Protein AF-0000000070513482 (afdb_homodimer)

pLDDT: mean 80.7, std 20.17, range [17.78, 98.25]

Solvent-accessible surface area (backbone atoms only — not comparable to full-atom values): 74293 Å² total; per-residue (Å²): 118,61,48,62,61,60,54,49,50,51,50,49,53,47,50,51,52,32,54,76,33,70,71,36,66,71,54,28,50,68,74,35,38,66,67,73,66,47,82,76,79,68,63,58,56,66,65,58,54,54,58,54,56,60,52,61,71,66,53,73,73,72,77,71,61,75,75,79,62,53,78,86,70,44,52,71,68,58,44,50,53,53,17,45,52,55,15,56,77,53,73,29,38,29,68,61,34,40,48,11,17,27,46,6,16,55,73,63,64,38,56,39,49,23,51,50,46,50,54,48,67,72,42,89,62,39,22,48,56,48,45,48,54,61,66,43,46,80,78,60,54,62,46,62,47,50,41,64,56,51,45,41,51,31,60,74,63,67,52,47,72,66,57,48,52,50,51,36,50,52,27,42,74,23,59,37,66,34,61,60,59,66,69,55,36,52,53,50,48,55,69,44,42,58,62,72,86,59,48,45,72,46,79,49,38,37,35,39,54,66,64,53,52,50,49,44,53,50,52,42,50,45,63,69,40,39,68,60,52,52,49,56,27,60,75,66,72,44,63,63,49,59,34,36,41,34,29,37,28,37,53,52,64,48,72,79,42,77,78,69,99,48,84,78,71,72,78,76,76,52,90,56,60,36,68,35,19,39,28,37,30,37,37,28,63,42,36,34,25,33,84,88,63,50,73,77,42,73,46,88,56,37,51,32,48,36,34,38,26,69,39,32,41,30,38,28,62,79,41,74,63,56,51,54,50,52,50,52,54,50,51,56,51,60,76,63,59,71,75,43,78,44,78,53,96,91,25,43,37,38,39,39,81,44,79,38,63,24,27,43,51,72,67,55,47,15,58,75,60,72,37,55,82,62,25,27,61,47,38,62,36,46,46,88,48,57,60,46,64,61,32,60,76,66,61,58,55,59,44,65,44,77,82,48,42,67,41,67,60,35,43,56,58,49,42,31,51,51,44,48,50,54,50,56,49,39,32,25,63,90,73,59,49,68,75,74,80,50,68,72,48,44,52,52,32,53,51,41,40,53,49,40,40,49,46,35,33,73,75,68,68,40,70,59,82,37,76,39,87,87,72,79,47,56,42,64,33,54,66,52,26,53,58,50,49,68,43,28,63,62,43,18,62,61,49,71,49,64,42,67,58,45,42,48,50,41,44,51,52,51,48,45,46,28,74,54,53,62,28,40,67,60,43,37,53,53,27,45,55,48,49,49,51,46,35,72,74,42,61,53,48,52,49,52,34,67,55,46,44,52,41,73,40,40,34,60,24,51,70,67,41,96,58,29,47,25,56,41,34,37,54,10,60,57,51,39,54,55,44,49,52,48,28,52,72,72,57,32,52,76,72,40,53,44,53,20,49,48,35,32,52,47,50,42,32,46,50,17,21,65,53,58,32,51,57,49,46,56,63,47,56,75,70,54,85,62,51,75,66,56,68,75,40,60,70,31,39,54,74,78,78,70,78,72,73,81,77,78,73,78,80,65,73,70,67,73,69,71,64,46,44,66,64,81,48,57,76,56,33,66,61,37,58,50,58,73,72,78,77,78,80,76,82,121,118,61,49,61,63,59,53,49,51,50,49,50,52,48,50,52,51,33,54,75,32,71,71,36,66,70,53,29,50,68,76,35,39,66,66,71,68,48,84,76,80,67,64,55,53,66,64,56,52,53,57,51,58,58,51,60,68,65,54,70,73,70,78,70,61,74,76,81,64,53,78,88,71,46,54,72,69,58,46,50,54,52,18,46,50,54,15,56,77,54,72,31,41,29,68,61,34,40,48,11,17,28,48,5,15,54,73,64,66,39,57,41,49,22,50,49,46,50,53,48,69,72,42,88,62,39,24,48,56,48,45,49,53,59,64,41,46,79,74,59,51,62,45,60,48,50,40,64,56,50,45,42,52,32,62,74,64,66,51,48,72,66,57,48,52,51,52,36,50,52,28,41,74,23,58,35,66,34,60,61,58,65,69,54,34,51,53,49,48,54,68,43,41,56,62,72,87,59,50,46,73,45,77,50,37,38,37,40,52,66,64,51,51,50,50,44,51,49,51,43,50,46,62,69,41,39,68,60,52,50,48,56,28,58,73,68,73,45,62,64,49,59,33,35,39,34,29,37,26,38,51,52,62,47,74,80,42,78,76,68,100,49,81,79,73,72,80,75,75,52,90,58,59,36,68,36,19,38,30,37,30,36,36,28,64,42,35,34,24,33,83,89,64,50,75,77,42,73,47,87,56,38,52,32,47,37,33,38,27,71,38,31,42,30,38,27,62,80,41,74,64,55,52,55,51,52,50,50,54,50,52,56,52,60,75,63,59,72,76,42,78,45,77,54,97,90,25,43,36,37,37,38,80,44,79,40,63,23,27,44,50,72,68,55,47,14,58,77,60,72,35,54,84,64,25,26,61,46,38,62,38,47,45,88,49,57,60,47,64,61,31,59,76,66,59,58,54,57,43,62,43,77,83,48,40,68,41,68,58,37,43,54,58,49,42,31,50,52,45,47,50,53,50,55,49,41,31,26,63,90,74,59,50,68,75,73,79,50,69,71,50,43,52,52,32,53,53,41,40,53,48,41,42,50,47,35,32,74,74,68,69,40,69,60,83,36,75,38,87,88,74,78,44,54,42,66,34,55,66,54,26,54,58,49,50,68,43,30,64,61,43,17,63,61,50,70,50,63,42,67,57,46,42,48,50,40,43,51,52,52,48,45,46,28,75,52,53,65,28,39,66,60,43,37,52,53,26,46,54,49,49,50,52,47,37,72,75,40,59,55,48,53,49,52,34,68,54,45,43,53,41,71,42,40,34,60,24,50,69,65,40,96,56,30,49,25,57,42,34,38,53,10,59,58,50,37,52,55,44,50,51,48,28,50,71,72,57,31,52,75,67,40,56,45,52,19,50,47,35,32,53,49,49,43,31,46,50,16,21,65,54,55,31,52,57,49,47,53,61,48,55,74,70,56,85,65,51,74,67,55,67,76,43,60,70,31,40,54,74,79,79,72,80,74,74,82,77,78,72,78,81,65,74,70,69,73,68,70,62,48,42,68,65,81,50,57,77,54,34,65,60,39,57,53,60,69,56,70,75,78,80,78,81,124

Sequence (1368 aa):
MYSKNAITSLKAKGSAKFQAAKRMKVRFELKNSEWLDSNFNVPTLQFINDRYNEKAVSNATIGFGRPVKKFEDKSDRSKRREAATISSQHNHDPCRILTACRYAARRSGEKDLSFILNELSKSQERPGKIRKLLNDDSITEIRKKTSLEALGFILDHSVSRNLYTDMRLESKASRADIWPPYNEVREAKAQLRPPKETIFIDDCVAKVPLQALLNHTAERLVLLQKEVILHALNISNLTEIEIVLSCSWGFDGSSGFSSYKQQYKGEQKNENVSDENLFATTLIPLRLSTENGLIIWNNNNSQSERFCRPIELRYIKETKDVILQQKEALENEIEQLQTLKIVVDNRSIFVHFALHLTLIDGKVLAIITNTSMQNCPICHATPKNFNDLSHATAKTSFFPDPKTLQYGISPLHAWIRLLECCLHIAYRLDIQKWQVRFHDDKIKFAERKAYIQKVLWKKLSLKVDMPKQGGSGTSNDGNTARRAFQDPALFATCLGLKQTLIENFRIILIALSCKFPLNANLFEEYCRSTAEIYVSEYKWYPMPPTVHKILMHSSQIIRNSAFPLGMLGEEASEARNKNYKNFREFHSRKHNRIANLTDVFNRALDSSDPILSTMCLNSRSRKRKRLSLPEAVRNLLLIPTVHSPTSEAHTVEAEAAELDWIGLSETDEQQLDKLELLDEESECMYSKNAITSLKAKGSAKFQAAKRMKVRFELKNSEWLDSNFNVPTLQFINDRYNEKAVSNATIGFGRPVKKFEDKSDRSKRREAATISSQHNHDPCRILTACRYAARRSGEKDLSFILNELSKSQERPGKIRKLLNDDSITEIRKKTSLEALGFILDHSVSRNLYTDMRLESKASRADIWPPYNEVREAKAQLRPPKETIFIDDCVAKVPLQALLNHTAERLVLLQKEVILHALNISNLTEIEIVLSCSWGFDGSSGFSSYKQQYKGEQKNENVSDENLFATTLIPLRLSTENGLIIWNNNNSQSERFCRPIELRYIKETKDVILQQKEALENEIEQLQTLKIVVDNRSIFVHFALHLTLIDGKVLAIITNTSMQNCPICHATPKNFNDLSHATAKTSFFPDPKTLQYGISPLHAWIRLLECCLHIAYRLDIQKWQVRFHDDKIKFAERKAYIQKVLWKKLSLKVDMPKQGGSGTSNDGNTARRAFQDPALFATCLGLKQTLIENFRIILIALSCKFPLNANLFEEYCRSTAEIYVSEYKWYPMPPTVHKILMHSSQIIRNSAFPLGMLGEEASEARNKNYKNFREFHSRKHNRIANLTDVFNRALDSSDPILSTMCLNSRSRKRKRLSLPEAVRNLLLIPTVHSPTSEAHTVEAEAAELDWIGLSETDEQQLDKLELLDEESEC

Nearest PDB structures (foldseek):
  6pr5-assembly1_A  TM=9.183E-01  e=6.004E-41  Helicoverpa zea
  6pqn-assembly1_A  TM=6.493E-01  e=7.730E-34  Helicoverpa zea
  6pqn-assembly1_B  TM=6.418E-01  e=1.456E-32  Helicoverpa zea
  6pqy-assembly1_D  TM=7.257E-01  e=1.220E-30  Helicoverpa zea
  6pqr-assembly1_A  TM=5.695E-01  e=4.806E-32  Helicoverpa zea

Radius of gyration: 45.4 Å; Cα contacts (8 Å, |Δi|>4): 1883; chains: 2; bounding box: 139×104×92 Å

Foldseek 3Di:
DQPPVLVVVVVVVLVVLCVVLVVDPVSSCVVCVVVVVDDDPRPDPVVVVVVVVVCVPPVPPDPPPPPPDDLVPDDPVVVVVVVVVVCVVVVVDCLVVLVVVLVVCVVVPVVVSNVVSVQCNPDVCRVVVVVCCVVCVVVPDQAADALLVLLLVCLVVVPAPVNSVVVQVVCVVVVRRRYDDVVRNVVVLCLLDFHPVQWDFDLFKTAGQPQRRVLSLVVLVCVLLVVVVVVVCVVVVHQEFEKEWEKEKEKDKAFAFDDFPEDPPDPPPPVFQDNGMKMWIWMATAFIAGPVGHTRDGDPPRLALLAIATRMIGRGGDDLVVLVVVVVVVVVSLVVHDWDWDADPSGIYTYHYHYAHALDDLVSLCSVLVADSQAASFQNDHLVCLLPCVCLVVVHRLPGDPVSLRRFAALFVLLLQVVVVLLQCLLCVVPLAADQDDPVSVVSSVVSSVQLQVLCCVPQVAHFQDQDPPRRDTSRGSVSSLSLLVDLVSNCVSSVHDSVLSVLSSLLSLLLLAQFQFDLVVLLVSLQVSSVVCCVRRVNHGDGNSSSCSSRPNSVSSVVDPGRNSSSHNNSVVVLVVQLSVCLVPPFDRHHSSRSVVRSNSSSSSSNRPSSSVVSVVVVVVPDDFDARDPVSVVRGDDPPPPDDPDPPDCPVPPPPRSRSPPDPCVVVVVVVVPPDDDDDPPD/DQPPVLVVVVVVVLVVLCVVLVVDPVSSCVVCVVVVPDDDPRPDPVVVVVVVVVCVPPVPPDPPPPPPDDLVPDDPVVNVVVVVVVCVVVVVDCLVVLVVVLVVCVVVVVVVSNVVSVQCNPDVCRVVVVVCCVVCVVVVDQAADALLVLLLVCLVVVPAPVNSVVVQVVCVVVVRRRYDDVVRNVVVLCLLDFHPVQWDFDLFKTAGQPQRRVLSQVVLVCVLLVVVVVVVCVVVVHQEFEKEWEKEKEKDKAFAFDDFPADPPDPPPPVFQDNGMKMWIWMATAFIGGPVGHTRDGDPPRLALLAIATRMIGRGDDDLVVLVVVVVVVVVSLVVHDWDWDADPSGIYTYHYHYAHALDALVSLCSVLVADSQAASFQNDHLVCLLPCVCLVVVHRLPGDPVSLRRFAALFVLLLQVVVVLLQCLLCVVPLAADQDDPVSVVSSVVSSVQLQVLCCVPQVAHFQDQDPPRRDGSRGSLSSLSLLVDLVSNCVSSVHDSVLSVLSSLLSLLLLAQFQFDLVVLLVSLQVSSVVCCVRRVNHGDGNSSSCSSRPNSVSSVPDPGRNSSSHNNSVVVLVVVLSVCLVPPFDRHHSSRSVVRSNSSSSSSNRPNSSVVSVVVVVVVDDFDARDPVSVVRGDDPPPPDDPDPPDCPVPPPPRSRSPPDPCVVCVVVVVPVPPDDDPPD

Organism: Lasius niger (NCBI:txid67767)

Structure (mmCIF, N/CA/C/O backbone):
data_AF-0000000070513482-model_v1
#
loop_
_entity.id
_entity.type
_entity.pdbx_description
1 polymer 'Dna-mediated transposase'
#
loop_
_atom_site.group_PDB
_atom_site.id
_atom_site.type_symbol
_atom_site.label_atom_id
_atom_site.label_alt_id
_atom_site.label_comp_id
_atom_site.label_asym_id
_atom_site.label_entity_id
_atom_site.label_seq_id
_atom_site.pdbx_PDB_ins_code
_atom_site.Cartn_x
_atom_site.Cartn_y
_atom_site.Cartn_z
_atom_site.occupancy
_atom_site.B_iso_or_equiv
_atom_site.auth_seq_id
_atom_site.auth_comp_id
_atom_site.auth_asym_id
_atom_site.auth_atom_id
_atom_site.pdbx_PDB_model_num
ATOM 1 N N . MET A 1 1 ? -90.438 -30.062 -4.023 1 28.42 1 MET A N 1
ATOM 2 C CA . MET A 1 1 ? -89 -29.875 -4.141 1 28.42 1 MET A CA 1
ATOM 3 C C . MET A 1 1 ? -88.25 -30.953 -3.35 1 28.42 1 MET A C 1
ATOM 5 O O . MET A 1 1 ? -88.438 -31.094 -2.143 1 28.42 1 MET A O 1
ATOM 9 N N . TYR A 1 2 ? -88 -32.125 -3.91 1 42.22 2 TYR A N 1
ATOM 10 C CA . TYR A 1 2 ? -87.375 -33.344 -3.422 1 42.22 2 TYR A CA 1
ATOM 11 C C . TYR A 1 2 ? -86.062 -33 -2.713 1 42.22 2 TYR A C 1
ATOM 13 O O . TYR A 1 2 ? -85.438 -31.969 -3.002 1 42.22 2 TYR A O 1
ATOM 21 N N . SER A 1 3 ? -86 -33.469 -1.442 1 48.28 3 SER A N 1
ATOM 22 C CA . SER A 1 3 ? -84.812 -33.125 -0.718 1 48.28 3 SER A CA 1
ATOM 23 C C . SER A 1 3 ? -83.562 -33.375 -1.578 1 48.28 3 SER A C 1
ATOM 25 O O . SER A 1 3 ? -83.375 -34.438 -2.119 1 48.28 3 SER A O 1
ATOM 27 N N . LYS A 1 4 ? -83.188 -32.25 -2.229 1 54.66 4 LYS A N 1
ATOM 28 C CA . LYS A 1 4 ? -81.938 -32.219 -3.033 1 54.66 4 LYS A CA 1
ATOM 29 C C . LYS A 1 4 ? -80.938 -33.188 -2.477 1 54.66 4 LYS A C 1
ATOM 31 O O . LYS A 1 4 ? -80.188 -33.844 -3.238 1 54.66 4 LYS A O 1
ATOM 36 N N . ASN A 1 5 ? -80.938 -33.344 -1.129 1 56.09 5 ASN A N 1
ATOM 37 C CA . ASN A 1 5 ? -79.938 -34.219 -0.521 1 56.09 5 ASN A CA 1
ATOM 38 C C . ASN A 1 5 ? -80.25 -35.688 -0.767 1 56.09 5 ASN A C 1
ATOM 40 O O . ASN A 1 5 ? -79.312 -36.469 -0.964 1 56.09 5 ASN A O 1
ATOM 44 N N . ALA A 1 6 ? -81.562 -35.969 -0.702 1 60.62 6 ALA A N 1
ATOM 45 C CA . ALA A 1 6 ? -81.938 -37.375 -0.964 1 60.62 6 ALA A CA 1
ATOM 46 C C . ALA A 1 6 ? -81.625 -37.75 -2.402 1 60.62 6 ALA A C 1
ATOM 48 O O . ALA A 1 6 ? -81.125 -38.875 -2.656 1 60.62 6 ALA A O 1
ATOM 49 N N . ILE A 1 7 ? -81.812 -36.781 -3.328 1 62.31 7 ILE A N 1
ATOM 50 C CA . ILE A 1 7 ? -81.5 -37 -4.734 1 62.31 7 ILE A CA 1
ATOM 51 C C . ILE A 1 7 ? -80 -37.062 -4.926 1 62.31 7 ILE A C 1
ATOM 53 O O . ILE A 1 7 ? -79.5 -37.906 -5.652 1 62.31 7 ILE A O 1
ATOM 57 N N . THR A 1 8 ? -79.25 -36.25 -4.215 1 63.34 8 THR A N 1
ATOM 58 C CA . THR A 1 8 ? -77.812 -36.25 -4.328 1 63.34 8 THR A CA 1
ATOM 59 C C . THR A 1 8 ? -77.25 -37.531 -3.73 1 63.34 8 THR A C 1
ATOM 61 O O . THR A 1 8 ? -76.312 -38.094 -4.277 1 63.34 8 THR A O 1
ATOM 64 N N . SER A 1 9 ? -77.812 -38 -2.598 1 67.19 9 SER A N 1
ATOM 65 C CA . SER A 1 9 ? -77.375 -39.25 -2.02 1 67.19 9 SER A CA 1
ATOM 66 C C . SER A 1 9 ? -77.688 -40.438 -2.953 1 67.19 9 SER A C 1
ATOM 68 O O . SER A 1 9 ? -76.875 -41.344 -3.105 1 67.19 9 SER A O 1
ATOM 70 N N . LEU A 1 10 ? -78.875 -40.438 -3.604 1 69.56 10 LEU A N 1
ATOM 71 C CA . LEU A 1 10 ? -79.25 -41.469 -4.578 1 69.56 10 LEU A CA 1
ATOM 72 C C . LEU A 1 10 ? -78.312 -41.406 -5.785 1 69.56 10 LEU A C 1
ATOM 74 O O . LEU A 1 10 ? -77.875 -42.438 -6.297 1 69.56 10 LEU A O 1
ATOM 78 N N . LYS A 1 11 ? -78 -40.125 -6.238 1 70 11 LYS A N 1
ATOM 79 C CA . LYS A 1 11 ? -77 -39.969 -7.328 1 70 11 LYS A CA 1
ATOM 80 C C . LYS A 1 11 ? -75.625 -40.5 -6.941 1 70 11 LYS A C 1
ATOM 82 O O . LYS A 1 11 ? -75 -41.188 -7.746 1 70 11 LYS A O 1
ATOM 87 N N . ALA A 1 12 ? -75.25 -40.312 -5.668 1 71.62 12 ALA A N 1
ATOM 88 C CA . ALA A 1 12 ? -73.938 -40.812 -5.219 1 71.62 12 ALA A CA 1
ATOM 89 C C . ALA A 1 12 ? -73.938 -42.312 -5.102 1 71.62 12 ALA A C 1
ATOM 91 O O . ALA A 1 12 ? -72.938 -42.969 -5.504 1 71.62 12 ALA A O 1
ATOM 92 N N . LYS A 1 13 ? -75 -42.875 -4.566 1 74.12 13 LYS A N 1
ATOM 93 C CA . LYS A 1 13 ? -75.125 -44.344 -4.5 1 74.12 13 LYS A CA 1
ATOM 94 C C . LYS A 1 13 ? -75.188 -44.938 -5.895 1 74.12 13 LYS A C 1
ATOM 96 O O . LYS A 1 13 ? -74.562 -45.969 -6.16 1 74.12 13 LYS A O 1
ATOM 101 N N . GLY A 1 14 ? -75.875 -44.219 -6.84 1 75.31 14 GLY A N 1
ATOM 102 C CA . GLY A 1 14 ? -75.938 -44.656 -8.219 1 75.31 14 GLY A CA 1
ATOM 103 C C . GLY A 1 14 ? -74.625 -44.625 -8.914 1 75.31 14 GLY A C 1
ATOM 104 O O . GLY A 1 14 ? -74.188 -45.562 -9.609 1 75.31 14 GLY A O 1
ATOM 105 N N . SER A 1 15 ? -73.875 -43.5 -8.656 1 76.38 15 SER A N 1
ATOM 106 C CA . SER A 1 15 ? -72.562 -43.375 -9.242 1 76.38 15 SER A CA 1
ATOM 107 C C . SER A 1 15 ? -71.562 -44.438 -8.688 1 76.38 15 SER A C 1
ATOM 109 O O . SER A 1 15 ? -70.75 -45 -9.43 1 76.38 15 SER A O 1
ATOM 111 N N . ALA A 1 16 ? -71.625 -44.75 -7.395 1 76.75 16 ALA A N 1
ATOM 112 C CA . ALA A 1 16 ? -70.812 -45.781 -6.789 1 76.75 16 ALA A CA 1
ATOM 113 C C . ALA A 1 16 ? -71.125 -47.156 -7.344 1 76.75 16 ALA A C 1
ATOM 115 O O . ALA A 1 16 ? -70.25 -47.969 -7.648 1 76.75 16 ALA A O 1
ATOM 116 N N . LYS A 1 17 ? -72.438 -47.469 -7.461 1 78.44 17 LYS A N 1
ATOM 117 C CA . LYS A 1 17 ? -72.875 -48.75 -8.016 1 78.44 17 LYS A CA 1
ATOM 118 C C . LYS A 1 17 ? -72.5 -48.844 -9.492 1 78.44 17 LYS A C 1
ATOM 120 O O . LYS A 1 17 ? -72.125 -49.906 -9.969 1 78.44 17 LYS A O 1
ATOM 125 N N . PHE A 1 18 ? -72.5 -47.656 -10.242 1 79.81 18 PHE A N 1
ATOM 126 C CA . PHE A 1 18 ? -72.062 -47.625 -11.641 1 79.81 18 PHE A CA 1
ATOM 127 C C . PHE A 1 18 ? -70.562 -47.812 -11.781 1 79.81 18 PHE A C 1
ATOM 129 O O . PHE A 1 18 ? -70.125 -48.531 -12.68 1 79.81 18 PHE A O 1
ATOM 136 N N . GLN A 1 19 ? -69.75 -47.312 -10.797 1 77.38 19 GLN A N 1
ATOM 137 C CA . GLN A 1 19 ? -68.25 -47.531 -10.789 1 77.38 19 GLN A CA 1
ATOM 138 C C . GLN A 1 19 ? -67.938 -48.969 -10.422 1 77.38 19 GLN A C 1
ATOM 140 O O . GLN A 1 19 ? -67 -49.562 -11.008 1 77.38 19 GLN A O 1
ATOM 145 N N . ALA A 1 20 ? -68.625 -49.531 -9.531 1 79.19 20 ALA A N 1
ATOM 146 C CA . ALA A 1 20 ? -68.375 -50.938 -9.148 1 79.19 20 ALA A CA 1
ATOM 147 C C . ALA A 1 20 ? -68.75 -51.875 -10.297 1 79.19 20 ALA A C 1
ATOM 149 O O . ALA A 1 20 ? -68.188 -52.969 -10.406 1 79.19 20 ALA A O 1
ATOM 150 N N . ALA A 1 21 ? -69.625 -51.375 -11.273 1 77.88 21 ALA A N 1
ATOM 151 C CA . ALA A 1 21 ? -70 -52.156 -12.453 1 77.88 21 ALA A CA 1
ATOM 152 C C . ALA A 1 21 ? -69.062 -51.781 -13.633 1 77.88 21 ALA A C 1
ATOM 154 O O . ALA A 1 21 ? -69.375 -52.094 -14.789 1 77.88 21 ALA A O 1
ATOM 155 N N . LYS A 1 22 ? -67.875 -51.188 -13.312 1 75.25 22 LYS A N 1
ATOM 156 C CA . LYS A 1 22 ? -66.812 -50.812 -14.25 1 75.25 22 LYS A CA 1
ATOM 157 C C . LYS A 1 22 ? -67.375 -49.969 -15.383 1 75.25 22 LYS A C 1
ATOM 159 O O . LYS A 1 22 ? -66.875 -50.062 -16.531 1 75.25 22 LYS A O 1
ATOM 164 N N . ARG A 1 23 ? -68.438 -49.156 -15.086 1 74.31 23 ARG A N 1
ATOM 165 C CA . ARG A 1 23 ? -69 -48.125 -15.938 1 74.31 23 ARG A CA 1
ATOM 166 C C . ARG A 1 23 ? -69.625 -48.719 -17.203 1 74.31 23 ARG A C 1
ATOM 168 O O . ARG A 1 23 ? -69.688 -48.094 -18.25 1 74.31 23 ARG A O 1
ATOM 175 N N . MET A 1 24 ? -69.812 -50.031 -17.141 1 76.44 24 MET A N 1
ATOM 176 C CA . MET A 1 24 ? -70.5 -50.719 -18.234 1 76.44 24 MET A CA 1
ATOM 177 C C . MET A 1 24 ? -72 -50.812 -17.953 1 76.44 24 MET A C 1
ATOM 179 O O . MET A 1 24 ? -72.438 -51.312 -16.906 1 76.44 24 MET A O 1
ATOM 183 N N . LYS A 1 25 ? -72.875 -50.188 -18.703 1 76.12 25 LYS A N 1
ATOM 184 C CA . LYS A 1 25 ? -74.312 -50 -18.547 1 76.12 25 LYS A CA 1
ATOM 185 C C . LYS A 1 25 ? -75 -51.344 -18.375 1 76.12 25 LYS A C 1
ATOM 187 O O . LYS A 1 25 ? -75.875 -51.469 -17.5 1 76.12 25 LYS A O 1
ATOM 192 N N . VAL A 1 26 ? -74.688 -52.312 -19.266 1 77.62 26 VAL A N 1
ATOM 193 C CA . VAL A 1 26 ? -75.375 -53.594 -19.266 1 77.62 26 VAL A CA 1
ATOM 194 C C . VAL A 1 26 ? -75.125 -54.312 -17.938 1 77.62 26 VAL A C 1
ATOM 196 O O . VAL A 1 26 ? -76.062 -54.875 -17.359 1 77.62 26 VAL A O 1
ATOM 199 N N . ARG A 1 27 ? -73.875 -54.312 -17.453 1 76.62 27 ARG A N 1
ATOM 200 C CA . ARG A 1 27 ? -73.5 -54.969 -16.203 1 76.62 27 ARG A CA 1
ATOM 201 C C . ARG A 1 27 ? -74.125 -54.25 -15.016 1 76.62 27 ARG A C 1
ATOM 203 O O . ARG A 1 27 ? -74.562 -54.906 -14.055 1 76.62 27 ARG A O 1
ATOM 210 N N . PHE A 1 28 ? -74.25 -52.906 -15.094 1 77.44 28 PHE A N 1
ATOM 211 C CA . PHE A 1 28 ? -74.875 -52.094 -14.062 1 77.44 28 PHE A CA 1
ATOM 212 C C . PHE A 1 28 ? -76.375 -52.406 -13.93 1 77.44 28 PHE A C 1
ATOM 214 O O . PHE A 1 28 ? -76.875 -52.625 -12.82 1 77.44 28 PHE A O 1
ATOM 221 N N . GLU A 1 29 ? -77.062 -52.562 -14.992 1 78.81 29 GLU A N 1
ATOM 222 C CA . GLU A 1 29 ? -78.5 -52.844 -15.023 1 78.81 29 GLU A CA 1
ATOM 223 C C . GLU A 1 29 ? -78.75 -54.25 -14.539 1 78.81 29 GLU A C 1
ATOM 225 O O . GLU A 1 29 ? -79.75 -54.5 -13.828 1 78.81 29 GLU A O 1
ATOM 230 N N . LEU A 1 30 ? -77.812 -55.188 -14.906 1 77.94 30 LEU A N 1
ATOM 231 C CA . LEU A 1 30 ? -78 -56.594 -14.547 1 77.94 30 LEU A CA 1
ATOM 232 C C . LEU A 1 30 ? -77.75 -56.812 -13.062 1 77.94 30 LEU A C 1
ATOM 234 O O . LEU A 1 30 ? -78.5 -57.562 -12.398 1 77.94 30 LEU A O 1
ATOM 238 N N . LYS A 1 31 ? -76.625 -56.125 -12.539 1 76.19 31 LYS A N 1
ATOM 239 C CA . LYS A 1 31 ? -76.25 -56.406 -11.172 1 76.19 31 LYS A CA 1
ATOM 240 C C . LYS A 1 31 ? -77.062 -55.625 -10.164 1 76.19 31 LYS A C 1
ATOM 242 O O . LYS A 1 31 ? -77.25 -56.031 -9.023 1 76.19 31 LYS A O 1
ATOM 247 N N . ASN A 1 32 ? -77.562 -54.5 -10.648 1 72.5 32 ASN A N 1
ATOM 248 C CA . ASN A 1 32 ? -78.312 -53.625 -9.703 1 72.5 32 ASN A CA 1
ATOM 249 C C . ASN A 1 32 ? -79.75 -53.469 -10.078 1 72.5 32 ASN A C 1
ATOM 251 O O . ASN A 1 32 ? -80.375 -52.469 -9.75 1 72.5 32 ASN A O 1
ATOM 255 N N . SER A 1 33 ? -80.25 -54.438 -10.828 1 75.69 33 SER A N 1
ATOM 256 C CA . SER A 1 33 ? -81.625 -54.406 -11.305 1 75.69 33 SER A CA 1
ATOM 257 C C . SER A 1 33 ? -82.625 -54.219 -10.156 1 75.69 33 SER A C 1
ATOM 259 O O . SER A 1 33 ? -83.625 -53.469 -10.273 1 75.69 33 SER A O 1
ATOM 261 N N . GLU A 1 34 ? -82.375 -54.906 -9.039 1 74.12 34 GLU A N 1
ATOM 262 C CA . GLU A 1 34 ? -83.25 -54.812 -7.883 1 74.12 34 GLU A CA 1
ATOM 263 C C . GLU A 1 34 ? -83.25 -53.438 -7.273 1 74.12 34 GLU A C 1
ATOM 265 O O . GLU A 1 34 ? -84.25 -52.906 -6.871 1 74.12 34 GLU A O 1
ATOM 270 N N . TRP A 1 35 ? -82 -52.875 -7.23 1 74.38 35 TRP A N 1
ATOM 271 C CA . TRP A 1 35 ? -81.812 -51.531 -6.676 1 74.38 35 TRP A CA 1
ATOM 272 C C . TRP A 1 35 ? -82.438 -50.469 -7.594 1 74.38 35 TRP A C 1
ATOM 274 O O . TRP A 1 35 ? -83.062 -49.5 -7.125 1 74.38 35 TRP A O 1
ATOM 284 N N . LEU A 1 36 ? -82.25 -50.75 -8.922 1 72.56 36 LEU A N 1
ATOM 285 C CA . LEU A 1 36 ? -82.75 -49.844 -9.922 1 72.56 36 LEU A CA 1
ATOM 286 C C . LEU A 1 36 ? -84.312 -49.875 -9.93 1 72.56 36 LEU A C 1
ATOM 288 O O . LEU A 1 36 ? -84.938 -48.875 -10.242 1 72.56 36 LEU A O 1
ATOM 292 N N . ASP A 1 37 ? -84.812 -51.094 -9.562 1 67.12 37 ASP A N 1
ATOM 293 C CA . ASP A 1 37 ? -86.25 -51.281 -9.539 1 67.12 37 ASP A CA 1
ATOM 294 C C . ASP A 1 37 ? -86.875 -50.875 -8.188 1 67.12 37 ASP A C 1
ATOM 296 O O . ASP A 1 37 ? -88.062 -50.938 -7.988 1 67.12 37 ASP A O 1
ATOM 300 N N . SER A 1 38 ? -85.938 -50.656 -7.172 1 60.97 38 SER A N 1
ATOM 301 C CA . SER A 1 38 ? -86.438 -50.375 -5.836 1 60.97 38 SER A CA 1
ATOM 302 C C . SER A 1 38 ? -87 -48.938 -5.75 1 60.97 38 SER A C 1
ATOM 304 O O . SER A 1 38 ? -86.562 -48.062 -6.492 1 60.97 38 SER A O 1
ATOM 306 N N . ASN A 1 39 ? -88.188 -48.719 -5.258 1 55.69 39 ASN A N 1
ATOM 307 C CA . ASN A 1 39 ? -88.875 -47.438 -5.07 1 55.69 39 ASN A CA 1
ATOM 308 C C . ASN A 1 39 ? -88.188 -46.562 -4.031 1 55.69 39 ASN A C 1
ATOM 310 O O . ASN A 1 39 ? -87.812 -47.062 -2.957 1 55.69 39 ASN A O 1
ATOM 314 N N . PHE A 1 40 ? -87.375 -45.688 -4.477 1 52.34 40 PHE A N 1
ATOM 315 C CA . PHE A 1 40 ? -86.75 -44.75 -3.584 1 52.34 40 PHE A CA 1
ATOM 316 C C . PHE A 1 40 ? -87.75 -43.688 -3.131 1 52.34 40 PHE A C 1
ATOM 318 O O . PHE A 1 40 ? -88.375 -43.031 -3.957 1 52.34 40 PHE A O 1
ATOM 325 N N . ASN A 1 41 ? -88.312 -43.938 -1.973 1 49.47 41 ASN A N 1
ATOM 326 C CA . ASN A 1 41 ? -89.25 -43 -1.392 1 49.47 41 ASN A CA 1
ATOM 327 C C . ASN A 1 41 ? -88.625 -41.656 -1.046 1 49.47 41 ASN A C 1
ATOM 329 O O . ASN A 1 41 ? -87.688 -41.625 -0.261 1 49.47 41 ASN A O 1
ATOM 333 N N . VAL A 1 42 ? -88.562 -40.719 -1.98 1 48.41 42 VAL A N 1
ATOM 334 C CA . VAL A 1 42 ? -88.125 -39.344 -1.764 1 48.41 42 VAL A CA 1
ATOM 335 C C . VAL A 1 42 ? -89 -38.656 -0.724 1 48.41 42 VAL A C 1
ATOM 337 O O . VAL A 1 42 ? -90.25 -38.594 -0.889 1 48.41 42 VAL A O 1
ATOM 340 N N . PRO A 1 43 ? -88.5 -38.688 0.609 1 44.38 43 PRO A N 1
ATOM 341 C CA . PRO A 1 43 ? -89.312 -38.094 1.635 1 44.38 43 PRO A CA 1
ATOM 342 C C . PRO A 1 43 ? -89.875 -36.719 1.228 1 44.38 43 PRO A C 1
ATOM 344 O O . PRO A 1 43 ? -89.25 -36 0.479 1 44.38 43 PRO A O 1
ATOM 347 N N . THR A 1 44 ? -91.125 -36.531 1.098 1 39.94 44 THR A N 1
ATOM 348 C CA . THR A 1 44 ? -91.875 -35.312 0.724 1 39.94 44 THR A CA 1
ATOM 349 C C . THR A 1 44 ? -91.5 -34.156 1.643 1 39.94 44 THR A C 1
ATOM 351 O O . THR A 1 44 ? -91.062 -34.375 2.781 1 39.94 44 THR A O 1
ATOM 354 N N . LEU A 1 45 ? -91.312 -32.969 1.124 1 39.72 45 LEU A N 1
ATOM 355 C CA . LEU A 1 45 ? -91 -31.688 1.746 1 39.72 45 LEU A CA 1
ATOM 356 C C . LEU A 1 45 ? -91.812 -31.469 3.008 1 39.72 45 LEU A C 1
ATOM 358 O O . LEU A 1 45 ? -91.312 -30.891 3.984 1 39.72 45 LEU A O 1
ATOM 362 N N . GLN A 1 46 ? -93.125 -31.797 3.107 1 43.16 46 GLN A N 1
ATOM 363 C CA . GLN A 1 46 ? -94.062 -31.516 4.227 1 43.16 46 GLN A CA 1
ATOM 364 C C . GLN A 1 46 ? -93.625 -32.281 5.484 1 43.16 46 GLN A C 1
ATOM 366 O O . GLN A 1 46 ? -93.688 -31.734 6.59 1 43.16 46 GLN A O 1
ATOM 371 N N . PHE A 1 47 ? -93.188 -33.562 5.414 1 40.88 47 PHE A N 1
ATOM 372 C CA . PHE A 1 47 ? -92.75 -34.344 6.578 1 40.88 47 PHE A CA 1
ATOM 373 C C . PHE A 1 47 ? -91.5 -33.781 7.195 1 40.88 47 PHE A C 1
ATOM 375 O O . PHE A 1 47 ? -91.312 -33.812 8.414 1 40.88 47 PHE A O 1
ATOM 382 N N . ILE A 1 48 ? -90.625 -33.188 6.344 1 39.44 48 ILE A N 1
ATOM 383 C CA . ILE A 1 48 ? -89.438 -32.594 6.863 1 39.44 48 ILE A CA 1
ATOM 384 C C . ILE A 1 48 ? -89.75 -31.328 7.66 1 39.44 48 ILE A C 1
ATOM 386 O O . ILE A 1 48 ? -89.188 -31.109 8.742 1 39.44 48 ILE A O 1
ATOM 390 N N . ASN A 1 49 ? -90.688 -30.469 7.219 1 40.69 49 ASN A N 1
ATOM 391 C CA . ASN A 1 49 ? -91.062 -29.25 7.918 1 40.69 49 ASN A CA 1
ATOM 392 C C . ASN A 1 49 ? -91.812 -29.562 9.219 1 40.69 49 ASN A C 1
ATOM 394 O O . ASN A 1 49 ? -91.625 -28.875 10.227 1 40.69 49 ASN A O 1
ATOM 398 N N . ASP A 1 50 ? -92.75 -30.5 9.375 1 41.25 50 ASP A N 1
ATOM 399 C CA . ASP A 1 50 ? -93.5 -30.797 10.594 1 41.25 50 ASP A CA 1
ATOM 400 C C . ASP A 1 50 ? -92.562 -31.344 11.68 1 41.25 50 ASP A C 1
ATOM 402 O O . ASP A 1 50 ? -92.75 -31.062 12.867 1 41.25 50 ASP A O 1
ATOM 406 N N . ARG A 1 51 ? -91.562 -32.219 11.305 1 37.53 51 ARG A N 1
ATOM 407 C CA . ARG A 1 51 ? -90.625 -32.688 12.344 1 37.53 51 ARG A CA 1
ATOM 408 C C . ARG A 1 51 ? -89.812 -31.547 12.883 1 37.53 51 ARG A C 1
ATOM 410 O O . ARG A 1 51 ? -89.25 -31.641 13.984 1 37.53 51 ARG A O 1
ATOM 417 N N . TYR A 1 52 ? -89.562 -30.5 12.023 1 34.69 52 TYR A N 1
ATOM 418 C CA . TYR A 1 52 ? -88.75 -29.359 12.523 1 34.69 52 TYR A CA 1
ATOM 419 C C . TYR A 1 52 ? -89.562 -28.562 13.547 1 34.69 52 TYR A C 1
ATOM 421 O O . TYR A 1 52 ? -89.062 -28.109 14.555 1 34.69 52 TYR A O 1
ATOM 429 N N . ASN A 1 53 ? -90.875 -28.297 13.414 1 36.72 53 ASN A N 1
ATOM 430 C CA . ASN A 1 53 ? -91.688 -27.516 14.359 1 36.72 53 ASN A CA 1
ATOM 431 C C . ASN A 1 53 ? -91.938 -28.281 15.648 1 36.72 53 ASN A C 1
ATOM 433 O O . ASN A 1 53 ? -92.062 -27.688 16.719 1 36.72 53 ASN A O 1
ATOM 437 N N . GLU A 1 54 ? -92.312 -29.609 15.719 1 36.38 54 GLU A N 1
ATOM 438 C CA . GLU A 1 54 ? -92.562 -30.312 16.969 1 36.38 54 GLU A CA 1
ATOM 439 C C . GLU A 1 54 ? -91.25 -30.406 17.828 1 36.38 54 GLU A C 1
ATOM 441 O O . GLU A 1 54 ? -91.375 -30.375 19.047 1 36.38 54 GLU A O 1
ATOM 446 N N . LYS A 1 55 ? -90.125 -30.688 17.219 1 34.78 55 LYS A N 1
ATOM 447 C CA . LYS A 1 55 ? -88.938 -30.734 18.109 1 34.78 55 LYS A CA 1
ATOM 448 C C . LYS A 1 55 ? -88.625 -29.359 18.688 1 34.78 55 LYS A C 1
ATOM 450 O O . LYS A 1 55 ? -87.75 -29.25 19.578 1 34.78 55 LYS A O 1
ATOM 455 N N . ALA A 1 56 ? -89.062 -28.219 18.156 1 33.47 56 ALA A N 1
ATOM 456 C CA . ALA A 1 56 ? -88.812 -26.906 18.734 1 33.47 56 ALA A CA 1
ATOM 457 C C . ALA A 1 56 ? -89.438 -26.75 20.094 1 33.47 56 ALA A C 1
ATOM 459 O O . ALA A 1 56 ? -88.875 -26.125 21 1 33.47 56 ALA A O 1
ATOM 460 N N . VAL A 1 57 ? -90.75 -27.156 20.359 1 34.06 57 VAL A N 1
ATOM 461 C CA . VAL A 1 57 ? -91.375 -26.922 21.656 1 34.06 57 VAL A CA 1
ATOM 462 C C . VAL A 1 57 ? -90.688 -27.812 22.719 1 34.06 57 VAL A C 1
ATOM 464 O O . VAL A 1 57 ? -90.5 -27.375 23.844 1 34.06 57 VAL A O 1
ATOM 467 N N . SER A 1 58 ? -90.688 -29.203 22.641 1 32.03 58 SER A N 1
ATOM 468 C CA . SER A 1 58 ? -90.125 -30 23.734 1 32.03 58 SER A CA 1
ATOM 469 C C . SER A 1 58 ? -88.625 -29.875 23.859 1 32.03 58 SER A C 1
ATOM 471 O O . SER A 1 58 ? -88 -30.453 24.75 1 32.03 58 SER A O 1
ATOM 473 N N . ASN A 1 59 ? -87.938 -29.625 22.828 1 29.27 59 ASN A N 1
ATOM 474 C CA . ASN A 1 59 ? -86.438 -29.719 22.953 1 29.27 59 ASN A CA 1
ATOM 475 C C . ASN A 1 59 ? -85.938 -28.688 23.922 1 29.27 59 ASN A C 1
ATOM 477 O O . ASN A 1 59 ? -84.75 -28.312 23.844 1 29.27 59 ASN A O 1
ATOM 481 N N . ALA A 1 60 ? -86.75 -28.016 24.719 1 32.41 60 ALA A N 1
ATOM 482 C CA . ALA A 1 60 ? -86.125 -27.203 25.75 1 32.41 60 ALA A CA 1
ATOM 483 C C . ALA A 1 60 ? -85.188 -28.047 26.625 1 32.41 60 ALA A C 1
ATOM 485 O O . ALA A 1 60 ? -84.125 -27.578 27.031 1 32.41 60 ALA A O 1
ATOM 486 N N . THR A 1 61 ? -85.625 -29.109 27.344 1 31.62 61 THR A N 1
ATOM 487 C CA . THR A 1 61 ? -84.875 -29.75 28.422 1 31.62 61 THR A CA 1
ATOM 488 C C . THR A 1 61 ? -83.75 -30.641 27.844 1 31.62 61 THR A C 1
ATOM 490 O O . THR A 1 61 ? -82.688 -30.797 28.453 1 31.62 61 THR A O 1
ATOM 493 N N . ILE A 1 62 ? -84.062 -31.828 27.094 1 32.84 62 ILE A N 1
ATOM 494 C CA . ILE A 1 62 ? -83.062 -32.906 26.922 1 32.84 62 ILE A CA 1
ATOM 495 C C . ILE A 1 62 ? -82 -32.469 25.922 1 32.84 62 ILE A C 1
ATOM 497 O O . ILE A 1 62 ? -82.312 -32.188 24.766 1 32.84 62 ILE A O 1
ATOM 501 N N . GLY A 1 63 ? -80.875 -31.844 26.281 1 35.03 63 GLY A N 1
ATOM 502 C CA . GLY A 1 63 ? -79.562 -31.406 25.75 1 35.03 63 GLY A CA 1
ATOM 503 C C . GLY A 1 63 ? -79 -32.406 24.766 1 35.03 63 GLY A C 1
ATOM 504 O O . GLY A 1 63 ? -77.938 -32.969 25.031 1 35.03 63 GLY A O 1
ATOM 505 N N . PHE A 1 64 ? -79.688 -33.344 24.141 1 37.25 64 PHE A N 1
ATOM 506 C CA . PHE A 1 64 ? -79 -34.438 23.453 1 37.25 64 PHE A CA 1
ATOM 507 C C . PHE A 1 64 ? -78.125 -33.875 22.344 1 37.25 64 PHE A C 1
ATOM 509 O O . PHE A 1 64 ? -77.625 -34.625 21.484 1 37.25 64 PHE A O 1
ATOM 516 N N . GLY A 1 65 ? -78.25 -32.688 21.875 1 38.94 65 GLY A N 1
ATOM 517 C CA . GLY A 1 65 ? -77.5 -32.344 20.703 1 38.94 65 GLY A CA 1
ATOM 518 C C . GLY A 1 65 ? -76 -32.625 20.859 1 38.94 65 GLY A C 1
ATOM 519 O O . GLY A 1 65 ? -75.5 -32.844 21.984 1 38.94 65 GLY A O 1
ATOM 520 N N . ARG A 1 66 ? -75.375 -33.281 19.781 1 47.69 66 ARG A N 1
ATOM 521 C CA . ARG A 1 66 ? -73.938 -33.406 19.859 1 47.69 66 ARG A CA 1
ATOM 522 C C . ARG A 1 66 ? -73.312 -32.25 20.594 1 47.69 66 ARG A C 1
ATOM 524 O O . ARG A 1 66 ? -73.75 -31.094 20.422 1 47.69 66 ARG A O 1
ATOM 531 N N . PRO A 1 67 ? -72.75 -32.5 21.766 1 54.06 67 PRO A N 1
ATOM 532 C CA . PRO A 1 67 ? -72.188 -31.391 22.5 1 54.06 67 PRO A CA 1
ATOM 533 C C . PRO A 1 67 ? -71.438 -30.406 21.578 1 54.06 67 PRO A C 1
ATOM 535 O O . PRO A 1 67 ? -70.812 -30.797 20.578 1 54.06 67 PRO A O 1
ATOM 538 N N . VAL A 1 68 ? -72.062 -29.203 21.469 1 57.25 68 VAL A N 1
ATOM 539 C CA . VAL A 1 68 ? -71.438 -28.141 20.672 1 57.25 68 VAL A CA 1
ATOM 540 C C . VAL A 1 68 ? -70 -27.984 21.031 1 57.25 68 VAL A C 1
ATOM 542 O O . VAL A 1 68 ? -69.625 -27.766 22.203 1 57.25 68 VAL A O 1
ATOM 545 N N . LYS A 1 69 ? -69.188 -28.641 20.203 1 71.25 69 LYS A N 1
ATOM 546 C CA . LYS A 1 69 ? -67.75 -28.5 20.422 1 71.25 69 LYS A CA 1
ATOM 547 C C . LYS A 1 69 ? -67.375 -27.016 20.391 1 71.25 69 LYS A C 1
ATOM 549 O O . LYS A 1 69 ? -68 -26.203 19.766 1 71.25 69 LYS A O 1
ATOM 554 N N . LYS A 1 70 ? -66.375 -26.672 21.188 1 75.94 70 LYS A N 1
ATOM 555 C CA . LYS A 1 70 ? -65.75 -25.344 21.141 1 75.94 70 LYS A CA 1
ATOM 556 C C . LYS A 1 70 ? -65.188 -25.031 19.766 1 75.94 70 LYS A C 1
ATOM 558 O O . LYS A 1 70 ? -64.875 -25.938 19 1 75.94 70 LYS A O 1
ATOM 563 N N . PHE A 1 71 ? -65.375 -23.734 19.406 1 81.38 71 PHE A N 1
ATOM 564 C CA . PHE A 1 71 ? -64.938 -23.312 18.062 1 81.38 71 PHE A CA 1
ATOM 565 C C . PHE A 1 71 ? -63.562 -23.875 17.734 1 81.38 71 PHE A C 1
ATOM 567 O O . PHE A 1 71 ? -63.312 -24.328 16.609 1 81.38 71 PHE A O 1
ATOM 574 N N . GLU A 1 72 ? -62.719 -24 18.75 1 76.62 72 GLU A N 1
ATOM 575 C CA . GLU A 1 72 ? -61.344 -24.438 18.531 1 76.62 72 GLU A CA 1
ATOM 576 C C . GLU A 1 72 ? -61.281 -25.922 18.203 1 76.62 72 GLU A C 1
ATOM 578 O O . GLU A 1 72 ? -60.375 -26.375 17.5 1 76.62 72 GLU A O 1
ATOM 583 N N . ASP A 1 73 ? -62.281 -26.641 18.594 1 75.38 73 ASP A N 1
ATOM 584 C CA . ASP A 1 73 ? -62.281 -28.094 18.484 1 75.38 73 ASP A CA 1
ATOM 585 C C . ASP A 1 73 ? -63.094 -28.562 17.281 1 75.38 73 ASP A C 1
ATOM 587 O O . ASP A 1 73 ? -63.156 -29.75 16.969 1 75.38 73 ASP A O 1
ATOM 591 N N . LYS A 1 74 ? -63.75 -27.766 16.594 1 78.19 74 LYS A N 1
ATOM 592 C CA . LYS A 1 74 ? -64.562 -28.109 15.438 1 78.19 74 LYS A CA 1
ATOM 593 C C . LYS A 1 74 ? -63.719 -28.344 14.195 1 78.19 74 LYS A C 1
ATOM 595 O O . LYS A 1 74 ? -62.562 -27.906 14.133 1 78.19 74 LYS A O 1
ATOM 600 N N . SER A 1 75 ? -64.188 -29.141 13.281 1 74.88 75 SER A N 1
ATOM 601 C CA . SER A 1 75 ? -63.469 -29.359 12.023 1 74.88 75 SER A CA 1
ATOM 602 C C . SER A 1 75 ? -63.406 -28.078 11.195 1 74.88 75 SER A C 1
ATOM 604 O O . SER A 1 75 ? -64.188 -27.156 11.406 1 74.88 75 SER A O 1
ATOM 606 N N . ASP A 1 76 ? -62.5 -27.922 10.273 1 76.38 76 ASP A N 1
ATOM 607 C CA . ASP A 1 76 ? -62.312 -26.734 9.445 1 76.38 76 ASP A CA 1
ATOM 608 C C . ASP A 1 76 ? -63.594 -26.406 8.672 1 76.38 76 ASP A C 1
ATOM 610 O O . ASP A 1 76 ? -63.938 -25.234 8.516 1 76.38 76 ASP A O 1
ATOM 614 N N . ARG A 1 77 ? -64.188 -27.438 8.227 1 77.44 77 ARG A N 1
ATOM 615 C CA . ARG A 1 77 ? -65.438 -27.234 7.465 1 77.44 77 ARG A CA 1
ATOM 616 C C . ARG A 1 77 ? -66.5 -26.641 8.344 1 77.44 77 ARG A C 1
ATOM 618 O O . ARG A 1 77 ? -67.25 -25.719 7.93 1 77.44 77 ARG A O 1
ATOM 625 N N . SER A 1 78 ? -66.75 -27.156 9.531 1 78.5 78 SER A N 1
ATOM 626 C CA . SER A 1 78 ? -67.75 -26.672 10.477 1 78.5 78 SER A CA 1
ATOM 627 C C . SER A 1 78 ? -67.438 -25.25 10.93 1 78.5 78 SER A C 1
ATOM 629 O O . SER A 1 78 ? -68.312 -24.422 11.086 1 78.5 78 SER A O 1
ATOM 631 N N . LYS A 1 79 ? -66.125 -24.922 11.109 1 82.12 79 LYS A N 1
ATOM 632 C CA . LYS A 1 79 ? -65.688 -23.578 11.477 1 82.12 79 LYS A CA 1
ATOM 633 C C . LYS A 1 79 ? -66 -22.578 10.383 1 82.12 79 LYS A C 1
ATOM 635 O O . LYS A 1 79 ? -66.5 -21.469 10.672 1 82.12 79 LYS A O 1
ATOM 640 N N . ARG A 1 80 ? -65.812 -23.047 9.18 1 81.19 80 ARG A N 1
ATOM 641 C CA . ARG A 1 80 ? -66.062 -22.172 8.039 1 81.19 80 ARG A CA 1
ATOM 642 C C . ARG A 1 80 ? -67.562 -21.875 7.922 1 81.19 80 ARG A C 1
ATOM 644 O O . ARG A 1 80 ? -67.938 -20.75 7.625 1 81.19 80 ARG A O 1
ATOM 651 N N . ARG A 1 81 ? -68.375 -22.922 8.188 1 81 81 ARG A N 1
ATOM 652 C CA . ARG A 1 81 ? -69.812 -22.75 8.117 1 81 81 ARG A CA 1
ATOM 653 C C . ARG A 1 81 ? -70.312 -21.781 9.188 1 81 81 ARG A C 1
ATOM 655 O O . ARG A 1 81 ? -71.188 -20.938 8.914 1 81 81 ARG A O 1
ATOM 662 N N . GLU A 1 82 ? -69.812 -21.938 10.328 1 84.5 82 GLU A N 1
ATOM 663 C CA . GLU A 1 82 ? -70.188 -21.031 11.422 1 84.5 82 GLU A CA 1
ATOM 664 C C . GLU A 1 82 ? -69.688 -19.609 11.164 1 84.5 82 GLU A C 1
ATOM 666 O O . GLU A 1 82 ? -70.375 -18.656 11.422 1 84.5 82 GLU A O 1
ATOM 671 N N . ALA A 1 83 ? -68.438 -19.484 10.695 1 86.75 83 ALA A N 1
ATOM 672 C CA . ALA A 1 83 ? -67.875 -18.172 10.352 1 86.75 83 ALA A CA 1
ATOM 673 C C . ALA A 1 83 ? -68.688 -17.5 9.25 1 86.75 83 ALA A C 1
ATOM 675 O O . ALA A 1 83 ? -68.938 -16.297 9.281 1 86.75 83 ALA A O 1
ATOM 676 N N . ALA A 1 84 ? -69.125 -18.25 8.305 1 85.62 84 ALA A N 1
ATOM 677 C CA . ALA A 1 84 ? -70 -17.734 7.219 1 85.62 84 ALA A CA 1
ATOM 678 C C . ALA A 1 84 ? -71.312 -17.203 7.75 1 85.62 84 ALA A C 1
ATOM 680 O O . ALA A 1 84 ? -71.812 -16.172 7.285 1 85.62 84 ALA A O 1
ATOM 681 N N . THR A 1 85 ? -71.875 -17.891 8.734 1 84.69 85 THR A N 1
ATOM 682 C CA . THR A 1 85 ? -73.125 -17.453 9.344 1 84.69 85 THR A CA 1
ATOM 683 C C . THR A 1 85 ? -72.938 -16.125 10.062 1 84.69 85 THR A C 1
ATOM 685 O O . THR A 1 85 ? -73.812 -15.227 9.922 1 84.69 85 THR A O 1
ATOM 688 N N . ILE A 1 86 ? -71.812 -15.977 10.781 1 86.5 86 ILE A N 1
ATOM 689 C CA . ILE A 1 86 ? -71.5 -14.734 11.484 1 86.5 86 ILE A CA 1
ATOM 690 C C . ILE A 1 86 ? -71.312 -13.602 10.477 1 86.5 86 ILE A C 1
ATOM 692 O O . ILE A 1 86 ? -71.812 -12.492 10.672 1 86.5 86 ILE A O 1
ATOM 696 N N . SER A 1 87 ? -70.625 -13.922 9.398 1 86.31 87 SER A N 1
ATOM 697 C CA . SER A 1 87 ? -70.375 -12.93 8.359 1 86.31 87 SER A CA 1
ATOM 698 C C . SER A 1 87 ? -71.625 -12.484 7.672 1 86.31 87 SER A C 1
ATOM 700 O O . SER A 1 87 ? -71.812 -11.289 7.426 1 86.31 87 SER A O 1
ATOM 702 N N . SER A 1 88 ? -72.5 -13.445 7.438 1 83.69 88 SER A N 1
ATOM 703 C CA . SER A 1 88 ? -73.75 -13.125 6.77 1 83.69 88 SER A CA 1
ATOM 704 C C . SER A 1 88 ? -74.688 -12.289 7.668 1 83.69 88 SER A C 1
ATOM 706 O O . SER A 1 88 ? -75.375 -11.398 7.195 1 83.69 88 SER A O 1
ATOM 708 N N . GLN A 1 89 ? -74.75 -12.516 8.977 1 83.19 89 GLN A N 1
ATOM 709 C CA . GLN A 1 89 ? -75.562 -11.781 9.938 1 83.19 89 GLN A CA 1
ATOM 710 C C . GLN A 1 89 ? -75.125 -10.305 9.977 1 83.19 89 GLN A C 1
ATOM 712 O O . GLN A 1 89 ? -75.938 -9.445 10.312 1 83.19 89 GLN A O 1
ATOM 717 N N . HIS A 1 90 ? -73.938 -10.094 9.523 1 83.75 90 HIS A N 1
ATOM 718 C CA . HIS A 1 90 ? -73.438 -8.719 9.562 1 83.75 90 HIS A CA 1
ATOM 719 C C . HIS A 1 90 ? -73.062 -8.211 8.156 1 83.75 90 HIS A C 1
ATOM 721 O O . HIS A 1 90 ? -72.125 -7.434 7.984 1 83.75 90 HIS A O 1
ATOM 727 N N . ASN A 1 91 ? -73.75 -8.641 7.145 1 79.69 91 ASN A N 1
ATOM 728 C CA . ASN A 1 91 ? -73.75 -8.164 5.766 1 79.69 91 ASN A CA 1
ATOM 729 C C . ASN A 1 91 ? -72.375 -8.273 5.109 1 79.69 91 ASN A C 1
ATOM 731 O O . ASN A 1 91 ? -72 -7.426 4.297 1 79.69 91 ASN A O 1
ATOM 735 N N . HIS A 1 92 ? -71.562 -9.219 5.539 1 84.38 92 HIS A N 1
ATOM 736 C CA . HIS A 1 92 ? -70.25 -9.461 4.98 1 84.38 92 HIS A CA 1
ATOM 737 C C . HIS A 1 92 ? -69.438 -8.188 4.984 1 84.38 92 HIS A C 1
ATOM 739 O O . HIS A 1 92 ? -68.625 -7.945 4.062 1 84.38 92 HIS A O 1
ATOM 745 N N . ASP A 1 93 ? -69.562 -7.312 5.961 1 81.5 93 ASP A N 1
ATOM 746 C CA . ASP A 1 93 ? -68.75 -6.105 6.121 1 81.5 93 ASP A CA 1
ATOM 747 C C . ASP A 1 93 ? -67.5 -6.391 6.93 1 81.5 93 ASP A C 1
ATOM 749 O O . ASP A 1 93 ? -67.562 -6.555 8.148 1 81.5 93 ASP A O 1
ATOM 753 N N . PRO A 1 94 ? -66.312 -6.398 6.297 1 86.94 94 PRO A N 1
ATOM 754 C CA . PRO A 1 94 ? -65.125 -6.754 7.012 1 86.94 94 PRO A CA 1
ATOM 755 C C . PRO A 1 94 ? -64.75 -5.719 8.062 1 86.94 94 PRO A C 1
ATOM 757 O O . PRO A 1 94 ? -64.188 -6.074 9.109 1 86.94 94 PRO A O 1
ATOM 760 N N . CYS A 1 95 ? -65.062 -4.5 7.844 1 83.19 95 CYS A N 1
ATOM 761 C CA . CYS A 1 95 ? -64.625 -3.463 8.789 1 83.19 95 CYS A CA 1
ATOM 762 C C . CYS A 1 95 ? -65.375 -3.619 10.117 1 83.19 95 CYS A C 1
ATOM 764 O O . CYS A 1 95 ? -64.75 -3.518 11.18 1 83.19 95 CYS A O 1
ATOM 766 N N . ARG A 1 96 ? -66.688 -3.877 10.031 1 84.94 96 ARG A N 1
ATOM 767 C CA . ARG A 1 96 ? -67.5 -4.07 11.211 1 84.94 96 ARG A CA 1
ATOM 768 C C . ARG A 1 96 ? -67.125 -5.309 11.992 1 84.94 96 ARG A C 1
ATOM 770 O O . ARG A 1 96 ? -66.938 -5.258 13.211 1 84.94 96 ARG A O 1
ATOM 777 N N . ILE A 1 97 ? -66.875 -6.383 11.328 1 88.19 97 ILE A N 1
ATOM 778 C CA . ILE A 1 97 ? -66.5 -7.637 11.977 1 88.19 97 ILE A CA 1
ATOM 779 C C . ILE A 1 97 ? -65.062 -7.531 12.523 1 88.19 97 ILE A C 1
ATOM 781 O O . ILE A 1 97 ? -64.75 -8.039 13.617 1 88.19 97 ILE A O 1
ATOM 785 N N . LEU A 1 98 ? -64.188 -6.809 11.766 1 89 98 LEU A N 1
ATOM 786 C CA . LEU A 1 98 ? -62.781 -6.613 12.203 1 89 98 LEU A CA 1
ATOM 787 C C . LEU A 1 98 ? -62.75 -5.832 13.516 1 89 98 LEU A C 1
ATOM 789 O O . LEU A 1 98 ? -61.969 -6.176 14.414 1 89 98 LEU A O 1
ATOM 793 N N . THR A 1 99 ? -63.531 -4.84 13.641 1 86.62 99 THR A N 1
ATOM 794 C CA . THR A 1 99 ? -63.562 -4.059 14.867 1 86.62 99 THR A CA 1
ATOM 795 C C . THR A 1 99 ? -64.125 -4.895 16.016 1 86.62 99 THR A C 1
ATOM 797 O O . THR A 1 99 ? -63.656 -4.789 17.156 1 86.62 99 THR A O 1
ATOM 800 N N . ALA A 1 100 ? -65.125 -5.699 15.773 1 88 100 ALA A N 1
ATOM 801 C CA . ALA A 1 100 ? -65.688 -6.598 16.781 1 88 100 ALA A CA 1
ATOM 802 C C . ALA A 1 100 ? -64.625 -7.617 17.234 1 88 100 ALA A C 1
ATOM 804 O O . ALA A 1 100 ? -64.562 -7.957 18.422 1 88 100 ALA A O 1
ATOM 805 N N . CYS A 1 101 ? -63.844 -8.117 16.266 1 89.38 101 CYS A N 1
ATOM 806 C CA . CYS A 1 101 ? -62.75 -9.047 16.594 1 89.38 101 CYS A CA 1
ATOM 807 C C . CYS A 1 101 ? -61.719 -8.383 17.484 1 89.38 101 CYS A C 1
ATOM 809 O O . CYS A 1 101 ? -61.219 -8.992 18.422 1 89.38 101 CYS A O 1
ATOM 811 N N . ARG A 1 102 ? -61.375 -7.156 17.172 1 88.19 102 ARG A N 1
ATOM 812 C CA . ARG A 1 102 ? -60.438 -6.395 17.984 1 88.19 102 ARG A CA 1
ATOM 813 C C . ARG A 1 102 ? -60.938 -6.273 19.422 1 88.19 102 ARG A C 1
ATOM 815 O O . ARG A 1 102 ? -60.156 -6.469 20.375 1 88.19 102 ARG A O 1
ATOM 822 N N . TYR A 1 103 ? -62.188 -5.984 19.578 1 85.06 103 TYR A N 1
ATOM 823 C CA . TYR A 1 103 ? -62.812 -5.875 20.891 1 85.06 103 TYR A CA 1
ATOM 824 C C . TYR A 1 103 ? -62.781 -7.215 21.625 1 85.06 103 TYR A C 1
ATOM 826 O O . TYR A 1 103 ? -62.469 -7.273 22.812 1 85.06 103 TYR A O 1
ATOM 834 N N . ALA A 1 104 ? -63.094 -8.266 20.953 1 87.62 104 ALA A N 1
ATOM 835 C CA . ALA A 1 104 ? -63.062 -9.602 21.547 1 87.62 104 ALA A CA 1
ATOM 836 C C . ALA A 1 104 ? -61.656 -9.969 21.984 1 87.62 104 ALA A C 1
ATOM 838 O O . ALA A 1 104 ? -61.469 -10.555 23.062 1 87.62 104 ALA A O 1
ATOM 839 N N . ALA A 1 105 ? -60.656 -9.633 21.141 1 88.5 105 ALA A N 1
ATOM 840 C CA . ALA A 1 105 ? -59.281 -9.922 21.453 1 88.5 105 ALA A CA 1
ATOM 841 C C . ALA A 1 105 ? -58.812 -9.148 22.688 1 88.5 105 ALA A C 1
ATOM 843 O O . ALA A 1 105 ? -58.062 -9.688 23.516 1 88.5 105 ALA A O 1
ATOM 844 N N . ARG A 1 106 ? -59.219 -7.953 22.844 1 84.31 106 ARG A N 1
ATOM 845 C CA . ARG A 1 106 ? -58.906 -7.137 24.016 1 84.31 106 ARG A CA 1
ATOM 846 C C . ARG A 1 106 ? -59.5 -7.727 25.281 1 84.31 106 ARG A C 1
ATOM 848 O O . ARG A 1 106 ? -58.844 -7.785 26.312 1 84.31 106 ARG A O 1
ATOM 855 N N . ARG A 1 107 ? -60.688 -8.266 25.188 1 81.44 107 ARG A N 1
ATOM 856 C CA . ARG A 1 107 ? -61.406 -8.82 26.328 1 81.44 107 ARG A CA 1
ATOM 857 C C . ARG A 1 107 ? -60.844 -10.18 26.719 1 81.44 107 ARG A C 1
ATOM 859 O O . ARG A 1 107 ? -60.781 -10.523 27.906 1 81.44 107 ARG A O 1
ATOM 866 N N . SER A 1 108 ? -60.375 -10.859 25.703 1 83.38 108 SER A N 1
ATOM 867 C CA . SER A 1 108 ? -59.844 -12.188 25.969 1 83.38 108 SER A CA 1
ATOM 868 C C . SER A 1 108 ? -58.375 -12.109 26.406 1 83.38 108 SER A C 1
ATOM 870 O O . SER A 1 108 ? -57.781 -13.117 26.797 1 83.38 108 SER A O 1
ATOM 872 N N . GLY A 1 109 ? -57.688 -10.922 26.297 1 81.44 109 GLY A N 1
ATOM 873 C CA . GLY A 1 109 ? -56.344 -10.719 26.781 1 81.44 109 GLY A CA 1
ATOM 874 C C . GLY A 1 109 ? -55.281 -10.914 25.688 1 81.44 109 GLY A C 1
ATOM 875 O O . GLY A 1 109 ? -54.094 -10.984 25.984 1 81.44 109 GLY A O 1
ATOM 876 N N . GLU A 1 110 ? -55.688 -11.141 24.531 1 83.38 110 GLU A N 1
ATOM 877 C CA . GLU A 1 110 ? -54.719 -11.281 23.438 1 83.38 110 GLU A CA 1
ATOM 878 C C . GLU A 1 110 ? -54.281 -9.922 22.906 1 83.38 110 GLU A C 1
ATOM 880 O O . GLU A 1 110 ? -54.781 -9.438 21.891 1 83.38 110 GLU A O 1
ATOM 885 N N . LYS A 1 111 ? -53.344 -9.414 23.5 1 85.5 111 LYS A N 1
ATOM 886 C CA . LYS A 1 111 ? -52.906 -8.039 23.25 1 85.5 111 LYS A CA 1
ATOM 887 C C . LYS A 1 111 ? -52.25 -7.918 21.875 1 85.5 111 LYS A C 1
ATOM 889 O O . LYS A 1 111 ? -52.469 -6.941 21.156 1 85.5 111 LYS A O 1
ATOM 894 N N . ASP A 1 112 ? -51.438 -8.859 21.5 1 83.75 112 ASP A N 1
ATOM 895 C CA . ASP A 1 112 ? -50.75 -8.812 20.219 1 83.75 112 ASP A CA 1
ATOM 896 C C . ASP A 1 112 ? -51.719 -8.875 19.062 1 83.75 112 ASP A C 1
ATOM 898 O O . ASP A 1 112 ? -51.625 -8.125 18.094 1 83.75 112 ASP A O 1
ATOM 902 N N . LEU A 1 113 ? -52.625 -9.695 19.25 1 85.94 113 LEU A N 1
ATOM 903 C CA . LEU A 1 113 ? -53.656 -9.812 18.234 1 85.94 113 LEU A CA 1
ATOM 904 C C . LEU A 1 113 ? -54.5 -8.531 18.141 1 85.94 113 LEU A C 1
ATOM 906 O O . LEU A 1 113 ? -54.781 -8.047 17.047 1 85.94 113 LEU A O 1
ATOM 910 N N . SER A 1 114 ? -54.812 -8 19.25 1 87 114 SER A N 1
ATOM 911 C CA . SER A 1 114 ? -55.562 -6.766 19.281 1 87 114 SER A CA 1
ATOM 912 C C . SER A 1 114 ? -54.812 -5.621 18.625 1 87 114 SER A C 1
ATOM 914 O O . SER A 1 114 ? -55.375 -4.816 17.891 1 87 114 SER A O 1
ATOM 916 N N . PHE A 1 115 ? -53.562 -5.629 18.844 1 84.38 115 PHE A N 1
ATOM 917 C CA . PHE A 1 115 ? -52.719 -4.59 18.266 1 84.38 115 PHE A CA 1
ATOM 918 C C . PHE A 1 115 ? -52.688 -4.699 16.734 1 84.38 115 PHE A C 1
ATOM 920 O O . PHE A 1 115 ? -52.844 -3.701 16.031 1 84.38 115 PHE A O 1
ATOM 927 N N . ILE A 1 116 ? -52.469 -5.867 16.172 1 85.12 116 ILE A N 1
ATOM 928 C CA . ILE A 1 116 ? -52.375 -6.062 14.727 1 85.12 116 ILE A CA 1
ATOM 929 C C . ILE A 1 116 ? -53.719 -5.777 14.07 1 85.12 116 ILE A C 1
ATOM 931 O O . ILE A 1 116 ? -53.781 -5.168 13 1 85.12 116 ILE A O 1
ATOM 935 N N . LEU A 1 117 ? -54.75 -6.129 14.727 1 86.5 117 LEU A N 1
ATOM 936 C CA . LEU A 1 117 ? -56.094 -5.883 14.195 1 86.5 117 LEU A CA 1
ATOM 937 C C . LEU A 1 117 ? -56.375 -4.391 14.156 1 86.5 117 LEU A C 1
ATOM 939 O O . LEU A 1 117 ? -57.062 -3.908 13.234 1 86.5 117 LEU A O 1
ATOM 943 N N . ASN A 1 118 ? -55.844 -3.74 15.109 1 83.94 118 ASN A N 1
ATOM 944 C CA . ASN A 1 118 ? -55.969 -2.287 15.094 1 83.94 118 ASN A CA 1
ATOM 945 C C . ASN A 1 118 ? -55.188 -1.671 13.922 1 83.94 118 ASN A C 1
ATOM 947 O O . ASN A 1 118 ? -55.688 -0.746 13.273 1 83.94 118 ASN A O 1
ATOM 951 N N . GLU A 1 119 ? -54 -2.215 13.688 1 81.44 119 GLU A N 1
ATOM 952 C CA . GLU A 1 119 ? -53.156 -1.738 12.594 1 81.44 119 GLU A CA 1
ATOM 953 C C . GLU A 1 119 ? -53.812 -1.995 11.242 1 81.44 119 GLU A C 1
ATOM 955 O O . GLU A 1 119 ? -53.688 -1.179 10.328 1 81.44 119 GLU A O 1
ATOM 960 N N . LEU A 1 120 ? -54.438 -3.076 11.094 1 83.56 120 LEU A N 1
ATOM 961 C CA . LEU A 1 120 ? -55.094 -3.451 9.844 1 83.56 120 LEU A CA 1
ATOM 962 C C . LEU A 1 120 ? -56.25 -2.518 9.547 1 83.56 120 LEU A C 1
ATOM 964 O O . LEU A 1 120 ? -56.625 -2.34 8.383 1 83.56 120 LEU A O 1
ATOM 968 N N . SER A 1 121 ? -56.844 -1.835 10.562 1 76.75 121 SER A N 1
ATOM 969 C CA . SER A 1 121 ? -58.062 -1.026 10.422 1 76.75 121 SER A CA 1
ATOM 970 C C . SER A 1 121 ? -57.719 0.434 10.148 1 76.75 121 SER A C 1
ATOM 972 O O . SER A 1 121 ? -58.594 1.235 9.828 1 76.75 121 SER A O 1
ATOM 974 N N . LYS A 1 122 ? -56.438 0.833 10.211 1 77 122 LYS A N 1
ATOM 975 C CA . LYS A 1 122 ? -56.031 2.234 10.117 1 77 122 LYS A CA 1
ATOM 976 C C . LYS A 1 122 ? -56.188 2.754 8.688 1 77 122 LYS A C 1
ATOM 978 O O . LYS A 1 122 ? -56.625 3.881 8.477 1 77 122 LYS A O 1
ATOM 983 N N . SER A 1 123 ? -55.656 2.023 7.691 1 75.44 123 SER A N 1
ATOM 984 C CA . SER A 1 123 ? -55.781 2.412 6.293 1 75.44 123 SER A CA 1
ATOM 985 C C . SER A 1 123 ? -56.094 1.206 5.41 1 75.44 123 SER A C 1
ATOM 987 O O . SER A 1 123 ? -55.812 0.068 5.789 1 75.44 123 SER A O 1
ATOM 989 N N . GLN A 1 124 ? -56.656 1.495 4.27 1 75.25 124 GLN A N 1
ATOM 990 C CA . GLN A 1 124 ? -57.031 0.438 3.332 1 75.25 124 GLN A CA 1
ATOM 991 C C . GLN A 1 124 ? -55.781 -0.188 2.703 1 75.25 124 GLN A C 1
ATOM 993 O O . GLN A 1 124 ? -55.812 -1.351 2.295 1 75.25 124 GLN A O 1
ATOM 998 N N . GLU A 1 125 ? -54.75 0.546 2.699 1 77.12 125 GLU A N 1
ATOM 999 C CA . GLU A 1 125 ? -53.531 0.052 2.051 1 77.12 125 GLU A CA 1
ATOM 1000 C C . GLU A 1 125 ? -52.656 -0.708 3.035 1 77.12 125 GLU A C 1
ATOM 1002 O O . GLU A 1 125 ? -51.75 -1.435 2.629 1 77.12 125 GLU A O 1
ATOM 1007 N N . ARG A 1 126 ? -52.969 -0.678 4.227 1 80.06 126 ARG A N 1
ATOM 1008 C CA . ARG A 1 126 ? -52.125 -1.219 5.277 1 80.06 126 ARG A CA 1
ATOM 1009 C C . ARG A 1 126 ? -52.031 -2.74 5.195 1 80.06 126 ARG A C 1
ATOM 1011 O O . ARG A 1 126 ? -50.969 -3.326 5.344 1 80.06 126 ARG A O 1
ATOM 1018 N N . PRO A 1 127 ? -53.156 -3.414 4.926 1 80.88 127 PRO A N 1
ATOM 1019 C CA . PRO A 1 127 ? -53.062 -4.867 4.801 1 80.88 127 PRO A CA 1
ATOM 1020 C C . PRO A 1 127 ? -52.125 -5.289 3.656 1 80.88 127 PRO A C 1
ATOM 1022 O O . PRO A 1 127 ? -51.375 -6.254 3.793 1 80.88 127 PRO A O 1
ATOM 1025 N N . GLY A 1 128 ? -52.094 -4.652 2.619 1 78.88 128 GLY A N 1
ATOM 1026 C CA . GLY A 1 128 ? -51.156 -4.945 1.536 1 78.88 128 GLY A CA 1
ATOM 1027 C C . GLY A 1 128 ? -49.719 -4.777 1.932 1 78.88 128 GLY A C 1
ATOM 1028 O O . GLY A 1 128 ? -48.875 -5.613 1.602 1 78.88 128 GLY A O 1
ATOM 1029 N N . LYS A 1 129 ? -49.438 -3.711 2.605 1 73.25 129 LYS A N 1
ATOM 1030 C CA . LYS A 1 129 ? -48.062 -3.453 3.07 1 73.25 129 LYS A CA 1
ATOM 1031 C C . LYS A 1 129 ? -47.625 -4.516 4.07 1 73.25 129 LYS A C 1
ATOM 1033 O O . LYS A 1 129 ? -46.469 -4.977 4.023 1 73.25 129 LYS A O 1
ATOM 1038 N N . ILE A 1 130 ? -48.562 -4.965 4.895 1 74.38 130 ILE A N 1
ATOM 1039 C CA . ILE A 1 130 ? -48.219 -5.984 5.883 1 74.38 130 ILE A CA 1
ATOM 1040 C C . ILE A 1 130 ? -48.031 -7.336 5.191 1 74.38 130 ILE A C 1
ATOM 1042 O O . ILE A 1 130 ? -47.156 -8.109 5.547 1 74.38 130 ILE A O 1
ATOM 1046 N N . ARG A 1 131 ? -48.844 -7.605 4.258 1 73.44 131 ARG A N 1
ATOM 1047 C CA . ARG A 1 131 ? -48.688 -8.836 3.494 1 73.44 131 ARG A CA 1
ATOM 1048 C C . ARG A 1 131 ? -47.312 -8.891 2.838 1 73.44 131 ARG A C 1
ATOM 1050 O O . ARG A 1 131 ? -46.656 -9.93 2.854 1 73.44 131 ARG A O 1
ATOM 1057 N N . LYS A 1 132 ? -46.906 -7.816 2.277 1 67.94 132 LYS A N 1
ATOM 1058 C CA . LYS A 1 132 ? -45.594 -7.758 1.661 1 67.94 132 LYS A CA 1
ATOM 1059 C C . LYS A 1 132 ? -44.469 -7.961 2.699 1 67.94 132 LYS A C 1
ATOM 1061 O O . LYS A 1 132 ? -43.5 -8.648 2.436 1 67.94 132 LYS A O 1
ATOM 1066 N N . LEU A 1 133 ? -44.656 -7.359 3.797 1 64 133 LEU A N 1
ATOM 1067 C CA . LEU A 1 133 ? -43.688 -7.52 4.883 1 64 133 LEU A CA 1
ATOM 1068 C C . LEU A 1 133 ? -43.625 -8.969 5.336 1 64 133 LEU A C 1
ATOM 1070 O O . LEU A 1 133 ? -42.562 -9.461 5.699 1 64 133 LEU A O 1
ATOM 1074 N N . LEU A 1 134 ? -44.812 -9.633 5.332 1 62.34 134 LEU A N 1
ATOM 1075 C CA . LEU A 1 134 ? -44.875 -11.023 5.766 1 62.34 134 LEU A CA 1
ATOM 1076 C C . LEU A 1 134 ? -44.25 -11.945 4.715 1 62.34 134 LEU A C 1
ATOM 1078 O O . LEU A 1 134 ? -43.656 -12.969 5.051 1 62.34 134 LEU A O 1
ATOM 1082 N N . ASN A 1 135 ? -44.625 -11.766 3.582 1 56.78 135 ASN A N 1
ATOM 1083 C CA . ASN A 1 135 ? -44.031 -12.562 2.512 1 56.78 135 ASN A CA 1
ATOM 1084 C C . ASN A 1 135 ? -42.562 -12.234 2.314 1 56.78 135 ASN A C 1
ATOM 1086 O O . ASN A 1 135 ? -41.781 -13.086 1.887 1 56.78 135 ASN A O 1
ATOM 1090 N N . ASP A 1 136 ? -42.25 -11.062 2.352 1 50.22 136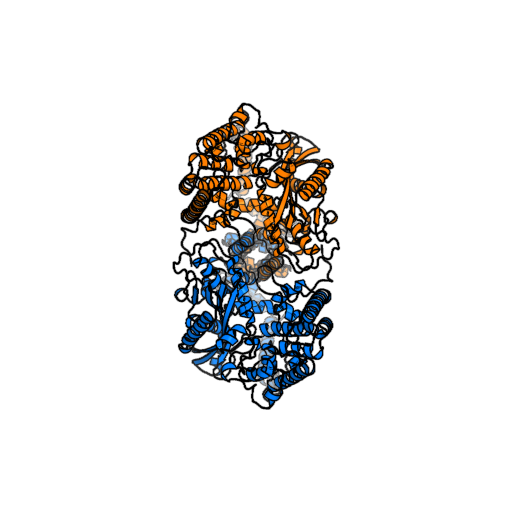 ASP A N 1
ATOM 1091 C CA . ASP A 1 136 ? -40.875 -10.602 2.193 1 50.22 136 ASP A CA 1
ATOM 1092 C C . ASP A 1 136 ? -40 -11.062 3.359 1 50.22 136 ASP A C 1
ATOM 1094 O O . ASP A 1 136 ? -38.812 -10.797 3.385 1 50.22 136 ASP A O 1
ATOM 1098 N N . ASP A 1 137 ? -40.594 -11.539 4.32 1 46.5 137 ASP A N 1
ATOM 1099 C CA . ASP A 1 137 ? -39.812 -11.875 5.508 1 46.5 137 ASP A CA 1
ATOM 1100 C C . ASP A 1 137 ? -38.594 -12.703 5.137 1 46.5 137 ASP A C 1
ATOM 1102 O O . ASP A 1 137 ? -37.531 -12.602 5.781 1 46.5 137 ASP A O 1
ATOM 1106 N N . SER A 1 138 ? -38.906 -13.914 4.5 1 46.06 138 SER A N 1
ATOM 1107 C CA . SER A 1 138 ? -37.812 -14.867 4.355 1 46.06 138 SER A CA 1
ATOM 1108 C C . SER A 1 138 ? -36.594 -14.219 3.672 1 46.06 138 SER A C 1
ATOM 1110 O O . SER A 1 138 ? -35.469 -14.539 3.99 1 46.06 138 SER A O 1
ATOM 1112 N N . ILE A 1 139 ? -36.781 -13.539 2.672 1 45.59 139 ILE A N 1
ATOM 1113 C CA . ILE A 1 139 ? -35.812 -13.102 1.688 1 45.59 139 ILE A CA 1
ATOM 1114 C C . ILE A 1 139 ? -35.094 -11.852 2.195 1 45.59 139 ILE A C 1
ATOM 1116 O O . ILE A 1 139 ? -34.062 -11.453 1.654 1 45.59 139 ILE A O 1
ATOM 1120 N N . THR A 1 140 ? -35.688 -11.086 3.086 1 52 140 THR A N 1
ATOM 1121 C CA . THR A 1 140 ? -35.25 -9.727 3.338 1 52 140 THR A CA 1
ATOM 1122 C C . THR A 1 140 ? -34.125 -9.711 4.398 1 52 140 THR A C 1
ATOM 1124 O O . THR A 1 140 ? -33.594 -8.656 4.703 1 52 140 THR A O 1
ATOM 1127 N N . GLU A 1 141 ? -33.969 -10.836 5.07 1 64.5 141 GLU A N 1
ATOM 1128 C CA . GLU A 1 141 ? -33 -10.742 6.152 1 64.5 141 GLU A CA 1
ATOM 1129 C C . GLU A 1 141 ? -31.562 -10.633 5.613 1 64.5 141 GLU A C 1
ATOM 1131 O O . GLU A 1 141 ? -31.25 -11.172 4.547 1 64.5 141 GLU A O 1
ATOM 1136 N N . ILE A 1 142 ? -30.875 -9.812 6.156 1 80.69 142 ILE A N 1
ATOM 1137 C CA . ILE A 1 142 ? -29.469 -9.633 5.848 1 80.69 142 ILE A CA 1
ATOM 1138 C C . ILE A 1 142 ? -28.719 -10.953 6.047 1 80.69 142 ILE A C 1
ATOM 1140 O O . ILE A 1 142 ? -28.984 -11.68 7.012 1 80.69 142 ILE A O 1
ATOM 1144 N N . ARG A 1 143 ? -28.219 -11.484 5 1 85.12 143 ARG A N 1
ATOM 1145 C CA . ARG A 1 143 ? -27.406 -12.688 5.078 1 85.12 143 ARG A CA 1
ATOM 1146 C C . ARG A 1 143 ? -26.031 -12.375 5.676 1 85.12 143 ARG A C 1
ATOM 1148 O O . ARG A 1 143 ? -25.234 -11.672 5.066 1 85.12 143 ARG A O 1
ATOM 1155 N N . LYS A 1 144 ? -25.828 -12.914 6.797 1 89.88 144 LYS A N 1
ATOM 1156 C CA . LYS A 1 144 ? -24.531 -12.711 7.43 1 89.88 144 LYS A CA 1
ATOM 1157 C C . LYS A 1 144 ? -23.453 -13.555 6.762 1 89.88 144 LYS A C 1
ATOM 1159 O O . LYS A 1 144 ? -23.688 -14.719 6.422 1 89.88 144 LYS A O 1
ATOM 1164 N N . LYS A 1 145 ? -22.328 -13.047 6.586 1 92.69 145 LYS A N 1
ATOM 1165 C CA . LYS A 1 145 ? -21.203 -13.758 5.984 1 92.69 145 LYS A CA 1
ATOM 1166 C C . LYS A 1 145 ? -20.531 -14.68 7 1 92.69 145 LYS A C 1
ATOM 1168 O O . LYS A 1 145 ? -20.516 -14.383 8.195 1 92.69 145 LYS A O 1
ATOM 1173 N N . THR A 1 146 ? -20.094 -15.789 6.488 1 92.69 146 THR A N 1
ATOM 1174 C CA . THR A 1 146 ? -19.312 -16.688 7.332 1 92.69 146 THR A CA 1
ATOM 1175 C C . THR A 1 146 ? -17.922 -16.141 7.57 1 92.69 146 THR A C 1
ATOM 1177 O O . THR A 1 146 ? -17.469 -15.242 6.848 1 92.69 146 THR A O 1
ATOM 1180 N N . SER A 1 147 ? -17.25 -16.625 8.562 1 94.19 147 SER A N 1
ATOM 1181 C CA . SER A 1 147 ? -15.891 -16.188 8.875 1 94.19 147 SER A CA 1
ATOM 1182 C C . SER A 1 147 ? -14.938 -16.5 7.723 1 94.19 147 SER A C 1
ATOM 1184 O O . SER A 1 147 ? -14.008 -15.727 7.461 1 94.19 147 SER A O 1
ATOM 1186 N N . LEU A 1 148 ? -15.211 -17.578 7.027 1 93 148 LEU A N 1
ATOM 1187 C CA . LEU A 1 148 ? -14.359 -17.953 5.906 1 93 148 LEU A CA 1
ATOM 1188 C C . LEU A 1 148 ? -14.555 -17 4.73 1 93 148 LEU A C 1
ATOM 1190 O O . LEU A 1 148 ? -13.594 -16.641 4.043 1 93 148 LEU A O 1
ATOM 1194 N N . GLU A 1 149 ? -15.797 -16.656 4.516 1 92.44 149 GLU A N 1
ATOM 1195 C CA . GLU A 1 149 ? -16.078 -15.703 3.451 1 92.44 149 GLU A CA 1
ATOM 1196 C C . GLU A 1 149 ? -15.453 -14.352 3.746 1 92.44 149 GLU A C 1
ATOM 1198 O O . GLU A 1 149 ? -14.906 -13.703 2.848 1 92.44 149 GLU A O 1
ATOM 1203 N N . ALA A 1 150 ? -15.57 -13.938 4.977 1 94.62 150 ALA A N 1
ATOM 1204 C CA . ALA A 1 150 ? -14.969 -12.672 5.391 1 94.62 150 ALA A CA 1
ATOM 1205 C C . ALA A 1 150 ? -13.453 -12.719 5.23 1 94.62 150 ALA A C 1
ATOM 1207 O O . ALA A 1 150 ? -12.844 -11.75 4.758 1 94.62 150 ALA A O 1
ATOM 1208 N N . LEU A 1 151 ? -12.906 -13.852 5.625 1 94.44 151 LEU A N 1
ATOM 1209 C CA . LEU A 1 151 ? -11.461 -14.016 5.504 1 94.44 151 LEU A CA 1
ATOM 1210 C C . LEU A 1 151 ? -11.039 -14.008 4.039 1 94.44 151 LEU A C 1
ATOM 1212 O O . LEU A 1 151 ? -9.992 -13.445 3.695 1 94.44 151 LEU A O 1
ATOM 1216 N N . GLY A 1 152 ? -11.828 -14.695 3.203 1 93.06 152 GLY A N 1
ATOM 1217 C CA . GLY A 1 152 ? -11.562 -14.641 1.774 1 93.06 152 GLY A CA 1
ATOM 1218 C C . GLY A 1 152 ? -11.562 -13.234 1.223 1 93.06 152 GLY A C 1
ATOM 1219 O O . GLY A 1 152 ? -10.688 -12.875 0.431 1 93.06 152 GLY A O 1
ATOM 1220 N N . PHE A 1 153 ? -12.484 -12.43 1.691 1 92.81 153 PHE A N 1
ATOM 1221 C CA . PHE A 1 153 ? -12.555 -11.039 1.263 1 92.81 153 PHE A CA 1
ATOM 1222 C C . PHE A 1 153 ? -11.336 -10.258 1.739 1 92.81 153 PHE A C 1
ATOM 1224 O O . PHE A 1 153 ? -10.766 -9.469 0.985 1 92.81 153 PHE A O 1
ATOM 1231 N N . ILE A 1 154 ? -10.898 -10.43 2.992 1 93.56 154 ILE A N 1
ATOM 1232 C CA . ILE A 1 154 ? -9.773 -9.742 3.607 1 93.56 154 ILE A CA 1
ATOM 1233 C C . ILE A 1 154 ? -8.492 -10.047 2.836 1 93.56 154 ILE A C 1
ATOM 1235 O O . ILE A 1 154 ? -7.719 -9.141 2.52 1 93.56 154 ILE A O 1
ATOM 1239 N N . LEU A 1 155 ? -8.289 -11.273 2.477 1 91.69 155 LEU A N 1
ATOM 1240 C CA . LEU A 1 155 ? -7.047 -11.695 1.84 1 91.69 155 LEU A CA 1
ATOM 1241 C C . LEU A 1 155 ? -7.043 -11.328 0.359 1 91.69 155 LEU A C 1
ATOM 1243 O O . LEU A 1 155 ? -6.004 -10.961 -0.191 1 91.69 155 LEU A O 1
ATOM 1247 N N . ASP A 1 156 ? -8.195 -11.391 -0.274 1 88.88 156 ASP A N 1
ATOM 1248 C CA . ASP A 1 156 ? -8.281 -11.07 -1.696 1 88.88 156 ASP A CA 1
ATOM 1249 C C . ASP A 1 156 ? -7.996 -9.594 -1.948 1 88.88 156 ASP A C 1
ATOM 1251 O O . ASP A 1 156 ? -7.449 -9.234 -2.992 1 88.88 156 ASP A O 1
ATOM 1255 N N . HIS A 1 157 ? -8.375 -8.805 -0.977 1 89.5 157 HIS A N 1
ATOM 1256 C CA . HIS A 1 157 ? -8.25 -7.371 -1.197 1 89.5 157 HIS A CA 1
ATOM 1257 C C . HIS A 1 157 ? -7.188 -6.762 -0.287 1 89.5 157 HIS A C 1
ATOM 1259 O O . HIS A 1 157 ? -7.055 -5.539 -0.21 1 89.5 157 HIS A O 1
ATOM 1265 N N . SER A 1 158 ? -6.473 -7.602 0.413 1 88.62 158 SER A N 1
ATOM 1266 C CA . SER A 1 158 ? -5.422 -7.145 1.317 1 88.62 158 SER A CA 1
ATOM 1267 C C . SER A 1 158 ? -5.949 -6.102 2.295 1 88.62 158 SER A C 1
ATOM 1269 O O . SER A 1 158 ? -5.344 -5.043 2.467 1 88.62 158 SER A O 1
ATOM 1271 N N . VAL A 1 159 ? -7.062 -6.363 2.82 1 91.62 159 VAL A N 1
ATOM 1272 C CA . VAL A 1 159 ? -7.699 -5.461 3.775 1 91.62 159 VAL A CA 1
ATOM 1273 C C . VAL A 1 159 ? -7 -5.566 5.129 1 91.62 159 VAL A C 1
ATOM 1275 O O . VAL A 1 159 ? -6.766 -6.668 5.633 1 91.62 159 VAL A O 1
ATOM 1278 N N . SER A 1 160 ? -6.637 -4.438 5.68 1 88.19 160 SER A N 1
ATOM 1279 C CA . SER A 1 160 ? -6.031 -4.422 7.004 1 88.19 160 SER A CA 1
ATOM 1280 C C . SER A 1 160 ? -7.066 -4.695 8.094 1 88.19 160 SER A C 1
ATOM 1282 O O . SER A 1 160 ? -8.273 -4.598 7.848 1 88.19 160 SER A O 1
ATOM 1284 N N . ARG A 1 161 ? -6.57 -5.121 9.266 1 88.12 161 ARG A N 1
ATOM 1285 C CA . ARG A 1 161 ? -7.457 -5.363 10.398 1 88.12 161 ARG A CA 1
ATOM 1286 C C . ARG A 1 161 ? -8.273 -4.121 10.734 1 88.12 161 ARG A C 1
ATOM 1288 O O . ARG A 1 161 ? -9.477 -4.211 10.992 1 88.12 161 ARG A O 1
ATOM 1295 N N . ASN A 1 162 ? -7.645 -2.98 10.711 1 87.19 162 ASN A N 1
ATOM 1296 C CA . ASN A 1 162 ? -8.32 -1.729 11.031 1 87.19 162 ASN A CA 1
ATOM 1297 C C . ASN A 1 162 ? -9.414 -1.403 10.016 1 87.19 162 ASN A C 1
ATOM 1299 O O . ASN A 1 162 ? -10.508 -0.987 10.391 1 87.19 162 ASN A O 1
ATOM 1303 N N . LEU A 1 163 ? -9.039 -1.522 8.773 1 91.19 163 LEU A N 1
ATOM 1304 C CA . LEU A 1 163 ? -10.031 -1.259 7.734 1 91.19 163 LEU A CA 1
ATOM 1305 C C . LEU A 1 163 ? -11.211 -2.225 7.848 1 91.19 163 LEU A C 1
ATOM 1307 O O . LEU A 1 163 ? -12.359 -1.829 7.668 1 91.19 163 LEU A O 1
ATOM 1311 N N . TYR A 1 164 ? -10.914 -3.475 8.117 1 94 164 TYR A N 1
ATOM 1312 C CA . TYR A 1 164 ? -11.984 -4.457 8.273 1 94 164 TYR A CA 1
ATOM 1313 C C . TYR A 1 164 ? -12.914 -4.074 9.422 1 94 164 TYR A C 1
ATOM 1315 O O . TYR A 1 164 ? -14.133 -4.133 9.281 1 94 164 TYR A O 1
ATOM 1323 N N . THR A 1 165 ? -12.305 -3.746 10.57 1 92.88 165 THR A N 1
ATOM 1324 C CA . THR A 1 165 ? -13.086 -3.375 11.742 1 92.88 165 THR A CA 1
ATOM 1325 C C . THR A 1 165 ? -13.938 -2.141 11.453 1 92.88 165 THR A C 1
ATOM 1327 O O . THR A 1 165 ? -15.102 -2.076 11.852 1 92.88 165 THR A O 1
ATOM 1330 N N . ASP A 1 166 ? -13.367 -1.165 10.766 1 90.81 166 ASP A N 1
ATOM 1331 C CA . ASP A 1 166 ? -14.109 0.046 10.438 1 90.81 166 ASP A CA 1
ATOM 1332 C C . ASP A 1 166 ? -15.242 -0.254 9.453 1 90.81 166 ASP A C 1
ATOM 1334 O O . ASP A 1 166 ? -16.312 0.334 9.539 1 90.81 166 ASP A O 1
ATOM 1338 N N . MET A 1 167 ? -14.938 -1.099 8.477 1 93 167 MET A N 1
ATOM 1339 C CA . MET A 1 167 ? -15.977 -1.529 7.543 1 93 167 MET A CA 1
ATOM 1340 C C . MET A 1 167 ? -17.125 -2.188 8.281 1 93 167 MET A C 1
ATOM 1342 O O . MET A 1 167 ? -18.297 -1.917 7.988 1 93 167 MET A O 1
ATOM 1346 N N . ARG A 1 168 ? -16.781 -3.064 9.227 1 93.12 168 ARG A N 1
ATOM 1347 C CA . ARG A 1 168 ? -17.797 -3.744 10.016 1 93.12 168 ARG A CA 1
ATOM 1348 C C . ARG A 1 168 ? -18.625 -2.748 10.836 1 93.12 168 ARG A C 1
ATOM 1350 O O . ARG A 1 168 ? -19.844 -2.828 10.875 1 93.12 168 ARG A O 1
ATOM 1357 N N . LEU A 1 169 ? -17.938 -1.813 11.477 1 90.5 169 LEU A N 1
ATOM 1358 C CA . LEU A 1 169 ? -18.625 -0.831 12.32 1 90.5 169 LEU A CA 1
ATOM 1359 C C . LEU A 1 169 ? -19.531 0.066 11.484 1 90.5 169 LEU A C 1
ATOM 1361 O O . LEU A 1 169 ? -20.609 0.44 11.93 1 90.5 169 LEU A O 1
ATOM 1365 N N . GLU A 1 170 ? -19.047 0.407 10.32 1 90 170 GLU A N 1
ATOM 1366 C CA . GLU A 1 170 ? -19.891 1.209 9.422 1 90 170 GLU A CA 1
ATOM 1367 C C . GLU A 1 170 ? -21.125 0.444 9 1 90 170 GLU A C 1
ATOM 1369 O O . GLU A 1 170 ? -22.219 1.024 8.883 1 90 170 GLU A O 1
ATOM 1374 N N . SER A 1 171 ? -20.969 -0.807 8.727 1 91.06 171 SER A N 1
ATOM 1375 C CA . SER A 1 171 ? -22.109 -1.647 8.375 1 91.06 171 SER A CA 1
ATOM 1376 C C . SER A 1 171 ? -23.062 -1.787 9.547 1 91.06 171 SER A C 1
ATOM 1378 O O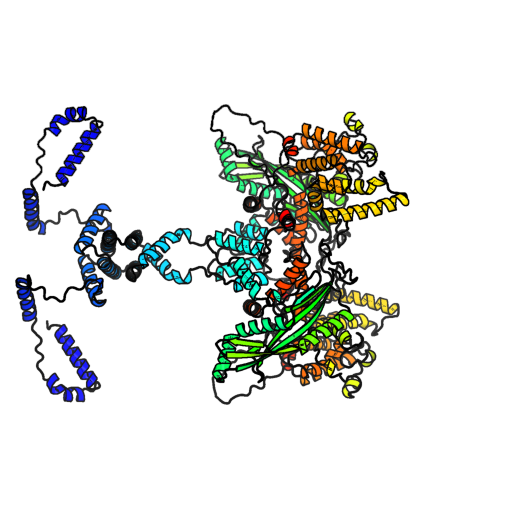 . SER A 1 171 ? -24.281 -1.753 9.367 1 91.06 171 SER A O 1
ATOM 1380 N N . LYS A 1 172 ? -22.531 -1.9 10.703 1 88.25 172 LYS A N 1
ATOM 1381 C CA . LYS A 1 172 ? -23.359 -2.016 11.898 1 88.25 172 LYS A CA 1
ATOM 1382 C C . LYS A 1 172 ? -24.125 -0.723 12.164 1 88.25 172 LYS A C 1
ATOM 1384 O O . LYS A 1 172 ? -25.297 -0.757 12.555 1 88.25 172 LYS A O 1
ATOM 1389 N N . ALA A 1 173 ? -23.438 0.396 11.977 1 86.75 173 ALA A N 1
ATOM 1390 C CA . ALA A 1 173 ? -24.062 1.699 12.18 1 86.75 173 ALA A CA 1
ATOM 1391 C C . ALA A 1 173 ? -25.234 1.899 11.211 1 86.75 173 ALA A C 1
ATOM 1393 O O . ALA A 1 173 ? -26.188 2.604 11.523 1 86.75 173 ALA A O 1
ATOM 1394 N N . SER A 1 174 ? -25.125 1.239 10.078 1 89.25 174 SER A N 1
ATOM 1395 C CA . SER A 1 174 ? -26.188 1.334 9.078 1 89.25 174 SER A CA 1
ATOM 1396 C C . SER A 1 174 ? -27.203 0.207 9.242 1 89.25 174 SER A C 1
ATOM 1398 O O . SER A 1 174 ? -27.969 -0.085 8.32 1 89.25 174 SER A O 1
ATOM 1400 N N . ARG A 1 175 ? -27.109 -0.539 10.32 1 84.12 175 ARG A N 1
ATOM 1401 C CA . ARG A 1 175 ? -28 -1.643 10.656 1 84.12 175 ARG A CA 1
ATOM 1402 C C . ARG A 1 175 ? -27.844 -2.787 9.656 1 84.12 175 ARG A C 1
ATOM 1404 O O . ARG A 1 175 ? -28.844 -3.412 9.273 1 84.12 175 ARG A O 1
ATOM 1411 N N . ALA A 1 176 ? -26.734 -2.916 9.062 1 88.88 176 ALA A N 1
ATOM 1412 C CA . ALA A 1 176 ? -26.375 -3.973 8.117 1 88.88 176 ALA A CA 1
ATOM 1413 C C . ALA A 1 176 ? -25.156 -4.754 8.602 1 88.88 176 ALA A C 1
ATOM 1415 O O . ALA A 1 176 ? -24.125 -4.785 7.93 1 88.88 176 ALA A O 1
ATOM 1416 N N . ASP A 1 177 ? -25.359 -5.449 9.609 1 88.25 177 ASP A N 1
ATOM 1417 C CA . ASP A 1 177 ? -24.25 -6.18 10.219 1 88.25 177 ASP A CA 1
ATOM 1418 C C . ASP A 1 177 ? -23.984 -7.492 9.484 1 88.25 177 ASP A C 1
ATOM 1420 O O . ASP A 1 177 ? -24.406 -8.562 9.938 1 88.25 177 ASP A O 1
ATOM 1424 N N . ILE A 1 178 ? -23.266 -7.426 8.461 1 92.12 178 ILE A N 1
ATOM 1425 C CA . ILE A 1 178 ? -23.047 -8.586 7.613 1 92.12 178 ILE A CA 1
ATOM 1426 C C . ILE A 1 178 ? -21.688 -9.211 7.934 1 92.12 178 ILE A C 1
ATOM 1428 O O . ILE A 1 178 ? -21.469 -10.398 7.664 1 92.12 178 ILE A O 1
ATOM 1432 N N . TRP A 1 179 ? -20.719 -8.477 8.508 1 94.88 179 TRP A N 1
ATOM 1433 C CA . TRP A 1 179 ? -19.344 -8.945 8.711 1 94.88 179 TRP A CA 1
ATOM 1434 C C . TRP A 1 179 ? -19.172 -9.539 10.109 1 94.88 179 TRP A C 1
ATOM 1436 O O . TRP A 1 179 ? -19.578 -8.922 11.102 1 94.88 179 TRP A O 1
ATOM 1446 N N . PRO A 1 180 ? -18.625 -10.695 10.203 1 94.88 180 PRO A N 1
ATOM 1447 C CA . PRO A 1 180 ? -18.359 -11.281 11.516 1 94.88 180 PRO A CA 1
ATOM 1448 C C . PRO A 1 180 ? -17.312 -10.5 12.305 1 94.88 180 PRO A C 1
ATOM 1450 O O . PRO A 1 180 ? -16.453 -9.828 11.711 1 94.88 180 PRO A O 1
ATOM 1453 N N . PRO A 1 181 ? -17.469 -10.539 13.633 1 93.56 181 PRO A N 1
ATOM 1454 C CA . PRO A 1 181 ? -16.438 -9.875 14.438 1 93.56 181 PRO A CA 1
ATOM 1455 C C . PRO A 1 181 ? -15.047 -10.453 14.195 1 93.56 181 PRO A C 1
ATOM 1457 O O . PRO A 1 181 ? -14.914 -11.617 13.805 1 93.56 181 PRO A O 1
ATOM 1460 N N . TYR A 1 182 ? -14.078 -9.641 14.391 1 93 182 TYR A N 1
ATOM 1461 C CA . TYR A 1 182 ? -12.711 -10.008 14.016 1 93 182 TYR A CA 1
ATOM 1462 C C . TYR A 1 182 ? -12.227 -11.203 14.82 1 93 182 TYR A C 1
ATOM 1464 O O . TYR A 1 182 ? -11.391 -11.977 14.352 1 93 182 TYR A O 1
ATOM 1472 N N . ASN A 1 183 ? -12.742 -11.398 16.016 1 91.94 183 ASN A N 1
ATOM 1473 C CA . ASN A 1 183 ? -12.328 -12.547 16.812 1 91.94 183 ASN A CA 1
ATOM 1474 C C . ASN A 1 183 ? -12.695 -13.867 16.141 1 91.94 183 ASN A C 1
ATOM 1476 O O . ASN A 1 183 ? -11.945 -14.836 16.203 1 91.94 183 ASN A O 1
ATOM 1480 N N . GLU A 1 184 ? -13.836 -13.875 15.555 1 93.69 184 GLU A N 1
ATOM 1481 C CA . GLU A 1 184 ? -14.25 -15.07 14.82 1 93.69 184 GLU A CA 1
ATOM 1482 C C . GLU A 1 184 ? -13.391 -15.281 13.578 1 93.69 184 GLU A C 1
ATOM 1484 O O . GLU A 1 184 ? -13.078 -16.422 13.219 1 93.69 184 GLU A O 1
ATOM 1489 N N . VAL A 1 185 ? -13.062 -14.18 12.945 1 94.19 185 VAL A N 1
ATOM 1490 C CA . VAL A 1 185 ? -12.203 -14.258 11.773 1 94.19 185 VAL A CA 1
ATOM 1491 C C . VAL A 1 185 ? -10.82 -14.766 12.18 1 94.19 185 VAL A C 1
ATOM 1493 O O . VAL A 1 185 ? -10.195 -15.539 11.445 1 94.19 185 VAL A O 1
ATOM 1496 N N . ARG A 1 186 ? -10.383 -14.359 13.312 1 92.69 186 ARG A N 1
ATOM 1497 C CA . ARG A 1 186 ? -9.094 -14.789 13.836 1 92.69 186 ARG A CA 1
ATOM 1498 C C . ARG A 1 186 ? -9.094 -16.297 14.109 1 92.69 186 ARG A C 1
ATOM 1500 O O . ARG A 1 186 ? -8.094 -16.969 13.867 1 92.69 186 ARG A O 1
ATOM 1507 N N . GLU A 1 187 ? -10.172 -16.719 14.602 1 92.81 187 GLU A N 1
ATOM 1508 C CA . GLU A 1 187 ? -10.297 -18.156 14.844 1 92.81 187 GLU A CA 1
ATOM 1509 C C . GLU A 1 187 ? -10.281 -18.938 13.531 1 92.81 187 GLU A C 1
ATOM 1511 O O . GLU A 1 187 ? -9.695 -20.016 13.461 1 92.81 187 GLU A O 1
ATOM 1516 N N . ALA A 1 188 ? -10.953 -18.453 12.594 1 94.19 188 ALA A N 1
ATOM 1517 C CA . ALA A 1 188 ? -10.938 -19.078 11.281 1 94.19 188 ALA A CA 1
ATOM 1518 C C . ALA A 1 188 ? -9.523 -19.109 10.703 1 94.19 188 ALA A C 1
ATOM 1520 O O . ALA A 1 188 ? -9.141 -20.078 10.031 1 94.19 188 ALA A O 1
ATOM 1521 N N . LYS A 1 189 ? -8.727 -18.078 10.922 1 93.75 189 LYS A N 1
ATOM 1522 C CA . LYS A 1 189 ? -7.34 -18 10.469 1 93.75 189 LYS A CA 1
ATOM 1523 C C . LYS A 1 189 ? -6.504 -19.125 11.078 1 93.75 189 LYS A C 1
ATOM 1525 O O . LYS A 1 189 ? -5.656 -19.719 10.406 1 93.75 189 LYS A O 1
ATOM 1530 N N . ALA A 1 190 ? -6.809 -19.344 12.289 1 92.94 190 ALA A N 1
ATOM 1531 C CA . ALA A 1 190 ? -6.035 -20.359 13 1 92.94 190 ALA A CA 1
ATOM 1532 C C . ALA A 1 190 ? -6.258 -21.75 12.398 1 92.94 190 ALA A C 1
ATOM 1534 O O . ALA A 1 190 ? -5.363 -22.594 12.438 1 92.94 190 ALA A O 1
ATOM 1535 N N . GLN A 1 191 ? -7.387 -21.922 11.812 1 93.12 191 GLN A N 1
ATOM 1536 C CA . GLN A 1 191 ? -7.707 -23.219 11.227 1 93.12 191 GLN A CA 1
ATOM 1537 C C . GLN A 1 191 ? -7.008 -23.391 9.875 1 93.12 191 GLN A C 1
ATOM 1539 O O . GLN A 1 191 ? -6.895 -24.516 9.375 1 93.12 191 GLN A O 1
ATOM 1544 N N . LEU A 1 192 ? -6.539 -22.344 9.305 1 95.56 192 LEU A N 1
ATOM 1545 C CA . LEU A 1 192 ? -5.93 -22.406 7.98 1 95.56 192 LEU A CA 1
ATOM 1546 C C . LEU A 1 192 ? -4.449 -22.75 8.078 1 95.56 192 LEU A C 1
ATOM 1548 O O . LEU A 1 192 ? -3.797 -23 7.059 1 95.56 192 LEU A O 1
ATOM 1552 N N . ARG A 1 193 ? -3.975 -22.906 9.305 1 95.12 193 ARG A N 1
ATOM 1553 C CA . ARG A 1 193 ? -2.561 -23.172 9.547 1 95.12 193 ARG A CA 1
ATOM 1554 C C . ARG A 1 193 ? -2.369 -24.484 10.297 1 95.12 193 ARG A C 1
ATOM 1556 O O . ARG A 1 193 ? -3.285 -24.969 10.977 1 95.12 193 ARG A O 1
ATOM 1563 N N . PRO A 1 194 ? -1.156 -25.016 10.055 1 95.69 194 PRO A N 1
ATOM 1564 C CA . PRO A 1 194 ? -0.836 -26.125 10.961 1 95.69 194 PRO A CA 1
ATOM 1565 C C . PRO A 1 194 ? -0.805 -25.688 12.422 1 95.69 194 PRO A C 1
ATOM 1567 O O . PRO A 1 194 ? -0.767 -24.5 12.719 1 95.69 194 PRO A O 1
ATOM 1570 N N . PRO A 1 195 ? -0.945 -26.625 13.328 1 93.25 195 PRO A N 1
ATOM 1571 C CA . PRO A 1 195 ? -0.947 -26.266 14.75 1 93.25 195 PRO A CA 1
ATOM 1572 C C . PRO A 1 195 ? 0.222 -25.359 15.133 1 93.25 195 PRO A C 1
ATOM 1574 O O . PRO A 1 195 ? 1.342 -25.562 14.648 1 93.25 195 PRO A O 1
ATOM 1577 N N . LYS A 1 196 ? -0.05 -24.406 15.938 1 91.31 196 LYS A N 1
ATOM 1578 C CA . LYS A 1 196 ? 0.901 -23.359 16.328 1 91.31 196 LYS A CA 1
ATOM 1579 C C . LYS A 1 196 ? 2.156 -23.969 16.953 1 91.31 196 LYS A C 1
ATOM 1581 O O . LYS A 1 196 ? 3.252 -23.422 16.797 1 91.31 196 LYS A O 1
ATOM 1586 N N . GLU A 1 197 ? 1.933 -25.078 17.562 1 91.38 197 GLU A N 1
ATOM 1587 C CA . GLU A 1 197 ? 3.037 -25.703 18.281 1 91.38 197 GLU A CA 1
ATOM 1588 C C . GLU A 1 197 ? 4.066 -26.281 17.312 1 91.38 197 GLU A C 1
ATOM 1590 O O . GLU A 1 197 ? 5.234 -26.453 17.672 1 91.38 197 GLU A O 1
ATOM 1595 N N . THR A 1 198 ? 3.635 -26.5 16.125 1 93.94 198 THR A N 1
ATOM 1596 C CA . THR A 1 198 ? 4.535 -27.125 15.156 1 93.94 198 THR A CA 1
ATOM 1597 C C . THR A 1 198 ? 5.348 -26.062 14.422 1 93.94 198 THR A C 1
ATOM 1599 O O . THR A 1 198 ? 6.352 -26.375 13.773 1 93.94 198 THR A O 1
ATOM 1602 N N . ILE A 1 199 ? 4.957 -24.859 14.438 1 95.25 199 ILE A N 1
ATOM 1603 C CA . ILE A 1 199 ? 5.621 -23.781 13.703 1 95.25 199 ILE A CA 1
ATOM 1604 C C . ILE A 1 199 ? 6.75 -23.203 14.547 1 95.25 199 ILE A C 1
ATOM 1606 O O . ILE A 1 199 ? 6.543 -22.844 15.711 1 95.25 199 ILE A O 1
ATOM 1610 N N . PHE A 1 200 ? 7.895 -23.203 13.945 1 95.56 200 PHE A N 1
ATOM 1611 C CA . PHE A 1 200 ? 9.07 -22.656 14.602 1 95.56 200 PHE A CA 1
ATOM 1612 C C . PHE A 1 200 ? 9.43 -21.297 14.016 1 95.56 200 PHE A C 1
ATOM 1614 O O . PHE A 1 200 ? 9.633 -21.172 12.812 1 95.56 200 PHE A O 1
ATOM 1621 N N . ILE A 1 201 ? 9.484 -20.266 14.875 1 93.88 201 ILE A N 1
ATOM 1622 C CA . ILE A 1 201 ? 9.82 -18.922 14.391 1 93.88 201 ILE A CA 1
ATOM 1623 C C . ILE A 1 201 ? 10.875 -18.297 15.297 1 93.88 201 ILE A C 1
ATOM 1625 O O . ILE A 1 201 ? 10.727 -18.297 16.531 1 93.88 201 ILE A O 1
ATOM 1629 N N . ASP A 1 202 ? 11.891 -17.906 14.711 1 89.31 202 ASP A N 1
ATOM 1630 C CA . ASP A 1 202 ? 12.953 -17.156 15.375 1 89.31 202 ASP A CA 1
ATOM 1631 C C . ASP A 1 202 ? 13.188 -15.812 14.688 1 89.31 202 ASP A C 1
ATOM 1633 O O . ASP A 1 202 ? 12.344 -15.352 13.914 1 89.31 202 ASP A O 1
ATOM 1637 N N . ASP A 1 203 ? 14.305 -15.141 15 1 83.69 203 ASP A N 1
ATOM 1638 C CA . ASP A 1 203 ? 14.594 -13.812 14.469 1 83.69 203 ASP A CA 1
ATOM 1639 C C . ASP A 1 203 ? 14.977 -13.883 12.992 1 83.69 203 ASP A C 1
ATOM 1641 O O . ASP A 1 203 ? 14.906 -12.875 12.273 1 83.69 203 ASP A O 1
ATOM 1645 N N . CYS A 1 204 ? 15.328 -15.109 12.539 1 87.19 204 CYS A N 1
ATOM 1646 C CA . CYS A 1 204 ? 15.836 -15.148 11.172 1 87.19 204 CYS A CA 1
ATOM 1647 C C . CYS A 1 204 ? 15.125 -16.219 10.352 1 87.19 204 CYS A C 1
ATOM 1649 O O . CYS A 1 204 ? 15.234 -16.234 9.125 1 87.19 204 CYS A O 1
ATOM 1651 N N . VAL A 1 205 ? 14.43 -17.078 11.086 1 92.62 205 VAL A N 1
ATOM 1652 C CA . VAL A 1 205 ? 13.875 -18.203 10.352 1 92.62 205 VAL A CA 1
ATOM 1653 C C . VAL A 1 205 ? 12.453 -18.484 10.82 1 92.62 205 VAL A C 1
ATOM 1655 O O . VAL A 1 205 ? 12.156 -18.375 12.016 1 92.62 205 VAL A O 1
ATOM 1658 N N . ALA A 1 206 ? 11.586 -18.625 9.914 1 95.81 206 ALA A N 1
ATOM 1659 C CA . ALA A 1 206 ? 10.25 -19.172 10.156 1 95.81 206 ALA A CA 1
ATOM 1660 C C . ALA A 1 206 ? 10.062 -20.484 9.391 1 95.81 206 ALA A C 1
ATOM 1662 O O . ALA A 1 206 ? 10.266 -20.531 8.18 1 95.81 206 ALA A O 1
ATOM 1663 N N . LYS A 1 207 ? 9.742 -21.562 10.125 1 96.81 207 LYS A N 1
ATOM 1664 C CA . LYS A 1 207 ? 9.68 -22.859 9.461 1 96.81 207 LYS A CA 1
ATOM 1665 C C . LYS A 1 207 ? 8.586 -23.734 10.062 1 96.81 207 LYS A C 1
ATOM 1667 O O . LYS A 1 207 ? 8.242 -23.578 11.234 1 96.81 207 LYS A O 1
ATOM 1672 N N . VAL A 1 208 ? 7.992 -24.484 9.25 1 97.44 208 VAL A N 1
ATOM 1673 C CA . VAL A 1 208 ? 7.07 -25.547 9.625 1 97.44 208 VAL A CA 1
ATOM 1674 C C . VAL A 1 208 ? 7.594 -26.891 9.117 1 97.44 208 VAL A C 1
ATOM 1676 O O . VAL A 1 208 ? 8.062 -26.984 7.98 1 97.44 208 VAL A O 1
ATOM 1679 N N . PRO A 1 209 ? 7.605 -27.875 9.992 1 96.88 209 PRO A N 1
ATOM 1680 C CA . PRO A 1 209 ? 8.031 -29.188 9.484 1 96.88 209 PRO A CA 1
ATOM 1681 C C . PRO A 1 209 ? 7.211 -29.641 8.281 1 96.88 209 PRO A C 1
ATOM 1683 O O . PRO A 1 209 ? 5.996 -29.438 8.242 1 96.88 209 PRO A O 1
ATOM 1686 N N . LEU A 1 210 ? 7.898 -30.219 7.352 1 97.69 210 LEU A N 1
ATOM 1687 C CA . LEU A 1 210 ? 7.27 -30.641 6.102 1 97.69 210 LEU A CA 1
ATOM 1688 C C . LEU A 1 210 ? 6.078 -31.562 6.375 1 97.69 210 LEU A C 1
ATOM 1690 O O . LEU A 1 210 ? 5.016 -31.406 5.766 1 97.69 210 LEU A O 1
ATOM 1694 N N . GLN A 1 211 ? 6.207 -32.5 7.316 1 97.38 211 GLN A N 1
ATOM 1695 C CA . GLN A 1 211 ? 5.145 -33.438 7.645 1 97.38 211 GLN A CA 1
ATOM 1696 C C . GLN A 1 211 ? 3.895 -32.719 8.133 1 97.38 211 GLN A C 1
ATOM 1698 O O . GLN A 1 211 ? 2.777 -33.062 7.734 1 97.38 211 GLN A O 1
ATOM 1703 N N . ALA A 1 212 ? 4.109 -31.797 8.961 1 97.5 212 ALA A N 1
ATOM 1704 C CA . ALA A 1 212 ? 2.986 -31.062 9.531 1 97.5 212 ALA A CA 1
ATOM 1705 C C . ALA A 1 212 ? 2.248 -30.266 8.453 1 97.5 212 ALA A C 1
ATOM 1707 O O . ALA A 1 212 ? 1.016 -30.219 8.453 1 97.5 212 ALA A O 1
ATOM 1708 N N . LEU A 1 213 ? 2.998 -29.609 7.57 1 98 213 LEU A N 1
ATOM 1709 C CA . LEU A 1 213 ? 2.395 -28.828 6.496 1 98 213 LEU A CA 1
ATOM 1710 C C . LEU A 1 213 ? 1.628 -29.734 5.535 1 98 213 LEU A C 1
ATOM 1712 O O . LEU A 1 213 ? 0.517 -29.391 5.117 1 98 213 LEU A O 1
ATOM 1716 N N . LEU A 1 214 ? 2.213 -30.859 5.172 1 98.25 214 LEU A N 1
ATOM 1717 C CA . LEU A 1 214 ? 1.571 -31.812 4.273 1 98.25 214 LEU A CA 1
ATOM 1718 C C . LEU A 1 214 ? 0.31 -32.375 4.906 1 98.25 214 LEU A C 1
ATOM 1720 O O . LEU A 1 214 ? -0.718 -32.531 4.238 1 98.25 214 LEU A O 1
ATOM 1724 N N . ASN A 1 215 ? 0.399 -32.75 6.195 1 97.81 215 ASN A N 1
ATOM 1725 C CA . ASN A 1 215 ? -0.771 -33.25 6.902 1 97.81 215 ASN A CA 1
ATOM 1726 C C . ASN A 1 215 ? -1.924 -32.25 6.867 1 97.81 215 ASN A C 1
ATOM 1728 O O . ASN A 1 215 ? -3.057 -32.625 6.543 1 97.81 215 ASN A O 1
ATOM 1732 N N . HIS A 1 216 ? -1.577 -31.078 7.211 1 97.75 216 HIS A N 1
ATOM 1733 C CA . HIS A 1 216 ? -2.613 -30.062 7.234 1 97.75 216 HIS A CA 1
ATOM 1734 C C . HIS A 1 216 ? -3.207 -29.844 5.848 1 97.75 216 HIS A C 1
ATOM 1736 O O . HIS A 1 216 ? -4.426 -29.703 5.707 1 97.75 216 HIS A O 1
ATOM 1742 N N . THR A 1 217 ? -2.365 -29.719 4.809 1 97.88 217 THR A N 1
ATOM 1743 C CA . THR A 1 217 ? -2.818 -29.516 3.434 1 97.88 217 THR A CA 1
ATOM 1744 C C . THR A 1 217 ? -3.729 -30.656 2.996 1 97.88 217 THR A C 1
ATOM 1746 O O . THR A 1 217 ? -4.777 -30.422 2.389 1 97.88 217 THR A O 1
ATOM 1749 N N . ALA A 1 218 ? -3.336 -31.875 3.307 1 97.5 218 ALA A N 1
ATOM 1750 C CA . ALA A 1 218 ? -4.133 -33.062 2.953 1 97.5 218 ALA A CA 1
ATOM 1751 C C . ALA A 1 218 ? -5.477 -33.031 3.672 1 97.5 218 ALA A C 1
ATOM 1753 O O . AL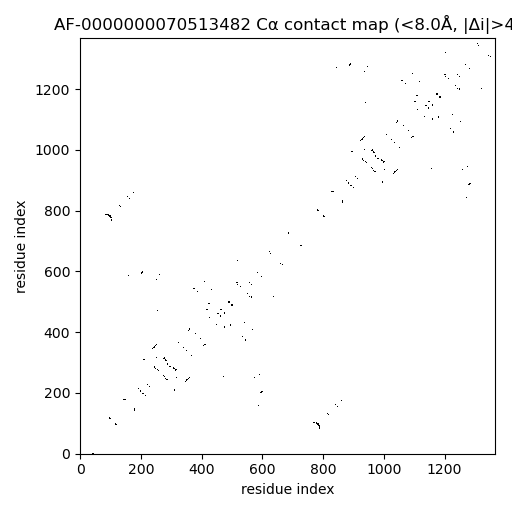A A 1 218 ? -6.512 -33.344 3.076 1 97.5 218 ALA A O 1
ATOM 1754 N N . GLU A 1 219 ? -5.43 -32.75 4.949 1 96.69 219 GLU A N 1
ATOM 1755 C CA . GLU A 1 219 ? -6.664 -32.688 5.723 1 96.69 219 GLU A CA 1
ATOM 1756 C C . GLU A 1 219 ? -7.637 -31.656 5.125 1 96.69 219 GLU A C 1
ATOM 1758 O O . GLU A 1 219 ? -8.836 -31.922 5.035 1 96.69 219 GLU A O 1
ATOM 1763 N N . ARG A 1 220 ? -7.105 -30.516 4.754 1 96.31 220 ARG A N 1
ATOM 1764 C CA . ARG A 1 220 ? -7.926 -29.469 4.164 1 96.31 220 ARG A CA 1
ATOM 1765 C C . ARG A 1 220 ? -8.5 -29.906 2.824 1 96.31 220 ARG A C 1
ATOM 1767 O O . ARG A 1 220 ? -9.664 -29.625 2.521 1 96.31 220 ARG A O 1
ATOM 1774 N N . LEU A 1 221 ? -7.723 -30.594 2.014 1 96.38 221 LEU A N 1
ATOM 1775 C CA . LEU A 1 221 ? -8.172 -31.047 0.702 1 96.38 221 LEU A CA 1
ATOM 1776 C C . LEU A 1 221 ? -9.211 -32.156 0.838 1 96.38 221 LEU A C 1
ATOM 1778 O O . LEU A 1 221 ? -10.172 -32.219 0.072 1 96.38 221 LEU A O 1
ATOM 1782 N N . VAL A 1 222 ? -9.016 -33 1.81 1 94.81 222 VAL A N 1
ATOM 1783 C CA . VAL A 1 222 ? -9.977 -34.094 2.053 1 94.81 222 VAL A CA 1
ATOM 1784 C C . VAL A 1 222 ? -11.305 -33.5 2.521 1 94.81 222 VAL A C 1
ATOM 1786 O O . VAL A 1 222 ? -12.375 -33.938 2.117 1 94.81 222 VAL A O 1
ATOM 1789 N N . LEU A 1 223 ? -11.18 -32.5 3.367 1 93.62 223 LEU A N 1
ATOM 1790 C CA . LEU A 1 223 ? -12.383 -31.812 3.816 1 93.62 223 LEU A CA 1
ATOM 1791 C C . LEU A 1 223 ? -13.102 -31.156 2.646 1 93.62 223 LEU A C 1
ATOM 1793 O O . LEU A 1 223 ? -14.336 -31.172 2.58 1 93.62 223 LEU A O 1
ATOM 1797 N N . LEU A 1 224 ? -12.398 -30.594 1.777 1 93.12 224 LEU A N 1
ATOM 1798 C CA . LEU A 1 224 ? -12.945 -29.938 0.594 1 93.12 224 LEU A CA 1
ATOM 1799 C C . LEU A 1 224 ? -13.664 -30.938 -0.301 1 93.12 224 LEU A C 1
ATOM 1801 O O . LEU A 1 224 ? -14.703 -30.641 -0.879 1 93.12 224 LEU A O 1
ATOM 1805 N N . GLN A 1 225 ? -13.055 -32.125 -0.436 1 92.88 225 GLN A N 1
ATOM 1806 C CA . GLN A 1 225 ? -13.578 -33.156 -1.342 1 92.88 225 GLN A CA 1
ATOM 1807 C C . GLN A 1 225 ? -14.25 -34.281 -0.569 1 92.88 225 GLN A C 1
ATOM 1809 O O . GLN A 1 225 ? -14.219 -35.438 -1.002 1 92.88 225 GLN A O 1
ATOM 1814 N N . LYS A 1 226 ? -14.797 -33.969 0.503 1 90.44 226 LYS A N 1
ATOM 1815 C CA . LYS A 1 226 ? -15.383 -35 1.376 1 90.44 226 LYS A CA 1
ATOM 1816 C C . LYS A 1 226 ? -16.484 -35.75 0.663 1 90.44 226 LYS A C 1
ATOM 1818 O O . LYS A 1 226 ? -16.516 -37 0.686 1 90.44 226 LYS A O 1
ATOM 1823 N N . GLU A 1 227 ? -17.328 -35.031 -0.025 1 87.69 227 GLU A N 1
ATOM 1824 C CA . GLU A 1 227 ? -18.484 -35.656 -0.691 1 87.69 227 GLU A CA 1
ATOM 1825 C C . GLU A 1 227 ? -18.031 -36.594 -1.815 1 87.69 227 GLU A C 1
ATOM 1827 O O . GLU A 1 227 ? -18.609 -37.656 -2 1 87.69 227 GLU A O 1
ATOM 1832 N N . VAL A 1 228 ? -17.031 -36.188 -2.504 1 87.38 228 VAL A N 1
ATOM 1833 C CA . VAL A 1 228 ? -16.516 -36.969 -3.621 1 87.38 228 VAL A CA 1
ATOM 1834 C C . VAL A 1 228 ? -15.867 -38.25 -3.098 1 87.38 228 VAL A C 1
ATOM 1836 O O . VAL A 1 228 ? -16.062 -39.344 -3.666 1 87.38 228 VAL A O 1
ATOM 1839 N N . ILE A 1 229 ? -15.18 -38.156 -2.047 1 88.88 229 ILE A N 1
ATOM 1840 C CA . ILE A 1 229 ? -14.461 -39.312 -1.479 1 88.88 229 ILE A CA 1
ATOM 1841 C C . ILE A 1 229 ? -15.453 -40.312 -0.896 1 88.88 229 ILE A C 1
ATOM 1843 O O . ILE A 1 229 ? -15.328 -41.5 -1.109 1 88.88 229 ILE A O 1
ATOM 1847 N N . LEU A 1 230 ? -16.453 -39.781 -0.265 1 86.25 230 LEU A N 1
ATOM 1848 C CA . LEU A 1 230 ? -17.469 -40.656 0.324 1 86.25 230 LEU A CA 1
ATOM 1849 C C . LEU A 1 230 ? -18.281 -41.375 -0.76 1 86.25 230 LEU A C 1
ATOM 1851 O O . LEU A 1 230 ? -18.625 -42.531 -0.618 1 86.25 230 LEU A O 1
ATOM 1855 N N . HIS A 1 231 ? -18.516 -40.625 -1.758 1 84.69 231 HIS A N 1
ATOM 1856 C CA . HIS A 1 231 ? -19.234 -41.219 -2.877 1 84.69 231 HIS A CA 1
ATOM 1857 C C . HIS A 1 231 ? -18.438 -42.312 -3.533 1 84.69 231 HIS A C 1
ATOM 1859 O O . HIS A 1 231 ? -18.984 -43.375 -3.895 1 84.69 231 HIS A O 1
ATOM 1865 N N . ALA A 1 232 ? -17.172 -42.094 -3.709 1 82.88 232 ALA A N 1
ATOM 1866 C CA . ALA A 1 232 ? -16.297 -43.094 -4.297 1 82.88 232 ALA A CA 1
ATOM 1867 C C . ALA A 1 232 ? -16.203 -44.344 -3.41 1 82.88 232 ALA A C 1
ATOM 1869 O O . ALA A 1 232 ? -16.172 -45.469 -3.91 1 82.88 232 ALA A O 1
ATOM 1870 N N . LEU A 1 233 ? -16.281 -44.156 -2.17 1 84.44 233 LEU A N 1
ATOM 1871 C CA . LEU A 1 233 ? -16.219 -45.281 -1.216 1 84.44 233 LEU A CA 1
ATOM 1872 C C . LEU A 1 233 ? -17.531 -46.031 -1.187 1 84.44 233 LEU A C 1
ATOM 1874 O O . LEU A 1 233 ? -17.516 -47.281 -1.054 1 84.44 233 LEU A O 1
ATOM 1878 N N . ASN A 1 234 ? -18.547 -45.375 -1.327 1 82.38 234 ASN A N 1
ATOM 1879 C CA . ASN A 1 234 ? -19.859 -46.031 -1.306 1 82.38 234 ASN A CA 1
ATOM 1880 C C . ASN A 1 234 ? -20.078 -46.875 -2.547 1 82.38 234 ASN A C 1
ATOM 1882 O O . ASN A 1 234 ? -20.656 -47.969 -2.461 1 82.38 234 ASN A O 1
ATOM 1886 N N . ILE A 1 235 ? -19.641 -46.312 -3.635 1 79.62 235 ILE A N 1
ATOM 1887 C CA . ILE A 1 235 ? -19.812 -47.031 -4.887 1 79.62 235 ILE A CA 1
ATOM 1888 C C . ILE A 1 235 ? -19.016 -48.344 -4.852 1 79.62 235 ILE A C 1
ATOM 1890 O O . ILE A 1 235 ? -19.484 -49.375 -5.328 1 79.62 235 ILE A O 1
ATOM 1894 N N . SER A 1 236 ? -17.844 -48.312 -4.32 1 79.25 236 SER A N 1
ATOM 1895 C CA . SER A 1 236 ? -16.953 -49.469 -4.305 1 79.25 236 SER A CA 1
ATOM 1896 C C . SER A 1 236 ? -17.156 -50.281 -3.033 1 79.25 236 SER A C 1
ATOM 1898 O O . SER A 1 236 ? -16.531 -51.344 -2.865 1 79.25 236 SER A O 1
ATOM 1900 N N . ASN A 1 237 ? -18.047 -50 -2.166 1 80.75 237 ASN A N 1
ATOM 1901 C CA . ASN A 1 237 ? -18.328 -50.656 -0.895 1 80.75 237 ASN A CA 1
ATOM 1902 C C . ASN A 1 237 ? -17.047 -50.875 -0.102 1 80.75 237 ASN A C 1
ATOM 1904 O O . ASN A 1 237 ? -16.797 -52 0.372 1 80.75 237 ASN A O 1
ATOM 1908 N N . LEU A 1 238 ? -16.266 -49.844 -0.143 1 83.62 238 LEU A N 1
ATOM 1909 C CA . LEU A 1 238 ? -14.992 -49.969 0.566 1 83.62 238 LEU A CA 1
ATOM 1910 C C . LEU A 1 238 ? -15.023 -49.125 1.854 1 83.62 238 LEU A C 1
ATOM 1912 O O . LEU A 1 238 ? -15.75 -48.156 1.945 1 83.62 238 LEU A O 1
ATOM 1916 N N . THR A 1 239 ? -14.297 -49.625 2.9 1 86.88 239 THR A N 1
ATOM 1917 C CA . THR A 1 239 ? -14.195 -48.906 4.172 1 86.88 239 THR A CA 1
ATOM 1918 C C . THR A 1 239 ? -12.883 -48.125 4.254 1 86.88 239 THR A C 1
ATOM 1920 O O . THR A 1 239 ? -12.727 -47.25 5.105 1 86.88 239 THR A O 1
ATOM 1923 N N . GLU A 1 240 ? -11.992 -48.5 3.391 1 88.75 240 GLU A N 1
ATOM 1924 C CA . GLU A 1 240 ? -10.688 -47.844 3.383 1 88.75 240 GLU A CA 1
ATOM 1925 C C . GLU A 1 240 ? -10.281 -47.438 1.968 1 88.75 240 GLU A C 1
ATOM 1927 O O . GLU A 1 240 ? -10.633 -48.125 0.999 1 88.75 240 GLU A O 1
ATOM 1932 N N . ILE A 1 241 ? -9.68 -46.25 1.849 1 89.62 241 ILE A N 1
ATOM 1933 C CA . ILE A 1 241 ? -9.203 -45.812 0.548 1 89.62 241 ILE A CA 1
ATOM 1934 C C . ILE A 1 241 ? -7.793 -45.219 0.69 1 89.62 241 ILE A C 1
ATOM 1936 O O . ILE A 1 241 ? -7.48 -44.562 1.69 1 89.62 241 ILE A O 1
ATOM 1940 N N . GLU A 1 242 ? -6.898 -45.625 -0.238 1 92.38 242 GLU A N 1
ATOM 1941 C CA . GLU A 1 242 ? -5.547 -45.094 -0.295 1 92.38 242 GLU A CA 1
ATOM 1942 C C . GLU A 1 242 ? -5.438 -44 -1.354 1 92.38 242 GLU A C 1
ATOM 1944 O O . GLU A 1 242 ? -5.789 -44.219 -2.516 1 92.38 242 GLU A O 1
ATOM 1949 N N . ILE A 1 243 ? -5.035 -42.844 -0.898 1 94.69 243 ILE A N 1
ATOM 1950 C CA . ILE A 1 243 ? -4.918 -41.688 -1.792 1 94.69 243 ILE A CA 1
ATOM 1951 C C . ILE A 1 243 ? -3.488 -41.156 -1.76 1 94.69 243 ILE A C 1
ATOM 1953 O O . ILE A 1 243 ? -2.762 -41.375 -0.788 1 94.69 243 ILE A O 1
ATOM 1957 N N . VAL A 1 244 ? -3.047 -40.562 -2.865 1 96.5 244 VAL A N 1
ATOM 1958 C CA . VAL A 1 244 ? -1.718 -39.969 -2.969 1 96.5 244 VAL A CA 1
ATOM 1959 C C . VAL A 1 244 ? -1.836 -38.469 -3.242 1 96.5 244 VAL A C 1
ATOM 1961 O O . VAL A 1 244 ? -2.529 -38.062 -4.176 1 96.5 244 VAL A O 1
ATOM 1964 N N . LEU A 1 245 ? -1.259 -37.719 -2.383 1 97.5 245 LEU A N 1
ATOM 1965 C CA . LEU A 1 245 ? -1.156 -36.281 -2.627 1 97.5 245 LEU A CA 1
ATOM 1966 C C . LEU A 1 245 ? 0.179 -35.938 -3.275 1 97.5 245 LEU A C 1
ATOM 1968 O O . LEU A 1 245 ? 1.234 -36.094 -2.658 1 97.5 245 LEU A O 1
ATOM 1972 N N . SER A 1 246 ? 0.144 -35.469 -4.531 1 97 246 SER A N 1
ATOM 1973 C CA . SER A 1 246 ? 1.337 -35.031 -5.254 1 97 246 SER A CA 1
ATOM 1974 C C . SER A 1 246 ? 1.557 -33.531 -5.113 1 97 246 SER A C 1
ATOM 1976 O O . SER A 1 246 ? 0.625 -32.75 -5.289 1 97 246 SER A O 1
ATOM 1978 N N . CYS A 1 247 ? 2.752 -33.156 -4.734 1 97.56 247 CYS A N 1
ATOM 1979 C CA . CYS A 1 247 ? 3.086 -31.75 -4.543 1 97.56 247 CYS A CA 1
ATOM 1980 C C . CYS A 1 247 ? 4.395 -31.406 -5.242 1 97.56 247 CYS A C 1
ATOM 1982 O O . CYS A 1 247 ? 5.23 -32.281 -5.477 1 97.56 247 CYS A O 1
ATOM 1984 N N . SER A 1 248 ? 4.473 -30.219 -5.676 1 96.5 248 SER A N 1
ATOM 1985 C CA . SER A 1 248 ? 5.734 -29.656 -6.152 1 96.5 248 SER A CA 1
ATOM 1986 C C . SER A 1 248 ? 6.379 -28.766 -5.094 1 96.5 248 SER A C 1
ATOM 1988 O O . SER A 1 248 ? 5.68 -28.109 -4.328 1 96.5 248 SER A O 1
ATOM 1990 N N . TRP A 1 249 ? 7.68 -28.797 -4.957 1 96.62 249 TRP A N 1
ATOM 1991 C CA . TRP A 1 249 ? 8.367 -27.953 -3.984 1 96.62 249 TRP A CA 1
ATOM 1992 C C . TRP A 1 249 ? 9.664 -27.406 -4.559 1 96.62 249 TRP A C 1
ATOM 1994 O O . TRP A 1 249 ? 10.102 -27.812 -5.637 1 96.62 249 TRP A O 1
ATOM 2004 N N . GLY A 1 250 ? 10.219 -26.344 -3.977 1 94.06 250 GLY A N 1
ATOM 2005 C CA . GLY A 1 250 ? 11.469 -25.734 -4.414 1 94.06 250 GLY A CA 1
ATOM 2006 C C . GLY A 1 250 ? 11.867 -24.531 -3.59 1 94.06 250 GLY A C 1
ATOM 2007 O O . GLY A 1 250 ? 11.406 -24.375 -2.457 1 94.06 250 GLY A O 1
ATOM 2008 N N . PHE A 1 251 ? 12.852 -23.812 -4.102 1 91.31 251 PHE A N 1
ATOM 2009 C CA . PHE A 1 251 ? 13.422 -22.672 -3.398 1 91.31 251 PHE A CA 1
ATOM 2010 C C . PHE A 1 251 ? 13.625 -21.5 -4.352 1 91.31 251 PHE A C 1
ATOM 2012 O O . PHE A 1 251 ? 13.805 -21.703 -5.555 1 91.31 251 PHE A O 1
ATOM 2019 N N . ASP A 1 252 ? 13.5 -20.391 -3.762 1 90.44 252 ASP A N 1
ATOM 2020 C CA . ASP A 1 252 ? 13.766 -19.172 -4.512 1 90.44 252 ASP A CA 1
ATOM 2021 C C . ASP A 1 252 ? 14.234 -18.047 -3.588 1 90.44 252 ASP A C 1
ATOM 2023 O O . ASP A 1 252 ? 13.766 -17.938 -2.455 1 90.44 252 ASP A O 1
ATOM 2027 N N . GLY A 1 253 ? 15.219 -17.312 -4.066 1 87.62 253 GLY A N 1
ATOM 2028 C CA . GLY A 1 253 ? 15.734 -16.188 -3.309 1 87.62 253 GLY A CA 1
ATOM 2029 C C . GLY A 1 253 ? 15.281 -14.844 -3.85 1 87.62 253 GLY A C 1
ATOM 2030 O O . GLY A 1 253 ? 15.109 -14.68 -5.059 1 87.62 253 GLY A O 1
ATOM 2031 N N . SER A 1 254 ? 15.023 -13.922 -2.936 1 84.38 254 SER A N 1
ATOM 2032 C CA . SER A 1 254 ? 14.664 -12.562 -3.316 1 84.38 254 SER A CA 1
ATOM 2033 C C . SER A 1 254 ? 15.516 -11.539 -2.584 1 84.38 254 SER A C 1
ATOM 2035 O O . SER A 1 254 ? 15.969 -11.781 -1.462 1 84.38 254 SER A O 1
ATOM 2037 N N . SER A 1 255 ? 15.805 -10.453 -3.273 1 75.75 255 SER A N 1
ATOM 2038 C CA . SER A 1 255 ? 16.578 -9.375 -2.68 1 75.75 255 SER A CA 1
ATOM 2039 C C . SER A 1 255 ? 15.789 -8.078 -2.641 1 75.75 255 SER A C 1
ATOM 2041 O O . SER A 1 255 ? 14.68 -8 -3.178 1 75.75 255 SER A O 1
ATOM 2043 N N . GLY A 1 256 ? 16.266 -7.043 -1.905 1 65.56 256 GLY A N 1
ATOM 2044 C CA . GLY A 1 256 ? 15.688 -5.703 -1.895 1 65.56 256 GLY A CA 1
ATOM 2045 C C . GLY A 1 256 ? 14.633 -5.512 -0.819 1 65.56 256 GLY A C 1
ATOM 2046 O O . GLY A 1 256 ? 13.711 -4.719 -0.985 1 65.56 256 GLY A O 1
ATOM 2047 N N . PHE A 1 257 ? 14.656 -6.242 0.186 1 66.25 257 PHE A N 1
ATOM 2048 C CA . PHE A 1 257 ? 13.719 -6.062 1.286 1 66.25 257 PHE A CA 1
ATOM 2049 C C . PHE A 1 257 ? 14.094 -4.848 2.129 1 66.25 257 PHE A C 1
ATOM 2051 O O . PHE A 1 257 ? 15.273 -4.512 2.248 1 66.25 257 PHE A O 1
ATOM 2058 N N . SER A 1 258 ? 13.07 -4.07 2.531 1 57.66 258 SER A N 1
ATOM 2059 C CA . SER A 1 258 ? 13.273 -2.887 3.365 1 57.66 258 SER A CA 1
ATOM 2060 C C . SER A 1 258 ? 13.922 -3.252 4.695 1 57.66 258 SER A C 1
ATOM 2062 O O . SER A 1 258 ? 13.633 -4.305 5.266 1 57.66 258 SER A O 1
ATOM 2064 N N . SER A 1 259 ? 14.883 -2.428 5.109 1 59.25 259 SER A N 1
ATOM 2065 C CA . SER A 1 259 ? 15.5 -2.594 6.422 1 59.25 259 SER A CA 1
ATOM 2066 C C . SER A 1 259 ? 14.805 -1.731 7.473 1 59.25 259 SER A C 1
ATOM 2068 O O . SER A 1 259 ? 14.555 -0.546 7.242 1 59.25 259 SER A O 1
ATOM 2070 N N . TYR A 1 260 ? 14.141 -2.367 8.398 1 56.06 260 TYR A N 1
ATOM 2071 C CA . TYR A 1 260 ? 13.445 -1.618 9.438 1 56.06 260 TYR A CA 1
ATOM 2072 C C . TYR A 1 260 ? 14.359 -1.384 10.641 1 56.06 260 TYR A C 1
ATOM 2074 O O . TYR A 1 260 ? 15.375 -2.057 10.797 1 56.06 260 TYR A O 1
ATOM 2082 N N . LYS A 1 261 ? 14.07 -0.285 11.391 1 50.41 261 LYS A N 1
ATOM 2083 C CA . LYS A 1 261 ? 14.805 0.112 12.594 1 50.41 261 LYS A CA 1
ATOM 2084 C C . LYS A 1 261 ? 14.648 -0.926 13.703 1 50.41 261 LYS A C 1
ATOM 2086 O O . LYS A 1 261 ? 14 -0.663 14.719 1 50.41 261 LYS A O 1
ATOM 2091 N N . GLN A 1 262 ? 14.875 -2.227 13.438 1 53.59 262 GLN A N 1
ATOM 2092 C CA . GLN A 1 262 ? 14.703 -3.264 14.445 1 53.59 262 GLN A CA 1
ATOM 2093 C C . GLN A 1 262 ? 16.047 -3.836 14.891 1 53.59 262 GLN A C 1
ATOM 2095 O O . GLN A 1 262 ? 16.984 -3.902 14.094 1 53.59 262 GLN A O 1
ATOM 2100 N N . GLN A 1 263 ? 16.281 -3.801 16.25 1 50.94 263 GLN A N 1
ATOM 2101 C CA . GLN A 1 263 ? 17.5 -4.328 16.859 1 50.94 263 GLN A CA 1
ATOM 2102 C C . GLN A 1 263 ? 17.656 -5.82 16.562 1 50.94 263 GLN A C 1
ATOM 2104 O O . GLN A 1 263 ? 16.672 -6.566 16.578 1 50.94 263 GLN A O 1
ATOM 2109 N N . TYR A 1 264 ? 18.844 -6.164 15.891 1 51.66 264 TYR A N 1
ATOM 2110 C CA . TYR A 1 264 ? 19.188 -7.574 15.781 1 51.66 264 TYR A CA 1
ATOM 2111 C C . TYR A 1 264 ? 19.625 -8.133 17.125 1 51.66 264 TYR A C 1
ATOM 2113 O O . TYR A 1 264 ? 20.594 -7.652 17.719 1 51.66 264 TYR A O 1
ATOM 2121 N N . LYS A 1 265 ? 18.734 -8.5 17.969 1 43.78 265 LYS A N 1
ATOM 2122 C CA . LYS A 1 265 ? 19.219 -9.031 19.234 1 43.78 265 LYS A CA 1
ATOM 2123 C C . LYS A 1 265 ? 20.125 -10.234 19.016 1 43.78 265 LYS A C 1
ATOM 2125 O O . LYS A 1 265 ? 20.75 -10.727 19.969 1 43.78 265 LYS A O 1
ATOM 2130 N N . GLY A 1 266 ? 19.766 -11.141 18.219 1 40.81 266 GLY A N 1
ATOM 2131 C CA . GLY A 1 266 ? 20.531 -12.375 18.344 1 40.81 266 GLY A CA 1
ATOM 2132 C C . GLY A 1 266 ? 21.984 -12.227 17.938 1 40.81 266 GLY A C 1
ATOM 2133 O O . GLY A 1 266 ? 22.312 -11.406 17.078 1 40.81 266 GLY A O 1
ATOM 2134 N N . GLU A 1 267 ? 22.859 -12.5 18.891 1 39.22 267 GLU A N 1
ATOM 2135 C CA . GLU A 1 267 ? 24.312 -12.641 18.906 1 39.22 267 GLU A CA 1
ATOM 2136 C C . GLU A 1 267 ? 24.828 -13.164 17.578 1 39.22 267 GLU A C 1
ATOM 2138 O O . GLU A 1 267 ? 26.047 -13.172 17.328 1 39.22 267 GLU A O 1
ATOM 2143 N N . GLN A 1 268 ? 24.188 -14.102 16.984 1 37.25 268 GLN A N 1
ATOM 2144 C CA . GLN A 1 268 ? 24.984 -14.758 15.961 1 37.25 268 GLN A CA 1
ATOM 2145 C C . GLN A 1 268 ? 25.141 -13.867 14.734 1 37.25 268 GLN A C 1
ATOM 2147 O O . GLN A 1 268 ? 24.219 -13.742 13.938 1 37.25 268 GLN A O 1
ATOM 2152 N N . LYS A 1 269 ? 25.844 -12.844 14.719 1 42.09 269 LYS A N 1
ATOM 2153 C CA . LYS A 1 269 ? 26.453 -12.07 13.633 1 42.09 269 LYS A CA 1
ATOM 2154 C C . LYS A 1 269 ? 26.781 -12.961 12.445 1 42.09 269 LYS A C 1
ATOM 2156 O O . LYS A 1 269 ? 27.938 -13.391 12.289 1 42.09 269 LYS A O 1
ATOM 2161 N N . ASN A 1 270 ? 26.062 -14.047 12.164 1 43.97 270 ASN A N 1
ATOM 2162 C CA . ASN A 1 270 ? 26.562 -14.656 10.938 1 43.97 270 ASN A CA 1
ATOM 2163 C C . ASN A 1 270 ? 26.5 -13.688 9.758 1 43.97 270 ASN A C 1
ATOM 2165 O O . ASN A 1 270 ? 25.469 -13.039 9.539 1 43.97 270 ASN A O 1
ATOM 2169 N N . GLU A 1 271 ? 27.594 -13.195 9.32 1 52.09 271 GLU A N 1
ATOM 2170 C CA . GLU A 1 271 ? 28.016 -12.289 8.258 1 52.09 271 GLU A CA 1
ATOM 2171 C C . GLU A 1 271 ? 27.031 -12.297 7.102 1 52.09 271 GLU A C 1
ATOM 2173 O O . GLU A 1 271 ? 26.922 -11.32 6.355 1 52.09 271 GLU A O 1
ATOM 2178 N N . ASN A 1 272 ? 26.141 -13.398 7.078 1 61 272 ASN A N 1
ATOM 2179 C CA . ASN A 1 272 ? 25.359 -13.461 5.844 1 61 272 ASN A CA 1
ATOM 2180 C C . ASN A 1 272 ? 23.891 -13.117 6.082 1 61 272 ASN A C 1
ATOM 2182 O O . ASN A 1 272 ? 23.062 -13.266 5.18 1 61 272 ASN A O 1
ATOM 2186 N N . VAL A 1 273 ? 23.594 -12.742 7.344 1 61.38 273 VAL A N 1
ATOM 2187 C CA . VAL A 1 273 ? 22.203 -12.453 7.633 1 61.38 273 VAL A CA 1
ATOM 2188 C C . VAL A 1 273 ? 21.906 -10.984 7.344 1 61.38 273 VAL A C 1
ATOM 2190 O O . VAL A 1 273 ? 22.594 -10.094 7.844 1 61.38 273 VAL A O 1
ATOM 2193 N N . SER A 1 274 ? 21.234 -10.773 6.223 1 67.12 274 SER A N 1
ATOM 2194 C CA . SER A 1 274 ? 20.828 -9.414 5.875 1 67.12 274 SER A CA 1
ATOM 2195 C C . SER A 1 274 ? 19.312 -9.305 5.723 1 67.12 274 SER A C 1
ATOM 2197 O O . SER A 1 274 ? 18.672 -10.195 5.164 1 67.12 274 SER A O 1
ATOM 2199 N N . ASP A 1 275 ? 18.688 -8.367 6.355 1 71.19 275 ASP A N 1
ATOM 2200 C CA . ASP A 1 275 ? 17.266 -8.086 6.203 1 71.19 275 ASP A CA 1
ATOM 2201 C C . ASP A 1 275 ? 16.922 -7.742 4.758 1 71.19 275 ASP A C 1
ATOM 2203 O O . ASP A 1 275 ? 15.742 -7.664 4.391 1 71.19 275 ASP A O 1
ATOM 2207 N N . GLU A 1 276 ? 17.984 -7.793 4.035 1 75.75 276 GLU A N 1
ATOM 2208 C CA . GLU A 1 276 ? 17.75 -7.355 2.658 1 75.75 276 GLU A CA 1
ATOM 2209 C C . GLU A 1 276 ? 17.453 -8.539 1.747 1 75.75 276 GLU A C 1
ATOM 2211 O O . GLU A 1 276 ? 16.906 -8.367 0.654 1 75.75 276 GLU A O 1
ATOM 2216 N N . ASN A 1 277 ? 17.797 -9.812 2.25 1 85.56 277 ASN A N 1
ATOM 2217 C CA . ASN A 1 277 ? 17.578 -11 1.426 1 85.56 277 ASN A CA 1
ATOM 2218 C C . ASN A 1 277 ? 16.656 -12 2.113 1 85.56 277 ASN A C 1
ATOM 2220 O O . ASN A 1 277 ? 16.719 -12.172 3.332 1 85.56 277 ASN A O 1
ATOM 2224 N N . LEU A 1 278 ? 15.82 -12.562 1.343 1 90.81 278 LEU A N 1
ATOM 2225 C CA . LEU A 1 278 ? 14.906 -13.586 1.842 1 90.81 278 LEU A CA 1
ATOM 2226 C C . LEU A 1 278 ? 14.992 -14.852 0.991 1 90.81 278 LEU A C 1
ATOM 2228 O O . LEU A 1 278 ? 14.922 -14.781 -0.238 1 90.81 278 LEU A O 1
ATOM 2232 N N . PHE A 1 279 ? 15.305 -16.031 1.616 1 92.62 279 PHE A N 1
ATOM 2233 C CA . PHE A 1 279 ? 15.312 -17.344 0.998 1 92.62 279 PHE A CA 1
ATOM 2234 C C . PHE A 1 279 ? 14.07 -18.141 1.398 1 92.62 279 PHE A C 1
ATOM 2236 O O . PHE A 1 279 ? 13.875 -18.453 2.576 1 92.62 279 PHE A O 1
ATOM 2243 N N . ALA A 1 280 ? 13.234 -18.422 0.368 1 95.38 280 ALA A N 1
ATOM 2244 C CA . ALA A 1 280 ? 11.953 -19.047 0.658 1 95.38 280 ALA A CA 1
ATOM 2245 C C . ALA A 1 280 ? 11.898 -20.453 0.069 1 95.38 280 ALA A C 1
ATOM 2247 O O . ALA A 1 280 ? 12.297 -20.672 -1.076 1 95.38 280 ALA A O 1
ATOM 2248 N N . THR A 1 281 ? 11.539 -21.406 0.839 1 96.75 281 THR A N 1
ATOM 2249 C CA . THR A 1 281 ? 11.188 -22.75 0.407 1 96.75 281 THR A CA 1
ATOM 2250 C C . THR A 1 281 ? 9.672 -22.953 0.428 1 96.75 281 THR A C 1
ATOM 2252 O O . THR A 1 281 ? 9.031 -22.734 1.455 1 96.75 281 THR A O 1
ATOM 2255 N N . THR A 1 282 ? 9.117 -23.344 -0.686 1 97.19 282 THR A N 1
ATOM 2256 C CA . THR A 1 282 ? 7.66 -23.359 -0.794 1 97.19 282 THR A CA 1
ATOM 2257 C C . THR A 1 282 ? 7.176 -24.703 -1.328 1 97.19 282 THR A C 1
ATOM 2259 O O . THR A 1 282 ? 7.965 -25.5 -1.842 1 97.19 282 THR A O 1
ATOM 2262 N N . LEU A 1 283 ? 5.902 -24.906 -1.149 1 97.44 283 LEU A N 1
ATOM 2263 C CA . LEU A 1 283 ? 5.211 -26.125 -1.558 1 97.44 283 LEU A CA 1
ATOM 2264 C C . LEU A 1 283 ? 3.912 -25.797 -2.283 1 97.44 283 LEU A C 1
ATOM 2266 O O . LEU A 1 283 ? 3.18 -24.891 -1.873 1 97.44 283 LEU A O 1
ATOM 2270 N N . ILE A 1 284 ? 3.631 -26.484 -3.414 1 97.56 284 ILE A N 1
ATOM 2271 C CA . ILE A 1 284 ? 2.391 -26.297 -4.164 1 97.56 284 ILE A CA 1
ATOM 2272 C C . ILE A 1 284 ? 1.697 -27.656 -4.344 1 97.56 284 ILE A C 1
ATOM 2274 O O . ILE A 1 284 ? 2.238 -28.562 -4.98 1 97.56 284 ILE A O 1
ATOM 2278 N N . PRO A 1 285 ? 0.504 -27.844 -3.75 1 97.94 285 PRO A N 1
ATOM 2279 C CA . PRO A 1 285 ? -0.246 -29.078 -4.023 1 97.94 285 PRO A CA 1
ATOM 2280 C C . PRO A 1 285 ? -0.738 -29.156 -5.469 1 97.94 285 PRO A C 1
ATOM 2282 O O . PRO A 1 285 ? -1.281 -28.188 -5.992 1 97.94 285 PRO A O 1
ATOM 2285 N N . LEU A 1 286 ? -0.588 -30.328 -6.098 1 96.81 286 LEU A N 1
ATOM 2286 C CA . LEU A 1 286 ? -0.905 -30.453 -7.516 1 96.81 286 LEU A CA 1
ATOM 2287 C C . LEU A 1 286 ? -2.152 -31.312 -7.719 1 96.81 286 LEU A C 1
ATOM 2289 O O . LEU A 1 286 ? -3.068 -30.922 -8.445 1 96.81 286 LEU A O 1
ATOM 2293 N N . ARG A 1 287 ? -2.088 -32.5 -7.086 1 95.5 287 ARG A N 1
ATOM 2294 C CA . ARG A 1 287 ? -3.154 -33.469 -7.391 1 95.5 287 ARG A CA 1
ATOM 2295 C C . ARG A 1 287 ? -3.359 -34.438 -6.238 1 95.5 287 ARG A C 1
ATOM 2297 O O . ARG A 1 287 ? -2.398 -34.844 -5.582 1 95.5 287 ARG A O 1
ATOM 2304 N N . LEU A 1 288 ? -4.605 -34.719 -5.984 1 95.06 288 LEU A N 1
ATOM 2305 C CA . LEU A 1 288 ? -5.035 -35.781 -5.086 1 95.06 288 LEU A CA 1
ATOM 2306 C C . LEU A 1 288 ? -5.66 -36.938 -5.871 1 95.06 288 LEU A C 1
ATOM 2308 O O . LEU A 1 288 ? -6.703 -36.75 -6.508 1 95.06 288 LEU A O 1
ATOM 2312 N N . SER A 1 289 ? -4.965 -38.094 -5.918 1 93.12 289 SER A N 1
ATOM 2313 C CA . SER A 1 289 ? -5.438 -39.219 -6.707 1 93.12 289 SER A CA 1
ATOM 2314 C C . SER A 1 289 ? -5.344 -40.531 -5.914 1 93.12 289 SER A C 1
ATOM 2316 O O . SER A 1 289 ? -4.594 -40.625 -4.941 1 93.12 289 SER A O 1
ATOM 2318 N N . THR A 1 290 ? -6.133 -41.469 -6.34 1 89.19 290 THR A N 1
ATOM 2319 C CA . THR A 1 290 ? -6.039 -42.812 -5.762 1 89.19 290 THR A CA 1
ATOM 2320 C C . THR A 1 290 ? -4.879 -43.594 -6.383 1 89.19 290 THR A C 1
ATOM 2322 O O . THR A 1 290 ? -4.32 -43.156 -7.398 1 89.19 290 THR A O 1
ATOM 2325 N N . GLU A 1 291 ? -4.527 -44.656 -5.766 1 82.75 291 GLU A N 1
ATOM 2326 C CA . GLU A 1 291 ? -3.447 -45.5 -6.281 1 82.75 291 GLU A CA 1
ATOM 2327 C C . GLU A 1 291 ? -3.801 -46.062 -7.648 1 82.75 291 GLU A C 1
ATOM 2329 O O . GLU A 1 291 ? -2.918 -46.281 -8.477 1 82.75 291 GLU A O 1
ATOM 2334 N N . ASN A 1 292 ? -5.121 -46.219 -7.832 1 79.44 292 ASN A N 1
ATOM 2335 C CA . ASN A 1 292 ? -5.578 -46.781 -9.094 1 79.44 292 ASN A CA 1
ATOM 2336 C C . ASN A 1 292 ? -5.684 -45.719 -10.18 1 79.44 292 ASN A C 1
ATOM 2338 O O . ASN A 1 292 ? -6.039 -46.031 -11.32 1 79.44 292 ASN A O 1
ATOM 2342 N N . GLY A 1 293 ? -5.379 -44.5 -9.836 1 79.44 293 GLY A N 1
ATOM 2343 C CA . GLY A 1 293 ? -5.312 -43.469 -10.859 1 79.44 293 GLY A CA 1
ATOM 2344 C C . GLY A 1 293 ? -6.543 -42.594 -10.906 1 79.44 293 GLY A C 1
ATOM 2345 O O . GLY A 1 293 ? -6.645 -41.688 -11.742 1 79.44 293 GLY A O 1
ATOM 2346 N N . LEU A 1 294 ? -7.438 -42.781 -10.086 1 84.94 294 LEU A N 1
ATOM 2347 C CA . LEU A 1 294 ? -8.617 -41.906 -10.047 1 84.94 294 LEU A CA 1
ATOM 2348 C C . LEU A 1 294 ? -8.281 -40.562 -9.438 1 84.94 294 LEU A C 1
ATOM 2350 O O . LEU A 1 294 ? -7.73 -40.469 -8.336 1 84.94 294 LEU A O 1
ATOM 2354 N N . ILE A 1 295 ? -8.625 -39.531 -10.211 1 90.44 295 ILE A N 1
ATOM 2355 C CA . ILE A 1 295 ? -8.32 -38.188 -9.766 1 90.44 295 ILE A CA 1
ATOM 2356 C C . ILE A 1 295 ? -9.453 -37.656 -8.891 1 90.44 295 ILE A C 1
ATOM 2358 O O . ILE A 1 295 ? -10.594 -37.562 -9.336 1 90.44 295 ILE A O 1
ATOM 2362 N N . ILE A 1 296 ? -9.164 -37.375 -7.676 1 91.38 296 ILE A N 1
ATOM 2363 C CA . ILE A 1 296 ? -10.141 -36.812 -6.734 1 91.38 296 ILE A CA 1
ATOM 2364 C C . ILE A 1 296 ? -10.148 -35.312 -6.816 1 91.38 296 ILE A C 1
ATOM 2366 O O . ILE A 1 296 ? -11.211 -34.688 -6.797 1 91.38 296 ILE A O 1
ATOM 2370 N N . TRP A 1 297 ? -8.969 -34.781 -6.828 1 93.56 297 TRP A N 1
ATOM 2371 C CA . TRP A 1 297 ? -8.797 -33.344 -6.883 1 93.56 297 TRP A CA 1
ATOM 2372 C C . TRP A 1 297 ? -7.594 -32.969 -7.738 1 93.56 297 TRP A C 1
ATOM 2374 O O . TRP A 1 297 ? -6.547 -33.625 -7.664 1 93.56 297 TRP A O 1
ATOM 2384 N N . ASN A 1 298 ? -7.809 -32 -8.625 1 92.56 298 ASN A N 1
ATOM 2385 C CA . ASN A 1 298 ? -6.75 -31.484 -9.484 1 92.56 298 ASN A CA 1
ATOM 2386 C C . ASN A 1 298 ? -6.625 -29.969 -9.375 1 92.56 298 ASN A C 1
ATOM 2388 O O . ASN A 1 298 ? -7.621 -29.25 -9.477 1 92.56 298 ASN A O 1
ATOM 2392 N N . ASN A 1 299 ? -5.422 -29.516 -9.102 1 93.62 299 ASN A N 1
ATOM 2393 C CA . ASN A 1 299 ? -5.199 -28.078 -8.977 1 93.62 299 ASN A CA 1
ATOM 2394 C C . ASN A 1 299 ? -5.051 -27.406 -10.344 1 93.62 299 ASN A C 1
ATOM 2396 O O . ASN A 1 299 ? -3.949 -27.328 -10.883 1 93.62 299 ASN A O 1
ATOM 2400 N N . ASN A 1 300 ? -6.047 -26.812 -10.773 1 86.12 300 ASN A N 1
ATOM 2401 C CA . ASN A 1 300 ? -6.035 -26.188 -12.086 1 86.12 300 ASN A CA 1
ATOM 2402 C C . ASN A 1 300 ? -5.383 -24.812 -12.039 1 86.12 300 ASN A C 1
ATOM 2404 O O . ASN A 1 300 ? -5.09 -24.219 -13.078 1 86.12 300 ASN A O 1
ATOM 2408 N N . ASN A 1 301 ? -5.133 -24.359 -10.859 1 90 301 ASN A N 1
ATOM 2409 C CA . ASN A 1 301 ? -4.484 -23.062 -10.672 1 90 301 ASN A CA 1
ATOM 2410 C C . ASN A 1 301 ? -3.209 -23.188 -9.844 1 90 301 ASN A C 1
ATOM 2412 O O . ASN A 1 301 ? -2.998 -22.422 -8.898 1 90 301 ASN A O 1
ATOM 2416 N N . SER A 1 302 ? -2.422 -24.125 -10.203 1 91.69 302 SER A N 1
ATOM 2417 C CA . SER A 1 302 ? -1.225 -24.438 -9.43 1 91.69 302 SER A CA 1
ATOM 2418 C C . SER A 1 302 ? -0.231 -23.281 -9.469 1 91.69 302 SER A C 1
ATOM 2420 O O . SER A 1 302 ? 0.604 -23.141 -8.57 1 91.69 302 SER A O 1
ATOM 2422 N N . GLN A 1 303 ? -0.323 -22.406 -10.438 1 90.44 303 GLN A N 1
ATOM 2423 C CA . GLN A 1 303 ? 0.645 -21.328 -10.562 1 90.44 303 GLN A CA 1
ATOM 2424 C C . GLN A 1 303 ? 0.135 -20.047 -9.898 1 90.44 303 GLN A C 1
ATOM 2426 O O . GLN A 1 303 ? 0.726 -18.969 -10.062 1 90.44 303 GLN A O 1
ATOM 2431 N N . SER A 1 304 ? -0.898 -20.188 -9.18 1 90.12 304 SER A N 1
ATOM 2432 C CA . SER A 1 304 ? -1.408 -19.078 -8.391 1 90.12 304 SER A CA 1
ATOM 2433 C C . SER A 1 304 ? -0.712 -19 -7.035 1 90.12 304 SER A C 1
ATOM 2435 O O . SER A 1 304 ? -0.416 -20.031 -6.422 1 90.12 304 SER A O 1
ATOM 2437 N N . GLU A 1 305 ? -0.526 -17.812 -6.633 1 92.75 305 GLU A N 1
ATOM 2438 C CA . GLU A 1 305 ? 0.08 -17.609 -5.316 1 92.75 305 GLU A CA 1
ATOM 2439 C C . GLU A 1 305 ? -0.821 -18.156 -4.207 1 92.75 305 GLU A C 1
ATOM 2441 O O . GLU A 1 305 ? -0.354 -18.438 -3.102 1 92.75 305 GLU A O 1
ATOM 2446 N N . ARG A 1 306 ? -2.053 -18.406 -4.562 1 93.12 306 ARG A N 1
ATOM 2447 C CA . ARG A 1 306 ? -3.043 -18.859 -3.588 1 93.12 306 ARG A CA 1
ATOM 2448 C C . ARG A 1 306 ? -2.809 -20.312 -3.197 1 93.12 306 ARG A C 1
ATOM 2450 O O . ARG A 1 306 ? -3.361 -20.797 -2.203 1 93.12 306 ARG A O 1
ATOM 2457 N N . PHE A 1 307 ? -1.936 -20.984 -3.885 1 95.25 307 PHE A N 1
ATOM 2458 C CA . PHE A 1 307 ? -1.685 -22.375 -3.553 1 95.25 307 PHE A CA 1
ATOM 2459 C C . PHE A 1 307 ? -0.22 -22.594 -3.193 1 95.25 307 PHE A C 1
ATOM 2461 O O . PHE A 1 307 ? 0.21 -23.734 -2.973 1 95.25 307 PHE A O 1
ATOM 2468 N N . CYS A 1 308 ? 0.522 -21.547 -3.217 1 96.81 308 CYS A N 1
ATOM 2469 C CA . CYS A 1 308 ? 1.938 -21.641 -2.875 1 96.81 308 CYS A CA 1
ATOM 2470 C C . CYS A 1 308 ? 2.146 -21.484 -1.373 1 96.81 308 CYS A C 1
ATOM 2472 O O . CYS A 1 308 ? 2.162 -20.375 -0.852 1 96.81 308 CYS A O 1
ATOM 2474 N N . ARG A 1 309 ? 2.385 -22.578 -0.731 1 97.62 309 ARG A N 1
ATOM 2475 C CA . ARG A 1 309 ? 2.482 -22.594 0.725 1 97.62 309 ARG A CA 1
ATOM 2476 C C . ARG A 1 309 ? 3.939 -22.578 1.177 1 97.62 309 ARG A C 1
ATOM 2478 O O . ARG A 1 309 ? 4.754 -23.359 0.685 1 97.62 309 ARG A O 1
ATOM 2485 N N . PRO A 1 310 ? 4.281 -21.734 2.102 1 97.62 310 PRO A N 1
ATOM 2486 C CA . PRO A 1 310 ? 5.676 -21.656 2.547 1 97.62 310 PRO A CA 1
ATOM 2487 C C . PRO A 1 310 ? 6.043 -22.781 3.521 1 97.62 310 PRO A C 1
ATOM 2489 O O . PRO A 1 310 ? 5.25 -23.109 4.402 1 97.62 310 PRO A O 1
ATOM 2492 N N . ILE A 1 311 ? 7.207 -23.391 3.354 1 97.88 311 ILE A N 1
ATOM 2493 C CA . ILE A 1 311 ? 7.777 -24.359 4.285 1 97.88 311 ILE A CA 1
ATOM 2494 C C . ILE A 1 311 ? 8.734 -23.656 5.242 1 97.88 311 ILE A C 1
ATOM 2496 O O . ILE A 1 311 ? 8.695 -23.875 6.453 1 97.88 311 ILE A O 1
ATOM 2500 N N . GLU A 1 312 ? 9.547 -22.812 4.598 1 97.31 312 GLU A N 1
ATOM 2501 C CA . GLU A 1 312 ? 10.57 -22.109 5.367 1 97.31 312 GLU A CA 1
ATOM 2502 C C . GLU A 1 312 ? 10.891 -20.75 4.746 1 97.31 312 GLU A C 1
ATOM 2504 O O . GLU A 1 312 ? 10.977 -20.625 3.523 1 97.31 312 GLU A O 1
ATOM 2509 N N . LEU A 1 313 ? 10.922 -19.766 5.582 1 95.5 313 LEU A N 1
ATOM 2510 C CA . LEU A 1 313 ? 11.43 -18.453 5.223 1 95.5 313 LEU A CA 1
ATOM 2511 C C . LEU A 1 313 ? 12.664 -18.094 6.043 1 95.5 313 LEU A C 1
ATOM 2513 O O . LEU A 1 313 ? 12.625 -18.141 7.277 1 95.5 313 LEU A O 1
ATOM 2517 N N . ARG A 1 314 ? 13.734 -17.766 5.336 1 92.69 314 ARG A N 1
ATOM 2518 C CA . ARG A 1 314 ? 14.984 -17.453 6.02 1 92.69 314 ARG A CA 1
ATOM 2519 C C . ARG A 1 314 ? 15.594 -16.172 5.469 1 92.69 314 ARG A C 1
ATOM 2521 O O . ARG A 1 314 ? 15.695 -16 4.254 1 92.69 314 ARG A O 1
ATOM 2528 N N . TYR A 1 315 ? 16.031 -15.344 6.438 1 89.25 315 TYR A N 1
ATOM 2529 C CA . TYR A 1 315 ? 16.734 -14.141 6.031 1 89.25 315 TYR A CA 1
ATOM 2530 C C . TYR A 1 315 ? 18.203 -14.453 5.738 1 89.25 315 TYR A C 1
ATOM 2532 O O . TYR A 1 315 ? 19.078 -14.219 6.578 1 89.25 315 TYR A O 1
ATOM 2540 N N . ILE A 1 316 ? 18.438 -14.875 4.516 1 87.69 316 ILE A N 1
ATOM 2541 C CA . ILE A 1 316 ? 19.781 -15.25 4.098 1 87.69 316 ILE A CA 1
ATOM 2542 C C . ILE A 1 316 ? 19.922 -15.07 2.586 1 87.69 316 ILE A C 1
ATOM 2544 O O . ILE A 1 316 ? 18.922 -15.148 1.854 1 87.69 316 ILE A O 1
ATOM 2548 N N . LYS A 1 317 ? 21.047 -14.758 2.199 1 85.88 317 LYS A N 1
ATOM 2549 C CA . LYS A 1 317 ? 21.312 -14.648 0.767 1 85.88 317 LYS A CA 1
ATOM 2550 C C . LYS A 1 317 ? 21.391 -16.031 0.114 1 85.88 317 LYS A C 1
ATOM 2552 O O . LYS A 1 317 ? 21.938 -16.969 0.696 1 85.88 317 LYS A O 1
ATOM 2557 N N . GLU A 1 318 ? 20.844 -16.094 -1.058 1 87.31 318 GLU A N 1
ATOM 2558 C CA . GLU A 1 318 ? 20.859 -17.328 -1.821 1 87.31 318 GLU A CA 1
ATOM 2559 C C . GLU A 1 318 ? 22.281 -17.656 -2.297 1 87.31 318 GLU A C 1
ATOM 2561 O O . GLU A 1 318 ? 22.812 -16.984 -3.168 1 87.31 318 GLU A O 1
ATOM 2566 N N . THR A 1 319 ? 22.953 -18.578 -1.662 1 88.25 319 THR A N 1
ATOM 2567 C CA . THR A 1 319 ? 24.266 -19.047 -2.061 1 88.25 319 THR A CA 1
ATOM 2568 C C . THR A 1 319 ? 24.219 -20.531 -2.41 1 88.25 319 THR A C 1
ATOM 2570 O O . THR A 1 319 ? 23.219 -21.219 -2.137 1 88.25 319 THR A O 1
ATOM 2573 N N . LYS A 1 320 ? 25.266 -21.016 -3.096 1 91.25 320 LYS A N 1
ATOM 2574 C CA . LYS A 1 320 ? 25.359 -22.422 -3.484 1 91.25 320 LYS A CA 1
ATOM 2575 C C . LYS A 1 320 ? 25.266 -23.344 -2.268 1 91.25 320 LYS A C 1
ATOM 2577 O O . LYS A 1 320 ? 24.531 -24.328 -2.291 1 91.25 320 LYS A O 1
ATOM 2582 N N . ASP A 1 321 ? 25.859 -22.922 -1.235 1 91.69 321 ASP A N 1
ATOM 2583 C CA . ASP A 1 321 ? 25.906 -23.75 -0.032 1 91.69 321 ASP A CA 1
ATOM 2584 C C . ASP A 1 321 ? 24.531 -23.828 0.629 1 91.69 321 ASP A C 1
ATOM 2586 O O . ASP A 1 321 ? 24.109 -24.891 1.1 1 91.69 321 ASP A O 1
ATOM 2590 N N . VAL A 1 322 ? 23.875 -22.719 0.636 1 92.38 322 VAL A N 1
ATOM 2591 C CA . VAL A 1 322 ? 22.562 -22.656 1.271 1 92.38 322 VAL A CA 1
ATOM 2592 C C . VAL A 1 322 ? 21.578 -23.516 0.495 1 92.38 322 VAL A C 1
ATOM 2594 O O . VAL A 1 322 ? 20.75 -24.219 1.092 1 92.38 322 VAL A O 1
ATOM 2597 N N . ILE A 1 323 ? 21.688 -23.5 -0.823 1 93.75 323 ILE A N 1
ATOM 2598 C CA . ILE A 1 323 ? 20.797 -24.266 -1.689 1 93.75 323 ILE A CA 1
ATOM 2599 C C . ILE A 1 323 ? 21.016 -25.766 -1.466 1 93.75 323 ILE A C 1
ATOM 2601 O O . ILE A 1 323 ? 20.047 -26.516 -1.286 1 93.75 323 ILE A O 1
ATOM 2605 N N . LEU A 1 324 ? 22.219 -26.172 -1.458 1 95.06 324 LEU A N 1
ATOM 2606 C CA . LEU A 1 324 ? 22.547 -27.594 -1.319 1 95.06 324 LEU A CA 1
ATOM 2607 C C . LEU A 1 324 ? 22.172 -28.094 0.07 1 95.06 324 LEU A C 1
ATOM 2609 O O . LEU A 1 324 ? 21.688 -29.219 0.217 1 95.06 324 LEU A O 1
ATOM 2613 N N . GLN A 1 325 ? 22.406 -27.25 1.051 1 94.94 325 GLN A N 1
ATOM 2614 C CA . GLN A 1 325 ? 22.047 -27.625 2.414 1 94.94 325 GLN A CA 1
ATOM 2615 C C . GLN A 1 325 ? 20.531 -27.766 2.566 1 94.94 325 GLN A C 1
ATOM 2617 O O . GLN A 1 325 ? 20.062 -28.719 3.205 1 94.94 325 GLN A O 1
ATOM 2622 N N . GLN A 1 326 ? 19.828 -26.812 2.029 1 94.31 326 GLN A N 1
ATOM 2623 C CA . GLN A 1 326 ? 18.359 -26.844 2.125 1 94.31 326 GLN A CA 1
ATOM 2624 C C . GLN A 1 326 ? 17.797 -28.031 1.355 1 94.31 326 GLN A C 1
ATOM 2626 O O . GLN A 1 326 ? 16.812 -28.656 1.796 1 94.31 326 GLN A O 1
ATOM 2631 N N . LYS A 1 327 ? 18.344 -28.312 0.169 1 95.62 327 LYS A N 1
ATOM 2632 C CA . LYS A 1 327 ? 17.906 -29.484 -0.605 1 95.62 327 LYS A CA 1
ATOM 2633 C C . LYS A 1 327 ? 18.109 -30.766 0.183 1 95.62 327 LYS A C 1
ATOM 2635 O O . LYS A 1 327 ? 17.203 -31.609 0.249 1 95.62 327 LYS A O 1
ATOM 2640 N N . GLU A 1 328 ? 19.266 -30.906 0.779 1 95.94 328 GLU A N 1
ATOM 2641 C CA . GLU A 1 328 ? 19.562 -32.125 1.552 1 95.94 328 GLU A CA 1
ATOM 2642 C C . GLU A 1 328 ? 18.641 -32.219 2.764 1 95.94 328 GLU A C 1
ATOM 2644 O O . GLU A 1 328 ? 18.141 -33.312 3.066 1 95.94 328 GLU A O 1
ATOM 2649 N N . ALA A 1 329 ? 18.438 -31.156 3.387 1 95.69 329 ALA A N 1
ATOM 2650 C CA . ALA A 1 329 ? 17.594 -31.141 4.57 1 95.69 329 ALA A CA 1
ATOM 2651 C C . ALA A 1 329 ? 16.172 -31.562 4.223 1 95.69 329 ALA A C 1
ATOM 2653 O O . ALA A 1 329 ? 15.562 -32.375 4.934 1 95.69 329 ALA A O 1
ATOM 2654 N N . LEU A 1 330 ? 15.609 -31.062 3.174 1 96.12 330 LEU A N 1
ATOM 2655 C CA . LEU A 1 330 ? 14.234 -31.359 2.805 1 96.12 330 LEU A CA 1
ATOM 2656 C C . LEU A 1 330 ? 14.117 -32.781 2.24 1 96.12 330 LEU A C 1
ATOM 2658 O O . LEU A 1 330 ? 13.102 -33.438 2.441 1 96.12 330 LEU A O 1
ATOM 2662 N N . GLU A 1 331 ? 15.117 -33.219 1.48 1 96.12 331 GLU A N 1
ATOM 2663 C CA . GLU A 1 331 ? 15.109 -34.562 0.97 1 96.12 331 GLU A CA 1
ATOM 2664 C C . GLU A 1 331 ? 15.133 -35.594 2.109 1 96.12 331 GLU A C 1
ATOM 2666 O O . GLU A 1 331 ? 14.492 -36.625 2.027 1 96.12 331 GLU A O 1
ATOM 2671 N N . ASN A 1 332 ? 15.883 -35.281 3.137 1 96.56 332 ASN A N 1
ATOM 2672 C CA . ASN A 1 332 ? 15.883 -36.125 4.316 1 96.56 332 ASN A CA 1
ATOM 2673 C C . ASN A 1 332 ? 14.5 -36.188 4.965 1 96.56 332 ASN A C 1
ATOM 2675 O O . ASN A 1 332 ? 14.07 -37.25 5.41 1 96.56 332 ASN A O 1
ATOM 2679 N N . GLU A 1 333 ? 13.82 -35.031 5.008 1 96.75 333 GLU A N 1
ATOM 2680 C CA . GLU A 1 333 ? 12.469 -35 5.559 1 96.75 333 GLU A CA 1
ATOM 2681 C C . GLU A 1 333 ? 11.5 -35.781 4.672 1 96.75 333 GLU A C 1
ATOM 2683 O O . GLU A 1 333 ? 10.57 -36.438 5.172 1 96.75 333 GLU A O 1
ATOM 2688 N N . ILE A 1 334 ? 11.695 -35.719 3.391 1 97.12 334 ILE A N 1
ATOM 2689 C CA . ILE A 1 334 ? 10.812 -36.406 2.439 1 97.12 334 ILE A CA 1
ATOM 2690 C C . ILE A 1 334 ? 10.945 -37.906 2.592 1 97.12 334 ILE A C 1
ATOM 2692 O O . ILE A 1 334 ? 9.953 -38.625 2.516 1 97.12 334 ILE A O 1
ATOM 2696 N N . GLU A 1 335 ? 12.125 -38.375 2.838 1 95.31 335 GLU A N 1
ATOM 2697 C CA . GLU A 1 335 ? 12.367 -39.812 2.99 1 95.31 335 GLU A CA 1
ATOM 2698 C C . GLU A 1 335 ? 11.742 -40.344 4.277 1 95.31 335 GLU A C 1
ATOM 2700 O O . GLU A 1 335 ? 11.414 -41.531 4.371 1 95.31 335 GLU A O 1
ATOM 2705 N N . GLN A 1 336 ? 11.453 -39.469 5.18 1 96.31 336 GLN A N 1
ATOM 2706 C CA . GLN A 1 336 ? 10.945 -39.875 6.484 1 96.31 336 GLN A CA 1
ATOM 2707 C C . GLN A 1 336 ? 9.453 -39.594 6.605 1 96.31 336 GLN A C 1
ATOM 2709 O O . GLN A 1 336 ? 8.883 -39.719 7.691 1 96.31 336 GLN A O 1
ATOM 2714 N N . LEU A 1 337 ? 8.852 -39.25 5.539 1 96.94 337 LEU A N 1
ATOM 2715 C CA . LEU A 1 337 ? 7.43 -38.906 5.59 1 96.94 337 LEU A CA 1
ATOM 2716 C C . LEU A 1 337 ? 6.594 -40.125 5.969 1 96.94 337 LEU A C 1
ATOM 2718 O O . LEU A 1 337 ? 6.883 -41.25 5.535 1 96.94 337 LEU A O 1
ATOM 2722 N N . GLN A 1 338 ? 5.625 -39.906 6.785 1 96.94 338 GLN A N 1
ATOM 2723 C CA . GLN A 1 338 ? 4.715 -40.969 7.223 1 96.94 338 GLN A CA 1
ATOM 2724 C C . GLN A 1 338 ? 3.338 -40.781 6.586 1 96.94 338 GLN A C 1
ATOM 2726 O O . GLN A 1 338 ? 2.941 -39.688 6.238 1 96.94 338 GLN A O 1
ATOM 2731 N N . THR A 1 339 ? 2.729 -41.938 6.406 1 96.56 339 THR A N 1
ATOM 2732 C CA . THR A 1 339 ? 1.373 -41.938 5.867 1 96.56 339 THR A CA 1
ATOM 2733 C C . THR A 1 339 ? 0.398 -41.312 6.867 1 96.56 339 THR A C 1
ATOM 2735 O O . THR A 1 339 ? 0.486 -41.594 8.07 1 96.56 339 THR A O 1
ATOM 2738 N N . LEU A 1 340 ? -0.461 -40.438 6.359 1 96.94 340 LEU A N 1
ATOM 2739 C CA . LEU A 1 340 ? -1.45 -39.781 7.195 1 96.94 340 LEU A CA 1
ATOM 2740 C C . LEU A 1 340 ? -2.777 -40.531 7.18 1 96.94 340 LEU A C 1
ATOM 2742 O O . LEU A 1 340 ? -3.275 -40.906 6.109 1 96.94 340 LEU A O 1
ATOM 2746 N N . LYS A 1 341 ? -3.264 -40.781 8.32 1 96.44 341 LYS A N 1
ATOM 2747 C CA . LYS A 1 341 ? -4.57 -41.406 8.445 1 96.44 341 LYS A CA 1
ATOM 2748 C C . LYS A 1 341 ? -5.637 -40.406 8.852 1 96.44 341 LYS A C 1
ATOM 2750 O O . LYS A 1 341 ? -5.496 -39.719 9.875 1 96.44 341 LYS A O 1
ATOM 2755 N N . ILE A 1 342 ? -6.594 -40.281 8.023 1 95.31 342 ILE A N 1
ATOM 2756 C CA . ILE A 1 342 ? -7.719 -39.375 8.305 1 95.31 342 ILE A CA 1
ATOM 2757 C C . ILE A 1 342 ? -9 -40.219 8.438 1 95.31 342 ILE A C 1
ATOM 2759 O O . ILE A 1 342 ? -9.281 -41.062 7.598 1 95.31 342 ILE A O 1
ATOM 2763 N N . VAL A 1 343 ? -9.75 -39.938 9.438 1 92.56 343 VAL A N 1
ATOM 2764 C CA . VAL A 1 343 ? -11 -40.656 9.656 1 92.56 343 VAL A CA 1
ATOM 2765 C C . VAL A 1 343 ? -12.188 -39.719 9.414 1 92.56 343 VAL A C 1
ATOM 2767 O O . VAL A 1 343 ? -12.289 -38.656 10.031 1 92.56 343 VAL A O 1
ATOM 2770 N N . VAL A 1 344 ? -12.938 -40.094 8.469 1 89.56 344 VAL A N 1
ATOM 2771 C CA . VAL A 1 344 ? -14.148 -39.344 8.156 1 89.56 344 VAL A CA 1
ATOM 2772 C C . VAL A 1 344 ? -15.359 -40.281 8.18 1 89.56 344 VAL A C 1
ATOM 2774 O O . VAL A 1 344 ? -15.414 -41.25 7.422 1 89.56 344 VAL A O 1
ATOM 2777 N N . ASP A 1 345 ? -16.422 -40 8.914 1 84.94 345 ASP A N 1
ATOM 2778 C CA . ASP A 1 345 ? -17.656 -40.75 9.008 1 84.94 345 ASP A CA 1
ATOM 2779 C C . ASP A 1 345 ? -17.375 -42.25 9.156 1 84.94 345 ASP A C 1
ATOM 2781 O O . ASP A 1 345 ? -17.906 -43.062 8.391 1 84.94 345 ASP A O 1
ATOM 2785 N N . ASN A 1 346 ? -16.406 -42.656 9.938 1 83.94 346 ASN A N 1
ATOM 2786 C CA . ASN A 1 346 ? -16.031 -44.031 10.281 1 83.94 346 ASN A CA 1
ATOM 2787 C C . ASN A 1 346 ? -15.32 -44.719 9.125 1 83.94 346 ASN A C 1
ATOM 2789 O O . ASN A 1 346 ? -15.328 -45.938 9.031 1 83.94 346 ASN A O 1
ATOM 2793 N N . ARG A 1 347 ? -15 -43.969 8.203 1 89.38 347 ARG A N 1
ATOM 2794 C CA . ARG A 1 347 ? -14.164 -44.5 7.121 1 89.38 347 ARG A CA 1
ATOM 2795 C C . ARG A 1 347 ? -12.734 -43.969 7.238 1 89.38 347 ARG A C 1
ATOM 2797 O O . ARG A 1 347 ? -12.516 -42.812 7.656 1 89.38 347 ARG A O 1
ATOM 2804 N N . SER A 1 348 ? -11.812 -44.844 6.875 1 92.56 348 SER A N 1
ATOM 2805 C CA . SER A 1 348 ? -10.398 -44.469 7.012 1 92.56 348 SER A CA 1
ATOM 2806 C C . SER A 1 348 ? -9.789 -44.125 5.66 1 92.56 348 SER A C 1
ATOM 2808 O O . SER A 1 348 ? -9.891 -44.875 4.703 1 92.56 348 SER A O 1
ATOM 2810 N N . ILE A 1 349 ? -9.188 -42.969 5.617 1 93.94 349 ILE A N 1
ATOM 2811 C CA . ILE A 1 349 ? -8.492 -42.5 4.422 1 93.94 349 ILE A CA 1
ATOM 2812 C C . ILE A 1 349 ? -6.992 -42.438 4.688 1 93.94 349 ILE A C 1
ATOM 2814 O O . ILE A 1 349 ? -6.543 -41.75 5.598 1 93.94 349 ILE A O 1
ATOM 2818 N N . PHE A 1 350 ? -6.219 -43.188 3.916 1 95.5 350 PHE A N 1
ATOM 2819 C CA . PHE A 1 350 ? -4.766 -43.188 4.023 1 95.5 350 PHE A CA 1
ATOM 2820 C C . PHE A 1 350 ? -4.148 -42.312 2.922 1 95.5 350 PHE A C 1
ATOM 2822 O O . PHE A 1 350 ? -4.34 -42.594 1.736 1 95.5 350 PHE A O 1
ATOM 2829 N N . VAL A 1 351 ? -3.449 -41.281 3.328 1 96.5 351 VAL A N 1
ATOM 2830 C CA . VAL A 1 351 ? -2.885 -40.344 2.359 1 96.5 351 VAL A CA 1
ATOM 2831 C C . VAL A 1 351 ? -1.37 -40.531 2.285 1 96.5 351 VAL A C 1
ATOM 2833 O O . VAL A 1 351 ? -0.673 -40.406 3.295 1 96.5 351 VAL A O 1
ATOM 2836 N N . HIS A 1 352 ? -0.868 -40.875 1.138 1 96.81 352 HIS A N 1
ATOM 2837 C CA . HIS A 1 352 ? 0.558 -40.906 0.834 1 96.81 352 HIS A CA 1
ATOM 2838 C C . HIS A 1 352 ? 1.008 -39.625 0.126 1 96.81 352 HIS A C 1
ATOM 2840 O O . HIS A 1 352 ? 0.196 -38.938 -0.497 1 96.81 352 HIS A O 1
ATOM 2846 N N . PHE A 1 353 ? 2.305 -39.344 0.309 1 97.5 353 PHE A N 1
ATOM 2847 C CA . PHE A 1 353 ? 2.779 -38.094 -0.243 1 97.5 353 PHE A CA 1
ATOM 2848 C C . PHE A 1 353 ? 3.85 -38.344 -1.3 1 97.5 353 PHE A C 1
ATOM 2850 O O . PHE A 1 353 ? 4.742 -39.156 -1.11 1 97.5 353 PHE A O 1
ATOM 2857 N N . ALA A 1 354 ? 3.703 -37.688 -2.436 1 95.56 354 ALA A N 1
ATOM 2858 C CA . ALA A 1 354 ? 4.695 -37.688 -3.508 1 95.56 354 ALA A CA 1
ATOM 2859 C C . ALA A 1 354 ? 5.16 -36.25 -3.811 1 95.56 354 ALA A C 1
ATOM 2861 O O . ALA A 1 354 ? 4.367 -35.406 -4.223 1 95.56 354 ALA A O 1
ATOM 2862 N N . LEU A 1 355 ? 6.434 -36 -3.627 1 96.56 355 LEU A N 1
ATOM 2863 C CA . LEU A 1 355 ? 6.957 -34.656 -3.795 1 96.56 355 LEU A CA 1
ATOM 2864 C C . LEU A 1 355 ? 7.918 -34.562 -4.98 1 96.56 355 LEU A C 1
ATOM 2866 O O . LEU A 1 355 ? 8.711 -35.5 -5.195 1 96.56 355 LEU A O 1
ATOM 2870 N N . HIS A 1 356 ? 7.773 -33.5 -5.777 1 94.31 356 HIS A N 1
ATOM 2871 C CA . HIS A 1 356 ? 8.609 -33.25 -6.953 1 94.31 356 HIS A CA 1
ATOM 2872 C C . HIS A 1 356 ? 9.344 -31.922 -6.844 1 94.31 356 HIS A C 1
ATOM 2874 O O . HIS A 1 356 ? 8.727 -30.891 -6.609 1 94.31 356 HIS A O 1
ATOM 2880 N N . LEU A 1 357 ? 10.633 -31.953 -6.988 1 94.94 357 LEU A N 1
ATOM 2881 C CA . LEU A 1 357 ? 11.43 -30.734 -6.969 1 94.94 357 LEU A CA 1
ATOM 2882 C C . LEU A 1 357 ? 11.406 -30.047 -8.328 1 94.94 357 LEU A C 1
ATOM 2884 O O . LEU A 1 357 ? 12.227 -30.359 -9.195 1 94.94 357 LEU A O 1
ATOM 2888 N N . THR A 1 358 ? 10.508 -29.109 -8.508 1 92.81 358 THR A N 1
ATOM 2889 C CA . THR A 1 358 ? 10.375 -28.484 -9.828 1 92.81 358 THR A CA 1
ATOM 2890 C C . THR A 1 358 ? 10.336 -26.969 -9.711 1 92.81 358 THR A C 1
ATOM 2892 O O . THR A 1 358 ? 10.508 -26.266 -10.703 1 92.81 358 THR A O 1
ATOM 2895 N N . LEU A 1 359 ? 10.094 -26.469 -8.523 1 93.12 359 LEU A N 1
ATOM 2896 C CA . LEU A 1 359 ? 10.023 -25.031 -8.336 1 93.12 359 LEU A CA 1
ATOM 2897 C C . LEU A 1 359 ? 11.414 -24.422 -8.219 1 93.12 359 LEU A C 1
ATOM 2899 O O . LEU A 1 359 ? 11.758 -23.812 -7.203 1 93.12 359 LEU A O 1
ATOM 2903 N N . ILE A 1 360 ? 12.195 -24.594 -9.258 1 89.88 360 ILE A N 1
ATOM 2904 C CA . ILE A 1 360 ? 13.57 -24.109 -9.242 1 89.88 360 ILE A CA 1
ATOM 2905 C C . ILE A 1 360 ? 13.875 -23.359 -10.539 1 89.88 360 ILE A C 1
ATOM 2907 O O . ILE A 1 360 ? 13.312 -23.688 -11.594 1 89.88 360 ILE A O 1
ATOM 2911 N N . ASP A 1 361 ? 14.703 -22.391 -10.414 1 87.81 361 ASP A N 1
ATOM 2912 C CA . ASP A 1 361 ? 15.102 -21.641 -11.602 1 87.81 361 ASP A CA 1
ATOM 2913 C C . ASP A 1 361 ? 16.359 -22.25 -12.234 1 87.81 361 ASP A C 1
ATOM 2915 O O . ASP A 1 361 ? 16.844 -23.281 -11.781 1 87.81 361 ASP A O 1
ATOM 2919 N N . GLY A 1 362 ? 16.781 -21.641 -13.32 1 84.12 362 GLY A N 1
ATOM 2920 C CA . GLY A 1 362 ? 17.922 -22.156 -14.062 1 84.12 362 GLY A CA 1
ATOM 2921 C C . GLY A 1 362 ? 19.203 -22.156 -13.25 1 84.12 362 GLY A C 1
ATOM 2922 O O . GLY A 1 362 ? 20.016 -23.062 -13.359 1 84.12 362 GLY A O 1
ATOM 2923 N N . LYS A 1 363 ? 19.344 -21.172 -12.453 1 85.56 363 LYS A N 1
ATOM 2924 C CA . LYS A 1 363 ? 20.531 -21.047 -11.625 1 85.56 363 LYS A CA 1
ATOM 2925 C C . LYS A 1 363 ? 20.609 -22.172 -10.594 1 85.56 363 LYS A C 1
ATOM 2927 O O . LYS A 1 363 ? 21.656 -22.781 -10.398 1 85.56 363 LYS A O 1
ATOM 2932 N N . VAL A 1 364 ? 19.531 -22.422 -9.977 1 89.25 364 VAL A N 1
ATOM 2933 C CA . VAL A 1 364 ? 19.469 -23.453 -8.938 1 89.25 364 VAL A CA 1
ATOM 2934 C C . VAL A 1 364 ? 19.672 -24.828 -9.57 1 89.25 364 VAL A C 1
ATOM 2936 O O . VAL A 1 364 ? 20.328 -25.688 -8.992 1 89.25 364 VAL A O 1
ATOM 2939 N N . LEU A 1 365 ? 19.094 -24.969 -10.719 1 90.5 365 LEU A N 1
ATOM 2940 C CA . LEU A 1 365 ? 19.234 -26.25 -11.414 1 90.5 365 LEU A CA 1
ATOM 2941 C C . LEU A 1 365 ? 20.703 -26.516 -11.734 1 90.5 365 LEU A C 1
ATOM 2943 O O . LEU A 1 365 ? 21.188 -27.656 -11.586 1 90.5 365 LEU A O 1
ATOM 2947 N N . ALA A 1 366 ? 21.422 -25.516 -12.172 1 90.56 366 ALA A N 1
ATOM 2948 C CA . ALA A 1 366 ? 22.844 -25.656 -12.484 1 90.56 366 ALA A CA 1
ATOM 2949 C C . ALA A 1 366 ? 23.641 -26.031 -11.242 1 90.56 366 ALA A C 1
ATOM 2951 O O . ALA A 1 366 ? 24.594 -26.812 -11.312 1 90.56 366 ALA A O 1
ATOM 2952 N N . ILE A 1 367 ? 23.25 -25.516 -10.156 1 90.62 367 ILE A N 1
ATOM 2953 C CA . ILE A 1 367 ? 23.938 -25.781 -8.898 1 90.62 367 ILE A CA 1
ATOM 2954 C C . ILE A 1 367 ? 23.672 -27.219 -8.453 1 90.62 367 ILE A C 1
ATOM 2956 O O . ILE A 1 367 ? 24.594 -27.922 -8.039 1 90.62 367 ILE A O 1
ATOM 2960 N N . ILE A 1 368 ? 22.469 -27.656 -8.562 1 91.56 368 ILE A N 1
ATOM 2961 C CA . ILE A 1 368 ? 22.078 -28.984 -8.109 1 91.56 368 ILE A CA 1
ATOM 2962 C C . ILE A 1 368 ? 22.75 -30.047 -8.977 1 91.56 368 ILE A C 1
ATOM 2964 O O . ILE A 1 368 ? 23.141 -31.109 -8.484 1 91.56 368 ILE A O 1
ATOM 2968 N N . THR A 1 369 ? 22.844 -29.719 -10.312 1 90.69 369 THR A N 1
ATOM 2969 C CA . THR A 1 369 ? 23.422 -30.672 -11.234 1 90.69 369 THR A CA 1
ATOM 2970 C C . THR A 1 369 ? 24.938 -30.469 -11.336 1 90.69 369 THR A C 1
ATOM 2972 O O . THR A 1 369 ? 25.609 -31.172 -12.094 1 90.69 369 THR A O 1
ATOM 2975 N N . ASN A 1 370 ? 25.516 -29.562 -10.648 1 88.69 370 ASN A N 1
ATOM 2976 C CA . ASN A 1 370 ? 26.938 -29.25 -10.633 1 88.69 370 ASN A CA 1
ATOM 2977 C C . ASN A 1 370 ? 27.453 -28.953 -12.039 1 88.69 370 ASN A C 1
ATOM 2979 O O . ASN A 1 370 ? 28.438 -29.547 -12.477 1 88.69 370 ASN A O 1
ATOM 2983 N N . THR A 1 371 ? 26.703 -28.188 -12.766 1 89.75 371 THR A N 1
ATOM 2984 C CA . THR A 1 371 ? 27.062 -27.766 -14.109 1 89.75 371 THR A CA 1
ATOM 2985 C C . THR A 1 371 ? 27.281 -26.266 -14.172 1 89.75 371 THR A C 1
ATOM 2987 O O . THR A 1 371 ? 26.75 -25.516 -13.352 1 89.75 371 THR A O 1
ATOM 2990 N N . SER A 1 372 ? 28.094 -25.875 -15.125 1 87.62 372 SER A N 1
ATOM 2991 C CA . SER A 1 372 ? 28.266 -24.438 -15.352 1 87.62 372 SER A CA 1
ATOM 2992 C C . SER A 1 372 ? 27 -23.812 -15.914 1 87.62 372 SER A C 1
ATOM 2994 O O . SER A 1 372 ? 26.219 -24.469 -16.594 1 87.62 372 SER A O 1
ATOM 2996 N N . MET A 1 373 ? 26.828 -22.594 -15.625 1 87 373 MET A N 1
ATOM 2997 C CA . MET A 1 373 ? 25.641 -21.875 -16.078 1 87 373 MET A CA 1
ATOM 2998 C C . MET A 1 373 ? 25.625 -21.766 -17.594 1 87 373 MET A C 1
ATOM 3000 O O . MET A 1 373 ? 24.562 -21.547 -18.188 1 87 373 MET A O 1
ATOM 3004 N N . GLN A 1 374 ? 26.734 -22 -18.188 1 89.5 374 GLN A N 1
ATOM 3005 C CA . GLN A 1 374 ? 26.828 -21.859 -19.641 1 89.5 374 GLN A CA 1
ATOM 3006 C C . GLN A 1 374 ? 26.562 -23.188 -20.344 1 89.5 374 GLN A C 1
ATOM 3008 O O . GLN A 1 374 ? 26.297 -23.234 -21.547 1 89.5 374 GLN A O 1
ATOM 3013 N N . ASN A 1 375 ? 26.594 -24.25 -19.562 1 92.31 375 ASN A N 1
ATOM 3014 C CA . ASN A 1 375 ? 26.359 -25.578 -20.125 1 92.31 375 ASN A CA 1
ATOM 3015 C C . ASN A 1 375 ? 24.922 -26.016 -19.938 1 92.31 375 ASN A C 1
ATOM 3017 O O . ASN A 1 375 ? 24.172 -25.422 -19.141 1 92.31 375 ASN A O 1
ATOM 3021 N N . CYS A 1 376 ? 24.578 -26.953 -20.688 1 92.5 376 CYS A N 1
ATOM 3022 C CA . CYS A 1 376 ? 23.25 -27.531 -20.5 1 92.5 376 CYS A CA 1
ATOM 3023 C C . CYS A 1 376 ? 23.188 -28.391 -19.25 1 92.5 376 CYS A C 1
ATOM 3025 O O . CYS A 1 376 ? 24 -29.297 -19.078 1 92.5 376 CYS A O 1
ATOM 3027 N N . PRO A 1 377 ? 22.328 -28.094 -18.406 1 92 377 PRO A N 1
ATOM 3028 C CA . PRO A 1 377 ? 22.266 -28.859 -17.156 1 92 377 PRO A CA 1
ATOM 3029 C C . PRO A 1 377 ? 21.75 -30.281 -17.359 1 92 377 PRO A C 1
ATOM 3031 O O . PRO A 1 377 ? 21.875 -31.125 -16.469 1 92 377 PRO A O 1
ATOM 3034 N N . ILE A 1 378 ? 21.188 -30.641 -18.516 1 91.69 378 ILE A N 1
ATOM 3035 C CA . ILE A 1 378 ? 20.594 -31.938 -18.766 1 91.69 378 ILE A CA 1
ATOM 3036 C C . ILE A 1 378 ? 21.609 -32.875 -19.406 1 91.69 378 ILE A C 1
ATOM 3038 O O . ILE A 1 378 ? 21.828 -34 -18.953 1 91.69 378 ILE A O 1
ATOM 3042 N N . CYS A 1 379 ? 22.281 -32.438 -20.453 1 91.44 379 CYS A N 1
ATOM 3043 C CA . CYS A 1 379 ? 23.219 -33.281 -21.188 1 91.44 379 CYS A CA 1
ATOM 3044 C C . CYS A 1 379 ? 24.656 -32.812 -20.969 1 91.44 379 CYS A C 1
ATOM 3046 O O . CYS A 1 379 ? 25.594 -33.5 -21.391 1 91.44 379 CYS A O 1
ATOM 3048 N N . HIS A 1 380 ? 24.984 -31.688 -20.406 1 89.62 380 HIS A N 1
ATOM 3049 C CA . HIS A 1 380 ? 26.281 -31.141 -20.031 1 89.62 380 HIS A CA 1
ATOM 3050 C C . HIS A 1 380 ? 27.062 -30.688 -21.266 1 89.62 380 HIS A C 1
ATOM 3052 O O . HIS A 1 380 ? 28.281 -30.469 -21.188 1 89.62 380 HIS A O 1
ATOM 3058 N N . ALA A 1 381 ? 26.344 -30.562 -22.344 1 91.62 381 ALA A N 1
ATOM 3059 C CA . ALA A 1 381 ? 26.984 -30.062 -23.547 1 91.62 381 ALA A CA 1
ATOM 3060 C C . ALA A 1 381 ? 27.453 -28.609 -23.359 1 91.62 381 ALA A C 1
ATOM 3062 O O . ALA A 1 381 ? 26.891 -27.875 -22.547 1 91.62 381 ALA A O 1
ATOM 3063 N N . THR A 1 382 ? 28.453 -28.203 -24.094 1 91.25 382 THR A N 1
ATOM 3064 C CA . THR A 1 382 ? 29 -26.859 -24.031 1 91.25 382 THR A CA 1
ATOM 3065 C C . THR A 1 382 ? 28.438 -26 -25.156 1 91.25 382 THR A C 1
ATOM 3067 O O . THR A 1 382 ? 27.922 -26.516 -26.156 1 91.25 382 THR A O 1
ATOM 3070 N N . PRO A 1 383 ? 28.516 -24.734 -25.031 1 90.94 383 PRO A N 1
ATOM 3071 C CA . PRO A 1 383 ? 27.953 -23.828 -26.031 1 90.94 383 PRO A CA 1
ATOM 3072 C C . PRO A 1 383 ? 28.531 -24.062 -27.438 1 90.94 383 PRO A C 1
ATOM 3074 O O . PRO A 1 383 ? 27.844 -23.844 -28.422 1 90.94 383 PRO A O 1
ATOM 3077 N N . LYS A 1 384 ? 29.719 -24.531 -27.562 1 87.88 384 LYS A N 1
ATOM 3078 C CA . LYS A 1 384 ? 30.359 -24.781 -28.844 1 87.88 384 LYS A CA 1
ATOM 3079 C C . LYS A 1 384 ? 29.641 -25.891 -29.609 1 87.88 384 LYS A C 1
ATOM 3081 O O . LYS A 1 384 ? 29.656 -25.922 -30.844 1 87.88 384 LYS A O 1
ATOM 3086 N N . ASN A 1 385 ? 28.906 -26.688 -28.906 1 90.25 385 ASN A N 1
ATOM 3087 C CA . ASN A 1 385 ? 28.281 -27.859 -29.516 1 90.25 385 ASN A CA 1
ATOM 3088 C C . ASN A 1 385 ? 26.781 -27.641 -29.688 1 90.25 385 ASN A C 1
ATOM 3090 O O . ASN A 1 385 ? 26.125 -28.438 -30.375 1 90.25 385 ASN A O 1
ATOM 3094 N N . PHE A 1 386 ? 26.25 -26.562 -29.203 1 92.44 386 PHE A N 1
ATOM 3095 C CA . PHE A 1 386 ? 24.812 -26.406 -29.141 1 92.44 386 PHE A CA 1
ATOM 3096 C C . PHE A 1 386 ? 24.203 -26.328 -30.531 1 92.44 386 PHE A C 1
ATOM 3098 O O . PHE A 1 386 ? 23.078 -26.797 -30.766 1 92.44 386 PHE A O 1
ATOM 3105 N N . ASN A 1 387 ? 24.984 -25.766 -31.5 1 92.5 387 ASN A N 1
ATOM 3106 C CA . ASN A 1 387 ? 24.406 -25.562 -32.812 1 92.5 387 ASN A CA 1
ATOM 3107 C C . ASN A 1 387 ? 24.703 -26.734 -33.75 1 92.5 387 ASN A C 1
ATOM 3109 O O . ASN A 1 387 ? 24.328 -26.719 -34.938 1 92.5 387 ASN A O 1
ATOM 3113 N N . ASP A 1 388 ? 25.391 -27.688 -33.219 1 90.44 388 ASP A N 1
ATOM 3114 C CA . ASP A 1 388 ? 25.641 -28.906 -34 1 90.44 388 ASP A CA 1
ATOM 3115 C C . ASP A 1 388 ? 24.578 -29.953 -33.75 1 90.44 388 ASP A C 1
ATOM 3117 O O . ASP A 1 388 ? 24.75 -30.828 -32.906 1 90.44 388 ASP A O 1
ATOM 3121 N N . LEU A 1 389 ? 23.625 -30 -34.594 1 90.06 389 LEU A N 1
ATOM 3122 C CA . LEU A 1 389 ? 22.438 -30.828 -34.406 1 90.06 389 LEU A CA 1
ATOM 3123 C C . LEU A 1 389 ? 22.75 -32.312 -34.719 1 90.06 389 LEU A C 1
ATOM 3125 O O . LEU A 1 389 ? 21.938 -33.188 -34.406 1 90.06 389 LEU A O 1
ATOM 3129 N N . SER A 1 390 ? 23.859 -32.531 -35.219 1 84.81 390 SER A N 1
ATOM 3130 C CA . SER A 1 390 ? 24.25 -33.906 -35.531 1 84.81 390 SER A CA 1
ATOM 3131 C C . SER A 1 390 ? 24.438 -34.719 -34.25 1 84.81 390 SER A C 1
ATOM 3133 O O . SER A 1 390 ? 24.266 -35.938 -34.25 1 84.81 390 SER A O 1
ATOM 3135 N N . HIS A 1 391 ? 24.781 -34.031 -33.219 1 80.5 391 HIS A N 1
ATOM 3136 C CA . HIS A 1 391 ? 24.969 -34.688 -31.953 1 80.5 391 HIS A CA 1
ATOM 3137 C C . HIS A 1 391 ? 23.641 -35.219 -31.406 1 80.5 391 HIS A C 1
ATOM 3139 O O . HIS A 1 391 ? 23.641 -36.156 -30.594 1 80.5 391 HIS A O 1
ATOM 3145 N N . ALA A 1 392 ? 22.594 -34.656 -31.797 1 74.38 392 ALA A N 1
ATOM 3146 C CA . ALA A 1 392 ? 21.281 -35.125 -31.375 1 74.38 392 ALA A CA 1
ATOM 3147 C C . ALA A 1 392 ? 20.922 -36.438 -32.031 1 74.38 392 ALA A C 1
ATOM 3149 O O . ALA A 1 392 ? 20.375 -37.344 -31.406 1 74.38 392 ALA A O 1
ATOM 3150 N N . THR A 1 393 ? 21.281 -36.5 -33.281 1 70.12 393 THR A N 1
ATOM 3151 C CA . THR A 1 393 ? 20.953 -37.688 -34.062 1 70.12 393 THR A CA 1
ATOM 3152 C C . THR A 1 393 ? 21.859 -38.844 -33.719 1 70.12 393 THR A C 1
ATOM 3154 O O . THR A 1 393 ? 21.422 -40 -33.656 1 70.12 393 THR A O 1
ATOM 3157 N N . ALA A 1 394 ? 23.109 -38.469 -33.469 1 65.88 394 ALA A N 1
ATOM 3158 C CA . ALA A 1 394 ? 24.094 -39.531 -33.219 1 65.88 394 ALA A CA 1
ATOM 3159 C C . ALA A 1 394 ? 24.078 -39.969 -31.766 1 65.88 394 ALA A C 1
ATOM 3161 O O . ALA A 1 394 ? 24.766 -40.906 -31.391 1 65.88 394 ALA A O 1
ATOM 3162 N N . LYS A 1 395 ? 23.188 -39.5 -30.953 1 66.69 395 LYS A N 1
ATOM 3163 C CA . LYS A 1 395 ? 23.047 -39.844 -29.531 1 66.69 395 LYS A CA 1
ATOM 3164 C C . LYS A 1 395 ? 24.391 -39.781 -28.812 1 66.69 395 LYS A C 1
ATOM 3166 O O . LYS A 1 395 ? 24.719 -40.656 -28.031 1 66.69 395 LYS A O 1
ATOM 3171 N N . THR A 1 396 ? 25.156 -38.75 -29.109 1 70.25 396 THR A N 1
ATOM 3172 C CA . THR A 1 396 ? 26.469 -38.625 -28.484 1 70.25 396 THR A CA 1
ATOM 3173 C C . THR A 1 396 ? 26.438 -37.562 -27.375 1 70.25 396 THR A C 1
ATOM 3175 O O . THR A 1 396 ? 26.125 -37.875 -26.234 1 70.25 396 THR A O 1
ATOM 3178 N N . SER A 1 397 ? 26.484 -36.281 -27.734 1 75.56 397 SER A N 1
ATOM 3179 C CA . SER A 1 397 ? 26.703 -35.219 -26.766 1 75.56 397 SER A CA 1
ATOM 3180 C C . SER A 1 397 ? 25.391 -34.688 -26.188 1 75.56 397 SER A C 1
ATOM 3182 O O . SER A 1 397 ? 25.375 -34.062 -25.125 1 75.56 397 SER A O 1
ATOM 3184 N N . PHE A 1 398 ? 24.328 -35.062 -26.828 1 87.56 398 PHE A N 1
ATOM 3185 C CA . PHE A 1 398 ? 23.062 -34.5 -26.359 1 87.56 398 PHE A CA 1
ATOM 3186 C C . PHE A 1 398 ? 22.266 -35.562 -25.578 1 87.56 398 PHE A C 1
ATOM 3188 O O . PHE A 1 398 ? 21.062 -35.406 -25.391 1 87.56 398 PHE A O 1
ATOM 3195 N N . PHE A 1 399 ? 22.953 -36.562 -25.094 1 87.31 399 PHE A N 1
ATOM 3196 C CA . PHE A 1 399 ? 22.266 -37.562 -24.312 1 87.31 399 PHE A CA 1
ATOM 3197 C C . PHE A 1 399 ? 22.031 -37.094 -22.891 1 87.31 399 PHE A C 1
ATOM 3199 O O . PHE A 1 399 ? 22.969 -36.688 -22.203 1 87.31 399 PHE A O 1
ATOM 3206 N N . PRO A 1 400 ? 20.781 -37.156 -22.562 1 89.38 400 PRO A N 1
ATOM 3207 C CA . PRO A 1 400 ? 20.469 -36.594 -21.25 1 89.38 400 PRO A CA 1
ATOM 3208 C C . PRO A 1 400 ? 20.859 -37.531 -20.109 1 89.38 400 PRO A C 1
ATOM 3210 O O . PRO A 1 400 ? 20.875 -38.75 -20.266 1 89.38 400 PRO A O 1
ATOM 3213 N N . ASP A 1 401 ? 21.281 -36.969 -19.047 1 88.69 401 ASP A N 1
ATOM 3214 C CA . ASP A 1 401 ? 21.406 -37.688 -17.781 1 88.69 401 ASP A CA 1
ATOM 3215 C C . ASP A 1 401 ? 20.047 -38 -17.172 1 88.69 401 ASP A C 1
ATOM 3217 O O . ASP A 1 401 ? 19.297 -37.062 -16.844 1 88.69 401 ASP A O 1
ATOM 3221 N N . PRO A 1 402 ? 19.672 -39.219 -17.031 1 88.94 402 PRO A N 1
ATOM 3222 C CA . PRO A 1 402 ? 18.344 -39.594 -16.562 1 88.94 402 PRO A CA 1
ATOM 3223 C C . PRO A 1 402 ? 17.984 -38.938 -15.234 1 88.94 402 PRO A C 1
ATOM 3225 O O . PRO A 1 402 ? 16.797 -38.656 -14.977 1 88.94 402 PRO A O 1
ATOM 3228 N N . LYS A 1 403 ? 18.906 -38.688 -14.453 1 87.56 403 LYS A N 1
ATOM 3229 C CA . LYS A 1 403 ? 18.656 -38.125 -13.133 1 87.56 403 LYS A CA 1
ATOM 3230 C C . LYS A 1 403 ? 18.234 -36.656 -13.219 1 87.56 403 LYS A C 1
ATOM 3232 O O . LYS A 1 403 ? 17.625 -36.125 -12.289 1 87.56 403 LYS A O 1
ATOM 3237 N N . THR A 1 404 ? 18.516 -36.062 -14.328 1 90.69 404 THR A N 1
ATOM 3238 C CA . THR A 1 404 ? 18.266 -34.656 -14.461 1 90.69 404 THR A CA 1
ATOM 3239 C C . THR A 1 404 ? 16.891 -34.406 -15.078 1 90.69 404 THR A C 1
ATOM 3241 O O . THR A 1 404 ? 16.391 -33.281 -15.031 1 90.69 404 THR A O 1
ATOM 3244 N N . LEU A 1 405 ? 16.219 -35.375 -15.555 1 91.19 405 LEU A N 1
ATOM 3245 C CA . LEU A 1 405 ? 14.969 -35.219 -16.281 1 91.19 405 LEU A CA 1
ATOM 3246 C C . LEU A 1 405 ? 13.812 -34.969 -15.312 1 91.19 405 LEU A C 1
ATOM 3248 O O . LEU A 1 405 ? 12.734 -34.562 -15.727 1 91.19 405 LEU A O 1
ATOM 3252 N N . GLN A 1 406 ? 14.031 -35.062 -14.047 1 89.06 406 GLN A N 1
ATOM 3253 C CA . GLN A 1 406 ? 12.977 -34.938 -13.047 1 89.06 406 GLN A CA 1
ATOM 3254 C C . GLN A 1 406 ? 12.719 -33.469 -12.703 1 89.06 406 GLN A C 1
ATOM 3256 O O . GLN A 1 406 ? 11.664 -33.125 -12.156 1 89.06 406 GLN A O 1
ATOM 3261 N N . TYR A 1 407 ? 13.617 -32.531 -13.008 1 88.38 407 TYR A N 1
ATOM 3262 C CA . TYR A 1 407 ? 13.539 -31.156 -12.531 1 88.38 407 TYR A CA 1
ATOM 3263 C C . TYR A 1 407 ? 12.672 -30.297 -13.453 1 88.38 407 TYR A C 1
ATOM 3265 O O . TYR A 1 407 ? 12.352 -29.156 -13.133 1 88.38 407 TYR A O 1
ATOM 3273 N N . GLY A 1 408 ? 12.172 -30.75 -14.523 1 83.5 408 GLY A N 1
ATOM 3274 C CA . GLY A 1 408 ? 11.25 -30.031 -15.398 1 83.5 408 GLY A CA 1
ATOM 3275 C C . GLY A 1 408 ? 11.883 -28.828 -16.078 1 83.5 408 GLY A C 1
ATOM 3276 O O . GLY A 1 408 ? 13.109 -28.766 -16.203 1 83.5 408 GLY A O 1
ATOM 3277 N N . ILE A 1 409 ? 11 -27.922 -16.578 1 89.06 409 ILE A N 1
ATOM 3278 C CA . ILE A 1 409 ? 11.367 -26.656 -17.219 1 89.06 409 ILE A CA 1
ATOM 3279 C C . ILE A 1 409 ? 10.609 -25.5 -16.547 1 89.06 409 ILE A C 1
ATOM 3281 O O . ILE A 1 409 ? 9.438 -25.641 -16.203 1 89.06 409 ILE A O 1
ATOM 3285 N N . SER A 1 410 ? 11.305 -24.484 -16.234 1 88.25 410 SER A N 1
ATOM 3286 C CA . SER A 1 410 ? 10.68 -23.297 -15.672 1 88.25 410 SER A CA 1
ATOM 3287 C C . SER A 1 410 ? 10.109 -22.391 -16.766 1 88.25 410 SER A C 1
ATOM 3289 O O . SER A 1 410 ? 10.836 -21.609 -17.375 1 88.25 410 SER A O 1
ATOM 3291 N N . PRO A 1 411 ? 8.82 -22.438 -16.922 1 90.12 411 PRO A N 1
ATOM 3292 C CA . PRO A 1 411 ? 8.234 -21.703 -18.062 1 90.12 411 PRO A CA 1
ATOM 3293 C C . PRO A 1 411 ? 8.477 -20.203 -17.969 1 90.12 411 PRO A C 1
ATOM 3295 O O . PRO A 1 411 ? 8.727 -19.562 -18.984 1 90.12 411 PRO A O 1
ATOM 3298 N N . LEU A 1 412 ? 8.383 -19.688 -16.828 1 89.31 412 LEU A N 1
ATOM 3299 C CA . LEU A 1 412 ? 8.586 -18.25 -16.672 1 89.31 412 LEU A CA 1
ATOM 3300 C C . LEU A 1 412 ? 9.984 -17.844 -17.141 1 89.31 412 LEU A C 1
ATOM 3302 O O . LEU A 1 412 ? 10.141 -16.875 -17.891 1 89.31 412 LEU A O 1
ATOM 3306 N N . HIS A 1 413 ? 10.906 -18.531 -16.688 1 90.06 413 HIS A N 1
ATOM 3307 C CA . HIS A 1 413 ? 12.281 -18.234 -17.062 1 90.06 413 HIS A CA 1
ATOM 3308 C C . HIS A 1 413 ? 12.531 -18.531 -18.531 1 90.06 413 HIS A C 1
ATOM 3310 O O . HIS A 1 413 ? 13.359 -17.875 -19.172 1 90.06 413 HIS A O 1
ATOM 3316 N N . ALA A 1 414 ? 11.805 -19.484 -19.016 1 93.81 414 ALA A N 1
ATOM 3317 C CA . ALA A 1 414 ? 11.898 -19.75 -20.453 1 93.81 414 ALA A CA 1
ATOM 3318 C C . ALA A 1 414 ? 11.469 -18.531 -21.266 1 93.81 414 ALA A C 1
ATOM 3320 O O . ALA A 1 414 ? 12.125 -18.188 -22.25 1 93.81 414 ALA A O 1
ATOM 3321 N N . TRP A 1 415 ? 10.414 -17.891 -20.844 1 94.44 415 TRP A N 1
ATOM 3322 C CA . TRP A 1 415 ? 9.945 -16.688 -21.516 1 94.44 415 TRP A CA 1
ATOM 3323 C C . TRP A 1 415 ? 11.023 -15.617 -21.531 1 94.44 415 TRP A C 1
ATOM 3325 O O . TRP A 1 415 ? 11.32 -15.023 -22.562 1 94.44 415 TRP A O 1
ATOM 3335 N N . ILE A 1 416 ? 11.578 -15.414 -20.453 1 93 416 ILE A N 1
ATOM 3336 C CA . ILE A 1 416 ? 12.555 -14.344 -20.297 1 93 416 ILE A CA 1
ATOM 3337 C C . ILE A 1 416 ? 13.812 -14.664 -21.109 1 93 416 ILE A C 1
ATOM 3339 O O . ILE A 1 416 ? 14.32 -13.805 -21.828 1 93 416 ILE A O 1
ATOM 3343 N N . ARG A 1 417 ? 14.273 -15.859 -21.031 1 94.25 417 ARG A N 1
ATOM 3344 C CA . ARG A 1 417 ? 15.523 -16.25 -21.688 1 94.25 417 ARG A CA 1
ATOM 3345 C C . ARG A 1 417 ? 15.359 -16.25 -23.203 1 94.25 417 ARG A C 1
ATOM 3347 O O . ARG A 1 417 ? 16.312 -15.945 -23.938 1 94.25 417 ARG A O 1
ATOM 3354 N N . LEU A 1 418 ? 14.25 -16.656 -23.672 1 96.69 418 LEU A N 1
ATOM 3355 C CA . LEU A 1 418 ? 14.031 -16.609 -25.109 1 96.69 418 LEU A CA 1
ATOM 3356 C C . LEU A 1 418 ? 13.945 -15.18 -25.609 1 96.69 418 LEU A C 1
ATOM 3358 O O . LEU A 1 418 ? 14.398 -14.875 -26.719 1 96.69 418 LEU A O 1
ATOM 3362 N N . LEU A 1 419 ? 13.312 -14.336 -24.828 1 96.62 419 LEU A N 1
ATOM 3363 C CA . LEU A 1 419 ? 13.312 -12.914 -25.172 1 96.62 419 LEU A CA 1
ATOM 3364 C C . LEU A 1 419 ? 14.742 -12.383 -25.266 1 96.62 419 LEU A C 1
ATOM 3366 O O . LEU A 1 419 ? 15.094 -11.711 -26.234 1 96.62 419 LEU A O 1
ATOM 3370 N N . GLU A 1 420 ? 15.539 -12.742 -24.312 1 95.81 420 GLU A N 1
ATOM 3371 C CA . GLU A 1 420 ? 16.922 -12.289 -24.281 1 95.81 420 GLU A CA 1
ATOM 3372 C C . GLU A 1 420 ? 17.703 -12.836 -25.469 1 95.81 420 GLU A C 1
ATOM 3374 O O . GLU A 1 420 ? 18.547 -12.133 -26.047 1 95.81 420 GLU A O 1
ATOM 3379 N N . CYS A 1 421 ? 17.453 -14.055 -25.75 1 96.31 421 CYS A N 1
ATOM 3380 C CA . CYS A 1 421 ? 18.078 -14.672 -26.906 1 96.31 421 CYS A CA 1
ATOM 3381 C C . CYS A 1 421 ? 17.781 -13.875 -28.172 1 96.31 421 CYS A C 1
ATOM 3383 O O . CYS A 1 421 ? 18.703 -13.547 -28.938 1 96.31 421 CYS A O 1
ATOM 3385 N N . CYS A 1 422 ? 16.531 -13.555 -28.375 1 97 422 CYS A N 1
ATOM 3386 C CA . CYS A 1 422 ? 16.125 -12.781 -29.547 1 97 422 CYS A CA 1
ATOM 3387 C C . CYS A 1 422 ? 16.797 -11.414 -29.547 1 97 422 CYS A C 1
ATOM 3389 O O . CYS A 1 422 ? 17.281 -10.953 -30.594 1 97 422 CYS A O 1
ATOM 3391 N N . LEU A 1 423 ? 16.828 -10.797 -28.406 1 96.31 423 LEU A N 1
ATOM 3392 C CA . LEU A 1 423 ? 17.438 -9.469 -28.297 1 96.31 423 LEU A CA 1
ATOM 3393 C C . LEU A 1 423 ? 18.938 -9.531 -28.609 1 96.31 423 LEU A C 1
ATOM 3395 O O . LEU A 1 423 ? 19.453 -8.703 -29.359 1 96.31 423 LEU A O 1
ATOM 3399 N N . HIS A 1 424 ? 19.609 -10.516 -28.109 1 95.88 424 HIS A N 1
ATOM 3400 C CA . HIS A 1 424 ? 21.047 -10.633 -28.281 1 95.88 424 HIS A CA 1
ATOM 3401 C C . HIS A 1 424 ? 21.422 -10.914 -29.734 1 95.88 424 HIS A C 1
ATOM 3403 O O . HIS A 1 424 ? 22.438 -10.445 -30.219 1 95.88 424 HIS A O 1
ATOM 3409 N N . ILE A 1 425 ? 20.641 -11.688 -30.344 1 96.44 425 ILE A N 1
ATOM 3410 C CA . ILE A 1 425 ? 20.859 -11.938 -31.766 1 96.44 425 ILE A CA 1
ATOM 3411 C C . ILE A 1 425 ? 20.609 -10.656 -32.562 1 96.44 425 ILE A C 1
ATOM 3413 O O . ILE A 1 425 ? 21.406 -10.297 -33.438 1 96.44 425 ILE A O 1
ATOM 3417 N N . ALA A 1 426 ? 19.547 -9.992 -32.188 1 96.44 426 ALA A N 1
ATOM 3418 C CA . ALA A 1 426 ? 19.188 -8.758 -32.906 1 96.44 426 ALA A CA 1
ATOM 3419 C C . ALA A 1 426 ? 20.297 -7.711 -32.75 1 96.44 426 ALA A C 1
ATOM 3421 O O . ALA A 1 426 ? 20.594 -6.988 -33.719 1 96.44 426 ALA A O 1
ATOM 3422 N N . TYR A 1 427 ? 20.875 -7.652 -31.578 1 95.94 427 TYR A N 1
ATOM 3423 C CA . TYR A 1 427 ? 21.922 -6.68 -31.328 1 95.94 427 TYR A CA 1
ATOM 3424 C C . TYR A 1 427 ? 23.156 -6.961 -32.188 1 95.94 427 TYR A C 1
ATOM 3426 O O . TYR A 1 427 ? 23.969 -6.07 -32.438 1 95.94 427 TYR A O 1
ATOM 3434 N N . ARG A 1 428 ? 23.297 -8.18 -32.688 1 95.5 428 ARG A N 1
ATOM 3435 C CA . ARG A 1 428 ? 24.531 -8.617 -33.312 1 95.5 428 ARG A CA 1
ATOM 3436 C C . ARG A 1 428 ? 24.297 -8.906 -34.812 1 95.5 428 ARG A C 1
ATOM 3438 O O . ARG A 1 428 ? 25.188 -9.43 -35.5 1 95.5 428 ARG A O 1
ATOM 3445 N N . LEU A 1 429 ? 23.188 -8.609 -35.312 1 93.81 429 LEU A N 1
ATOM 3446 C CA . LEU A 1 429 ? 22.828 -8.969 -36.688 1 93.81 429 LEU A CA 1
ATOM 3447 C C . LEU A 1 429 ? 23.812 -8.359 -37.688 1 93.81 429 LEU A C 1
ATOM 3449 O O . LEU A 1 429 ? 24.109 -8.969 -38.719 1 93.81 429 LEU A O 1
ATOM 3453 N N . ASP A 1 430 ? 24.375 -7.16 -37.344 1 91.56 430 ASP A N 1
ATOM 3454 C CA . ASP A 1 430 ? 25.297 -6.477 -38.25 1 91.56 430 ASP A CA 1
ATOM 3455 C C . ASP A 1 430 ? 26.688 -7.086 -38.188 1 91.56 430 ASP A C 1
ATOM 3457 O O . ASP A 1 430 ? 27.438 -7.059 -39.156 1 91.56 430 ASP A O 1
ATOM 3461 N N . ILE A 1 431 ? 27.031 -7.605 -37.062 1 93.12 431 ILE A N 1
ATOM 3462 C CA . ILE A 1 431 ? 28.359 -8.156 -36.844 1 93.12 431 ILE A CA 1
ATOM 3463 C C . ILE A 1 431 ? 28.344 -9.656 -37.125 1 93.12 431 ILE A C 1
ATOM 3465 O O . ILE A 1 431 ? 29.328 -10.211 -37.625 1 93.12 431 ILE A O 1
ATOM 3469 N N . GLN A 1 432 ? 27.297 -10.383 -36.75 1 92.88 432 GLN A N 1
ATOM 3470 C CA . GLN A 1 432 ? 27.078 -11.812 -36.875 1 92.88 432 GLN A CA 1
ATOM 3471 C C . GLN A 1 432 ? 28.188 -12.609 -36.219 1 92.88 432 GLN A C 1
ATOM 3473 O O . GLN A 1 432 ? 28.781 -13.508 -36.844 1 92.88 432 GLN A O 1
ATOM 3478 N N . LYS A 1 433 ? 28.531 -12.203 -35.031 1 91.75 433 LYS A N 1
ATOM 3479 C CA . LYS A 1 433 ? 29.5 -12.883 -34.188 1 91.75 433 LYS A CA 1
ATOM 3480 C C . LYS A 1 433 ? 28.969 -13.039 -32.781 1 91.75 433 LYS A C 1
ATOM 3482 O O . LYS A 1 433 ? 28.219 -12.188 -32.281 1 91.75 433 LYS A O 1
ATOM 3487 N N . TRP A 1 434 ? 29.422 -14.07 -32.156 1 89.94 434 TRP A N 1
ATOM 3488 C CA . TRP A 1 434 ? 29 -14.352 -30.797 1 89.94 434 TRP A CA 1
ATOM 3489 C C . TRP A 1 434 ? 29.688 -13.391 -29.812 1 89.94 434 TRP A C 1
ATOM 3491 O O . TRP A 1 434 ? 29.016 -12.711 -29.047 1 89.94 434 TRP A O 1
ATOM 3501 N N . GLN A 1 435 ? 30.984 -13.273 -29.891 1 89.62 435 GLN A N 1
ATOM 3502 C CA . GLN A 1 435 ? 31.75 -12.398 -29.016 1 89.62 435 GLN A CA 1
ATOM 3503 C C . GLN A 1 435 ? 32.094 -11.078 -29.703 1 89.62 435 GLN A C 1
ATOM 3505 O O . GLN A 1 435 ? 32.531 -11.07 -30.859 1 89.62 435 GLN A O 1
ATOM 3510 N N . VAL A 1 436 ? 31.797 -10.008 -29.016 1 88.88 436 VAL A N 1
ATOM 3511 C CA . VAL A 1 436 ? 32.094 -8.664 -29.516 1 88.88 436 VAL A CA 1
ATOM 3512 C C . VAL A 1 436 ? 33.344 -8.109 -28.828 1 88.88 436 VAL A C 1
ATOM 3514 O O . VAL A 1 436 ? 33.219 -7.496 -27.766 1 88.88 436 VAL A O 1
ATOM 3517 N N . ARG A 1 437 ? 34.531 -8.289 -29.344 1 87.12 437 ARG A N 1
ATOM 3518 C CA . ARG A 1 437 ? 35.781 -7.902 -28.688 1 87.12 437 ARG A CA 1
ATOM 3519 C C . ARG A 1 437 ? 36.406 -6.703 -29.375 1 87.12 437 ARG A C 1
ATOM 3521 O O . ARG A 1 437 ? 37 -5.844 -28.719 1 87.12 437 ARG A O 1
ATOM 3528 N N . PHE A 1 438 ? 36.188 -6.629 -30.703 1 88.25 438 PHE A N 1
ATOM 3529 C CA . PHE A 1 438 ? 36.844 -5.57 -31.469 1 88.25 438 PHE A CA 1
ATOM 3530 C C . PHE A 1 438 ? 36.125 -4.242 -31.281 1 88.25 438 PHE A C 1
ATOM 3532 O O . PHE A 1 438 ? 34.906 -4.215 -31.094 1 88.25 438 PHE A O 1
ATOM 3539 N N . HIS A 1 439 ? 36.906 -3.191 -31.344 1 88.88 439 HIS A N 1
ATOM 3540 C CA . HIS A 1 439 ? 36.406 -1.854 -31.047 1 88.88 439 HIS A CA 1
ATOM 3541 C C . HIS A 1 439 ? 35.281 -1.466 -32.031 1 88.88 439 HIS A C 1
ATOM 3543 O O . HIS A 1 439 ? 34.25 -0.919 -31.625 1 88.88 439 HIS A O 1
ATOM 3549 N N . ASP A 1 440 ? 35.562 -1.72 -33.219 1 89.69 440 ASP A N 1
ATOM 3550 C CA . ASP A 1 440 ? 34.562 -1.37 -34.25 1 89.69 440 ASP A CA 1
ATOM 3551 C C . ASP A 1 440 ? 33.281 -2.158 -34.031 1 89.69 440 ASP A C 1
ATOM 3553 O O . ASP A 1 440 ? 32.188 -1.629 -34.25 1 89.69 440 ASP A O 1
ATOM 3557 N N . ASP A 1 441 ? 33.438 -3.332 -33.625 1 91.19 441 ASP A N 1
ATOM 3558 C CA . ASP A 1 441 ? 32.281 -4.188 -33.406 1 91.19 441 ASP A CA 1
ATOM 3559 C C . ASP A 1 441 ? 31.5 -3.717 -32.156 1 91.19 441 ASP A C 1
ATOM 3561 O O . ASP A 1 441 ? 30.266 -3.818 -32.125 1 91.19 441 ASP A O 1
ATOM 3565 N N . LYS A 1 442 ? 32.188 -3.217 -31.219 1 92.12 442 LYS A N 1
ATOM 3566 C CA . LYS A 1 442 ? 31.562 -2.725 -30 1 92.12 442 LYS A CA 1
ATOM 3567 C C . LYS A 1 442 ? 30.703 -1.496 -30.281 1 92.12 442 LYS A C 1
ATOM 3569 O O . LYS A 1 442 ? 29.625 -1.333 -29.703 1 92.12 442 LYS A O 1
ATOM 3574 N N . ILE A 1 443 ? 31.156 -0.664 -31.125 1 92.19 443 ILE A N 1
ATOM 3575 C CA . ILE A 1 443 ? 30.406 0.541 -31.484 1 92.19 443 ILE A CA 1
ATOM 3576 C C . ILE A 1 443 ? 29.141 0.16 -32.25 1 92.19 443 ILE A C 1
ATOM 3578 O O . ILE A 1 443 ? 28.062 0.672 -31.953 1 92.19 443 ILE A O 1
ATOM 3582 N N . LYS A 1 444 ? 29.344 -0.771 -33.188 1 92.5 444 LYS A N 1
ATOM 3583 C CA . LYS A 1 444 ? 28.203 -1.22 -33.969 1 92.5 444 LYS A CA 1
ATOM 3584 C C . LYS A 1 444 ? 27.156 -1.89 -33.094 1 92.5 444 LYS A C 1
ATOM 3586 O O . LYS A 1 444 ? 25.953 -1.71 -33.281 1 92.5 444 LYS A O 1
ATOM 3591 N N . PHE A 1 445 ? 27.719 -2.611 -32.219 1 94.06 445 PHE A N 1
ATOM 3592 C CA . PHE A 1 445 ? 26.859 -3.291 -31.25 1 94.06 445 PHE A CA 1
ATOM 3593 C C . PHE A 1 445 ? 26.062 -2.283 -30.422 1 94.06 445 PHE A C 1
ATOM 3595 O O . PHE A 1 445 ? 24.859 -2.418 -30.266 1 94.06 445 PHE A O 1
ATOM 3602 N N . ALA A 1 446 ? 26.672 -1.277 -29.891 1 93.75 446 ALA A N 1
ATOM 3603 C CA . ALA A 1 446 ? 26.047 -0.267 -29.031 1 93.75 446 ALA A CA 1
ATOM 3604 C C . ALA A 1 446 ? 25.016 0.551 -29.797 1 93.75 446 ALA A C 1
ATOM 3606 O O . ALA A 1 446 ? 23.953 0.893 -29.266 1 93.75 446 ALA A O 1
ATOM 3607 N N . GLU A 1 447 ? 25.359 0.883 -30.969 1 93.62 447 GLU A N 1
ATOM 3608 C CA . GLU A 1 447 ? 24.453 1.659 -31.812 1 93.62 447 GLU A CA 1
ATOM 3609 C C . GLU A 1 447 ? 23.203 0.862 -32.156 1 93.62 447 GLU A C 1
ATOM 3611 O O . GLU A 1 447 ? 22.094 1.393 -32.094 1 93.62 447 GLU A O 1
ATOM 3616 N N . ARG A 1 448 ? 23.375 -0.398 -32.531 1 94 448 ARG A N 1
ATOM 3617 C CA . ARG A 1 448 ? 22.234 -1.232 -32.875 1 94 448 ARG A CA 1
ATOM 3618 C C . ARG A 1 448 ? 21.359 -1.503 -31.641 1 94 448 ARG A C 1
ATOM 3620 O O . ARG A 1 448 ? 20.141 -1.553 -31.75 1 94 448 ARG A O 1
ATOM 3627 N N . LYS A 1 449 ? 22.047 -1.758 -30.578 1 94.56 449 LYS A N 1
ATOM 3628 C CA . LYS A 1 449 ? 21.312 -1.954 -29.344 1 94.56 449 LYS A CA 1
ATOM 3629 C C . LYS A 1 449 ? 20.438 -0.746 -29.016 1 94.56 449 LYS A C 1
ATOM 3631 O O . LYS A 1 449 ? 19.266 -0.897 -28.688 1 94.56 449 LYS A O 1
ATOM 3636 N N . ALA A 1 450 ? 20.969 0.427 -29.109 1 93.81 450 ALA A N 1
ATOM 3637 C CA . ALA A 1 450 ? 20.219 1.656 -28.859 1 93.81 450 ALA A CA 1
ATOM 3638 C C . ALA A 1 450 ? 19.062 1.805 -29.844 1 93.81 450 ALA A C 1
ATOM 3640 O O . ALA A 1 450 ? 17.969 2.252 -29.469 1 93.81 450 ALA A O 1
ATOM 3641 N N . TYR A 1 451 ? 19.375 1.458 -31.031 1 93.81 451 TYR A N 1
ATOM 3642 C CA . TYR A 1 451 ? 18.359 1.531 -32.094 1 93.81 451 TYR A CA 1
ATOM 3643 C C . TYR A 1 451 ? 17.188 0.591 -31.781 1 93.81 451 TYR A C 1
ATOM 3645 O O . TYR A 1 451 ? 16.031 0.986 -31.875 1 93.81 451 TYR A O 1
ATOM 3653 N N . ILE A 1 452 ? 17.5 -0.612 -31.422 1 95.19 452 ILE A N 1
ATOM 3654 C CA . ILE A 1 452 ? 16.469 -1.617 -31.141 1 95.19 452 ILE A CA 1
ATOM 3655 C C . ILE A 1 452 ? 15.648 -1.209 -29.922 1 95.19 452 ILE A C 1
ATOM 3657 O O . ILE A 1 452 ? 14.43 -1.362 -29.906 1 95.19 452 ILE A O 1
ATOM 3661 N N . GLN A 1 453 ? 16.312 -0.778 -28.906 1 93 453 GLN A N 1
ATOM 3662 C CA . GLN A 1 453 ? 15.609 -0.329 -27.703 1 93 453 GLN A CA 1
ATOM 3663 C C . GLN A 1 453 ? 14.641 0.801 -28.016 1 93 453 GLN A C 1
ATOM 3665 O O . GLN A 1 453 ? 13.516 0.826 -27.5 1 93 453 GLN A O 1
ATOM 3670 N N . LYS A 1 454 ? 15.016 1.718 -28.891 1 91.19 454 LYS A N 1
ATOM 3671 C CA . LYS A 1 454 ? 14.164 2.83 -29.297 1 91.19 454 LYS A CA 1
ATOM 3672 C C . LYS A 1 454 ? 12.969 2.338 -30.109 1 91.19 454 LYS A C 1
ATOM 3674 O O . LYS A 1 454 ? 11.852 2.811 -29.922 1 91.19 454 LYS A O 1
ATOM 3679 N N . VAL A 1 455 ? 13.227 1.438 -31.016 1 93.19 455 VAL A N 1
ATOM 3680 C CA . VAL A 1 455 ? 12.172 0.915 -31.875 1 93.19 455 VAL A CA 1
ATOM 3681 C C . VAL A 1 455 ? 11.148 0.153 -31.047 1 93.19 455 VAL A C 1
ATOM 3683 O O . VAL A 1 455 ? 9.938 0.294 -31.266 1 93.19 455 VAL A O 1
ATOM 3686 N N . LEU A 1 456 ? 11.641 -0.682 -30.125 1 92.94 456 LEU A N 1
ATOM 3687 C CA . LEU A 1 456 ? 10.734 -1.457 -29.281 1 92.94 456 LEU A CA 1
ATOM 3688 C C . LEU A 1 456 ? 9.914 -0.54 -28.391 1 92.94 456 LEU A C 1
ATOM 3690 O O . LEU A 1 456 ? 8.742 -0.813 -28.125 1 92.94 456 LEU A O 1
ATOM 3694 N N . TRP A 1 457 ? 10.555 0.453 -27.938 1 86 457 TRP A N 1
ATOM 3695 C CA . TRP A 1 457 ? 9.844 1.428 -27.125 1 86 457 TRP A CA 1
ATOM 3696 C C . TRP A 1 457 ? 8.773 2.141 -27.938 1 86 457 TRP A C 1
ATOM 3698 O O . TRP A 1 457 ? 7.645 2.318 -27.469 1 86 457 TRP A O 1
ATOM 3708 N N . LYS A 1 458 ? 9.031 2.572 -29.094 1 85.19 458 LYS A N 1
ATOM 3709 C CA . LYS A 1 458 ? 8.125 3.336 -29.938 1 85.19 458 LYS A CA 1
ATOM 3710 C C . LYS A 1 458 ? 6.988 2.461 -30.453 1 85.19 458 LYS A C 1
ATOM 3712 O O . LYS A 1 458 ? 5.828 2.883 -30.469 1 85.19 458 LYS A O 1
ATOM 3717 N N . LYS A 1 459 ? 7.297 1.232 -30.812 1 89.44 459 LYS A N 1
ATOM 3718 C CA . LYS A 1 459 ? 6.312 0.405 -31.5 1 89.44 459 LYS A CA 1
ATOM 3719 C C . LYS A 1 459 ? 5.566 -0.494 -30.516 1 89.44 459 LYS A C 1
ATOM 3721 O O . LYS A 1 459 ? 4.371 -0.749 -30.688 1 89.44 459 LYS A O 1
ATOM 3726 N N . LEU A 1 460 ? 6.262 -1.012 -29.5 1 88.88 460 LEU A N 1
ATOM 3727 C CA . LEU A 1 460 ? 5.645 -1.964 -28.578 1 88.88 460 LEU A CA 1
ATOM 3728 C C . LEU A 1 460 ? 5.551 -1.383 -27.172 1 88.88 460 LEU A C 1
ATOM 3730 O O . LEU A 1 460 ? 4.961 -1.998 -26.281 1 88.88 460 LEU A O 1
ATOM 3734 N N . SER A 1 461 ? 6.098 -0.241 -26.922 1 78.81 461 SER A N 1
ATOM 3735 C CA . SER A 1 461 ? 6.109 0.406 -25.625 1 78.81 461 SER A CA 1
ATOM 3736 C C . SER A 1 461 ? 6.789 -0.473 -24.578 1 78.81 461 SER A C 1
ATOM 3738 O O . SER A 1 461 ? 6.27 -0.647 -23.469 1 78.81 461 SER A O 1
ATOM 3740 N N . LEU A 1 462 ? 7.863 -1.102 -24.984 1 86.56 462 LEU A N 1
ATOM 3741 C CA . LEU A 1 462 ? 8.586 -1.997 -24.094 1 86.56 462 LEU A CA 1
ATOM 3742 C C . LEU A 1 462 ? 9.984 -1.462 -23.797 1 86.56 462 LEU A C 1
ATOM 3744 O O . LEU A 1 462 ? 10.695 -1.047 -24.719 1 86.56 462 LEU A O 1
ATOM 3748 N N . LYS A 1 463 ? 10.305 -1.359 -22.594 1 82.62 463 LYS A N 1
ATOM 3749 C CA . LYS A 1 463 ? 11.68 -1.08 -22.172 1 82.62 463 LYS A CA 1
ATOM 3750 C C . LYS A 1 463 ? 12.453 -2.371 -21.922 1 82.62 463 LYS A C 1
ATOM 3752 O O . LYS A 1 463 ? 12.109 -3.143 -21.031 1 82.62 463 LYS A O 1
ATOM 3757 N N . VAL A 1 464 ? 13.414 -2.557 -22.781 1 89.38 464 VAL A N 1
ATOM 3758 C CA . VAL A 1 464 ? 14.141 -3.814 -22.672 1 89.38 464 VAL A CA 1
ATOM 3759 C C . VAL A 1 464 ? 15.594 -3.537 -22.297 1 89.38 464 VAL A C 1
ATOM 3761 O O . VAL A 1 464 ? 16.156 -2.512 -22.688 1 89.38 464 VAL A O 1
ATOM 3764 N N . ASP A 1 465 ? 16.141 -4.398 -21.516 1 88.38 465 ASP A N 1
ATOM 3765 C CA . ASP A 1 465 ? 17.547 -4.406 -21.125 1 88.38 465 ASP A CA 1
ATOM 3766 C C . ASP A 1 465 ? 17.938 -3.107 -20.422 1 88.38 465 ASP A C 1
ATOM 3768 O O . ASP A 1 465 ? 18.984 -2.523 -20.703 1 88.38 465 ASP A O 1
ATOM 3772 N N . MET A 1 466 ? 17.078 -2.574 -19.578 1 83.06 466 MET A N 1
ATOM 3773 C CA . MET A 1 466 ? 17.359 -1.381 -18.797 1 83.06 466 MET A CA 1
ATOM 3774 C C . MET A 1 466 ? 17.438 -1.724 -17.312 1 83.06 466 MET A C 1
ATOM 3776 O O . MET A 1 466 ? 16.641 -2.512 -16.797 1 83.06 466 MET A O 1
ATOM 3780 N N . PRO A 1 467 ? 18.453 -1.241 -16.719 1 76.31 467 PRO A N 1
ATOM 3781 C CA . PRO A 1 467 ? 18.578 -1.498 -15.281 1 76.31 467 PRO A CA 1
ATOM 3782 C C . PRO A 1 467 ? 17.453 -0.867 -14.469 1 76.31 467 PRO A C 1
ATOM 3784 O O . PRO A 1 467 ? 17 0.231 -14.789 1 76.31 467 PRO A O 1
ATOM 3787 N N . LYS A 1 468 ? 16.812 -1.604 -13.531 1 68.25 468 LYS A N 1
ATOM 3788 C CA . LYS A 1 468 ? 15.781 -1.079 -12.641 1 68.25 468 LYS A CA 1
ATOM 3789 C C . LYS A 1 468 ? 16.391 -0.24 -11.523 1 68.25 468 LYS A C 1
ATOM 3791 O O . LYS A 1 468 ? 17.562 -0.431 -11.164 1 68.25 468 LYS A O 1
ATOM 3796 N N . GLN A 1 469 ? 15.586 0.759 -11.109 1 58.75 469 GLN A N 1
ATOM 3797 C CA . GLN A 1 469 ? 16.047 1.596 -10.008 1 58.75 469 GLN A CA 1
ATOM 3798 C C . GLN A 1 469 ? 16.312 0.763 -8.758 1 58.75 469 GLN A C 1
ATOM 3800 O O . GLN A 1 469 ? 15.555 -0.152 -8.438 1 58.75 469 GLN A O 1
ATOM 3805 N N . GLY A 1 470 ? 17.359 0.843 -8.07 1 54.94 470 GLY A N 1
ATOM 3806 C CA . GLY A 1 470 ? 17.719 0.181 -6.828 1 54.94 470 GLY A CA 1
ATOM 3807 C C . GLY A 1 470 ? 18.531 -1.085 -7.027 1 54.94 470 GLY A C 1
ATOM 3808 O O . GLY A 1 470 ? 18.812 -1.806 -6.07 1 54.94 470 GLY A O 1
ATOM 3809 N N . GLY A 1 471 ? 18.922 -1.293 -8.312 1 55.72 471 GLY A N 1
ATOM 3810 C CA . GLY A 1 471 ? 19.797 -2.428 -8.578 1 55.72 471 GLY A CA 1
ATOM 3811 C C . GLY A 1 471 ? 19.078 -3.76 -8.516 1 55.72 471 GLY A C 1
ATOM 3812 O O . GLY A 1 471 ? 19.703 -4.797 -8.281 1 55.72 471 GLY A O 1
ATOM 3813 N N . SER A 1 472 ? 17.719 -3.744 -8.609 1 58.72 472 SER A N 1
ATOM 3814 C CA . SER A 1 472 ? 16.969 -4.973 -8.359 1 58.72 472 SER A CA 1
ATOM 3815 C C . SER A 1 472 ? 16.781 -5.773 -9.641 1 58.72 472 SER A C 1
ATOM 3817 O O . SER A 1 472 ? 15.883 -6.617 -9.727 1 58.72 472 SER A O 1
ATOM 3819 N N . GLY A 1 473 ? 17.703 -5.523 -10.641 1 65.62 473 GLY A N 1
ATOM 3820 C CA . GLY A 1 473 ? 17.594 -6.34 -11.836 1 65.62 473 GLY A CA 1
ATOM 3821 C C . GLY A 1 473 ? 17.406 -5.52 -13.102 1 65.62 473 GLY A C 1
ATOM 3822 O O . GLY A 1 473 ? 17.844 -4.371 -13.172 1 65.62 473 GLY A O 1
ATOM 3823 N N . THR A 1 474 ? 16.969 -6.277 -14.164 1 76.81 474 THR A N 1
ATOM 3824 C CA . THR A 1 474 ? 16.781 -5.621 -15.453 1 76.81 474 THR A CA 1
ATOM 3825 C C . THR A 1 474 ? 15.297 -5.555 -15.805 1 76.81 474 THR A C 1
ATOM 3827 O O . THR A 1 474 ? 14.469 -6.188 -15.148 1 76.81 474 THR A O 1
ATOM 3830 N N . SER A 1 475 ? 14.977 -4.773 -16.703 1 76.31 475 SER A N 1
ATOM 3831 C CA . SER A 1 475 ? 13.602 -4.562 -17.156 1 76.31 475 SER A CA 1
ATOM 3832 C C . SER A 1 475 ? 13.055 -5.793 -17.875 1 76.31 475 SER A C 1
ATOM 3834 O O . SER A 1 475 ? 11.867 -5.867 -18.172 1 76.31 475 SER A O 1
ATOM 3836 N N . ASN A 1 476 ? 13.922 -6.762 -18.125 1 85.69 476 ASN A N 1
ATOM 3837 C CA . ASN A 1 476 ? 13.469 -7.984 -18.781 1 85.69 476 ASN A CA 1
ATOM 3838 C C . ASN A 1 476 ? 12.758 -8.914 -17.797 1 85.69 476 ASN A C 1
ATOM 3840 O O . ASN A 1 476 ? 13.391 -9.766 -17.172 1 85.69 476 ASN A O 1
ATOM 3844 N N . ASP A 1 477 ? 11.484 -8.766 -17.688 1 85.5 477 ASP A N 1
ATOM 3845 C CA . ASP A 1 477 ? 10.703 -9.617 -16.797 1 85.5 477 ASP A CA 1
ATOM 3846 C C . ASP A 1 477 ? 9.695 -10.453 -17.562 1 85.5 477 ASP A C 1
ATOM 3848 O O . ASP A 1 477 ? 9.68 -10.438 -18.797 1 85.5 477 ASP A O 1
ATOM 3852 N N . GLY A 1 478 ? 9.055 -11.281 -16.875 1 86.62 478 GLY A N 1
ATOM 3853 C CA . GLY A 1 478 ? 8.094 -12.188 -17.484 1 86.62 478 GLY A CA 1
ATOM 3854 C C . GLY A 1 478 ? 6.996 -11.461 -18.25 1 86.62 478 GLY A C 1
ATOM 3855 O O . GLY A 1 478 ? 6.621 -11.875 -19.359 1 86.62 478 GLY A O 1
ATOM 3856 N N . ASN A 1 479 ? 6.562 -10.391 -17.766 1 82.12 479 ASN A N 1
ATOM 3857 C CA . ASN A 1 479 ? 5.516 -9.617 -18.422 1 82.12 479 ASN A CA 1
ATOM 3858 C C . ASN A 1 479 ? 6.016 -8.992 -19.719 1 82.12 479 ASN A C 1
ATOM 3860 O O . ASN A 1 479 ? 5.297 -8.977 -20.719 1 82.12 479 ASN A O 1
ATOM 3864 N N . THR A 1 480 ? 7.211 -8.445 -19.641 1 88.5 480 THR A N 1
ATOM 3865 C CA . THR A 1 480 ? 7.809 -7.859 -20.828 1 88.5 480 THR A CA 1
ATOM 3866 C C . THR A 1 480 ? 7.965 -8.906 -21.922 1 88.5 480 THR A C 1
ATOM 3868 O O . THR A 1 480 ? 7.68 -8.641 -23.094 1 88.5 480 THR A O 1
ATOM 3871 N N . ALA A 1 481 ? 8.344 -10.07 -21.5 1 93.19 481 ALA A N 1
ATOM 3872 C CA . ALA A 1 481 ? 8.547 -11.148 -22.469 1 93.19 481 ALA A CA 1
ATOM 3873 C C . ALA A 1 481 ? 7.227 -11.57 -23.094 1 93.19 481 ALA A C 1
ATOM 3875 O O . ALA A 1 481 ? 7.137 -11.75 -24.312 1 93.19 481 ALA A O 1
ATOM 3876 N N . ARG A 1 482 ? 6.277 -11.75 -22.312 1 90.38 482 ARG A N 1
ATOM 3877 C CA . ARG A 1 482 ? 4.977 -12.18 -22.812 1 90.38 482 ARG A CA 1
ATOM 3878 C C . ARG A 1 482 ? 4.375 -11.141 -23.75 1 90.38 482 ARG A C 1
ATOM 3880 O O . ARG A 1 482 ? 3.768 -11.492 -24.766 1 90.38 482 ARG A O 1
ATOM 3887 N N . ARG A 1 483 ? 4.574 -9.922 -23.438 1 89.62 483 ARG A N 1
ATOM 3888 C CA . ARG A 1 483 ? 4.07 -8.852 -24.297 1 89.62 483 ARG A CA 1
ATOM 3889 C C . ARG A 1 483 ? 4.832 -8.797 -25.625 1 89.62 483 ARG A C 1
ATOM 3891 O O . ARG A 1 483 ? 4.25 -8.523 -26.672 1 89.62 483 ARG A O 1
ATOM 3898 N N . ALA A 1 484 ? 6.047 -9 -25.5 1 93.94 484 ALA A N 1
ATOM 3899 C CA . ALA A 1 484 ? 6.871 -8.977 -26.719 1 93.94 484 ALA A CA 1
ATOM 3900 C C . ALA A 1 484 ? 6.434 -10.062 -27.688 1 93.94 484 ALA A C 1
ATOM 3902 O O . ALA A 1 484 ? 6.324 -9.812 -28.891 1 93.94 484 ALA A O 1
ATOM 3903 N N . PHE A 1 485 ? 6.113 -11.219 -27.219 1 95 485 PHE A N 1
ATOM 3904 C CA . PHE A 1 485 ? 5.797 -12.352 -28.078 1 95 485 PHE A CA 1
ATOM 3905 C C . PHE A 1 485 ? 4.32 -12.352 -28.453 1 95 485 PHE A C 1
ATOM 3907 O O . PHE A 1 485 ? 3.861 -13.234 -29.188 1 95 485 PHE A O 1
ATOM 3914 N N . GLN A 1 486 ? 3.592 -11.445 -27.953 1 90.88 486 GLN A N 1
ATOM 3915 C CA . GLN A 1 486 ? 2.16 -11.391 -28.234 1 90.88 486 GLN A CA 1
ATOM 3916 C C . GLN A 1 486 ? 1.897 -11.203 -29.734 1 90.88 486 GLN A C 1
ATOM 3918 O O . GLN A 1 486 ? 0.975 -11.805 -30.281 1 90.88 486 GLN A O 1
ATOM 3923 N N . ASP A 1 487 ? 2.658 -10.352 -30.359 1 92.62 487 ASP A N 1
ATOM 3924 C CA . ASP A 1 487 ? 2.625 -10.133 -31.797 1 92.62 487 ASP A CA 1
ATOM 3925 C C . ASP A 1 487 ? 3.967 -10.484 -32.438 1 92.62 487 ASP A C 1
ATOM 3927 O O . ASP A 1 487 ? 4.797 -9.602 -32.656 1 92.62 487 ASP A O 1
ATOM 3931 N N . PRO A 1 488 ? 4.02 -11.758 -32.875 1 94.38 488 PRO A N 1
ATOM 3932 C CA . PRO A 1 488 ? 5.312 -12.227 -33.375 1 94.38 488 PRO A CA 1
ATOM 3933 C C . PRO A 1 488 ? 5.75 -11.508 -34.625 1 94.38 488 PRO A C 1
ATOM 3935 O O . PRO A 1 488 ? 6.945 -11.281 -34.844 1 94.38 488 PRO A O 1
ATOM 3938 N N . ALA A 1 489 ? 4.812 -11.148 -35.5 1 95.12 489 ALA A N 1
ATOM 3939 C CA . ALA A 1 489 ? 5.16 -10.469 -36.75 1 95.12 489 ALA A CA 1
ATOM 3940 C C . ALA A 1 489 ? 5.785 -9.102 -36.469 1 95.12 489 ALA A C 1
ATOM 3942 O O . ALA A 1 489 ? 6.84 -8.773 -37 1 95.12 489 ALA A O 1
ATOM 3943 N N . LEU A 1 490 ? 5.152 -8.336 -35.656 1 95.69 490 LEU A N 1
ATOM 3944 C CA . LEU A 1 490 ? 5.664 -7.02 -35.312 1 95.69 490 LEU A CA 1
ATOM 3945 C C . LEU A 1 490 ? 6.98 -7.133 -34.562 1 95.69 490 LEU A C 1
ATOM 3947 O O . LEU A 1 490 ? 7.898 -6.34 -34.781 1 95.69 490 LEU A O 1
ATOM 3951 N N . PHE A 1 491 ? 7.031 -8.102 -33.688 1 96.5 491 PHE A N 1
ATOM 3952 C CA . PHE A 1 491 ? 8.242 -8.32 -32.906 1 96.5 491 PHE A CA 1
ATOM 3953 C C . PHE A 1 491 ? 9.414 -8.68 -33.812 1 96.5 491 PHE A C 1
ATOM 3955 O O . PHE A 1 491 ? 10.516 -8.148 -33.656 1 96.5 491 PHE A O 1
ATOM 3962 N N . ALA A 1 492 ? 9.141 -9.5 -34.75 1 96.69 492 ALA A N 1
ATOM 3963 C CA . ALA A 1 492 ? 10.172 -9.906 -35.719 1 96.69 492 ALA A CA 1
ATOM 3964 C C . ALA A 1 492 ? 10.641 -8.719 -36.562 1 96.69 492 ALA A C 1
ATOM 3966 O O . ALA A 1 492 ? 11.836 -8.562 -36.812 1 96.69 492 ALA A O 1
ATOM 3967 N N . THR A 1 493 ? 9.719 -7.891 -36.938 1 95.81 493 THR A N 1
ATOM 3968 C CA . THR A 1 493 ? 10.047 -6.719 -37.75 1 95.81 493 THR A CA 1
ATOM 3969 C C . THR A 1 493 ? 10.883 -5.73 -36.938 1 95.81 493 THR A C 1
ATOM 3971 O O . THR A 1 493 ? 11.828 -5.141 -37.469 1 95.81 493 THR A O 1
ATOM 3974 N N . CYS A 1 494 ? 10.578 -5.586 -35.719 1 95.94 494 CYS A N 1
ATOM 3975 C CA . CYS A 1 494 ? 11.312 -4.656 -34.875 1 95.94 494 CYS A CA 1
ATOM 3976 C C . CYS A 1 494 ? 12.742 -5.125 -34.656 1 95.94 494 CYS A C 1
ATOM 3978 O O . CYS A 1 494 ? 13.664 -4.309 -34.625 1 95.94 494 CYS A O 1
ATOM 3980 N N . LEU A 1 495 ? 12.922 -6.438 -34.531 1 96.44 495 LEU A N 1
ATOM 3981 C CA . LEU A 1 495 ? 14.242 -6.992 -34.25 1 96.44 495 LEU A CA 1
ATOM 3982 C C . LEU A 1 495 ? 15.016 -7.273 -35.531 1 96.44 495 LEU A C 1
ATOM 3984 O O . LEU A 1 495 ? 16.25 -7.395 -35.5 1 96.44 495 LEU A O 1
ATOM 3988 N N . GLY A 1 496 ? 14.352 -7.41 -36.594 1 95 496 GLY A N 1
ATOM 3989 C CA . GLY A 1 496 ? 14.984 -7.801 -37.875 1 95 496 GLY A CA 1
ATOM 3990 C C . GLY A 1 496 ? 15.297 -9.281 -37.938 1 95 496 GLY A C 1
ATOM 3991 O O . GLY A 1 496 ? 16.297 -9.688 -38.531 1 95 496 GLY A O 1
ATOM 3992 N N . LEU A 1 497 ? 14.547 -10.109 -37.25 1 96.62 497 LEU A N 1
ATOM 3993 C CA . LEU A 1 497 ? 14.758 -11.555 -37.219 1 96.62 497 LEU A CA 1
ATOM 3994 C C . LEU A 1 497 ? 13.719 -12.273 -38.062 1 96.62 497 LEU A C 1
ATOM 3996 O O . LEU A 1 497 ? 12.742 -11.672 -38.5 1 96.62 497 LEU A O 1
ATOM 4000 N N . LYS A 1 498 ? 13.984 -13.523 -38.25 1 95.69 498 LYS A N 1
ATOM 4001 C CA . LYS A 1 498 ? 13.062 -14.344 -39 1 95.69 498 LYS A CA 1
ATOM 4002 C C . LYS A 1 498 ? 11.742 -14.539 -38.281 1 95.69 498 LYS A C 1
ATOM 4004 O O . LYS A 1 498 ? 11.734 -15.008 -37.125 1 95.69 498 LYS A O 1
ATOM 4009 N N . GLN A 1 499 ? 10.695 -14.258 -38.875 1 96.25 499 GLN A N 1
ATOM 4010 C CA . GLN A 1 499 ? 9.367 -14.305 -38.281 1 96.25 499 GLN A CA 1
ATOM 4011 C C . GLN A 1 499 ? 9.008 -15.727 -37.875 1 96.25 499 GLN A C 1
ATOM 4013 O O . GLN A 1 499 ? 8.391 -15.945 -36.812 1 96.25 499 GLN A O 1
ATOM 4018 N N . THR A 1 500 ? 9.352 -16.656 -38.656 1 96.12 500 THR A N 1
ATOM 4019 C CA . THR A 1 500 ? 9.008 -18.047 -38.406 1 96.12 500 THR A CA 1
ATOM 4020 C C . THR A 1 500 ? 9.625 -18.531 -37.094 1 96.12 500 THR A C 1
ATOM 4022 O O . THR A 1 500 ? 9.008 -19.312 -36.344 1 96.12 500 THR A O 1
ATOM 4025 N N . LEU A 1 501 ? 10.781 -18.109 -36.844 1 96.94 501 LEU A N 1
ATOM 4026 C CA . LEU A 1 501 ? 11.453 -18.5 -35.625 1 96.94 501 LEU A CA 1
ATOM 4027 C C . LEU A 1 501 ? 10.742 -17.922 -34.406 1 96.94 501 LEU A C 1
ATOM 4029 O O . LEU A 1 501 ? 10.531 -18.625 -33.406 1 96.94 501 LEU A O 1
ATOM 4033 N N . ILE A 1 502 ? 10.406 -16.656 -34.469 1 97.25 502 ILE A N 1
ATOM 4034 C CA . ILE A 1 502 ? 9.742 -15.977 -33.375 1 97.25 502 ILE A CA 1
ATOM 4035 C C . ILE A 1 502 ? 8.367 -16.594 -33.125 1 97.25 502 ILE A C 1
ATOM 4037 O O . ILE A 1 502 ? 7.953 -16.781 -31.984 1 97.25 502 ILE A O 1
ATOM 4041 N N . GLU A 1 503 ? 7.711 -16.906 -34.188 1 96.75 503 GLU A N 1
ATOM 4042 C CA . GLU A 1 503 ? 6.41 -17.578 -34.062 1 96.75 503 GLU A CA 1
ATOM 4043 C C . GLU A 1 503 ? 6.543 -18.953 -33.406 1 96.75 503 GLU A C 1
ATOM 4045 O O . GLU A 1 503 ? 5.723 -19.328 -32.594 1 96.75 503 GLU A O 1
ATOM 4050 N N . ASN A 1 504 ? 7.527 -19.688 -33.875 1 97.38 504 ASN A N 1
ATOM 4051 C CA . ASN A 1 504 ? 7.766 -21 -33.281 1 97.38 504 ASN A CA 1
ATOM 4052 C C . ASN A 1 504 ? 8.078 -20.891 -31.797 1 97.38 504 ASN A C 1
ATOM 4054 O O . ASN A 1 504 ? 7.59 -21.688 -31 1 97.38 504 ASN A O 1
ATOM 4058 N N . PHE A 1 505 ? 8.938 -19.938 -31.5 1 97.75 505 PHE A N 1
ATOM 4059 C CA . PHE A 1 505 ? 9.266 -19.719 -30.094 1 97.75 505 PHE A CA 1
ATOM 4060 C C . PHE A 1 505 ? 8 -19.453 -29.281 1 97.75 505 PHE A C 1
ATOM 4062 O O . PHE A 1 505 ? 7.832 -19.984 -28.188 1 97.75 505 PHE A O 1
ATOM 4069 N N . ARG A 1 506 ? 7.148 -18.594 -29.781 1 96.75 506 ARG A N 1
ATOM 4070 C CA . ARG A 1 506 ? 5.898 -18.266 -29.094 1 96.75 506 ARG A CA 1
ATOM 4071 C C . ARG A 1 506 ? 5.059 -19.516 -28.875 1 96.75 506 ARG A C 1
ATOM 4073 O O . ARG A 1 506 ? 4.551 -19.734 -27.766 1 96.75 506 ARG A O 1
ATOM 4080 N N . ILE A 1 507 ? 4.934 -20.297 -29.859 1 95.81 507 ILE A N 1
ATOM 4081 C CA . ILE A 1 507 ? 4.113 -21.5 -29.781 1 95.81 507 ILE A CA 1
ATOM 4082 C C . ILE A 1 507 ? 4.699 -22.469 -28.75 1 95.81 507 ILE A C 1
ATOM 4084 O O . ILE A 1 507 ? 3.963 -23.047 -27.953 1 95.81 507 ILE A O 1
ATOM 4088 N N . ILE A 1 508 ? 5.98 -22.625 -28.781 1 96.81 508 ILE A N 1
ATOM 4089 C CA . ILE A 1 508 ? 6.66 -23.516 -27.844 1 96.81 508 ILE A CA 1
ATOM 4090 C C . ILE A 1 508 ? 6.445 -23.016 -26.422 1 96.81 508 ILE A C 1
ATOM 4092 O O . ILE A 1 508 ? 6.145 -23.797 -25.516 1 96.81 508 ILE A O 1
ATOM 4096 N N . LEU A 1 509 ? 6.574 -21.734 -26.25 1 96 509 LEU A N 1
ATOM 4097 C CA . LEU A 1 509 ? 6.445 -21.125 -24.938 1 96 509 LEU A CA 1
ATOM 4098 C C . LEU A 1 509 ? 5.023 -21.297 -24.391 1 96 509 LEU A C 1
ATOM 4100 O O . LEU A 1 509 ? 4.828 -21.609 -23.219 1 96 509 LEU A O 1
ATOM 4104 N N . ILE A 1 510 ? 4.035 -21.109 -25.234 1 94.12 510 ILE A N 1
ATOM 4105 C CA . ILE A 1 510 ? 2.646 -21.266 -24.828 1 94.12 510 ILE A CA 1
ATOM 4106 C C . ILE A 1 510 ? 2.373 -22.734 -24.5 1 94.12 510 ILE A C 1
ATOM 4108 O O . ILE A 1 510 ? 1.698 -23.047 -23.516 1 94.12 510 ILE A O 1
ATOM 4112 N N . ALA A 1 511 ? 2.941 -23.594 -25.25 1 94.31 511 ALA A N 1
ATOM 4113 C CA . ALA A 1 511 ? 2.754 -25.016 -25.031 1 94.31 511 ALA A CA 1
ATOM 4114 C C . ALA A 1 511 ? 3.352 -25.453 -23.703 1 94.31 511 ALA A C 1
ATOM 4116 O O . ALA A 1 511 ? 2.748 -26.25 -22.969 1 94.31 511 ALA A O 1
ATOM 4117 N N . LEU A 1 512 ? 4.512 -24.969 -23.438 1 93.62 512 LEU A N 1
ATOM 4118 C CA . LEU A 1 512 ? 5.188 -25.328 -22.203 1 93.62 512 LEU A CA 1
ATOM 4119 C C . LEU A 1 512 ? 4.434 -24.781 -20.984 1 93.62 512 LEU A C 1
ATOM 4121 O O . LEU A 1 512 ? 4.52 -25.344 -19.891 1 93.62 512 LEU A O 1
ATOM 4125 N N . SER A 1 513 ? 3.734 -23.703 -21.156 1 90.75 513 SER A N 1
ATOM 4126 C CA . SER A 1 513 ? 3.031 -23.047 -20.062 1 90.75 513 SER A CA 1
ATOM 4127 C C . SER A 1 513 ? 1.606 -23.578 -19.922 1 90.75 513 SER A C 1
ATOM 4129 O O . SER A 1 513 ? 0.887 -23.203 -19 1 90.75 513 SER A O 1
ATOM 4131 N N . CYS A 1 514 ? 1.243 -24.484 -20.766 1 87.31 514 CYS A N 1
ATOM 4132 C CA . CYS A 1 514 ? -0.116 -25.016 -20.766 1 87.31 514 CYS A CA 1
ATOM 4133 C C . CYS A 1 514 ? -0.289 -26.078 -19.688 1 87.31 514 CYS A C 1
ATOM 4135 O O . CYS A 1 514 ? 0.663 -26.781 -19.344 1 87.31 514 CYS A O 1
ATOM 4137 N N . LYS A 1 515 ? -1.532 -26.234 -19.156 1 86.62 515 LYS A N 1
ATOM 4138 C CA . LYS A 1 515 ? -1.822 -27.188 -18.078 1 86.62 515 LYS A CA 1
ATOM 4139 C C . LYS A 1 515 ? -2.359 -28.5 -18.641 1 86.62 515 LYS A C 1
ATOM 4141 O O . LYS A 1 515 ? -2.742 -29.391 -17.891 1 86.62 515 LYS A O 1
ATOM 4146 N N . PHE A 1 516 ? -2.285 -28.609 -19.922 1 87.44 516 PHE A N 1
ATOM 4147 C CA . PHE A 1 516 ? -2.73 -29.828 -20.578 1 87.44 516 PHE A CA 1
ATOM 4148 C C . PHE A 1 516 ? -1.539 -30.656 -21.031 1 87.44 516 PHE A C 1
ATOM 4150 O O . PHE A 1 516 ? -0.488 -30.109 -21.375 1 87.44 516 PHE A O 1
ATOM 4157 N N . PRO A 1 517 ? -1.796 -31.906 -21.016 1 90.25 517 PRO A N 1
ATOM 4158 C CA . PRO A 1 517 ? -0.689 -32.781 -21.438 1 90.25 517 PRO A CA 1
ATOM 4159 C C . PRO A 1 517 ? -0.334 -32.594 -22.922 1 90.25 517 PRO A C 1
ATOM 4161 O O . PRO A 1 517 ? -1.227 -32.469 -23.766 1 90.25 517 PRO A O 1
ATOM 4164 N N . LEU A 1 518 ? 0.922 -32.594 -23.203 1 93.56 518 LEU A N 1
ATOM 4165 C CA . LEU A 1 518 ? 1.448 -32.438 -24.547 1 93.56 518 LEU A CA 1
ATOM 4166 C C . LEU A 1 518 ? 1.824 -33.812 -25.125 1 93.56 518 LEU A C 1
ATOM 4168 O O . LEU A 1 518 ? 2.203 -34.719 -24.391 1 93.56 518 LEU A O 1
ATOM 4172 N N . ASN A 1 519 ? 1.605 -33.844 -26.438 1 93.81 519 ASN A N 1
ATOM 4173 C CA . ASN A 1 519 ? 2.148 -35 -27.141 1 93.81 519 ASN A CA 1
ATOM 4174 C C . ASN A 1 519 ? 3.658 -34.906 -27.344 1 93.81 519 ASN A C 1
ATOM 4176 O O . ASN A 1 519 ? 4.125 -34.125 -28.172 1 93.81 519 ASN A O 1
ATOM 4180 N N . ALA A 1 520 ? 4.398 -35.75 -26.719 1 94.12 520 ALA A N 1
ATOM 4181 C CA . ALA A 1 520 ? 5.852 -35.625 -26.656 1 94.12 520 ALA A CA 1
ATOM 4182 C C . ALA A 1 520 ? 6.469 -35.781 -28.047 1 94.12 520 ALA A C 1
ATOM 4184 O O . ALA A 1 520 ? 7.434 -35.094 -28.375 1 94.12 520 ALA A O 1
ATOM 4185 N N . ASN A 1 521 ? 5.914 -36.625 -28.875 1 93.81 521 ASN A N 1
ATOM 4186 C CA . ASN A 1 521 ? 6.477 -36.875 -30.203 1 93.81 521 ASN A CA 1
ATOM 4187 C C . ASN A 1 521 ? 6.266 -35.688 -31.125 1 93.81 521 ASN A C 1
ATOM 4189 O O . ASN A 1 521 ? 7.199 -35.25 -31.812 1 93.81 521 ASN A O 1
ATOM 4193 N N . LEU A 1 522 ? 5.059 -35.25 -31.141 1 95.19 522 LEU A N 1
ATOM 4194 C CA . LEU A 1 522 ? 4.77 -34.125 -32 1 95.19 522 LEU A CA 1
ATOM 4195 C C . LEU A 1 522 ? 5.543 -32.875 -31.531 1 95.19 522 LEU A C 1
ATOM 4197 O O . LEU A 1 522 ? 6.008 -32.094 -32.375 1 95.19 522 LEU A O 1
ATOM 4201 N N . PHE A 1 523 ? 5.617 -32.812 -30.297 1 95.94 523 PHE A N 1
ATOM 4202 C CA . PHE A 1 523 ? 6.34 -31.672 -29.734 1 95.94 523 PHE A CA 1
ATOM 4203 C C . PHE A 1 523 ? 7.828 -31.766 -30.047 1 95.94 523 PHE A C 1
ATOM 4205 O O . PHE A 1 523 ? 8.469 -30.75 -30.328 1 95.94 523 PHE A O 1
ATOM 4212 N N . GLU A 1 524 ? 8.383 -32.906 -30 1 95.12 524 GLU A N 1
ATOM 4213 C CA . GLU A 1 524 ? 9.781 -33.156 -30.359 1 95.12 524 GLU A CA 1
ATOM 4214 C C . GLU A 1 524 ? 10.062 -32.75 -31.797 1 95.12 524 GLU A C 1
ATOM 4216 O O . GLU A 1 524 ? 11.07 -32.094 -32.094 1 95.12 524 GLU A O 1
ATOM 4221 N N . GLU A 1 525 ? 9.18 -33.125 -32.688 1 95.75 525 GLU A N 1
ATOM 4222 C CA . GLU A 1 525 ? 9.336 -32.781 -34.094 1 95.75 525 GLU A CA 1
ATOM 4223 C C . GLU A 1 525 ? 9.273 -31.266 -34.312 1 95.75 525 GLU A C 1
ATOM 4225 O O . GLU A 1 525 ? 10.047 -30.719 -35.094 1 95.75 525 GLU A O 1
ATOM 4230 N N . TYR A 1 526 ? 8.352 -30.703 -33.625 1 96.56 526 TYR A N 1
ATOM 4231 C CA . TYR A 1 526 ? 8.203 -29.266 -33.75 1 96.56 526 TYR A CA 1
ATOM 4232 C C . TYR A 1 526 ? 9.461 -28.547 -33.25 1 96.56 526 TYR A C 1
ATOM 4234 O O . TYR A 1 526 ? 9.938 -27.609 -33.875 1 96.56 526 TYR A O 1
ATOM 4242 N N . CYS A 1 527 ? 10.008 -28.984 -32.125 1 96.5 527 CYS A N 1
ATOM 4243 C CA . CYS A 1 527 ? 11.203 -28.406 -31.547 1 96.5 527 CYS A CA 1
ATOM 4244 C C . CYS A 1 527 ? 12.414 -28.641 -32.438 1 96.5 527 CYS A C 1
ATOM 4246 O O . CYS A 1 527 ? 13.25 -27.75 -32.625 1 96.5 527 CYS A O 1
ATOM 4248 N N . ARG A 1 528 ? 12.492 -29.719 -33 1 94.94 528 ARG A N 1
ATOM 4249 C CA . ARG A 1 528 ? 13.609 -30.047 -33.906 1 94.94 528 ARG A CA 1
ATOM 4250 C C . ARG A 1 528 ? 13.578 -29.172 -35.156 1 94.94 528 ARG A C 1
ATOM 4252 O O . ARG A 1 528 ? 14.617 -28.672 -35.594 1 94.94 528 ARG A O 1
ATOM 4259 N N . SER A 1 529 ? 12.406 -29.062 -35.688 1 95.94 529 SER A N 1
ATOM 4260 C CA . SER A 1 529 ? 12.258 -28.188 -36.844 1 95.94 529 SER A CA 1
ATOM 4261 C C . SER A 1 529 ? 12.656 -26.766 -36.531 1 95.94 529 SER A C 1
ATOM 4263 O O . SER A 1 529 ? 13.266 -26.078 -37.344 1 95.94 529 SER A O 1
ATOM 4265 N N . THR A 1 530 ? 12.289 -26.344 -35.344 1 97.31 530 THR A N 1
ATOM 4266 C CA . THR A 1 530 ? 12.633 -25 -34.906 1 97.31 530 THR A CA 1
ATOM 4267 C C . THR A 1 530 ? 14.141 -24.844 -34.719 1 97.31 530 THR A C 1
ATOM 4269 O O . THR A 1 530 ? 14.711 -23.812 -35.062 1 97.31 530 THR A O 1
ATOM 4272 N N . ALA A 1 531 ? 14.75 -25.859 -34.156 1 96.81 531 ALA A N 1
ATOM 4273 C CA . ALA A 1 531 ? 16.203 -25.844 -33.969 1 96.81 531 ALA A CA 1
ATOM 4274 C C . ALA A 1 531 ? 16.922 -25.766 -35.344 1 96.81 531 ALA A C 1
ATOM 4276 O O . ALA A 1 531 ? 17.938 -25.078 -35.469 1 96.81 531 ALA A O 1
ATOM 4277 N N . GLU A 1 532 ? 16.406 -26.406 -36.281 1 96.19 532 GLU A N 1
ATOM 4278 C CA . GLU A 1 532 ? 16.984 -26.375 -37.625 1 96.19 532 GLU A CA 1
ATOM 4279 C C . GLU A 1 532 ? 16.891 -24.969 -38.25 1 96.19 532 GLU A C 1
ATOM 4281 O O . GLU A 1 532 ? 17.844 -24.5 -38.875 1 96.19 532 GLU A O 1
ATOM 4286 N N . ILE A 1 533 ? 15.789 -24.391 -38.031 1 96.56 533 ILE A N 1
ATOM 4287 C CA . ILE A 1 533 ? 15.617 -23.031 -38.531 1 96.56 533 ILE A CA 1
ATOM 4288 C C . ILE A 1 533 ? 16.594 -22.109 -37.812 1 96.56 533 ILE A C 1
ATOM 4290 O O . ILE A 1 533 ? 17.219 -21.25 -38.469 1 96.56 533 ILE A O 1
ATOM 4294 N N . TYR A 1 534 ? 16.719 -22.297 -36.531 1 97.12 534 TYR A N 1
ATOM 4295 C CA . TYR A 1 534 ? 17.625 -21.469 -35.719 1 97.12 534 TYR A CA 1
ATOM 4296 C C . TYR A 1 534 ? 19.062 -21.594 -36.25 1 97.12 534 TYR A C 1
ATOM 4298 O O . TYR A 1 534 ? 19.734 -20.594 -36.469 1 97.12 534 TYR A O 1
ATOM 4306 N N . VAL A 1 535 ? 19.531 -22.797 -36.438 1 95.25 535 VAL A N 1
ATOM 4307 C CA . VAL A 1 535 ? 20.922 -23.047 -36.812 1 95.25 535 VAL A CA 1
ATOM 4308 C C . VAL A 1 535 ? 21.156 -22.594 -38.25 1 95.25 535 VAL A C 1
ATOM 4310 O O . VAL A 1 535 ? 22.219 -22.078 -38.594 1 95.25 535 VAL A O 1
ATOM 4313 N N . SER A 1 536 ? 20.172 -22.766 -39.062 1 95.06 536 SER A N 1
ATOM 4314 C CA . SER A 1 536 ? 20.297 -22.359 -40.469 1 95.06 536 SER A CA 1
ATOM 4315 C C . SER A 1 536 ? 20.406 -20.844 -40.594 1 95.06 536 SER A C 1
ATOM 4317 O O . SER A 1 536 ? 21.188 -20.328 -41.375 1 95.06 536 SER A O 1
ATOM 4319 N N . GLU A 1 537 ? 19.688 -20.141 -39.781 1 94.81 537 GLU A N 1
ATOM 4320 C CA . GLU A 1 537 ? 19.625 -18.688 -39.906 1 94.81 537 GLU A CA 1
ATOM 4321 C C . GLU A 1 537 ? 20.672 -18.016 -39.062 1 94.81 537 GLU A C 1
ATOM 4323 O O . GLU A 1 537 ? 21.203 -16.969 -39.438 1 94.81 537 GLU A O 1
ATOM 4328 N N . TYR A 1 538 ? 20.938 -18.562 -37.906 1 95.69 538 TYR A N 1
ATOM 4329 C CA . TYR A 1 538 ? 21.797 -17.875 -36.938 1 95.69 538 TYR A CA 1
ATOM 4330 C C . TYR A 1 538 ? 22.891 -18.812 -36.438 1 95.69 538 TYR A C 1
ATOM 4332 O O . TYR A 1 538 ? 23.125 -18.906 -35.219 1 95.69 538 TYR A O 1
ATOM 4340 N N . LYS A 1 539 ? 23.562 -19.422 -37.188 1 92.56 539 LYS A N 1
ATOM 4341 C CA . LYS A 1 539 ? 24.609 -20.391 -36.844 1 92.56 539 LYS A CA 1
ATOM 4342 C C . LYS A 1 539 ? 25.719 -19.734 -36.062 1 92.56 539 LYS A C 1
ATOM 4344 O O . LYS A 1 539 ? 26.344 -20.391 -35.219 1 92.56 539 LYS A O 1
ATOM 4349 N N . TRP A 1 540 ? 25.906 -18.484 -36.219 1 93.88 540 TRP A N 1
ATOM 4350 C CA . TRP A 1 540 ? 27.031 -17.781 -35.594 1 93.88 540 TRP A CA 1
ATOM 4351 C C . TRP A 1 540 ? 26.75 -17.469 -34.156 1 93.88 540 TRP A C 1
ATOM 4353 O O . TRP A 1 540 ? 27.641 -17.047 -33.406 1 93.88 540 TRP A O 1
ATOM 4363 N N . TYR A 1 541 ? 25.594 -17.641 -33.688 1 95.56 541 TYR A N 1
ATOM 4364 C CA . TYR A 1 541 ? 25.234 -17.438 -32.281 1 95.56 541 TYR A CA 1
ATOM 4365 C C . TYR A 1 541 ? 24.766 -18.734 -31.641 1 95.56 541 TYR A C 1
ATOM 4367 O O . TYR A 1 541 ? 23.609 -19.125 -31.781 1 95.56 541 TYR A O 1
ATOM 4375 N N . PRO A 1 542 ? 25.609 -19.297 -30.875 1 94.62 542 PRO A N 1
ATOM 4376 C CA . PRO A 1 542 ? 25.203 -20.547 -30.219 1 94.62 542 PRO A CA 1
ATOM 4377 C C . PRO A 1 542 ? 23.953 -20.359 -29.344 1 94.62 542 PRO A C 1
ATOM 4379 O O . PRO A 1 542 ? 23.828 -19.328 -28.672 1 94.62 542 PRO A O 1
ATOM 4382 N N . MET A 1 543 ? 23.109 -21.359 -29.438 1 94.25 543 MET A N 1
ATOM 4383 C CA . MET A 1 543 ? 21.906 -21.312 -28.609 1 94.25 543 MET A CA 1
ATOM 4384 C C . MET A 1 543 ? 22.266 -21.156 -27.125 1 94.25 543 MET A C 1
ATOM 4386 O O . MET A 1 543 ? 23.203 -21.812 -26.641 1 94.25 543 MET A O 1
ATOM 4390 N N . PRO A 1 544 ? 21.609 -20.25 -26.438 1 94.12 544 PRO A N 1
ATOM 4391 C CA . PRO A 1 544 ? 21.766 -20.25 -24.984 1 94.12 544 PRO A CA 1
ATOM 4392 C C . PRO A 1 544 ? 21.359 -21.578 -24.344 1 94.12 544 PRO A C 1
ATOM 4394 O O . PRO A 1 544 ? 20.547 -22.312 -24.906 1 94.12 544 PRO A O 1
ATOM 4397 N N . PRO A 1 545 ? 21.844 -21.828 -23.219 1 93 545 PRO A N 1
ATOM 4398 C CA . PRO A 1 545 ? 21.594 -23.125 -22.578 1 93 545 PRO A CA 1
ATOM 4399 C C . PRO A 1 545 ? 20.094 -23.391 -22.406 1 93 545 PRO A C 1
ATOM 4401 O O . PRO A 1 545 ? 19.656 -24.531 -22.562 1 93 545 PRO A O 1
ATOM 4404 N N . THR A 1 546 ? 19.328 -22.391 -22.078 1 94.12 546 THR A N 1
ATOM 4405 C CA . THR A 1 546 ? 17.891 -22.594 -21.875 1 94.12 546 THR A CA 1
ATOM 4406 C C . THR A 1 546 ? 17.203 -22.938 -23.188 1 94.12 546 THR A C 1
ATOM 4408 O O . THR A 1 546 ? 16.297 -23.781 -23.203 1 94.12 546 THR A O 1
ATOM 4411 N N . VAL A 1 547 ? 17.625 -22.312 -24.234 1 95.94 547 VAL A N 1
ATOM 4412 C CA . VAL A 1 547 ? 17.047 -22.594 -25.547 1 95.94 547 VAL A CA 1
ATOM 4413 C C . VAL A 1 547 ? 17.406 -24.016 -25.969 1 95.94 547 VAL A C 1
ATOM 4415 O O . VAL A 1 547 ? 16.547 -24.766 -26.453 1 95.94 547 VAL A O 1
ATOM 4418 N N . HIS A 1 548 ? 18.625 -24.375 -25.75 1 94.75 548 HIS A N 1
ATOM 4419 C CA . HIS A 1 548 ? 19.062 -25.75 -26.031 1 94.75 548 HIS A CA 1
ATOM 4420 C C . HIS A 1 548 ? 18.25 -26.766 -25.25 1 94.75 548 HIS A C 1
ATOM 4422 O O . HIS A 1 548 ? 17.797 -27.766 -25.797 1 94.75 548 HIS A O 1
ATOM 4428 N N . LYS A 1 549 ? 18.094 -26.5 -23.984 1 94 549 LYS A N 1
ATOM 4429 C CA . LYS A 1 549 ? 17.328 -27.375 -23.109 1 94 549 LYS A CA 1
ATOM 4430 C C . LYS A 1 549 ? 15.898 -27.547 -23.641 1 94 549 LYS A C 1
ATOM 4432 O O . LYS A 1 549 ? 15.375 -28.672 -23.656 1 94 549 LYS A O 1
ATOM 4437 N N . ILE A 1 550 ? 15.289 -26.484 -24.094 1 96 550 ILE A N 1
ATOM 4438 C CA . ILE A 1 550 ? 13.898 -26.5 -24.547 1 96 550 ILE A CA 1
ATOM 4439 C C . ILE A 1 550 ? 13.797 -27.234 -25.875 1 96 550 ILE A C 1
ATOM 4441 O O . ILE A 1 550 ? 12.945 -28.109 -26.047 1 96 550 ILE A O 1
ATOM 4445 N N . LEU A 1 551 ? 14.695 -26.969 -26.734 1 96.06 551 LEU A N 1
ATOM 4446 C CA . LEU A 1 551 ? 14.57 -27.5 -28.094 1 96.06 551 LEU A CA 1
ATOM 4447 C C . LEU A 1 551 ? 15.039 -28.953 -28.172 1 96.06 551 LEU A C 1
ATOM 4449 O O . LEU A 1 551 ? 14.484 -29.75 -28.922 1 96.06 551 LEU A O 1
ATOM 4453 N N . MET A 1 552 ? 15.969 -29.344 -27.328 1 94.38 552 MET A N 1
ATOM 4454 C CA . MET A 1 552 ? 16.562 -30.672 -27.484 1 94.38 552 MET A CA 1
ATOM 4455 C C . MET A 1 552 ? 16.047 -31.625 -26.422 1 94.38 552 MET A C 1
ATOM 4457 O O . MET A 1 552 ? 15.984 -32.844 -26.656 1 94.38 552 MET A O 1
ATOM 4461 N N . HIS A 1 553 ? 15.648 -31.109 -25.281 1 94.06 553 HIS A N 1
ATOM 4462 C CA . HIS A 1 553 ? 15.422 -32.031 -24.188 1 94.06 553 HIS A CA 1
ATOM 4463 C C . HIS A 1 553 ? 14 -31.922 -23.641 1 94.06 553 HIS A C 1
ATOM 4465 O O . HIS A 1 553 ? 13.586 -32.688 -22.781 1 94.06 553 HIS A O 1
ATOM 4471 N N . SER A 1 554 ? 13.18 -30.969 -24.094 1 94.44 554 SER A N 1
ATOM 4472 C CA . SER A 1 554 ? 11.844 -30.75 -23.547 1 94.44 554 SER A CA 1
ATOM 4473 C C . SER A 1 554 ? 10.969 -31.984 -23.734 1 94.44 554 SER A C 1
ATOM 4475 O O . SER A 1 554 ? 10.188 -32.344 -22.844 1 94.44 554 SER A O 1
ATOM 4477 N N . SER A 1 555 ? 11.055 -32.625 -24.859 1 93.31 555 SER A N 1
ATOM 4478 C CA . SER A 1 555 ? 10.242 -33.812 -25.109 1 93.31 555 SER A CA 1
ATOM 4479 C C . SER A 1 555 ? 10.586 -34.938 -24.141 1 93.31 555 SER A C 1
ATOM 4481 O O . SER A 1 555 ? 9.695 -35.625 -23.656 1 93.31 555 SER A O 1
ATOM 4483 N N . GLN A 1 556 ? 11.828 -35.125 -23.844 1 93.56 556 GLN A N 1
ATOM 4484 C CA . GLN A 1 556 ? 12.266 -36.125 -22.891 1 93.56 556 GLN A CA 1
ATOM 4485 C C . GLN A 1 556 ? 11.773 -35.812 -21.484 1 93.56 556 GLN A C 1
ATOM 4487 O O . GLN A 1 556 ? 11.383 -36.719 -20.734 1 93.56 556 GLN A O 1
ATOM 4492 N N . ILE A 1 557 ? 11.781 -34.594 -21.188 1 93.69 557 ILE A N 1
ATOM 4493 C CA . ILE A 1 557 ? 11.312 -34.156 -19.875 1 93.69 557 ILE A CA 1
ATOM 4494 C C . ILE A 1 557 ? 9.812 -34.406 -19.766 1 93.69 557 ILE A C 1
ATOM 4496 O O . ILE A 1 557 ? 9.328 -34.875 -18.734 1 93.69 557 ILE A O 1
ATOM 4500 N N . ILE A 1 558 ? 9.102 -34.062 -20.812 1 93.69 558 ILE A N 1
ATOM 4501 C CA . ILE A 1 558 ? 7.656 -34.25 -20.859 1 93.69 558 ILE A CA 1
ATOM 4502 C C . ILE A 1 558 ? 7.32 -35.719 -20.688 1 93.69 558 ILE A C 1
ATOM 4504 O O . ILE A 1 558 ? 6.398 -36.094 -19.938 1 93.69 558 ILE A O 1
ATOM 4508 N N . ARG A 1 559 ? 8.047 -36.594 -21.281 1 92.31 559 ARG A N 1
ATOM 4509 C CA . ARG A 1 559 ? 7.82 -38.031 -21.188 1 92.31 559 ARG A CA 1
ATOM 4510 C C . ARG A 1 559 ? 8.062 -38.531 -19.781 1 92.31 559 ARG A C 1
ATOM 4512 O O . ARG A 1 559 ? 7.398 -39.469 -19.328 1 92.31 559 ARG A O 1
ATOM 4519 N N . ASN A 1 560 ? 8.953 -37.938 -19.156 1 91.88 560 ASN A N 1
ATOM 4520 C CA . ASN A 1 560 ? 9.344 -38.406 -17.828 1 91.88 560 ASN A CA 1
ATOM 4521 C C . ASN A 1 560 ? 8.477 -37.781 -16.734 1 91.88 560 ASN A C 1
ATOM 4523 O O . ASN A 1 560 ? 8.508 -38.219 -15.586 1 91.88 560 ASN A O 1
ATOM 4527 N N . SER A 1 561 ? 7.707 -36.875 -17.078 1 90.12 561 SER A N 1
ATOM 4528 C CA . SER A 1 561 ? 6.93 -36.156 -16.078 1 90.12 561 SER A CA 1
ATOM 4529 C C . SER A 1 561 ? 5.516 -36.719 -15.969 1 90.12 561 SER A C 1
ATOM 4531 O O . SER A 1 561 ? 4.906 -37.094 -16.969 1 90.12 561 SER A O 1
ATOM 4533 N N . ALA A 1 562 ? 5.039 -36.781 -14.688 1 86.06 562 ALA A N 1
ATOM 4534 C CA . ALA A 1 562 ? 3.678 -37.25 -14.445 1 86.06 562 ALA A CA 1
ATOM 4535 C C . ALA A 1 562 ? 2.664 -36.125 -14.656 1 86.06 562 ALA A C 1
ATOM 4537 O O . ALA A 1 562 ? 1.471 -36.375 -14.828 1 86.06 562 ALA A O 1
ATOM 4538 N N . PHE A 1 563 ? 3.15 -34.906 -14.727 1 92.56 563 PHE A N 1
ATOM 4539 C CA . PHE A 1 563 ? 2.273 -33.75 -14.836 1 92.56 563 PHE A CA 1
ATOM 4540 C C . PHE A 1 563 ? 2.668 -32.875 -16.016 1 92.56 563 PHE A C 1
ATOM 4542 O O . PHE A 1 563 ? 3.82 -32.906 -16.453 1 92.56 563 PHE A O 1
ATOM 4549 N N . PRO A 1 564 ? 1.673 -32.188 -16.562 1 91.06 564 PRO A N 1
ATOM 4550 C CA . PRO A 1 564 ? 2.049 -31.188 -17.562 1 91.06 564 PRO A CA 1
ATOM 4551 C C . PRO A 1 564 ? 3.01 -30.125 -17.016 1 91.06 564 PRO A C 1
ATOM 4553 O O . PRO A 1 564 ? 2.891 -29.719 -15.859 1 91.06 564 PRO A O 1
ATOM 4556 N N . LEU A 1 565 ? 3.834 -29.672 -17.828 1 89.94 565 LEU A N 1
ATOM 4557 C CA . LEU A 1 565 ? 4.891 -28.766 -17.406 1 89.94 565 LEU A CA 1
ATOM 4558 C C . LEU A 1 565 ? 4.301 -27.438 -16.906 1 89.94 565 LEU A C 1
ATOM 4560 O O . LEU A 1 565 ? 4.887 -26.781 -16.031 1 89.94 565 LEU A O 1
ATOM 4564 N N . GLY A 1 566 ? 3.18 -27.078 -17.438 1 90.25 566 GLY A N 1
ATOM 4565 C CA . GLY A 1 566 ? 2.537 -25.844 -16.984 1 90.25 566 GLY A CA 1
ATOM 4566 C C . GLY A 1 566 ? 2.117 -25.891 -15.531 1 90.25 566 GLY A C 1
ATOM 4567 O O . GLY A 1 566 ? 1.973 -24.859 -14.883 1 90.25 566 GLY A O 1
ATOM 4568 N N . MET A 1 567 ? 1.924 -27.047 -15.008 1 93.38 567 MET A N 1
ATOM 4569 C CA . MET A 1 567 ? 1.533 -27.219 -13.609 1 93.38 567 MET A CA 1
ATOM 4570 C C . MET A 1 567 ? 2.754 -27.203 -12.703 1 93.38 567 MET A C 1
ATOM 4572 O O . MET A 1 567 ? 2.631 -26.984 -11.492 1 93.38 567 MET A O 1
ATOM 4576 N N . LEU A 1 568 ? 3.877 -27.422 -13.312 1 92.81 568 LEU A N 1
ATOM 4577 C CA . LEU A 1 568 ? 5.105 -27.578 -12.539 1 92.81 568 LEU A CA 1
ATOM 4578 C C . LEU A 1 568 ? 5.934 -26.297 -12.578 1 92.81 568 LEU A C 1
ATOM 4580 O O . LEU A 1 568 ? 7.117 -26.297 -12.234 1 92.81 568 LEU A O 1
ATOM 4584 N N . GLY A 1 569 ? 5.328 -25.234 -12.938 1 88.62 569 GLY A N 1
ATOM 4585 C CA . GLY A 1 569 ? 6.043 -23.984 -13.086 1 88.62 569 GLY A CA 1
ATOM 4586 C C . GLY A 1 569 ? 6.355 -23.312 -11.766 1 88.62 569 GLY A C 1
ATOM 4587 O O . GLY A 1 569 ? 5.918 -23.766 -10.711 1 88.62 569 GLY A O 1
ATOM 4588 N N . GLU A 1 570 ? 7.168 -22.234 -11.812 1 89.19 570 GLU A N 1
ATOM 4589 C CA . GLU A 1 570 ? 7.609 -21.531 -10.609 1 89.19 570 GLU A CA 1
ATOM 4590 C C . GLU A 1 570 ? 6.992 -20.141 -10.531 1 89.19 570 GLU A C 1
ATOM 4592 O O . GLU A 1 570 ? 7.488 -19.281 -9.797 1 89.19 570 GLU A O 1
ATOM 4597 N N . GLU A 1 571 ? 6.027 -19.875 -11.25 1 89.19 571 GLU A N 1
ATOM 4598 C CA . GLU A 1 571 ? 5.414 -18.562 -11.289 1 89.19 571 GLU A CA 1
ATOM 4599 C C . GLU A 1 571 ? 4.809 -18.188 -9.938 1 89.19 571 GLU A C 1
ATOM 4601 O O . GLU A 1 571 ? 4.891 -17.031 -9.516 1 89.19 571 GLU A O 1
ATOM 4606 N N . ALA A 1 572 ? 4.199 -19.156 -9.336 1 92.81 572 ALA A N 1
ATOM 4607 C CA . ALA A 1 572 ? 3.582 -18.922 -8.031 1 92.81 572 ALA A CA 1
ATOM 4608 C C . ALA A 1 572 ? 4.629 -18.516 -6.996 1 92.81 572 ALA A C 1
ATOM 4610 O O . ALA A 1 572 ? 4.383 -17.641 -6.164 1 92.81 572 ALA A O 1
ATOM 4611 N N . SER A 1 573 ? 5.762 -19.125 -7.07 1 91.62 573 SER A N 1
ATOM 4612 C CA . SER A 1 573 ? 6.824 -18.844 -6.117 1 91.62 573 SER A CA 1
ATOM 4613 C C . SER A 1 573 ? 7.379 -17.438 -6.324 1 91.62 573 SER A C 1
ATOM 4615 O O . SER A 1 573 ? 7.691 -16.734 -5.355 1 91.62 573 SER A O 1
ATOM 4617 N N . GLU A 1 574 ? 7.504 -17.047 -7.562 1 87.88 574 GLU A N 1
ATOM 4618 C CA . GLU A 1 574 ? 7.973 -15.711 -7.879 1 87.88 574 GLU A CA 1
ATOM 4619 C C . GLU A 1 574 ? 6.973 -14.648 -7.414 1 87.88 574 GLU A C 1
ATOM 4621 O O . GLU A 1 574 ? 7.363 -13.609 -6.883 1 87.88 574 GLU A O 1
ATOM 4626 N N . ALA A 1 575 ? 5.809 -14.93 -7.656 1 89.31 575 ALA A N 1
ATOM 4627 C CA . ALA A 1 575 ? 4.754 -14.023 -7.211 1 89.31 575 ALA A CA 1
ATOM 4628 C C . ALA A 1 575 ? 4.707 -13.945 -5.688 1 89.31 575 ALA A C 1
ATOM 4630 O O . ALA A 1 575 ? 4.449 -12.883 -5.121 1 89.31 575 ALA A O 1
ATOM 4631 N N . ARG A 1 576 ? 4.922 -15.047 -5.082 1 93 576 ARG A N 1
ATOM 4632 C CA . ARG A 1 576 ? 4.898 -15.109 -3.625 1 93 576 ARG A CA 1
ATOM 4633 C C . ARG A 1 576 ? 5.996 -14.242 -3.023 1 93 576 ARG A C 1
ATOM 4635 O O . ARG A 1 576 ? 5.82 -13.656 -1.952 1 93 576 ARG A O 1
ATOM 4642 N N . ASN A 1 577 ? 7.109 -14.195 -3.635 1 88.69 577 ASN A N 1
ATOM 4643 C CA . ASN A 1 577 ? 8.195 -13.352 -3.15 1 88.69 577 ASN A CA 1
ATOM 4644 C C . ASN A 1 577 ? 7.789 -11.883 -3.109 1 88.69 577 ASN A C 1
ATOM 4646 O O . ASN A 1 577 ? 8.172 -11.156 -2.191 1 88.69 577 ASN A O 1
ATOM 4650 N N . LYS A 1 578 ? 7.102 -11.547 -4.098 1 86.38 578 LYS A N 1
ATOM 4651 C CA . LYS A 1 578 ? 6.578 -10.18 -4.082 1 86.38 578 LYS A CA 1
ATOM 4652 C C . LYS A 1 578 ? 5.59 -9.984 -2.936 1 86.38 578 LYS A C 1
ATOM 4654 O O . LYS A 1 578 ? 5.562 -8.93 -2.305 1 86.38 578 LYS A O 1
ATOM 4659 N N . ASN A 1 579 ? 4.816 -10.992 -2.66 1 91.56 579 ASN A N 1
ATOM 4660 C CA . ASN A 1 579 ? 3.859 -10.938 -1.56 1 91.56 579 ASN A CA 1
ATOM 4661 C C . ASN A 1 579 ? 4.562 -10.805 -0.212 1 91.56 579 ASN A C 1
ATOM 4663 O O . ASN A 1 579 ? 4.105 -10.062 0.659 1 91.56 579 ASN A O 1
ATOM 4667 N N . TYR A 1 580 ? 5.637 -11.562 -0.106 1 92.5 580 TYR A N 1
ATOM 4668 C CA . TYR A 1 580 ? 6.363 -11.484 1.156 1 92.5 580 TYR A CA 1
ATOM 4669 C C . TYR A 1 580 ? 6.812 -10.062 1.439 1 92.5 580 TYR A C 1
ATOM 4671 O O . TYR A 1 580 ? 6.727 -9.586 2.576 1 92.5 580 TYR A O 1
ATOM 4679 N N . LYS A 1 581 ? 7.266 -9.438 0.421 1 86.94 581 LYS A N 1
ATOM 4680 C CA . LYS A 1 581 ? 7.695 -8.047 0.563 1 86.94 581 LYS A CA 1
ATOM 4681 C C . LYS A 1 581 ? 6.527 -7.148 0.954 1 86.94 581 LYS A C 1
ATOM 4683 O O . LYS A 1 581 ? 6.656 -6.305 1.846 1 86.94 581 LYS A O 1
ATOM 4688 N N . ASN A 1 582 ? 5.438 -7.32 0.325 1 87.31 582 ASN A N 1
ATOM 4689 C CA . ASN A 1 582 ? 4.238 -6.535 0.607 1 87.31 582 ASN A CA 1
ATOM 4690 C C . ASN A 1 582 ? 3.717 -6.797 2.018 1 87.31 582 ASN A C 1
ATOM 4692 O O . ASN A 1 582 ? 3.291 -5.867 2.707 1 87.31 582 ASN A O 1
ATOM 4696 N N . PHE A 1 583 ? 3.68 -8.102 2.365 1 90.06 583 PHE A N 1
ATOM 4697 C CA . PHE A 1 583 ? 3.221 -8.469 3.701 1 90.06 583 PHE A CA 1
ATOM 4698 C C . PHE A 1 583 ? 4.086 -7.812 4.77 1 90.06 583 PHE A C 1
ATOM 4700 O O . PHE A 1 583 ? 3.572 -7.312 5.77 1 90.06 583 PHE A O 1
ATOM 4707 N N . ARG A 1 584 ? 5.316 -7.867 4.492 1 87.31 584 ARG A N 1
ATOM 4708 C CA . ARG A 1 584 ? 6.27 -7.312 5.445 1 87.31 584 ARG A CA 1
ATOM 4709 C C . ARG A 1 584 ? 6.102 -5.801 5.574 1 87.31 584 ARG A C 1
ATOM 4711 O O . ARG A 1 584 ? 6.191 -5.254 6.676 1 87.31 584 ARG A O 1
ATOM 4718 N N . GLU A 1 585 ? 5.812 -5.184 4.527 1 82.5 585 GLU A N 1
ATOM 4719 C CA . GLU A 1 585 ? 5.723 -3.727 4.508 1 82.5 585 GLU A CA 1
ATOM 4720 C C . GLU A 1 585 ? 4.383 -3.246 5.055 1 82.5 585 GLU A C 1
ATOM 4722 O O . GLU A 1 585 ? 4.324 -2.256 5.789 1 82.5 585 GLU A O 1
ATOM 4727 N N . PHE A 1 586 ? 3.305 -4.004 4.746 1 82.62 586 PHE A N 1
ATOM 4728 C CA . PHE A 1 586 ? 2.004 -3.389 4.977 1 82.62 586 PHE A CA 1
ATOM 4729 C C . PHE A 1 586 ? 1.187 -4.207 5.969 1 82.62 586 PHE A C 1
ATOM 4731 O O . PHE A 1 586 ? 0.209 -3.711 6.531 1 82.62 586 PHE A O 1
ATOM 4738 N N . HIS A 1 587 ? 1.52 -5.41 6.121 1 87.69 587 HIS A N 1
ATOM 4739 C CA . HIS A 1 587 ? 0.616 -6.27 6.879 1 87.69 587 HIS A CA 1
ATOM 4740 C C . HIS A 1 587 ? 1.351 -6.973 8.016 1 87.69 587 HIS A C 1
ATOM 4742 O O . HIS A 1 587 ? 1.062 -8.133 8.32 1 87.69 587 HIS A O 1
ATOM 4748 N N . SER A 1 588 ? 2.316 -6.406 8.508 1 88.75 588 SER A N 1
ATOM 4749 C CA . SER A 1 588 ? 3.068 -7.016 9.602 1 88.75 588 SER A CA 1
ATOM 4750 C C . SER A 1 588 ? 3.438 -5.98 10.656 1 88.75 588 SER A C 1
ATOM 4752 O O . SER A 1 588 ? 3.551 -4.789 10.359 1 88.75 588 SER A O 1
ATOM 4754 N N . ARG A 1 589 ? 3.627 -6.543 11.883 1 82.19 589 ARG A N 1
ATOM 4755 C CA . ARG A 1 589 ? 4.133 -5.699 12.961 1 82.19 589 ARG A CA 1
ATOM 4756 C C . ARG A 1 589 ? 5.602 -5.359 12.742 1 82.19 589 ARG A C 1
ATOM 4758 O O . ARG A 1 589 ? 6.383 -6.203 12.297 1 82.19 589 ARG A O 1
ATOM 4765 N N . LYS A 1 590 ? 6.008 -4.105 13.031 1 76.69 590 LYS A N 1
ATOM 4766 C CA . LYS A 1 590 ? 7.363 -3.67 12.711 1 76.69 590 LYS A CA 1
ATOM 4767 C C . LYS A 1 590 ? 8.172 -3.422 13.977 1 76.69 590 LYS A C 1
ATOM 4769 O O . LYS A 1 590 ? 9.344 -3.029 13.906 1 76.69 590 LYS A O 1
ATOM 4774 N N . HIS A 1 591 ? 7.699 -3.764 15.031 1 70.69 591 HIS A N 1
ATOM 4775 C CA . HIS A 1 591 ? 8.391 -3.414 16.266 1 70.69 591 HIS A CA 1
ATOM 4776 C C . HIS A 1 591 ? 9.414 -4.477 16.641 1 70.69 591 HIS A C 1
ATOM 4778 O O . HIS A 1 591 ? 10.375 -4.195 17.359 1 70.69 591 HIS A O 1
ATOM 4784 N N . ASN A 1 592 ? 9.047 -5.691 16.297 1 76.88 592 ASN A N 1
ATOM 4785 C CA . ASN A 1 592 ? 9.898 -6.836 16.594 1 76.88 592 ASN A CA 1
ATOM 4786 C C . ASN A 1 592 ? 10.047 -7.758 15.391 1 76.88 592 ASN A C 1
ATOM 4788 O O . ASN A 1 592 ? 9.086 -7.969 14.641 1 76.88 592 ASN A O 1
ATOM 4792 N N . ARG A 1 593 ? 11.305 -8.312 15.266 1 80.31 593 ARG A N 1
ATOM 4793 C CA . ARG A 1 593 ? 11.578 -9.172 14.109 1 80.31 593 ARG A CA 1
ATOM 4794 C C . ARG A 1 593 ? 10.758 -10.453 14.172 1 80.31 593 ARG A C 1
ATOM 4796 O O . ARG A 1 593 ? 10.281 -10.938 13.141 1 80.31 593 ARG A O 1
ATOM 4803 N N . ILE A 1 594 ? 10.703 -10.938 15.336 1 87.31 594 ILE A N 1
ATOM 4804 C CA . ILE A 1 594 ? 9.977 -12.195 15.5 1 87.31 594 ILE A CA 1
ATOM 4805 C C . ILE A 1 594 ? 8.5 -11.977 15.164 1 87.31 594 ILE A C 1
ATOM 4807 O O . ILE A 1 594 ? 7.898 -12.781 14.445 1 87.31 594 ILE A O 1
ATOM 4811 N N . ALA A 1 595 ? 8.008 -10.906 15.641 1 88.69 595 ALA A N 1
ATOM 4812 C CA . ALA A 1 595 ? 6.609 -10.594 15.359 1 88.69 595 ALA A CA 1
ATOM 4813 C C . ALA A 1 595 ? 6.402 -10.312 13.875 1 88.69 595 ALA A C 1
ATOM 4815 O O . ALA A 1 595 ? 5.391 -10.727 13.297 1 88.69 595 ALA A O 1
ATOM 4816 N N . ASN A 1 596 ? 7.355 -9.656 13.312 1 88.62 596 ASN A N 1
ATOM 4817 C CA . ASN A 1 596 ? 7.277 -9.336 11.891 1 88.62 596 ASN A CA 1
ATOM 4818 C C . ASN A 1 596 ? 7.266 -10.602 11.031 1 88.62 596 ASN A C 1
ATOM 4820 O O . ASN A 1 596 ? 6.387 -10.773 10.188 1 88.62 596 ASN A O 1
ATOM 4824 N N . LEU A 1 597 ? 8.195 -11.445 11.32 1 91 597 LEU A N 1
ATOM 4825 C CA . LEU A 1 597 ? 8.328 -12.672 10.539 1 91 597 LEU A CA 1
ATOM 4826 C C . LEU A 1 597 ? 7.145 -13.609 10.789 1 91 597 LEU A C 1
ATOM 4828 O O . LEU A 1 597 ? 6.703 -14.32 9.883 1 91 597 LEU A O 1
ATOM 4832 N N . THR A 1 598 ? 6.629 -13.586 11.977 1 94.06 598 THR A N 1
ATOM 4833 C CA . THR A 1 598 ? 5.461 -14.391 12.305 1 94.06 598 THR A CA 1
ATOM 4834 C C . THR A 1 598 ? 4.254 -13.961 11.477 1 94.06 598 THR A C 1
ATOM 4836 O O . THR A 1 598 ? 3.553 -14.805 10.914 1 94.06 598 THR A O 1
ATOM 4839 N N . ASP A 1 599 ? 4.082 -12.688 11.391 1 93.25 599 ASP A N 1
ATOM 4840 C CA . ASP A 1 599 ? 2.934 -12.172 10.648 1 93.25 599 ASP A CA 1
ATOM 4841 C C . ASP A 1 599 ? 3.064 -12.477 9.156 1 93.25 599 ASP A C 1
ATOM 4843 O O . ASP A 1 599 ? 2.084 -12.844 8.508 1 93.25 599 ASP A O 1
ATOM 4847 N N . VAL A 1 600 ? 4.25 -12.312 8.641 1 94.19 600 VAL A N 1
ATOM 4848 C CA . VAL A 1 600 ? 4.488 -12.57 7.223 1 94.19 600 VAL A CA 1
ATOM 4849 C C . VAL A 1 600 ? 4.238 -14.047 6.922 1 94.19 600 VAL A C 1
ATOM 4851 O O . VAL A 1 600 ? 3.529 -14.383 5.969 1 94.19 600 VAL A O 1
ATOM 4854 N N . PHE A 1 601 ? 4.773 -14.914 7.734 1 96.38 601 PHE A N 1
ATOM 4855 C CA . PHE A 1 601 ? 4.672 -16.359 7.543 1 96.38 601 PHE A CA 1
ATOM 4856 C C . PHE A 1 601 ? 3.227 -16.828 7.688 1 96.38 601 PHE A C 1
ATOM 4858 O O . PHE A 1 601 ? 2.732 -17.594 6.867 1 96.38 601 PHE A O 1
ATOM 4865 N N . ASN A 1 602 ? 2.578 -16.328 8.672 1 95.44 602 ASN A N 1
ATOM 4866 C CA . ASN A 1 602 ? 1.187 -16.688 8.906 1 95.44 602 ASN A CA 1
ATOM 4867 C C . ASN A 1 602 ? 0.282 -16.219 7.773 1 95.44 602 ASN A C 1
ATOM 4869 O O . ASN A 1 602 ? -0.612 -16.938 7.336 1 95.44 602 ASN A O 1
ATOM 4873 N N . ARG A 1 603 ? 0.493 -15.055 7.367 1 95.19 603 ARG A N 1
ATOM 4874 C CA . ARG A 1 603 ? -0.345 -14.523 6.297 1 95.19 603 ARG A CA 1
ATOM 4875 C C . ARG A 1 603 ? -0.155 -15.328 5.008 1 95.19 603 ARG A C 1
ATOM 4877 O O . ARG A 1 603 ? -1.106 -15.523 4.25 1 95.19 603 ARG A O 1
ATOM 4884 N N . ALA A 1 604 ? 1.083 -15.711 4.77 1 95.94 604 ALA A N 1
ATOM 4885 C CA . ALA A 1 604 ? 1.357 -16.547 3.6 1 95.94 604 ALA A CA 1
ATOM 4886 C C . ALA A 1 604 ? 0.641 -17.891 3.699 1 95.94 604 ALA A C 1
ATOM 4888 O O . ALA A 1 604 ? 0.109 -18.391 2.705 1 95.94 604 ALA A O 1
ATOM 4889 N N . LEU A 1 605 ? 0.632 -18.422 4.867 1 97.06 605 LEU A N 1
ATOM 4890 C CA . LEU A 1 605 ? -0.067 -19.688 5.082 1 97.06 605 LEU A CA 1
ATOM 4891 C C . LEU A 1 605 ? -1.575 -19.5 4.945 1 97.06 605 LEU A C 1
ATOM 4893 O O . LEU A 1 605 ? -2.252 -20.328 4.328 1 97.06 605 LEU A O 1
ATOM 4897 N N . ASP A 1 606 ? -2.068 -18.438 5.453 1 96.12 606 ASP A N 1
ATOM 4898 C CA . ASP A 1 606 ? -3.5 -18.156 5.383 1 96.12 606 ASP A CA 1
ATOM 4899 C C . ASP A 1 606 ? -3.963 -18.031 3.936 1 96.12 606 ASP A C 1
ATOM 4901 O O . ASP A 1 606 ? -4.996 -18.578 3.553 1 96.12 606 ASP A O 1
ATOM 4905 N N . SER A 1 607 ? -3.23 -17.312 3.211 1 95.44 607 SER A N 1
ATOM 4906 C CA . SER A 1 607 ? -3.639 -16.984 1.851 1 95.44 607 SER A CA 1
ATOM 4907 C C . SER A 1 607 ? -3.463 -18.172 0.916 1 95.44 607 SER A C 1
ATOM 4909 O O . SER A 1 607 ? -3.979 -18.172 -0.205 1 95.44 607 SER A O 1
ATOM 4911 N N . SER A 1 608 ? -2.768 -19.203 1.347 1 96.19 608 SER A N 1
ATOM 4912 C CA . SER A 1 608 ? -2.512 -20.344 0.48 1 96.19 608 SER A CA 1
ATOM 4913 C C . SER A 1 608 ? -3.279 -21.578 0.95 1 96.19 608 SER A C 1
ATOM 4915 O O . SER A 1 608 ? -2.975 -22.703 0.538 1 96.19 608 SER A O 1
ATOM 4917 N N . ASP A 1 609 ? -4.27 -21.391 1.828 1 96.06 609 ASP A N 1
ATOM 4918 C CA . ASP A 1 609 ? -5.133 -22.484 2.232 1 96.06 609 ASP A CA 1
ATOM 4919 C C . ASP A 1 609 ? -5.941 -23.016 1.05 1 96.06 609 ASP A C 1
ATOM 4921 O O . ASP A 1 609 ? -6.535 -22.234 0.302 1 96.06 609 ASP A O 1
ATOM 4925 N N . PRO A 1 610 ? -5.938 -24.312 0.878 1 94.81 610 PRO A N 1
ATOM 4926 C CA . PRO A 1 610 ? -6.578 -24.859 -0.317 1 94.81 610 PRO A CA 1
ATOM 4927 C C . PRO A 1 610 ? -8.078 -24.594 -0.361 1 94.81 610 PRO A C 1
ATOM 4929 O O . PRO A 1 610 ? -8.633 -24.344 -1.435 1 94.81 610 PRO A O 1
ATOM 4932 N N . ILE A 1 611 ? -8.781 -24.672 0.751 1 94.44 611 ILE A N 1
ATOM 4933 C CA . ILE A 1 611 ? -10.227 -24.469 0.776 1 94.44 611 ILE A CA 1
ATOM 4934 C C . ILE A 1 611 ? -10.547 -23.016 0.45 1 94.44 611 ILE A C 1
ATOM 4936 O O . ILE A 1 611 ? -11.359 -22.734 -0.431 1 94.44 611 ILE A O 1
ATOM 4940 N N . LEU A 1 612 ? -9.898 -22.188 1.155 1 94 612 LEU A N 1
ATOM 4941 C CA . LEU A 1 612 ? -10.133 -20.766 0.951 1 94 612 LEU A CA 1
ATOM 4942 C C . LEU A 1 612 ? -9.75 -20.344 -0.468 1 94 612 LEU A C 1
ATOM 4944 O O . LEU A 1 612 ? -10.453 -19.547 -1.095 1 94 612 LEU A O 1
ATOM 4948 N N . SER A 1 613 ? -8.641 -20.828 -0.921 1 93.19 613 SER A N 1
ATOM 4949 C CA . SER A 1 613 ? -8.164 -20.484 -2.256 1 93.19 613 SER A CA 1
ATOM 4950 C C . SER A 1 613 ? -9.141 -20.953 -3.33 1 93.19 613 SER A C 1
ATOM 4952 O O . SER A 1 613 ? -9.383 -20.234 -4.305 1 93.19 613 SER A O 1
ATOM 4954 N N . THR A 1 614 ? -9.68 -22.125 -3.15 1 90.5 614 THR A N 1
ATOM 4955 C CA . THR A 1 614 ? -10.656 -22.641 -4.109 1 90.5 614 THR A CA 1
ATOM 4956 C C . THR A 1 614 ? -11.922 -21.781 -4.098 1 90.5 614 THR A C 1
ATOM 4958 O O . THR A 1 614 ? -12.484 -21.484 -5.152 1 90.5 614 THR A O 1
ATOM 4961 N N . MET A 1 615 ? -12.328 -21.438 -2.969 1 86.56 615 MET A N 1
ATOM 4962 C CA . MET A 1 615 ? -13.5 -20.578 -2.834 1 86.56 615 MET A CA 1
ATOM 4963 C C . MET A 1 615 ? -13.273 -19.234 -3.51 1 86.56 615 MET A C 1
ATOM 4965 O O . MET A 1 615 ? -14.148 -18.734 -4.23 1 86.56 615 MET A O 1
ATOM 4969 N N . CYS A 1 616 ? -12.148 -18.688 -3.316 1 83.81 616 CYS A N 1
ATOM 4970 C CA . CYS A 1 616 ? -11.828 -17.375 -3.832 1 83.81 616 CYS A CA 1
ATOM 4971 C C . CYS A 1 616 ? -11.664 -17.391 -5.348 1 83.81 616 CYS A C 1
ATOM 4973 O O . CYS A 1 616 ? -12.133 -16.5 -6.047 1 83.81 616 CYS A O 1
ATOM 4975 N N . LEU A 1 617 ? -11.016 -18.328 -5.836 1 80 617 LEU A N 1
ATOM 4976 C CA . LEU A 1 617 ? -10.719 -18.406 -7.262 1 80 617 LEU A CA 1
ATOM 4977 C C . LEU A 1 617 ? -11.969 -18.734 -8.062 1 80 617 LEU A C 1
ATOM 4979 O O . LEU A 1 617 ? -12.109 -18.312 -9.211 1 80 617 LEU A O 1
ATOM 4983 N N . ASN A 1 618 ? -12.812 -19.484 -7.516 1 71.06 618 ASN A N 1
ATOM 4984 C CA . ASN A 1 618 ? -14.078 -19.75 -8.188 1 71.06 618 ASN A CA 1
ATOM 4985 C C . ASN A 1 618 ? -14.891 -18.469 -8.383 1 71.06 618 ASN A C 1
ATOM 4987 O O . ASN A 1 618 ? -15.508 -18.281 -9.438 1 71.06 618 ASN A O 1
ATOM 4991 N N . SER A 1 619 ? -14.781 -17.656 -7.469 1 67.31 619 SER A N 1
ATOM 4992 C CA . SER A 1 619 ? -15.5 -16.391 -7.559 1 67.31 619 SER A CA 1
ATOM 4993 C C . SER A 1 619 ? -14.891 -15.484 -8.625 1 67.31 619 SER A C 1
ATOM 4995 O O . SER A 1 619 ? -15.609 -14.805 -9.359 1 67.31 619 SER A O 1
ATOM 4997 N N . ARG A 1 620 ? -13.594 -15.547 -8.852 1 67.56 620 ARG A N 1
ATOM 4998 C CA . ARG A 1 620 ? -12.875 -14.719 -9.812 1 67.56 620 ARG A CA 1
ATOM 4999 C C . ARG A 1 620 ? -13.055 -15.25 -11.234 1 67.56 620 ARG A C 1
ATOM 5001 O O . ARG A 1 620 ? -13.18 -14.477 -12.18 1 67.56 620 ARG A O 1
ATOM 5008 N N . SER A 1 621 ? -12.875 -16.594 -11.383 1 62.5 621 SER A N 1
ATOM 5009 C CA . SER A 1 621 ? -12.969 -17.25 -12.68 1 62.5 621 SER A CA 1
ATOM 5010 C C . SER A 1 621 ? -14.312 -16.953 -13.352 1 62.5 621 SER A C 1
ATOM 5012 O O . SER A 1 621 ? -14.391 -16.859 -14.578 1 62.5 621 SER A O 1
ATOM 5014 N N . ARG A 1 622 ? -15.234 -16.766 -12.641 1 52.47 622 ARG A N 1
ATOM 5015 C CA . ARG A 1 622 ? -16.547 -16.453 -13.195 1 52.47 622 ARG A CA 1
ATOM 5016 C C . ARG A 1 622 ? -16.547 -15.07 -13.844 1 52.47 622 ARG A C 1
ATOM 5018 O O . ARG A 1 622 ? -17.281 -14.836 -14.805 1 52.47 622 ARG A O 1
ATOM 5025 N N . LYS A 1 623 ? -15.547 -14.305 -13.492 1 55.97 623 LYS A N 1
ATOM 5026 C CA . LYS A 1 623 ? -15.562 -12.914 -13.953 1 55.97 623 LYS A CA 1
ATOM 5027 C C . LYS A 1 623 ? -14.625 -12.719 -15.133 1 55.97 623 LYS A C 1
ATOM 5029 O O . LYS A 1 623 ? -14.828 -11.82 -15.953 1 55.97 623 LYS A O 1
ATOM 5034 N N . ARG A 1 624 ? -13.641 -13.578 -15.281 1 58.41 624 ARG A N 1
ATOM 5035 C CA . ARG A 1 624 ? -12.57 -13.289 -16.234 1 58.41 624 ARG A CA 1
ATOM 5036 C C . ARG A 1 624 ? -12.789 -14.047 -17.547 1 58.41 624 ARG A C 1
ATOM 5038 O O . ARG A 1 624 ? -13.18 -15.219 -17.531 1 58.41 624 ARG A O 1
ATOM 5045 N N . LYS A 1 625 ? -12.688 -13.32 -18.594 1 57.06 625 LYS A N 1
ATOM 5046 C CA . LYS A 1 625 ? -12.719 -13.914 -19.938 1 57.06 625 LYS A CA 1
ATOM 5047 C C . LYS A 1 625 ? -11.438 -14.695 -20.219 1 57.06 625 LYS A C 1
ATOM 5049 O O . LYS A 1 625 ? -10.336 -14.203 -19.984 1 57.06 625 LYS A O 1
ATOM 5054 N N . ARG A 1 626 ? -11.578 -15.945 -20.609 1 61.53 626 ARG A N 1
ATOM 5055 C CA . ARG A 1 626 ? -10.453 -16.828 -20.875 1 61.53 626 ARG A CA 1
ATOM 5056 C C . ARG A 1 626 ? -10 -16.734 -22.312 1 61.53 626 ARG A C 1
ATOM 5058 O O . ARG A 1 626 ? -10.82 -16.594 -23.219 1 61.53 626 ARG A O 1
ATOM 5065 N N . LEU A 1 627 ? -8.617 -16.516 -22.609 1 67.62 627 LEU A N 1
ATOM 5066 C CA . LEU A 1 627 ? -8.062 -16.484 -23.969 1 67.62 627 LEU A CA 1
ATOM 5067 C C . LEU A 1 627 ? -7.949 -17.906 -24.531 1 67.62 627 LEU A C 1
ATOM 5069 O O . LEU A 1 627 ? -7.605 -18.844 -23.812 1 67.62 627 LEU A O 1
ATOM 5073 N N . SER A 1 628 ? -8.305 -18.031 -25.75 1 77.5 628 SER A N 1
ATOM 5074 C CA . SER A 1 628 ? -8.25 -19.328 -26.438 1 77.5 628 SER A CA 1
ATOM 5075 C C . SER A 1 628 ? -6.82 -19.656 -26.859 1 77.5 628 SER A C 1
ATOM 5077 O O . SER A 1 628 ? -6.035 -18.766 -27.172 1 77.5 628 SER A O 1
ATOM 5079 N N . LEU A 1 629 ? -6.449 -20.969 -26.812 1 86.31 629 LEU A N 1
ATOM 5080 C CA . LEU A 1 629 ? -5.137 -21.453 -27.219 1 86.31 629 LEU A CA 1
ATOM 5081 C C . LEU A 1 629 ? -4.984 -21.375 -28.734 1 86.31 629 LEU A C 1
ATOM 5083 O O . LEU A 1 629 ? -5.93 -21.672 -29.484 1 86.31 629 LEU A O 1
ATOM 5087 N N . PRO A 1 630 ? -3.854 -20.938 -29.188 1 88.81 630 PRO A N 1
ATOM 5088 C CA . PRO A 1 630 ? -3.617 -20.969 -30.625 1 88.81 630 PRO A CA 1
ATOM 5089 C C . PRO A 1 630 ? -3.752 -22.359 -31.234 1 88.81 630 PRO A C 1
ATOM 5091 O O . PRO A 1 630 ? -3.48 -23.359 -30.547 1 88.81 630 PRO A O 1
ATOM 5094 N N . GLU A 1 631 ? -4.117 -22.406 -32.438 1 89.06 631 GLU A N 1
ATOM 5095 C CA . GLU A 1 631 ? -4.363 -23.672 -33.125 1 89.06 631 GLU A CA 1
ATOM 5096 C C . GLU A 1 631 ? -3.105 -24.547 -33.156 1 89.06 631 GLU A C 1
ATOM 5098 O O . GLU A 1 631 ? -3.18 -25.766 -33 1 89.06 631 GLU A O 1
ATOM 5103 N N . ALA A 1 632 ? -2.029 -23.938 -33.375 1 91.69 632 ALA A N 1
ATOM 5104 C CA . ALA A 1 632 ? -0.775 -24.688 -33.438 1 91.69 632 ALA A CA 1
ATOM 5105 C C . ALA A 1 632 ? -0.492 -25.391 -32.125 1 91.69 632 ALA A C 1
ATOM 5107 O O . ALA A 1 632 ? 0.049 -26.5 -32.094 1 91.69 632 ALA A O 1
ATOM 5108 N N . VAL A 1 633 ? -0.829 -24.844 -31.078 1 92.75 633 VAL A N 1
ATOM 5109 C CA . VAL A 1 633 ? -0.61 -25.438 -29.766 1 92.75 633 VAL A CA 1
ATOM 5110 C C . VAL A 1 633 ? -1.605 -26.578 -29.547 1 92.75 633 VAL A C 1
ATOM 5112 O O . VAL A 1 633 ? -1.255 -27.609 -28.969 1 92.75 633 VAL A O 1
ATOM 5115 N N . ARG A 1 634 ? -2.818 -26.406 -29.984 1 91.31 634 ARG A N 1
ATOM 5116 C CA . ARG A 1 634 ? -3.848 -27.422 -29.844 1 91.31 634 ARG A CA 1
ATOM 5117 C C . ARG A 1 634 ? -3.449 -28.719 -30.547 1 91.31 634 ARG A C 1
ATOM 5119 O O . ARG A 1 634 ? -3.764 -29.812 -30.078 1 91.31 634 ARG A O 1
ATOM 5126 N N . ASN A 1 635 ? -2.793 -28.484 -31.562 1 91.38 635 ASN A N 1
ATOM 5127 C CA . ASN A 1 635 ? -2.355 -29.625 -32.344 1 91.38 635 ASN A CA 1
ATOM 5128 C C . ASN A 1 635 ? -1.247 -30.406 -31.625 1 91.38 635 ASN A C 1
ATOM 5130 O O . ASN A 1 635 ? -0.97 -31.547 -31.969 1 91.38 635 ASN A O 1
ATOM 5134 N N . LEU A 1 636 ? -0.664 -29.828 -30.688 1 92.94 636 LEU A N 1
ATOM 5135 C CA . LEU A 1 636 ? 0.444 -30.469 -29.984 1 92.94 636 LEU A CA 1
ATOM 5136 C C . LEU A 1 636 ? -0.047 -31.156 -28.719 1 92.94 636 LEU A C 1
ATOM 5138 O O . LEU A 1 636 ? 0.729 -31.828 -28.031 1 92.94 636 LEU A O 1
ATOM 5142 N N . LEU A 1 637 ? -1.321 -31.031 -28.422 1 91.19 637 LEU A N 1
ATOM 5143 C CA . LEU A 1 637 ? -1.879 -31.609 -27.203 1 91.19 637 LEU A CA 1
ATOM 5144 C C . LEU A 1 637 ? -2.193 -33.094 -27.406 1 91.19 637 LEU A C 1
ATOM 5146 O O . LEU A 1 637 ? -2.387 -33.531 -28.531 1 91.19 637 LEU A O 1
ATOM 5150 N N . LEU A 1 638 ? -2.16 -33.781 -26.25 1 88.06 638 LEU A N 1
ATOM 5151 C CA . LEU A 1 638 ? -2.525 -35.188 -26.266 1 88.06 638 LEU A CA 1
ATOM 5152 C C . LEU A 1 638 ? -4.039 -35.344 -26.359 1 88.06 638 LEU A C 1
ATOM 5154 O O . LEU A 1 638 ? -4.781 -34.719 -25.609 1 88.06 638 LEU A O 1
ATOM 5158 N N . ILE A 1 639 ? -4.59 -35.969 -27.344 1 74.19 639 ILE A N 1
ATOM 5159 C CA . ILE A 1 639 ? -6.02 -36.219 -27.516 1 74.19 639 ILE A CA 1
ATOM 5160 C C . ILE A 1 639 ? -6.465 -37.344 -26.562 1 74.19 639 ILE A C 1
ATOM 5162 O O . ILE A 1 639 ? -5.852 -38.406 -26.516 1 74.19 639 ILE A O 1
ATOM 5166 N N . PRO A 1 640 ? -7.344 -37 -25.625 1 66.31 640 PRO A N 1
ATOM 5167 C CA . PRO A 1 640 ? -7.797 -38.062 -24.703 1 66.31 640 PRO A CA 1
ATOM 5168 C C . PRO A 1 640 ? -8.43 -39.219 -25.438 1 66.31 640 PRO A C 1
ATOM 5170 O O . PRO A 1 640 ? -9.086 -39.062 -26.469 1 66.31 640 PRO A O 1
ATOM 5173 N N . THR A 1 641 ? -7.836 -40.375 -25.406 1 54.19 641 THR A N 1
ATOM 5174 C CA . THR A 1 641 ? -8.484 -41.562 -25.953 1 54.19 641 THR A CA 1
ATOM 5175 C C . THR A 1 641 ? -9.828 -41.812 -25.266 1 54.19 641 THR A C 1
ATOM 5177 O O . THR A 1 641 ? -9.891 -42.031 -24.062 1 54.19 641 THR A O 1
ATOM 5180 N N . VAL A 1 642 ? -10.805 -41.125 -25.547 1 46.38 642 VAL A N 1
ATOM 5181 C CA . VAL A 1 642 ? -12.117 -41.438 -25 1 46.38 642 VAL A CA 1
ATOM 5182 C C . VAL A 1 642 ? -12.445 -42.906 -25.266 1 46.38 642 VAL A C 1
ATOM 5184 O O . VAL A 1 642 ? -12.422 -43.344 -26.422 1 46.38 642 VAL A O 1
ATOM 5187 N N . HIS A 1 643 ? -12.25 -43.812 -24.391 1 38.62 643 HIS A N 1
ATOM 5188 C CA . HIS A 1 643 ? -12.906 -45.094 -24.531 1 38.62 643 HIS A CA 1
ATOM 5189 C C . HIS A 1 643 ? -14.406 -44.938 -24.734 1 38.62 643 HIS A C 1
ATOM 5191 O O . HIS A 1 643 ? -15.086 -44.344 -23.891 1 38.62 643 HIS A O 1
ATOM 5197 N N . SER A 1 644 ? -14.922 -44.812 -25.891 1 36.38 644 SER A N 1
ATOM 5198 C CA . SER A 1 644 ? -16.344 -44.781 -26.25 1 36.38 644 SER A CA 1
ATOM 5199 C C . SER A 1 644 ? -17.062 -46 -25.656 1 36.38 644 SER A C 1
ATOM 5201 O O . SER A 1 644 ? -16.797 -47.125 -26.016 1 36.38 644 SER A O 1
ATOM 5203 N N . PRO A 1 645 ? -17.5 -46.125 -24.422 1 35.69 645 PRO A N 1
ATOM 5204 C CA . PRO A 1 645 ? -18.578 -47.125 -24.328 1 35.69 645 PRO A CA 1
ATOM 5205 C C . PRO A 1 645 ? -19.703 -46.875 -25.328 1 35.69 645 PRO A C 1
ATOM 5207 O O . PRO A 1 645 ? -19.906 -45.719 -25.766 1 35.69 645 PRO A O 1
ATOM 5210 N N . THR A 1 646 ? -20.297 -47.969 -26.141 1 32.81 646 THR A N 1
ATOM 5211 C CA . THR A 1 646 ? -21.375 -48.094 -27.125 1 32.81 646 THR A CA 1
ATOM 5212 C C . THR A 1 646 ? -22.656 -47.438 -26.594 1 32.81 646 THR A C 1
ATOM 5214 O O . THR A 1 646 ? -23.703 -47.5 -27.25 1 32.81 646 THR A O 1
ATOM 5217 N N . SER A 1 647 ? -23.094 -47.469 -25.328 1 31.27 647 SER A N 1
ATOM 5218 C CA . SER A 1 647 ? -24.469 -47.031 -25.172 1 31.27 647 SER A CA 1
ATOM 5219 C C . SER A 1 647 ? -24.688 -45.656 -25.766 1 31.27 647 SER A C 1
ATOM 5221 O O . SER A 1 647 ? -23.797 -44.812 -25.703 1 31.27 647 SER A O 1
ATOM 5223 N N . GLU A 1 648 ? -25.719 -45.469 -26.734 1 28.36 648 GLU A N 1
ATOM 5224 C CA . GLU A 1 648 ? -26.359 -44.375 -27.5 1 28.36 648 GLU A CA 1
ATOM 5225 C C . GLU A 1 648 ? -26.562 -43.156 -26.625 1 28.36 648 GLU A C 1
ATOM 5227 O O . GLU A 1 648 ? -27.328 -42.25 -26.984 1 28.36 648 GLU A O 1
ATOM 5232 N N . ALA A 1 649 ? -26.328 -43.125 -25.297 1 27.28 649 ALA A N 1
ATOM 5233 C CA . ALA A 1 649 ? -26.891 -41.938 -24.672 1 27.28 649 ALA A CA 1
ATOM 5234 C C . ALA A 1 649 ? -26.578 -40.688 -25.5 1 27.28 649 ALA A C 1
ATOM 5236 O O . ALA A 1 649 ? -25.641 -40.688 -26.312 1 27.28 649 ALA A O 1
ATOM 5237 N N . HIS A 1 650 ? -27.469 -39.594 -25.25 1 26.48 650 HIS A N 1
ATOM 5238 C CA . HIS A 1 650 ? -27.641 -38.25 -25.719 1 26.48 650 HIS A CA 1
ATOM 5239 C C . HIS A 1 650 ? -26.297 -37.531 -25.938 1 26.48 650 HIS A C 1
ATOM 5241 O O . HIS A 1 650 ? -25.359 -37.781 -25.172 1 26.48 650 HIS A O 1
ATOM 5247 N N . THR A 1 651 ? -25.953 -37.281 -27.172 1 25.52 651 THR A N 1
ATOM 5248 C CA . THR A 1 651 ? -24.938 -36.344 -27.672 1 25.52 651 THR A CA 1
ATOM 5249 C C . THR A 1 651 ? -24.875 -35.094 -26.781 1 25.52 651 THR A C 1
ATOM 5251 O O . THR A 1 651 ? -25.703 -34.188 -26.922 1 25.52 651 THR A O 1
ATOM 5254 N N . VAL A 1 652 ? -24.938 -35.281 -25.453 1 25.31 652 VAL A N 1
ATOM 5255 C CA . VAL A 1 652 ? -24.688 -33.969 -24.828 1 25.31 652 VAL A CA 1
ATOM 5256 C C . VAL A 1 652 ? -23.438 -33.344 -25.453 1 25.31 652 VAL A C 1
ATOM 5258 O O . VAL A 1 652 ? -22.375 -33.969 -25.516 1 25.31 652 VAL A O 1
ATOM 5261 N N . GLU A 1 653 ? -23.703 -32.656 -26.562 1 25.56 653 GLU A N 1
ATOM 5262 C CA . GLU A 1 653 ? -22.719 -31.672 -27.031 1 25.56 653 GLU A CA 1
ATOM 5263 C C . GLU A 1 653 ? -21.844 -31.172 -25.875 1 25.56 653 GLU A C 1
ATOM 5265 O O . GLU A 1 653 ? -22.344 -30.547 -24.938 1 25.56 653 GLU A O 1
ATOM 5270 N N . ALA A 1 654 ? -21.047 -32.125 -25.406 1 26.88 654 ALA A N 1
ATOM 5271 C CA . ALA A 1 654 ? -20 -31.625 -24.516 1 26.88 654 ALA A CA 1
ATOM 5272 C C . ALA A 1 654 ? -19.547 -30.219 -24.938 1 26.88 654 ALA A C 1
ATOM 5274 O O . ALA A 1 654 ? -19.094 -30.016 -26.062 1 26.88 654 ALA A O 1
ATOM 5275 N N . GLU A 1 655 ? -20.375 -29.266 -24.656 1 26.83 655 GLU A N 1
ATOM 5276 C CA . GLU A 1 655 ? -19.906 -27.875 -24.688 1 26.83 655 GLU A CA 1
ATOM 5277 C C . GLU A 1 655 ? -18.391 -27.812 -24.547 1 26.83 655 GLU A C 1
ATOM 5279 O O . GLU A 1 655 ? -17.812 -28.422 -23.641 1 26.83 655 GLU A O 1
ATOM 5284 N N . ALA A 1 656 ? -17.641 -27.734 -25.641 1 25.83 656 ALA A N 1
ATOM 5285 C CA . ALA A 1 656 ? -16.25 -27.328 -25.797 1 25.83 656 ALA A CA 1
ATOM 5286 C C . ALA A 1 656 ? -15.781 -26.516 -24.594 1 25.83 656 ALA A C 1
ATOM 5288 O O . ALA A 1 656 ? -16.203 -25.375 -24.406 1 25.83 656 ALA A O 1
ATOM 5289 N N . ALA A 1 657 ? -15.844 -27.141 -23.516 1 29.11 657 ALA A N 1
ATOM 5290 C CA . ALA A 1 657 ? -15.102 -26.469 -22.453 1 29.11 657 ALA A CA 1
ATOM 5291 C C . ALA A 1 657 ? -13.906 -25.703 -23 1 29.11 657 ALA A C 1
ATOM 5293 O O . ALA A 1 657 ? -13.047 -26.281 -23.672 1 29.11 657 ALA A O 1
ATOM 5294 N N . GLU A 1 658 ? -14.125 -24.562 -23.562 1 30.34 658 GLU A N 1
ATOM 5295 C CA . GLU A 1 658 ? -13.117 -23.578 -23.953 1 30.34 658 GLU A CA 1
ATOM 5296 C C . GLU A 1 658 ? -11.852 -23.734 -23.109 1 30.34 658 GLU A C 1
ATOM 5298 O O . GLU A 1 658 ? -11.898 -23.672 -21.875 1 30.34 658 GLU A O 1
ATOM 5303 N N . LEU A 1 659 ? -10.992 -24.719 -23.516 1 30.16 659 LEU A N 1
ATOM 5304 C CA . LEU A 1 659 ? -9.609 -24.828 -23.062 1 30.16 659 LEU A CA 1
ATOM 5305 C C . LEU A 1 659 ? -9.047 -23.453 -22.703 1 30.16 659 LEU A C 1
ATOM 5307 O O . LEU A 1 659 ? -8.773 -22.641 -23.594 1 30.16 659 LEU A O 1
ATOM 5311 N N . ASP A 1 660 ? -9.695 -22.844 -21.781 1 32.59 660 ASP A N 1
ATOM 5312 C CA . ASP A 1 660 ? -9.227 -21.547 -21.281 1 32.59 660 ASP A CA 1
ATOM 5313 C C . ASP A 1 660 ? -7.738 -21.594 -20.953 1 32.59 660 ASP A C 1
ATOM 5315 O O . ASP A 1 660 ? -7.246 -22.562 -20.375 1 32.59 660 ASP A O 1
ATOM 5319 N N . TRP A 1 661 ? -6.996 -21.203 -21.875 1 26.95 661 TRP A N 1
ATOM 5320 C CA . TRP A 1 661 ? -5.605 -20.922 -21.531 1 26.95 661 TRP A CA 1
ATOM 5321 C C . TRP A 1 661 ? -5.508 -20.219 -20.188 1 26.95 661 TRP A C 1
ATOM 5323 O O . TRP A 1 661 ? -6.184 -19.219 -19.938 1 26.95 661 TRP A O 1
ATOM 5333 N N . ILE A 1 662 ? -5.52 -20.969 -19.188 1 32.16 662 ILE A N 1
ATOM 5334 C CA . ILE A 1 662 ? -5.344 -20.516 -17.812 1 32.16 662 ILE A CA 1
ATOM 5335 C C . ILE A 1 662 ? -4.406 -19.312 -17.781 1 32.16 662 ILE A C 1
ATOM 5337 O O . ILE A 1 662 ? -4.223 -18.688 -16.734 1 32.16 662 ILE A O 1
ATOM 5341 N N . GLY A 1 663 ? -3.469 -19.25 -18.766 1 29.81 663 GLY A N 1
ATOM 5342 C CA . GLY A 1 663 ? -2.266 -18.703 -18.156 1 29.81 663 GLY A CA 1
ATOM 5343 C C . GLY A 1 663 ? -2.5 -17.375 -17.469 1 29.81 663 GLY A C 1
ATOM 5344 O O . GLY A 1 663 ? -2.033 -17.156 -16.344 1 29.81 663 GLY A O 1
ATOM 5345 N N . LEU A 1 664 ? -2.598 -16.25 -18.281 1 27.81 664 LEU A N 1
ATOM 5346 C CA . LEU A 1 664 ? -2.285 -14.938 -17.734 1 27.81 664 LEU A CA 1
ATOM 5347 C C . LEU A 1 664 ? -3.381 -14.461 -16.797 1 27.81 664 LEU A C 1
ATOM 5349 O O . LEU A 1 664 ? -4.543 -14.344 -17.188 1 27.81 664 LEU A O 1
ATOM 5353 N N . SER A 1 665 ? -3.41 -15.07 -15.734 1 28.75 665 SER A N 1
ATOM 5354 C CA . SER A 1 665 ? -4.355 -14.57 -14.742 1 28.75 665 SER A CA 1
ATOM 5355 C C . SER A 1 665 ? -4.496 -13.055 -14.828 1 28.75 665 SER A C 1
ATOM 5357 O O . SER A 1 665 ? -3.545 -12.359 -15.195 1 28.75 665 SER A O 1
ATOM 5359 N N . GLU A 1 666 ? -5.715 -12.602 -14.953 1 29.77 666 GLU A N 1
ATOM 5360 C CA . GLU A 1 666 ? -6.105 -11.195 -15 1 29.77 666 GLU A CA 1
ATOM 5361 C C . GLU A 1 666 ? -5.379 -10.375 -13.938 1 29.77 666 GLU A C 1
ATOM 5363 O O . GLU A 1 666 ? -5.52 -9.156 -13.875 1 29.77 666 GLU A O 1
ATOM 5368 N N . THR A 1 667 ? -4.93 -11.031 -12.992 1 29.28 667 THR A N 1
ATOM 5369 C CA . THR A 1 667 ? -4.23 -10.18 -12.039 1 29.28 667 THR A CA 1
ATOM 5370 C C . THR A 1 667 ? -3.115 -9.398 -12.734 1 29.28 667 THR A C 1
ATOM 5372 O O . THR A 1 667 ? -2.711 -8.328 -12.266 1 29.28 667 THR A O 1
ATOM 5375 N N . ASP A 1 668 ? -2.553 -10.031 -13.727 1 27.52 668 ASP A N 1
ATOM 5376 C CA . ASP A 1 668 ? -1.614 -9.359 -14.617 1 27.52 668 ASP A CA 1
ATOM 5377 C C . ASP A 1 668 ? -2.346 -8.414 -15.578 1 27.52 668 ASP A C 1
ATOM 5379 O O . ASP A 1 668 ? -1.743 -7.496 -16.141 1 27.52 668 ASP A O 1
ATOM 5383 N N . GLU A 1 669 ? -3.557 -8.703 -16 1 28.28 669 GLU A N 1
ATOM 5384 C CA . GLU A 1 669 ? -4.352 -7.73 -16.75 1 28.28 669 GLU A CA 1
ATOM 5385 C C . GLU A 1 669 ? -4.68 -6.512 -15.891 1 28.28 669 GLU A C 1
ATOM 5387 O O . GLU A 1 669 ? -4.844 -5.406 -16.406 1 28.28 669 GLU A O 1
ATOM 5392 N N . GLN A 1 670 ? -4.957 -6.676 -14.719 1 27.47 670 GLN A N 1
ATOM 5393 C CA . GLN A 1 670 ? -5.094 -5.449 -13.945 1 27.47 670 GLN A CA 1
ATOM 5394 C C . GLN A 1 670 ? -3.82 -4.609 -14.016 1 27.47 670 GLN A C 1
ATOM 5396 O O . GLN A 1 670 ? -3.873 -3.381 -13.93 1 27.47 670 GLN A O 1
ATOM 5401 N N . GLN A 1 671 ? -2.695 -5.301 -14.195 1 26.23 671 GLN A N 1
ATOM 5402 C CA . GLN A 1 671 ? -1.574 -4.504 -14.68 1 26.23 671 GLN A CA 1
ATOM 5403 C C . GLN A 1 671 ? -1.719 -4.203 -16.172 1 26.23 671 GLN A C 1
ATOM 5405 O O . GLN A 1 671 ? -1.261 -3.162 -16.656 1 26.23 671 GLN A O 1
ATOM 5410 N N . LEU A 1 672 ? -2.232 -5.164 -17 1 25.5 672 LEU A N 1
ATOM 5411 C CA . LEU A 1 672 ? -2.457 -4.852 -18.406 1 25.5 672 LEU A CA 1
ATOM 5412 C C . LEU A 1 672 ? -3.691 -3.973 -18.578 1 25.5 672 LEU A C 1
ATOM 5414 O O . LEU A 1 672 ? -3.85 -3.311 -19.594 1 25.5 672 LEU A O 1
ATOM 5418 N N . ASP A 1 673 ? -4.734 -4.211 -17.953 1 26.42 673 ASP A N 1
ATOM 5419 C CA . ASP A 1 673 ? -5.77 -3.199 -18.141 1 26.42 673 ASP A CA 1
ATOM 5420 C C . ASP A 1 673 ? -5.203 -1.793 -17.953 1 26.42 673 ASP A C 1
ATOM 5422 O O . ASP A 1 673 ? -5.926 -0.805 -18.109 1 26.42 673 ASP A O 1
ATOM 5426 N N . LYS A 1 674 ? -3.994 -1.693 -17.469 1 26.59 674 LYS A N 1
ATOM 5427 C CA . LYS A 1 674 ? -3.418 -0.376 -17.734 1 26.59 674 LYS A CA 1
ATOM 5428 C C . LYS A 1 674 ? -3.236 -0.137 -19.219 1 26.59 674 LYS A C 1
ATOM 5430 O O . LYS A 1 674 ? -2.963 0.987 -19.656 1 26.59 674 LYS A O 1
ATOM 5435 N N . LEU A 1 675 ? -3.035 -1.227 -20.031 1 24.27 675 LEU A N 1
ATOM 5436 C CA . LEU A 1 675 ? -2.812 -0.903 -21.438 1 24.27 675 LEU A CA 1
ATOM 5437 C C . LEU A 1 675 ? -4.137 -0.69 -22.156 1 24.27 675 LEU A C 1
ATOM 5439 O O . LEU A 1 675 ? -4.148 -0.37 -23.359 1 24.27 675 LEU A O 1
ATOM 5443 N N . GLU A 1 676 ? -5.109 -1.457 -21.969 1 24.55 676 GLU A N 1
ATOM 5444 C CA . GLU A 1 676 ? -6.199 -1.083 -22.859 1 24.55 676 GLU A CA 1
ATOM 5445 C C . GLU A 1 676 ? -6.605 0.373 -22.656 1 24.55 676 GLU A C 1
ATOM 5447 O O . GLU A 1 676 ? -7.164 0.725 -21.609 1 24.55 676 GLU A O 1
ATOM 5452 N N . LEU A 1 677 ? -5.875 1.275 -23.266 1 22.84 677 LEU A N 1
ATOM 5453 C CA . LEU A 1 677 ? -6.008 2.711 -23.484 1 22.84 677 LEU A CA 1
ATOM 5454 C C . LEU A 1 677 ? -7.465 3.096 -23.719 1 22.84 677 LEU A C 1
ATOM 5456 O O . LEU A 1 677 ? -7.973 4.023 -23.078 1 22.84 677 LEU A O 1
ATOM 5460 N N . LEU A 1 678 ? -7.871 3.117 -25.141 1 22.34 678 LEU A N 1
ATOM 5461 C CA . LEU A 1 678 ? -8.297 4.281 -25.922 1 22.34 678 LEU A CA 1
ATOM 5462 C C . LEU A 1 678 ? -9.781 4.566 -25.703 1 22.34 678 LEU A C 1
ATOM 5464 O O . LEU A 1 678 ? -10.195 5.727 -25.672 1 22.34 678 LEU A O 1
ATOM 5468 N N . ASP A 1 679 ? -10.719 3.621 -26.062 1 22.31 679 ASP A N 1
ATOM 5469 C CA . ASP A 1 679 ? -11.875 4.27 -26.672 1 22.31 679 ASP A CA 1
ATOM 5470 C C . ASP A 1 679 ? -12.836 4.793 -25.609 1 22.31 679 ASP A C 1
ATOM 5472 O O . ASP A 1 679 ? -13.766 5.535 -25.922 1 22.31 679 ASP A O 1
ATOM 5476 N N . GLU A 1 680 ? -13.141 3.951 -24.562 1 23.36 680 GLU A N 1
ATOM 5477 C CA . GLU A 1 680 ? -14.383 4.492 -24.031 1 23.36 680 GLU A CA 1
ATOM 5478 C C . GLU A 1 680 ? -14.164 5.855 -23.375 1 23.36 680 GLU A C 1
ATOM 5480 O O . GLU A 1 680 ? -13.062 6.145 -22.891 1 23.36 680 GLU A O 1
ATOM 5485 N N . GLU A 1 681 ? -15.211 6.781 -23.516 1 23.34 681 GLU A N 1
ATOM 5486 C CA . GLU A 1 681 ? -15.523 8.133 -23.062 1 23.34 681 GLU A CA 1
ATOM 5487 C C . GLU A 1 681 ? -15.32 8.266 -21.562 1 23.34 681 GLU A C 1
ATOM 5489 O O . GLU A 1 681 ? -15.789 7.43 -20.781 1 23.34 681 GLU A O 1
ATOM 5494 N N . SER A 1 682 ? -14.164 8.672 -21.078 1 22.33 682 SER A N 1
ATOM 5495 C CA . SER A 1 682 ? -13.867 9.289 -19.797 1 22.33 682 SER A CA 1
ATOM 5496 C C . SER A 1 682 ? -15.094 9.992 -19.219 1 22.33 682 SER A C 1
ATOM 5498 O O . SER A 1 682 ? -15.578 10.969 -19.797 1 22.33 682 SER A O 1
ATOM 5500 N N . GLU A 1 683 ? -16.156 9.234 -18.844 1 19.89 683 GLU A N 1
ATOM 5501 C CA . GLU A 1 683 ? -17.141 10 -18.078 1 19.89 683 GLU A CA 1
ATOM 5502 C C . GLU A 1 683 ? -16.469 10.773 -16.938 1 19.89 683 GLU A C 1
ATOM 5504 O O . GLU A 1 683 ? -15.883 10.18 -16.047 1 19.89 683 GLU A O 1
ATOM 5509 N N . CYS A 1 684 ? -15.812 11.961 -17.234 1 17.78 684 CYS A N 1
ATOM 5510 C CA . CYS A 1 684 ? -15.711 13.117 -16.359 1 17.78 684 CYS A CA 1
ATOM 5511 C C . CYS A 1 684 ? -17.031 13.383 -15.648 1 17.78 684 CYS A C 1
ATOM 5513 O O . CYS A 1 684 ? -18.094 13.328 -16.266 1 17.78 684 CYS A O 1
ATOM 5515 N N . MET B 1 1 ? -84.062 0.513 40 1 28.27 1 MET B N 1
ATOM 5516 C CA . MET B 1 1 ? -82.75 0.769 39.344 1 28.27 1 MET B CA 1
ATOM 5517 C C . MET B 1 1 ? -82.812 2.029 38.5 1 28.27 1 MET B C 1
ATOM 5519 O O . MET B 1 1 ? -83.562 2.088 37.531 1 28.27 1 MET B O 1
ATOM 5523 N N . TYR B 1 2 ? -82.688 3.23 39.094 1 42.12 2 TYR B N 1
ATOM 5524 C CA . TYR B 1 2 ? -82.75 4.602 38.594 1 42.12 2 TYR B CA 1
ATOM 5525 C C . TYR B 1 2 ? -81.875 4.758 37.344 1 42.12 2 TYR B C 1
ATOM 5527 O O . TYR B 1 2 ? -80.938 4.008 37.125 1 42.12 2 TYR B O 1
ATOM 5535 N N . SER B 1 3 ? -82.625 5.27 36.344 1 48.28 3 SER B N 1
ATOM 5536 C CA . SER B 1 3 ? -81.875 5.418 35.094 1 48.28 3 SER B CA 1
ATOM 5537 C C . SER B 1 3 ? -80.5 6.043 35.375 1 48.28 3 SER B C 1
ATOM 5539 O O . SER B 1 3 ? -80.375 7.109 35.969 1 48.28 3 SER B O 1
ATOM 5541 N N . LYS B 1 4 ? -79.5 5.133 35.562 1 54.47 4 LYS B N 1
ATOM 5542 C CA . LYS B 1 4 ? -78.125 5.512 35.75 1 54.47 4 LYS B CA 1
ATOM 5543 C C . LYS B 1 4 ? -77.812 6.785 34.969 1 54.47 4 LYS B C 1
ATOM 5545 O O . LYS B 1 4 ? -77 7.637 35.438 1 54.47 4 LYS B O 1
ATOM 5550 N N . ASN B 1 5 ? -78.5 6.945 33.812 1 56.22 5 ASN B N 1
ATOM 5551 C CA . ASN B 1 5 ? -78.188 8.117 33 1 56.22 5 ASN B CA 1
ATOM 5552 C C . ASN B 1 5 ? -78.75 9.391 33.625 1 56.22 5 ASN B C 1
ATOM 5554 O O . ASN B 1 5 ? -78.188 10.453 33.531 1 56.22 5 ASN B O 1
ATOM 5558 N N . ALA B 1 6 ? -80 9.188 34.25 1 60.31 6 ALA B N 1
ATOM 5559 C CA . ALA B 1 6 ? -80.562 10.359 34.906 1 60.31 6 ALA B CA 1
ATOM 5560 C C . ALA B 1 6 ? -79.75 10.82 36.094 1 60.31 6 ALA B C 1
ATOM 5562 O O . ALA B 1 6 ? -79.562 12.023 36.312 1 60.31 6 ALA B O 1
ATOM 5563 N N . ILE B 1 7 ? -79.125 9.82 36.781 1 62.03 7 ILE B N 1
ATOM 5564 C CA . ILE B 1 7 ? -78.25 10.125 37.938 1 62.03 7 ILE B CA 1
ATOM 5565 C C . ILE B 1 7 ? -76.938 10.711 37.438 1 62.03 7 ILE B C 1
ATOM 5567 O O . ILE B 1 7 ? -76.438 11.68 38 1 62.03 7 ILE B O 1
ATOM 5571 N N . THR B 1 8 ? -76.438 10.203 36.312 1 62.78 8 THR B N 1
ATOM 5572 C CA . THR B 1 8 ? -75.188 10.719 35.781 1 62.78 8 THR B CA 1
ATOM 5573 C C . THR B 1 8 ? -75.375 12.125 35.219 1 62.78 8 THR B C 1
ATOM 5575 O O . THR B 1 8 ? -74.5 12.984 35.375 1 62.78 8 THR B O 1
ATOM 5578 N N . SER B 1 9 ? -76.562 12.383 34.594 1 67.38 9 SER B N 1
ATOM 5579 C CA . SER B 1 9 ? -76.875 13.727 34.125 1 67.38 9 SER B CA 1
ATOM 5580 C C . SER B 1 9 ? -77 14.695 35.312 1 67.38 9 SER B C 1
ATOM 5582 O O . SER B 1 9 ? -76.562 15.836 35.219 1 67.38 9 SER B O 1
ATOM 5584 N N . LEU B 1 10 ? -77.688 14.273 36.469 1 69.69 10 LEU B N 1
ATOM 5585 C CA . LEU B 1 10 ? -77.812 15.086 37.656 1 69.69 10 LEU B CA 1
ATOM 5586 C C . LEU B 1 10 ? -76.438 15.352 38.281 1 69.69 10 LEU B C 1
ATOM 5588 O O . LEU B 1 10 ? -76.188 16.469 38.719 1 69.69 10 LEU B O 1
ATOM 5592 N N . LYS B 1 11 ? -75.562 14.273 38.281 1 69.75 11 LYS B N 1
ATOM 5593 C CA . LYS B 1 11 ? -74.188 14.445 38.75 1 69.75 11 LYS B CA 1
ATOM 5594 C C . LYS B 1 11 ? -73.438 15.438 37.906 1 69.75 11 LYS B C 1
ATOM 5596 O O . LYS B 1 11 ? -72.688 16.281 38.406 1 69.75 11 LYS B O 1
ATOM 5601 N N . ALA B 1 12 ? -73.625 15.414 36.562 1 71.69 12 ALA B N 1
ATOM 5602 C CA . ALA B 1 12 ? -72.938 16.328 35.656 1 71.69 12 ALA B CA 1
ATOM 5603 C C . ALA B 1 12 ? -73.438 17.766 35.844 1 71.69 12 ALA B C 1
ATOM 5605 O O . ALA B 1 12 ? -72.688 18.703 35.875 1 71.69 12 ALA B O 1
ATOM 5606 N N . LYS B 1 13 ? -74.75 17.938 36 1 74.31 13 LYS B N 1
ATOM 5607 C CA . LYS B 1 13 ? -75.312 19.25 36.25 1 74.31 13 LYS B CA 1
ATOM 5608 C C . LYS B 1 13 ? -74.875 19.781 37.625 1 74.31 13 LYS B C 1
ATOM 5610 O O . LYS B 1 13 ? -74.625 20.969 37.75 1 74.31 13 LYS B O 1
ATOM 5615 N N . GLY B 1 14 ? -74.812 18.859 38.625 1 75 14 GLY B N 1
ATOM 5616 C CA . GLY B 1 14 ? -74.312 19.234 39.938 1 75 14 GLY B CA 1
ATOM 5617 C C . GLY B 1 14 ? -72.875 19.672 39.906 1 75 14 GLY B C 1
ATOM 5618 O O . GLY B 1 14 ? -72.5 20.688 40.5 1 75 14 GLY B O 1
ATOM 5619 N N . SER B 1 15 ? -72 18.891 39.156 1 75.94 15 SER B N 1
ATOM 5620 C CA . SER B 1 15 ? -70.625 19.234 39.062 1 75.94 15 SER B CA 1
ATOM 5621 C C . SER B 1 15 ? -70.438 20.562 38.312 1 75.94 15 SER B C 1
ATOM 5623 O O . SER B 1 15 ? -69.562 21.375 38.719 1 75.94 15 SER B O 1
ATOM 5625 N N . ALA B 1 16 ? -71.188 20.859 37.281 1 77 16 ALA B N 1
ATOM 5626 C CA . ALA B 1 16 ? -71.125 22.125 36.562 1 77 16 ALA B CA 1
ATOM 5627 C C . ALA B 1 16 ? -71.562 23.297 37.438 1 77 16 ALA B C 1
ATOM 5629 O O . ALA B 1 16 ? -70.938 24.344 37.438 1 77 16 ALA B O 1
ATOM 5630 N N . LYS B 1 17 ? -72.625 23.078 38.281 1 78.81 17 LYS B N 1
ATOM 5631 C CA . LYS B 1 17 ? -73.125 24.125 39.188 1 78.81 17 LYS B CA 1
ATOM 5632 C C . LYS B 1 17 ? -72.125 24.344 40.312 1 78.81 17 LYS B C 1
ATOM 5634 O O . LYS B 1 17 ? -71.938 25.469 40.75 1 78.81 17 LYS B O 1
ATOM 5639 N N . PHE B 1 18 ? -71.375 23.234 40.719 1 79.69 18 PHE B N 1
ATOM 5640 C CA . PHE B 1 18 ? -70.375 23.312 41.75 1 79.69 18 PHE B CA 1
ATOM 5641 C C . PHE B 1 18 ? -69.125 24.047 41.219 1 79.69 18 PHE B C 1
ATOM 5643 O O . PHE B 1 18 ? -68.5 24.859 41.938 1 79.69 18 PHE B O 1
ATOM 5650 N N . GLN B 1 19 ? -68.75 23.891 39.906 1 77.81 19 GLN B N 1
ATOM 5651 C CA . GLN B 1 19 ? -67.625 24.594 39.281 1 77.81 19 GLN B CA 1
ATOM 5652 C C . GLN B 1 19 ? -68 26.078 39.094 1 77.81 19 GLN B C 1
ATOM 5654 O O . GLN B 1 19 ? -67.125 26.938 39.281 1 77.81 19 GLN B O 1
ATOM 5659 N N . ALA B 1 20 ? -69.188 26.375 38.719 1 79.5 20 ALA B N 1
ATOM 5660 C CA . ALA B 1 20 ? -69.625 27.766 38.562 1 79.5 20 ALA B CA 1
ATOM 5661 C C . ALA B 1 20 ? -69.625 28.5 39.906 1 79.5 20 ALA B C 1
ATOM 5663 O O . ALA B 1 20 ? -69.438 29.719 39.938 1 79.5 20 ALA B O 1
ATOM 5664 N N . ALA B 1 21 ? -69.688 27.734 41.094 1 78.5 21 ALA B N 1
ATOM 5665 C CA . ALA B 1 21 ? -69.625 28.297 42.438 1 78.5 21 ALA B CA 1
ATOM 5666 C C . ALA B 1 21 ? -68.188 28.281 42.969 1 78.5 21 ALA B C 1
ATOM 5668 O O . ALA B 1 21 ? -68 28.422 44.156 1 78.5 21 ALA B O 1
ATOM 5669 N N . LYS B 1 22 ? -67.188 28.188 42.031 1 76.25 22 LYS B N 1
ATOM 5670 C CA . LYS B 1 22 ? -65.75 28.203 42.281 1 76.25 22 LYS B CA 1
ATOM 5671 C C . LYS B 1 22 ? -65.375 27.172 43.344 1 76.25 22 LYS B C 1
ATOM 5673 O O . LYS B 1 22 ? -64.5 27.406 44.156 1 76.25 22 LYS B O 1
ATOM 5678 N N . ARG B 1 23 ? -66.125 26.047 43.438 1 73.5 23 ARG B N 1
ATOM 5679 C CA . ARG B 1 23 ? -65.875 24.859 44.25 1 73.5 23 ARG B CA 1
ATOM 5680 C C . ARG B 1 23 ? -65.938 25.172 45.719 1 73.5 23 ARG B C 1
ATOM 5682 O O . ARG B 1 23 ? -65.25 24.531 46.531 1 73.5 23 ARG B O 1
ATOM 5689 N N . MET B 1 24 ? -66.562 26.297 46.031 1 75.94 24 MET B N 1
ATOM 5690 C CA . MET B 1 24 ? -66.812 26.641 47.438 1 75.94 24 MET B CA 1
ATOM 5691 C C . MET B 1 24 ? -68.188 26.188 47.875 1 75.94 24 MET B C 1
ATOM 5693 O O . MET B 1 24 ? -69.188 26.531 47.25 1 75.94 24 MET B O 1
ATOM 5697 N N . LYS B 1 25 ? -68.312 25.328 48.781 1 76.25 25 LYS B N 1
ATOM 5698 C CA . LYS B 1 25 ? -69.5 24.641 49.281 1 76.25 25 LYS B CA 1
ATOM 5699 C C . LYS B 1 25 ? -70.562 25.625 49.719 1 76.25 25 LYS B C 1
ATOM 5701 O O . LYS B 1 25 ? -71.75 25.469 49.375 1 76.25 25 LYS B O 1
ATOM 5706 N N . VAL B 1 26 ? -70.125 26.641 50.5 1 77.56 26 VAL B N 1
ATOM 5707 C CA . VAL B 1 26 ? -71.062 27.609 51.062 1 77.56 26 VAL B CA 1
ATOM 5708 C C . VAL B 1 26 ? -71.75 28.375 49.938 1 77.56 26 VAL B C 1
ATOM 5710 O O . VAL B 1 26 ? -73 28.578 50 1 77.56 26 VAL B O 1
ATOM 5713 N N . ARG B 1 27 ? -70.938 28.812 48.938 1 76.94 27 ARG B N 1
ATOM 5714 C CA . ARG B 1 27 ? -71.5 29.578 47.812 1 76.94 27 ARG B CA 1
ATOM 5715 C C . ARG B 1 27 ? -72.375 28.719 46.906 1 76.94 27 ARG B C 1
ATOM 5717 O O . ARG B 1 27 ? -73.375 29.203 46.406 1 76.94 27 ARG B O 1
ATOM 5724 N N . PHE B 1 28 ? -72.062 27.438 46.812 1 77.94 28 PHE B N 1
ATOM 5725 C CA . PHE B 1 28 ? -72.812 26.469 46.031 1 77.94 28 PHE B CA 1
ATOM 5726 C C . PHE B 1 28 ? -74.188 26.25 46.656 1 77.94 28 PHE B C 1
ATOM 5728 O O . PHE B 1 28 ? -75.188 26.266 45.938 1 77.94 28 PHE B O 1
ATOM 5735 N N . GLU B 1 29 ? -74.25 26.094 47.906 1 79.19 29 GLU B N 1
ATOM 5736 C CA . GLU B 1 29 ? -75.5 25.844 48.625 1 79.19 29 GLU B CA 1
ATOM 5737 C C . GLU B 1 29 ? -76.375 27.078 48.625 1 79.19 29 GLU B C 1
ATOM 5739 O O . GLU B 1 29 ? -77.625 26.953 48.5 1 79.19 29 GLU B O 1
ATOM 5744 N N . LEU B 1 30 ? -75.75 28.297 48.688 1 78.25 30 LEU B N 1
ATOM 5745 C CA . LEU B 1 30 ? -76.5 29.531 48.75 1 78.25 30 LEU B CA 1
ATOM 5746 C C . LEU B 1 30 ? -77.062 29.859 47.375 1 78.25 30 LEU B C 1
ATOM 5748 O O . LEU B 1 30 ? -78.25 30.266 47.281 1 78.25 30 LEU B O 1
ATOM 5752 N N . LYS B 1 31 ? -76.25 29.609 46.25 1 77.31 31 LYS B N 1
ATOM 5753 C CA . LYS B 1 31 ? -76.625 30.047 44.938 1 77.31 31 LYS B CA 1
ATOM 5754 C C . LYS B 1 31 ? -77.562 29.031 44.281 1 77.31 31 LYS B C 1
ATOM 5756 O O . LYS B 1 31 ? -78.438 29.391 43.469 1 77.31 31 LYS B O 1
ATOM 5761 N N . ASN B 1 32 ? -77.438 27.766 44.719 1 72.88 32 ASN B N 1
ATOM 5762 C CA . ASN B 1 32 ? -78.188 26.719 44.062 1 72.88 32 ASN B CA 1
ATOM 5763 C C . ASN B 1 32 ? -79.125 26.047 45.031 1 72.88 32 ASN B C 1
ATOM 5765 O O . ASN B 1 32 ? -79.562 24.891 44.812 1 72.88 32 ASN B O 1
ATOM 5769 N N . SER B 1 33 ? -79.5 26.75 46.094 1 75.62 33 SER B N 1
ATOM 5770 C CA . SER B 1 33 ? -80.375 26.234 47.125 1 75.62 33 SER B CA 1
ATOM 5771 C C . SER B 1 33 ? -81.688 25.734 46.531 1 75.62 33 SER B C 1
ATOM 5773 O O . SER B 1 33 ? -82.188 24.688 46.938 1 75.62 33 SER B O 1
ATOM 5775 N N . GLU B 1 34 ? -82.25 26.5 45.562 1 74.06 34 GLU B N 1
ATOM 5776 C CA . GLU B 1 34 ? -83.5 26.125 44.938 1 74.06 34 GLU B CA 1
ATOM 5777 C C . GLU B 1 34 ? -83.375 24.844 44.125 1 74.06 34 GLU B C 1
ATOM 5779 O O . GLU B 1 34 ? -84.25 24 44.156 1 74.06 34 GLU B O 1
ATOM 5784 N N . TRP B 1 35 ? -82.25 24.766 43.406 1 74.31 35 TRP B N 1
ATOM 5785 C CA . TRP B 1 35 ? -81.938 23.594 42.594 1 74.31 35 TRP B CA 1
ATOM 5786 C C . TRP B 1 35 ? -81.625 22.375 43.438 1 74.31 35 TRP B C 1
ATOM 5788 O O . TRP B 1 35 ? -82.125 21.266 43.125 1 74.31 35 TRP B O 1
ATOM 5798 N N . LEU B 1 36 ? -81 22.672 44.594 1 72.38 36 LEU B N 1
ATOM 5799 C CA . LEU B 1 36 ? -80.625 21.609 45.531 1 72.38 36 LEU B CA 1
ATOM 5800 C C . LEU B 1 36 ? -81.875 21.094 46.219 1 72.38 36 LEU B C 1
ATOM 5802 O O . LEU B 1 36 ? -81.938 19.922 46.594 1 72.38 36 LEU B O 1
ATOM 5806 N N . ASP B 1 37 ? -82.875 22.031 46.375 1 66.81 37 ASP B N 1
ATOM 5807 C CA . ASP B 1 37 ? -84.125 21.672 47.062 1 66.81 37 ASP B CA 1
ATOM 5808 C C . ASP B 1 37 ? -85.125 21.109 46.062 1 66.81 37 ASP B C 1
ATOM 5810 O O . ASP B 1 37 ? -86.25 20.734 46.438 1 66.81 37 ASP B O 1
ATOM 5814 N N . SER B 1 38 ? -84.812 21.234 44.688 1 60.38 38 SER B N 1
ATOM 5815 C CA . SER B 1 38 ? -85.812 20.812 43.719 1 60.38 38 SER B CA 1
ATOM 5816 C C . SER B 1 38 ? -85.875 19.297 43.594 1 60.38 38 SER B C 1
ATOM 5818 O O . SER B 1 38 ? -84.875 18.609 43.906 1 60.38 38 SER B O 1
ATOM 5820 N N . ASN B 1 39 ? -87.062 18.625 43.688 1 55.81 39 ASN B N 1
ATOM 5821 C CA . ASN B 1 39 ? -87.312 17.203 43.594 1 55.81 39 ASN B CA 1
ATOM 5822 C C . ASN B 1 39 ? -87 16.656 42.219 1 55.81 39 ASN B C 1
ATOM 5824 O O . ASN B 1 39 ? -87.375 17.266 41.188 1 55.81 39 ASN B O 1
ATOM 5828 N N . PHE B 1 40 ? -85.875 16.078 42.031 1 52.53 40 PHE B N 1
ATOM 5829 C CA . PHE B 1 40 ? -85.5 15.422 40.781 1 52.53 40 PHE B CA 1
ATOM 5830 C C . PHE B 1 40 ? -86.25 14.094 40.656 1 52.53 40 PHE B C 1
ATOM 5832 O O . PHE B 1 40 ? -86.125 13.234 41.531 1 52.53 40 PHE B O 1
ATOM 5839 N N . ASN B 1 41 ? -87.375 14.109 39.969 1 49.97 41 ASN B N 1
ATOM 5840 C CA . ASN B 1 41 ? -88.188 12.922 39.688 1 49.97 41 ASN B CA 1
ATOM 5841 C C . ASN B 1 41 ? -87.375 11.914 38.844 1 49.97 41 ASN B C 1
ATOM 5843 O O . ASN B 1 41 ? -87 12.219 37.719 1 49.97 41 ASN B O 1
ATOM 5847 N N . VAL B 1 42 ? -86.625 10.992 39.469 1 48.5 42 VAL B N 1
ATOM 5848 C CA . VAL B 1 42 ? -85.938 9.883 38.812 1 48.5 42 VAL B CA 1
ATOM 5849 C C . VAL B 1 42 ? -86.938 8.961 38.156 1 48.5 42 VAL B C 1
ATOM 5851 O O . VAL B 1 42 ? -87.875 8.469 38.812 1 48.5 42 VAL B O 1
ATOM 5854 N N . PRO B 1 43 ? -87.188 9.148 36.781 1 44.5 43 PRO B N 1
ATOM 5855 C CA . PRO B 1 43 ? -88.188 8.32 36.156 1 44.5 43 PRO B CA 1
ATOM 5856 C C . PRO B 1 43 ? -88.062 6.836 36.5 1 44.5 43 PRO B C 1
ATOM 5858 O O . PRO B 1 43 ? -86.938 6.359 36.719 1 44.5 43 PRO B O 1
ATOM 5861 N N . THR B 1 44 ? -88.938 6.207 37.188 1 39.94 44 THR B N 1
ATOM 5862 C CA . THR B 1 44 ? -89 4.816 37.625 1 39.94 44 THR B CA 1
ATOM 5863 C C . THR B 1 44 ? -88.812 3.873 36.438 1 39.94 44 THR B C 1
ATOM 5865 O O . THR B 1 44 ? -89.062 4.25 35.312 1 39.94 44 THR B O 1
ATOM 5868 N N . LEU B 1 45 ? -88.062 2.793 36.594 1 39.16 45 LEU B N 1
ATOM 5869 C CA . LEU B 1 45 ? -87.75 1.729 35.656 1 39.16 45 LEU B CA 1
ATOM 5870 C C . LEU B 1 45 ? -89 1.28 34.906 1 39.16 45 LEU B C 1
ATOM 5872 O O . LEU B 1 45 ? -88.875 0.946 33.719 1 39.16 45 LEU B O 1
ATOM 5876 N N . GLN B 1 46 ? -90.188 1.156 35.5 1 43.44 46 GLN B N 1
ATOM 5877 C CA . GLN B 1 46 ? -91.375 0.652 34.844 1 43.44 46 GLN B CA 1
ATOM 5878 C C . GLN B 1 46 ? -91.812 1.547 33.688 1 43.44 46 GLN B C 1
ATOM 5880 O O . GLN B 1 46 ? -92.25 1.055 32.625 1 43.44 46 GLN B O 1
ATOM 5885 N N . PHE B 1 47 ? -91.75 2.906 33.844 1 41 47 PHE B N 1
ATOM 5886 C CA . PHE B 1 47 ? -92.125 3.84 32.781 1 41 47 PHE B CA 1
ATOM 5887 C C . PHE B 1 47 ? -91.188 3.762 31.609 1 41 47 PHE B C 1
ATOM 5889 O O . PHE B 1 47 ? -91.562 3.883 30.453 1 41 47 PHE B O 1
ATOM 5896 N N . ILE B 1 48 ? -89.875 3.453 31.953 1 39.53 48 ILE B N 1
ATOM 5897 C CA . ILE B 1 48 ? -88.938 3.312 30.875 1 39.53 48 ILE B CA 1
ATOM 5898 C C . ILE B 1 48 ? -89.188 2.031 30.094 1 39.53 48 ILE B C 1
ATOM 5900 O O . ILE B 1 48 ? -89.188 2.025 28.859 1 39.53 48 ILE B O 1
ATOM 5904 N N . ASN B 1 49 ? -89.5 0.906 30.766 1 40.81 49 ASN B N 1
ATOM 5905 C CA . ASN B 1 49 ? -89.812 -0.362 30.109 1 40.81 49 ASN B CA 1
ATOM 5906 C C . ASN B 1 49 ? -91.125 -0.294 29.312 1 40.81 49 ASN B C 1
ATOM 5908 O O . ASN B 1 49 ? -91.25 -0.852 28.219 1 40.81 49 ASN B O 1
ATOM 5912 N N . ASP B 1 50 ? -92.188 0.309 29.766 1 41.84 50 ASP B N 1
ATOM 5913 C CA . ASP B 1 50 ? -93.5 0.396 29.047 1 41.84 50 ASP B CA 1
ATOM 5914 C C . ASP B 1 50 ? -93.312 1.237 27.781 1 41.84 50 ASP B C 1
ATOM 5916 O O . ASP B 1 50 ? -93.938 0.94 26.75 1 41.84 50 ASP B O 1
ATOM 5920 N N . ARG B 1 51 ? -92.5 2.346 27.875 1 38.31 51 ARG B N 1
ATOM 5921 C CA . ARG B 1 51 ? -92.312 3.113 26.656 1 38.31 51 ARG B CA 1
ATOM 5922 C C . ARG B 1 51 ? -91.5 2.311 25.641 1 38.31 51 ARG B C 1
ATOM 5924 O O . ARG B 1 51 ? -91.562 2.576 24.438 1 38.31 51 ARG B O 1
ATOM 5931 N N . TYR B 1 52 ? -90.625 1.389 26.172 1 35.59 52 TYR B N 1
ATOM 5932 C CA . TYR B 1 52 ? -89.812 0.562 25.234 1 35.59 52 TYR B CA 1
ATOM 5933 C C . TYR B 1 52 ? -90.75 -0.439 24.531 1 35.59 52 TYR B C 1
ATOM 5935 O O . TYR B 1 52 ? -90.625 -0.681 23.344 1 35.59 52 TYR B O 1
ATOM 5943 N N . ASN B 1 53 ? -91.688 -1.14 25.203 1 37 53 ASN B N 1
ATOM 5944 C CA . ASN B 1 53 ? -92.562 -2.129 24.562 1 37 53 ASN B CA 1
ATOM 5945 C C . ASN B 1 53 ? -93.562 -1.472 23.625 1 37 53 ASN B C 1
ATOM 5947 O O . ASN B 1 53 ? -94 -2.078 22.641 1 37 53 ASN B O 1
ATOM 5951 N N . GLU B 1 54 ? -94.25 -0.331 23.922 1 37.44 54 GLU B N 1
ATOM 5952 C CA . GLU B 1 54 ? -95.188 0.281 23 1 37.44 54 GLU B CA 1
ATOM 5953 C C . GLU B 1 54 ? -94.5 0.748 21.719 1 37.44 54 GLU B C 1
ATOM 5955 O O . GLU B 1 54 ? -95.062 0.706 20.641 1 37.44 54 GLU B O 1
ATOM 5960 N N . LYS B 1 55 ? -93.312 1.352 21.844 1 36.12 55 LYS B N 1
ATOM 5961 C CA . LYS B 1 55 ? -92.625 1.758 20.594 1 36.12 55 LYS B CA 1
ATOM 5962 C C . LYS B 1 55 ? -92.25 0.544 19.781 1 36.12 55 LYS B C 1
ATOM 5964 O O . LYS B 1 55 ? -91.875 0.676 18.594 1 36.12 55 LYS B O 1
ATOM 5969 N N . ALA B 1 56 ? -92.062 -0.678 20.344 1 34.28 56 ALA B N 1
ATOM 5970 C CA . ALA B 1 56 ? -91.688 -1.84 19.547 1 34.28 56 ALA B CA 1
ATOM 5971 C C . ALA B 1 56 ? -92.75 -2.236 18.562 1 34.28 56 ALA B C 1
ATOM 5973 O O . ALA B 1 56 ? -92.438 -2.689 17.453 1 34.28 56 ALA B O 1
ATOM 5974 N N . VAL B 1 57 ? -94.062 -2.195 18.906 1 34.22 57 VAL B N 1
ATOM 5975 C CA . VAL B 1 57 ? -95.062 -2.643 17.953 1 34.22 57 VAL B CA 1
ATOM 5976 C C . VAL B 1 57 ? -95.188 -1.65 16.797 1 34.22 57 VAL B C 1
ATOM 5978 O O . VAL B 1 57 ? -95.312 -2.049 15.641 1 34.22 57 VAL B O 1
ATOM 5981 N N . SER B 1 58 ? -95.5 -0.307 17.031 1 32.94 58 SER B N 1
ATOM 5982 C CA . SER B 1 58 ? -95.75 0.586 15.906 1 32.94 58 SER B CA 1
ATOM 5983 C C . SER B 1 58 ? -94.5 0.871 15.102 1 32.94 58 SER B C 1
ATOM 5985 O O . SER B 1 58 ? -94.562 1.571 14.086 1 32.94 58 SER B O 1
ATOM 5987 N N . ASN B 1 59 ? -93.375 0.866 15.695 1 29.52 59 ASN B N 1
ATOM 5988 C CA . ASN B 1 59 ? -92.188 1.313 14.93 1 29.52 59 ASN B CA 1
ATOM 5989 C C . ASN B 1 59 ? -91.938 0.407 13.727 1 29.52 59 ASN B C 1
ATOM 5991 O O . ASN B 1 59 ? -90.812 0.391 13.188 1 29.52 59 ASN B O 1
ATOM 5995 N N . ALA B 1 60 ? -92.812 -0.524 13.445 1 32.34 60 ALA B N 1
ATOM 5996 C CA . ALA B 1 60 ? -92.5 -1.184 12.18 1 32.34 60 ALA B CA 1
ATOM 5997 C C . ALA B 1 60 ? -92.438 -0.17 11.039 1 32.34 60 ALA B C 1
ATOM 5999 O O . ALA B 1 60 ? -91.562 -0.315 10.148 1 32.34 60 ALA B O 1
ATOM 6000 N N . THR B 1 61 ? -93.438 0.641 10.734 1 31.77 61 THR B N 1
ATOM 6001 C CA . THR B 1 61 ? -93.5 1.362 9.469 1 31.77 61 THR B CA 1
ATOM 6002 C C . THR B 1 61 ? -92.562 2.584 9.492 1 31.77 61 THR B C 1
ATOM 6004 O O . THR B 1 61 ? -92 2.957 8.461 1 31.77 61 THR B O 1
ATOM 6007 N N . ILE B 1 62 ? -92.812 3.713 10.352 1 33.19 62 ILE B N 1
ATOM 6008 C CA . ILE B 1 62 ? -92.25 5.008 10.07 1 33.19 62 ILE B CA 1
ATOM 6009 C C . ILE B 1 62 ? -90.75 4.98 10.453 1 33.19 62 ILE B C 1
ATOM 6011 O O . ILE B 1 62 ? -90.438 4.715 11.609 1 33.19 62 ILE B O 1
ATOM 6015 N N . GLY B 1 63 ? -89.812 4.672 9.594 1 35.44 63 GLY B N 1
ATOM 6016 C CA . GLY B 1 63 ? -88.375 4.703 9.5 1 35.44 63 GLY B CA 1
ATOM 6017 C C . GLY B 1 63 ? -87.75 5.91 10.188 1 35.44 63 GLY B C 1
ATOM 6018 O O . GLY B 1 63 ? -87.062 6.73 9.539 1 35.44 63 GLY B O 1
ATOM 6019 N N . PHE B 1 64 ? -88.438 6.629 11.094 1 37.31 64 PHE B N 1
ATOM 6020 C CA . PHE B 1 64 ? -87.875 7.91 11.531 1 37.31 64 PHE B CA 1
ATOM 6021 C C . PHE B 1 64 ? -86.5 7.723 12.148 1 37.31 64 PHE B C 1
ATOM 6023 O O . PHE B 1 64 ? -86 8.625 12.812 1 37.31 64 PHE B O 1
ATOM 6030 N N . GLY B 1 65 ? -86.125 6.562 12.555 1 38.84 65 GLY B N 1
ATOM 6031 C CA . GLY B 1 65 ? -84.875 6.516 13.289 1 38.84 65 GLY B CA 1
ATOM 6032 C C . GLY B 1 65 ? -83.75 7.219 12.578 1 38.84 65 GLY B C 1
ATOM 6033 O O . GLY B 1 65 ? -83.812 7.508 11.383 1 38.84 65 GLY B O 1
ATOM 6034 N N . ARG B 1 66 ? -83 8.117 13.328 1 47.41 66 ARG B N 1
ATOM 6035 C CA . ARG B 1 66 ? -81.812 8.68 12.695 1 47.41 66 ARG B CA 1
ATOM 6036 C C . ARG B 1 66 ? -81.188 7.684 11.711 1 47.41 66 ARG B C 1
ATOM 6038 O O . ARG B 1 66 ? -81.125 6.484 11.984 1 47.41 66 ARG B O 1
ATOM 6045 N N . PRO B 1 67 ? -81.312 8.016 10.43 1 54.38 67 PRO B N 1
ATOM 6046 C CA . PRO B 1 67 ? -80.75 7.09 9.453 1 54.38 67 PRO B CA 1
ATOM 6047 C C . PRO B 1 67 ? -79.438 6.41 9.961 1 54.38 67 PRO B C 1
ATOM 6049 O O . PRO B 1 67 ? -78.625 7.043 10.641 1 54.38 67 PRO B O 1
ATOM 6052 N N . VAL B 1 68 ? -79.625 5.117 10.234 1 57 68 VAL B N 1
ATOM 6053 C CA . VAL B 1 68 ? -78.438 4.332 10.672 1 57 68 VAL B CA 1
ATOM 6054 C C . VAL B 1 68 ? -77.25 4.578 9.742 1 57 68 VAL B C 1
ATOM 6056 O O . VAL B 1 68 ? -77.375 4.367 8.531 1 57 68 VAL B O 1
ATOM 6059 N N . LYS B 1 69 ? -76.438 5.508 10.227 1 71 69 LYS B N 1
ATOM 6060 C CA . LYS B 1 69 ? -75.25 5.762 9.445 1 71 69 LYS B CA 1
ATOM 6061 C C . LYS B 1 69 ? -74.438 4.473 9.211 1 71 69 LYS B C 1
ATOM 6063 O O . LYS B 1 69 ? -74.5 3.535 10.008 1 71 69 LYS B O 1
ATOM 6068 N N . LYS B 1 70 ? -73.75 4.391 8.047 1 75.81 70 LYS B N 1
ATOM 6069 C CA . LYS B 1 70 ? -72.875 3.281 7.762 1 75.81 70 LYS B CA 1
ATOM 6070 C C . LYS B 1 70 ? -71.75 3.219 8.781 1 75.81 70 LYS B C 1
ATOM 6072 O O . LYS B 1 70 ? -71.375 4.238 9.375 1 75.81 70 LYS B O 1
ATOM 6077 N N . PHE B 1 71 ? -71.312 1.981 9.109 1 81.38 71 PHE B N 1
ATOM 6078 C CA . PHE B 1 71 ? -70.312 1.772 10.133 1 81.38 71 PHE B CA 1
ATOM 6079 C C . PHE B 1 71 ? -69.125 2.717 9.922 1 81.38 71 PHE B C 1
ATOM 6081 O O . PHE B 1 71 ? -68.625 3.277 10.883 1 81.38 71 PHE B O 1
ATOM 6088 N N . GLU B 1 72 ? -68.875 2.99 8.648 1 76.44 72 GLU B N 1
ATOM 6089 C CA . GLU B 1 72 ? -67.688 3.803 8.312 1 76.44 72 GLU B CA 1
ATOM 6090 C C . GLU B 1 72 ? -67.938 5.27 8.68 1 76.44 72 GLU B C 1
ATOM 6092 O O . GLU B 1 72 ? -67 5.992 8.977 1 76.44 72 GLU B O 1
ATOM 6097 N N . ASP B 1 73 ? -69.125 5.656 8.781 1 75.31 73 ASP B N 1
ATOM 6098 C CA . ASP B 1 73 ? -69.5 7.062 8.969 1 75.31 73 ASP B CA 1
ATOM 6099 C C . ASP B 1 73 ? -69.875 7.344 10.43 1 75.31 73 ASP B C 1
ATOM 6101 O O . ASP B 1 73 ? -70.125 8.492 10.797 1 75.31 73 ASP B O 1
ATOM 6105 N N . LYS B 1 74 ? -69.875 6.449 11.266 1 78.38 74 LYS B N 1
ATOM 6106 C CA . LYS B 1 74 ? -70.25 6.613 12.672 1 78.38 74 LYS B CA 1
ATOM 6107 C C . LYS B 1 74 ? -69.062 7.152 13.477 1 78.38 74 LYS B C 1
ATOM 6109 O O . LYS B 1 74 ? -67.938 7.055 13.039 1 78.38 74 LYS B O 1
ATOM 6114 N N . SER B 1 75 ? -69.312 7.82 14.555 1 74.88 75 SER B N 1
ATOM 6115 C CA . SER B 1 75 ? -68.312 8.305 15.438 1 74.88 75 SER B CA 1
ATOM 6116 C C . SER B 1 75 ? -67.5 7.145 16.094 1 74.88 75 SER B C 1
ATOM 6118 O O . SER B 1 75 ? -68.062 6.023 16.156 1 74.88 75 SER B O 1
ATOM 6120 N N . ASP B 1 76 ? -66.312 7.285 16.578 1 76.56 76 ASP B N 1
ATOM 6121 C CA . ASP B 1 76 ? -65.5 6.242 17.188 1 76.56 76 ASP B CA 1
ATOM 6122 C C . ASP B 1 76 ? -66.25 5.621 18.391 1 76.56 76 ASP B C 1
ATOM 6124 O O . ASP B 1 76 ? -66.125 4.414 18.609 1 76.56 76 ASP B O 1
ATOM 6128 N N . ARG B 1 77 ? -66.875 6.473 19.094 1 77.56 77 ARG B N 1
ATOM 6129 C CA . ARG B 1 77 ? -67.562 5.977 20.281 1 77.56 77 ARG B CA 1
ATOM 6130 C C . ARG B 1 77 ? -68.688 5.055 19.875 1 77.56 77 ARG B C 1
ATOM 6132 O O . ARG B 1 77 ? -68.938 4.004 20.484 1 77.56 77 ARG B O 1
ATOM 6139 N N . SER B 1 78 ? -69.5 5.426 18.906 1 78.19 78 SER B N 1
ATOM 6140 C CA . SER B 1 78 ? -70.625 4.621 18.406 1 78.19 78 SER B CA 1
ATOM 6141 C C . SER B 1 78 ? -70.125 3.324 17.781 1 78.19 78 SER B C 1
ATOM 6143 O O . SER B 1 78 ? -70.75 2.27 17.953 1 78.19 78 SER B O 1
ATOM 6145 N N . LYS B 1 79 ? -69 3.375 17.078 1 82.06 79 LYS B N 1
ATOM 6146 C CA . LYS B 1 79 ? -68.375 2.188 16.484 1 82.06 79 LYS B CA 1
ATOM 6147 C C . LYS B 1 79 ? -67.938 1.191 17.562 1 82.06 79 LYS B C 1
ATOM 6149 O O . LYS B 1 79 ? -68.188 -0.015 17.422 1 82.06 79 LYS B O 1
ATOM 6154 N N . ARG B 1 80 ? -67.375 1.762 18.594 1 81.31 80 ARG B N 1
ATOM 6155 C CA . ARG B 1 80 ? -66.938 0.913 19.688 1 81.31 80 ARG B CA 1
ATOM 6156 C C . ARG B 1 80 ? -68.125 0.227 20.375 1 81.31 80 ARG B C 1
ATOM 6158 O O . ARG B 1 80 ? -68.062 -0.948 20.734 1 81.31 80 ARG B O 1
ATOM 6165 N N . ARG B 1 81 ? -69.25 0.976 20.547 1 81 81 ARG B N 1
ATOM 6166 C CA . ARG B 1 81 ? -70.438 0.413 21.172 1 81 81 ARG B CA 1
ATOM 6167 C C . ARG B 1 81 ? -71 -0.718 20.328 1 81 81 ARG B C 1
ATOM 6169 O O . ARG B 1 81 ? -71.438 -1.755 20.859 1 81 81 ARG B O 1
ATOM 6176 N N . GLU B 1 82 ? -71.062 -0.506 19.078 1 84.31 82 GLU B N 1
ATOM 6177 C CA . GLU B 1 82 ? -71.562 -1.531 18.172 1 84.31 82 GLU B CA 1
ATOM 6178 C C . GLU B 1 82 ? -70.625 -2.748 18.141 1 84.31 82 GLU B C 1
ATOM 6180 O O . GLU B 1 82 ? -71.125 -3.887 18.141 1 84.31 82 GLU B O 1
ATOM 6185 N N . ALA B 1 83 ? -69.375 -2.502 18.078 1 86.94 83 ALA B N 1
ATOM 6186 C CA . ALA B 1 83 ? -68.375 -3.584 18.078 1 86.94 83 ALA B CA 1
ATOM 6187 C C . ALA B 1 83 ? -68.438 -4.387 19.375 1 86.94 83 ALA B C 1
ATOM 6189 O O . ALA B 1 83 ? -68.312 -5.613 19.359 1 86.94 83 ALA B O 1
ATOM 6190 N N . ALA B 1 84 ? -68.688 -3.725 20.469 1 85.56 84 ALA B N 1
ATOM 6191 C CA . ALA B 1 84 ? -68.812 -4.395 21.766 1 85.56 84 ALA B CA 1
ATOM 6192 C C . ALA B 1 84 ? -70.062 -5.301 21.766 1 85.56 84 ALA B C 1
ATOM 6194 O O . ALA B 1 84 ? -70 -6.398 22.328 1 85.56 84 ALA B O 1
ATOM 6195 N N . THR B 1 85 ? -71.125 -4.844 21.156 1 84.75 85 THR B N 1
ATOM 6196 C CA . THR B 1 85 ? -72.375 -5.637 21.062 1 84.75 85 THR B CA 1
ATOM 6197 C C . THR B 1 85 ? -72.125 -6.91 20.25 1 84.75 85 THR B C 1
ATOM 6199 O O . THR B 1 85 ? -72.562 -7.996 20.656 1 84.75 85 THR B O 1
ATOM 6202 N N . ILE B 1 86 ? -71.375 -6.781 19.125 1 86.25 86 ILE B N 1
ATOM 6203 C CA . ILE B 1 86 ? -71 -7.934 18.281 1 86.25 86 ILE B CA 1
ATOM 6204 C C . ILE B 1 86 ? -70.125 -8.906 19.062 1 86.25 86 ILE B C 1
ATOM 6206 O O . ILE B 1 86 ? -70.312 -10.117 19.016 1 86.25 86 ILE B O 1
ATOM 6210 N N . SER B 1 87 ? -69.188 -8.367 19.797 1 86.25 87 SER B N 1
ATOM 6211 C CA . SER B 1 87 ? -68.312 -9.18 20.578 1 86.25 87 SER B CA 1
ATOM 6212 C C . SER B 1 87 ? -69 -9.922 21.688 1 86.25 87 SER B C 1
ATOM 6214 O O . SER B 1 87 ? -68.75 -11.109 21.922 1 86.25 87 SER B O 1
ATOM 6216 N N . SER B 1 88 ? -69.938 -9.219 22.312 1 83.69 88 SER B N 1
ATOM 6217 C CA . SER B 1 88 ? -70.688 -9.836 23.406 1 83.69 88 SER B CA 1
ATOM 6218 C C . SER B 1 88 ? -71.625 -10.938 22.891 1 83.69 88 SER B C 1
ATOM 6220 O O . SER B 1 88 ? -71.75 -11.961 23.562 1 83.69 88 SER B O 1
ATOM 6222 N N . GLN B 1 89 ? -72.25 -10.82 21.734 1 82.75 89 GLN B N 1
ATOM 6223 C CA . GLN B 1 89 ? -73.125 -11.812 21.141 1 82.75 89 GLN B CA 1
ATOM 6224 C C . GLN B 1 89 ? -72.375 -13.117 20.859 1 82.75 89 GLN B C 1
ATOM 6226 O O . GLN B 1 89 ? -73 -14.188 20.844 1 82.75 89 GLN B O 1
ATOM 6231 N N . HIS B 1 90 ? -71.062 -12.938 20.75 1 83.5 90 HIS B N 1
ATOM 6232 C CA . HIS B 1 90 ? -70.25 -14.117 20.438 1 83.5 90 HIS B CA 1
ATOM 6233 C C . HIS B 1 90 ? -69.25 -14.43 21.562 1 83.5 90 HIS B C 1
ATOM 6235 O O . HIS B 1 90 ? -68.188 -14.914 21.297 1 83.5 90 HIS B O 1
ATOM 6241 N N . ASN B 1 91 ? -69.562 -14.156 22.781 1 79.94 91 ASN B N 1
ATOM 6242 C CA . ASN B 1 91 ? -68.938 -14.531 24.016 1 79.94 91 ASN B CA 1
ATOM 6243 C C . ASN B 1 91 ? -67.5 -14 24.078 1 79.94 91 ASN B C 1
ATOM 6245 O O . ASN B 1 91 ? -66.562 -14.656 24.609 1 79.94 91 ASN B O 1
ATOM 6249 N N . HIS B 1 92 ? -67.25 -12.898 23.422 1 84.25 92 HIS B N 1
ATOM 6250 C CA . HIS B 1 92 ? -65.938 -12.266 23.422 1 84.25 92 HIS B CA 1
ATOM 6251 C C . HIS B 1 92 ? -64.812 -13.242 23 1 84.25 92 HIS B C 1
ATOM 6253 O O . HIS B 1 92 ? -63.719 -13.203 23.516 1 84.25 92 HIS B O 1
ATOM 6259 N N . ASP B 1 93 ? -65.062 -14.172 22.109 1 81.38 93 ASP B N 1
ATOM 6260 C CA . ASP B 1 93 ? -64.125 -15.117 21.562 1 81.38 93 ASP B CA 1
ATOM 6261 C C . ASP B 1 93 ? -63.406 -14.539 20.328 1 81.38 93 ASP B C 1
ATOM 6263 O O . ASP B 1 93 ? -64 -14.469 19.25 1 81.38 93 ASP B O 1
ATOM 6267 N N . PRO B 1 94 ? -62.156 -14.18 20.438 1 87 94 PRO B N 1
ATOM 6268 C CA . PRO B 1 94 ? -61.469 -13.539 19.297 1 87 94 PRO B CA 1
ATOM 6269 C C . PRO B 1 94 ? -61.281 -14.484 18.125 1 87 94 PRO B C 1
ATOM 6271 O O . PRO B 1 94 ? -61.312 -14.055 16.969 1 87 94 PRO B O 1
ATOM 6274 N N . CYS B 1 95 ? -61.156 -15.742 18.375 1 83.12 95 CYS B N 1
ATOM 6275 C CA . CYS B 1 95 ? -60.875 -16.672 17.297 1 83.12 95 CYS B CA 1
ATOM 6276 C C . CYS B 1 95 ? -62.125 -16.812 16.391 1 83.12 95 CYS B C 1
ATOM 6278 O O . CYS B 1 95 ? -62 -16.797 15.164 1 83.12 95 CYS B O 1
ATOM 6280 N N . ARG B 1 96 ? -63.281 -16.906 17 1 84.88 96 ARG B N 1
ATOM 6281 C CA . ARG B 1 96 ? -64.562 -17.031 16.281 1 84.88 96 ARG B CA 1
ATOM 6282 C C . ARG B 1 96 ? -64.812 -15.766 15.469 1 84.88 96 ARG B C 1
ATOM 6284 O O . ARG B 1 96 ? -65.188 -15.844 14.297 1 84.88 96 ARG B O 1
ATOM 6291 N N . ILE B 1 97 ? -64.625 -14.633 16.047 1 88.19 97 ILE B N 1
ATOM 6292 C CA . ILE B 1 97 ? -64.938 -13.367 15.391 1 88.19 97 ILE B CA 1
ATOM 6293 C C . ILE B 1 97 ? -63.875 -13.109 14.305 1 88.19 97 ILE B C 1
ATOM 6295 O O . ILE B 1 97 ? -64.188 -12.609 13.219 1 88.19 97 ILE B O 1
ATOM 6299 N N . LEU B 1 98 ? -62.594 -13.523 14.586 1 89 98 LEU B N 1
ATOM 6300 C CA . LEU B 1 98 ? -61.5 -13.359 13.609 1 89 98 LEU B CA 1
ATOM 6301 C C . LEU B 1 98 ? -61.781 -14.172 12.352 1 89 98 LEU B C 1
ATOM 6303 O O . LEU B 1 98 ? -61.594 -13.68 11.234 1 89 98 LEU B O 1
ATOM 6307 N N . THR B 1 99 ? -62.25 -15.344 12.5 1 86.44 99 THR B N 1
ATOM 6308 C CA . THR B 1 99 ? -62.594 -16.188 11.359 1 86.44 99 THR B CA 1
ATOM 6309 C C . THR B 1 99 ? -63.75 -15.602 10.578 1 86.44 99 THR B C 1
ATOM 6311 O O . THR B 1 99 ? -63.781 -15.641 9.344 1 86.44 99 THR B O 1
ATOM 6314 N N . ALA B 1 100 ? -64.75 -15.086 11.258 1 88 100 ALA B N 1
ATOM 6315 C CA . ALA B 1 100 ? -65.875 -14.438 10.609 1 88 100 ALA B CA 1
ATOM 6316 C C . ALA B 1 100 ? -65.438 -13.203 9.828 1 88 100 ALA B C 1
ATOM 6318 O O . ALA B 1 100 ? -65.938 -12.922 8.742 1 88 100 ALA B O 1
ATOM 6319 N N . CYS B 1 101 ? -64.5 -12.445 10.43 1 89.25 101 CYS B N 1
ATOM 6320 C CA . CYS B 1 101 ? -63.938 -11.273 9.75 1 89.25 101 CYS B CA 1
ATOM 6321 C C . CYS B 1 101 ? -63.188 -11.68 8.477 1 89.25 101 CYS B C 1
ATOM 6323 O O . CYS B 1 101 ? -63.312 -11.008 7.449 1 89.25 101 CYS B O 1
ATOM 6325 N N . ARG B 1 102 ? -62.469 -12.758 8.539 1 88.19 102 ARG B N 1
ATOM 6326 C CA . ARG B 1 102 ? -61.75 -13.281 7.371 1 88.19 102 ARG B CA 1
ATOM 6327 C C . ARG B 1 102 ? -62.75 -13.609 6.246 1 88.19 102 ARG B C 1
ATOM 6329 O O . ARG B 1 102 ? -62.5 -13.266 5.086 1 88.19 102 ARG B O 1
ATOM 6336 N N . TYR B 1 103 ? -63.844 -14.219 6.598 1 85.06 103 TYR B N 1
ATOM 6337 C CA . TYR B 1 103 ? -64.875 -14.562 5.629 1 85.06 103 TYR B CA 1
ATOM 6338 C C . TYR B 1 103 ? -65.5 -13.312 5.047 1 85.06 103 TYR B C 1
ATOM 6340 O O . TYR B 1 103 ? -65.75 -13.234 3.84 1 85.06 103 TYR B O 1
ATOM 6348 N N . ALA B 1 104 ? -65.812 -12.344 5.859 1 87.56 104 ALA B N 1
ATOM 6349 C CA . ALA B 1 104 ? -66.375 -11.086 5.391 1 87.56 104 ALA B CA 1
ATOM 6350 C C . ALA B 1 104 ? -65.375 -10.367 4.438 1 87.56 104 ALA B C 1
ATOM 6352 O O . ALA B 1 104 ? -65.812 -9.82 3.422 1 87.56 104 ALA B O 1
ATOM 6353 N N . ALA B 1 105 ? -64.125 -10.398 4.781 1 88.31 105 ALA B N 1
ATOM 6354 C CA . ALA B 1 105 ? -63.094 -9.75 3.949 1 88.31 105 ALA B CA 1
ATOM 6355 C C . ALA B 1 105 ? -63 -10.438 2.588 1 88.31 105 ALA B C 1
ATOM 6357 O O . ALA B 1 105 ? -62.844 -9.766 1.564 1 88.31 105 ALA B O 1
ATOM 6358 N N . ARG B 1 106 ? -63.094 -11.703 2.549 1 84.31 106 ARG B N 1
ATOM 6359 C CA . ARG B 1 106 ? -63.062 -12.469 1.304 1 84.31 106 ARG B CA 1
ATOM 6360 C C . ARG B 1 106 ? -64.25 -12.133 0.42 1 84.31 106 ARG B C 1
ATOM 6362 O O . ARG B 1 106 ? -64.125 -11.945 -0.79 1 84.31 106 ARG B O 1
ATOM 6369 N N . ARG B 1 107 ? -65.438 -11.938 1.02 1 81.56 107 ARG B N 1
ATOM 6370 C CA . ARG B 1 107 ? -66.625 -11.664 0.286 1 81.56 107 ARG B CA 1
ATOM 6371 C C . ARG B 1 107 ? -66.688 -10.219 -0.207 1 81.56 107 ARG B C 1
ATOM 6373 O O . ARG B 1 107 ? -67.25 -9.938 -1.276 1 81.56 107 ARG B O 1
ATOM 6380 N N . SER B 1 108 ? -66.062 -9.383 0.592 1 83.31 108 SER B N 1
ATOM 6381 C CA . SER B 1 108 ? -66.062 -7.977 0.213 1 83.31 108 SER B CA 1
ATOM 6382 C C . SER B 1 108 ? -64.938 -7.676 -0.787 1 83.31 108 SER B C 1
ATOM 6384 O O . SER B 1 108 ? -64.875 -6.566 -1.314 1 83.31 108 SER B O 1
ATOM 6386 N N . GLY B 1 109 ? -63.969 -8.609 -1.052 1 81.69 109 GLY B N 1
ATOM 6387 C CA . GLY B 1 109 ? -62.938 -8.461 -2.055 1 81.69 109 GLY B CA 1
ATOM 6388 C C . GLY B 1 109 ? -61.625 -7.926 -1.486 1 81.69 109 GLY B C 1
ATOM 6389 O O . GLY B 1 109 ? -60.719 -7.539 -2.236 1 81.69 109 GLY B O 1
ATOM 6390 N N . GLU B 1 110 ? -61.562 -7.77 -0.223 1 83.75 110 GLU B N 1
ATOM 6391 C CA . GLU B 1 110 ? -60.312 -7.309 0.388 1 83.75 110 GLU B CA 1
ATOM 6392 C C . GLU B 1 110 ? -59.344 -8.469 0.591 1 83.75 110 GLU B C 1
ATOM 6394 O O . GLU B 1 110 ? -59.219 -9.008 1.693 1 83.75 110 GLU B O 1
ATOM 6399 N N . LYS B 1 111 ? -58.594 -8.719 -0.356 1 85.31 111 LYS B N 1
ATOM 6400 C CA . LYS B 1 111 ? -57.75 -9.906 -0.386 1 85.31 111 LYS B CA 1
ATOM 6401 C C . LYS B 1 111 ? -56.594 -9.766 0.588 1 85.31 111 LYS B C 1
ATOM 6403 O O . LYS B 1 111 ? -56.219 -10.727 1.278 1 85.31 111 LYS B O 1
ATOM 6408 N N . ASP B 1 112 ? -56 -8.617 0.655 1 83.81 112 ASP B N 1
ATOM 6409 C CA . ASP B 1 112 ? -54.844 -8.414 1.548 1 83.81 112 ASP B CA 1
ATOM 6410 C C . ASP B 1 112 ? -55.281 -8.555 3.01 1 83.81 112 ASP B C 1
ATOM 6412 O O . ASP B 1 112 ? -54.562 -9.195 3.801 1 83.81 112 ASP B O 1
ATOM 6416 N N . LEU B 1 113 ? -56.344 -8.016 3.258 1 85.75 113 LEU B N 1
ATOM 6417 C CA . LEU B 1 113 ? -56.875 -8.133 4.621 1 85.75 113 LEU B CA 1
ATOM 6418 C C . LEU B 1 113 ? -57.219 -9.578 4.957 1 85.75 113 LEU B C 1
ATOM 6420 O O . LEU B 1 113 ? -56.875 -10.062 6.043 1 85.75 113 LEU B O 1
ATOM 6424 N N . SER B 1 114 ? -57.781 -10.242 4.027 1 87 114 SER B N 1
ATOM 6425 C CA . SER B 1 114 ? -58.125 -11.641 4.238 1 87 114 SER B CA 1
ATOM 6426 C C . SER B 1 114 ? -56.875 -12.5 4.453 1 87 114 SER B C 1
ATOM 6428 O O . SER B 1 114 ? -56.875 -13.391 5.309 1 87 114 SER B O 1
ATOM 6430 N N . PHE B 1 115 ? -55.875 -12.172 3.771 1 84.31 115 PHE B N 1
ATOM 6431 C CA . PHE B 1 115 ? -54.625 -12.906 3.895 1 84.31 115 PHE B CA 1
ATOM 6432 C C . PHE B 1 115 ? -54 -12.711 5.277 1 84.31 115 PHE B C 1
ATOM 6434 O O . PHE B 1 115 ? -53.625 -13.672 5.93 1 84.31 115 PHE B O 1
ATOM 6441 N N . ILE B 1 116 ? -53.938 -11.484 5.77 1 85 116 ILE B N 1
ATOM 6442 C CA . ILE B 1 116 ? -53.312 -11.188 7.055 1 85 116 ILE B CA 1
ATOM 6443 C C . ILE B 1 116 ? -54.125 -11.789 8.18 1 85 116 ILE B C 1
ATOM 6445 O O . ILE B 1 116 ? -53.594 -12.328 9.148 1 85 116 ILE B O 1
ATOM 6449 N N . LEU B 1 117 ? -55.406 -11.773 8.016 1 86.38 117 LEU B N 1
ATOM 6450 C CA . LEU B 1 117 ? -56.281 -12.344 9.031 1 86.38 117 LEU B CA 1
ATOM 6451 C C . LEU B 1 117 ? -56.125 -13.859 9.094 1 86.38 117 LEU B C 1
ATOM 6453 O O . LEU B 1 117 ? -56.219 -14.453 10.172 1 86.38 117 LEU B O 1
ATOM 6457 N N . ASN B 1 118 ? -55.844 -14.391 7.977 1 83.81 118 ASN B N 1
ATOM 6458 C CA . ASN B 1 118 ? -55.562 -15.82 7.953 1 83.81 118 ASN B CA 1
ATOM 6459 C C . ASN B 1 118 ? -54.25 -16.125 8.672 1 83.81 118 ASN B C 1
ATOM 6461 O O . ASN B 1 118 ? -54.156 -17.109 9.406 1 83.81 118 ASN B O 1
ATOM 6465 N N . GLU B 1 119 ? -53.25 -15.273 8.43 1 81.44 119 GLU B N 1
ATOM 6466 C CA . GLU B 1 119 ? -51.969 -15.438 9.062 1 81.44 119 GLU B CA 1
ATOM 6467 C C . GLU B 1 119 ? -52.062 -15.289 10.578 1 81.44 119 GLU B C 1
ATOM 6469 O O . GLU B 1 119 ? -51.375 -15.992 11.32 1 81.44 119 GLU B O 1
ATOM 6474 N N . LEU B 1 120 ? -52.844 -14.406 11.031 1 83.31 120 LEU B N 1
ATOM 6475 C CA . LEU B 1 120 ? -53 -14.148 12.461 1 83.31 120 LEU B CA 1
ATOM 6476 C C . LEU B 1 120 ? -53.656 -15.344 13.148 1 83.31 120 LEU B C 1
ATOM 6478 O O . LEU B 1 120 ? -53.469 -15.555 14.352 1 83.31 120 LEU B O 1
ATOM 6482 N N . SER B 1 121 ? -54.375 -16.234 12.406 1 76.69 121 SER B N 1
ATOM 6483 C CA . SER B 1 121 ? -55.156 -17.328 12.977 1 76.69 121 SER B CA 1
ATOM 6484 C C . SER B 1 121 ? -54.344 -18.625 13.008 1 76.69 121 SER B C 1
ATOM 6486 O O . SER B 1 121 ? -54.781 -19.609 13.602 1 76.69 121 SER B O 1
ATOM 6488 N N . LYS B 1 122 ? -53.156 -18.656 12.43 1 77.06 122 LYS B N 1
ATOM 6489 C CA . LYS B 1 122 ? -52.406 -19.875 12.273 1 77.06 122 LYS B CA 1
ATOM 6490 C C . LYS B 1 122 ? -51.812 -20.344 13.602 1 77.06 122 LYS B C 1
ATOM 6492 O O . LYS B 1 122 ? -51.812 -21.531 13.914 1 77.06 122 LYS B O 1
ATOM 6497 N N . SER B 1 123 ? -51.156 -19.422 14.352 1 75.44 123 SER B N 1
ATOM 6498 C CA . SER B 1 123 ? -50.594 -19.75 15.664 1 75.44 123 SER B CA 1
ATOM 6499 C C . SER B 1 123 ? -50.844 -18.625 16.656 1 75.44 123 SER B C 1
ATOM 6501 O O . SER B 1 123 ? -51.062 -17.469 16.266 1 75.44 123 SER B O 1
ATOM 6503 N N . GLN B 1 124 ? -50.812 -18.984 17.906 1 75.12 124 GLN B N 1
ATOM 6504 C CA . GLN B 1 124 ? -51.031 -18.016 18.969 1 75.12 124 GLN B CA 1
ATOM 6505 C C . GLN B 1 124 ? -49.875 -17.031 19.078 1 75.12 124 GLN B C 1
ATOM 6507 O O . GLN B 1 124 ? -50.031 -15.906 19.531 1 75.12 124 GLN B O 1
ATOM 6512 N N . GLU B 1 125 ? -48.75 -17.469 18.609 1 77.12 125 GLU B N 1
ATOM 6513 C CA . GLU B 1 125 ? -47.562 -16.625 18.75 1 77.12 125 GLU B CA 1
ATOM 6514 C C . GLU B 1 125 ? -47.375 -15.711 17.531 1 77.12 125 GLU B C 1
ATOM 6516 O O . GLU B 1 125 ? -46.625 -14.742 17.594 1 77.12 125 GLU B O 1
ATOM 6521 N N . ARG B 1 126 ? -48.125 -15.883 16.578 1 79.94 126 ARG B N 1
ATOM 6522 C CA . ARG B 1 126 ? -47.969 -15.188 15.312 1 79.94 126 ARG B CA 1
ATOM 6523 C C . ARG B 1 126 ? -48.281 -13.703 15.453 1 79.94 126 ARG B C 1
ATOM 6525 O O . ARG B 1 126 ? -47.562 -12.859 14.914 1 79.94 126 ARG B O 1
ATOM 6532 N N . PRO B 1 127 ? -49.312 -13.367 16.188 1 80.69 127 PRO B N 1
ATOM 6533 C CA . PRO B 1 127 ? -49.562 -11.93 16.344 1 80.69 127 PRO B CA 1
ATOM 6534 C C . PRO B 1 127 ? -48.406 -11.211 17.047 1 80.69 127 PRO B C 1
ATOM 6536 O O . PRO B 1 127 ? -48.062 -10.086 16.672 1 80.69 127 PRO B O 1
ATOM 6539 N N . GLY B 1 128 ? -47.781 -11.75 17.938 1 78.75 128 GLY B N 1
ATOM 6540 C CA . GLY B 1 128 ? -46.625 -11.164 18.578 1 78.75 128 GLY B CA 1
ATOM 6541 C C . GLY B 1 128 ? -45.469 -10.953 17.609 1 78.75 128 GLY B C 1
ATOM 6542 O O . GLY B 1 128 ? -44.812 -9.906 17.625 1 78.75 128 GLY B O 1
ATOM 6543 N N . LYS B 1 129 ? -45.188 -11.93 16.828 1 73.12 129 LYS B N 1
ATOM 6544 C CA . LYS B 1 129 ? -44.125 -11.844 15.836 1 73.12 129 LYS B CA 1
ATOM 6545 C C . LYS B 1 129 ? -44.438 -10.758 14.805 1 73.12 129 LYS B C 1
ATOM 6547 O O . LYS B 1 129 ? -43.531 -10.008 14.414 1 73.12 129 LYS B O 1
ATOM 6552 N N . ILE B 1 130 ? -45.688 -10.617 14.461 1 74.19 130 ILE B N 1
ATOM 6553 C CA . ILE B 1 130 ? -46.062 -9.602 13.484 1 74.19 130 ILE B CA 1
ATOM 6554 C C . ILE B 1 130 ? -46 -8.219 14.125 1 74.19 130 ILE B C 1
ATOM 6556 O O . ILE B 1 130 ? -45.562 -7.254 13.484 1 74.19 130 ILE B O 1
ATOM 6560 N N . ARG B 1 131 ? -46.406 -8.125 15.312 1 72.94 131 ARG B N 1
ATOM 6561 C CA . ARG B 1 131 ? -46.281 -6.852 16.016 1 72.94 131 ARG B CA 1
ATOM 6562 C C . ARG B 1 131 ? -44.812 -6.398 16.078 1 72.94 131 ARG B C 1
ATOM 6564 O O . ARG B 1 131 ? -44.531 -5.223 15.852 1 72.94 131 ARG B O 1
ATOM 6571 N N . LYS B 1 132 ? -43.938 -7.281 16.359 1 67.5 132 LYS B N 1
ATOM 6572 C CA . LYS B 1 132 ? -42.531 -6.953 16.391 1 67.5 132 LYS B CA 1
ATOM 6573 C C . LYS B 1 132 ? -42.031 -6.52 15.023 1 67.5 132 LYS B C 1
ATOM 6575 O O . LYS B 1 132 ? -41.25 -5.582 14.906 1 67.5 132 LYS B O 1
ATOM 6580 N N . LEU B 1 133 ? -42.469 -7.203 14.055 1 63.72 133 LEU B N 1
ATOM 6581 C CA . LEU B 1 133 ? -42.125 -6.855 12.68 1 63.72 133 LEU B CA 1
ATOM 6582 C C . LEU B 1 133 ? -42.594 -5.457 12.328 1 63.72 133 LEU B C 1
ATOM 6584 O O . LEU B 1 133 ? -41.938 -4.723 11.594 1 63.72 133 LEU B O 1
ATOM 6588 N N . LEU B 1 134 ? -43.812 -5.137 12.852 1 62.19 134 LEU B N 1
ATOM 6589 C CA . LEU B 1 134 ? -44.406 -3.83 12.555 1 62.19 134 LEU B CA 1
ATOM 6590 C C . LEU B 1 134 ? -43.688 -2.73 13.328 1 62.19 134 LEU B C 1
ATOM 6592 O O . LEU B 1 134 ? -43.562 -1.604 12.836 1 62.19 134 LEU B O 1
ATOM 6596 N N . ASN B 1 135 ? -43.531 -2.938 14.5 1 56.56 135 ASN B N 1
ATOM 6597 C CA . ASN B 1 135 ? -42.781 -1.96 15.297 1 56.56 135 ASN B CA 1
ATOM 6598 C C . ASN B 1 135 ? -41.312 -1.871 14.859 1 56.56 135 ASN B C 1
ATOM 6600 O O . ASN B 1 135 ? -40.688 -0.816 14.984 1 56.56 135 ASN B O 1
ATOM 6604 N N . ASP B 1 136 ? -40.781 -2.92 14.641 1 49.91 136 ASP B N 1
ATOM 6605 C CA . ASP B 1 136 ? -39.375 -2.977 14.195 1 49.91 136 ASP B CA 1
ATOM 6606 C C . ASP B 1 136 ? -39.219 -2.34 12.82 1 49.91 136 ASP B C 1
ATOM 6608 O O . ASP B 1 136 ? -38.094 -2.18 12.328 1 49.91 136 ASP B O 1
ATOM 6612 N N . ASP B 1 137 ? -40.281 -2.17 12.203 1 46.56 137 ASP B N 1
ATOM 6613 C CA . ASP B 1 137 ? -40.156 -1.686 10.828 1 46.56 137 ASP B CA 1
ATOM 6614 C C . ASP B 1 137 ? -39.281 -0.425 10.766 1 46.56 137 ASP B C 1
ATOM 6616 O O . ASP B 1 137 ? -38.594 -0.201 9.781 1 46.56 137 ASP B O 1
ATOM 6620 N N . SER B 1 138 ? -39.781 0.641 11.562 1 46.25 138 SER B N 1
ATOM 6621 C CA . SER B 1 138 ? -39.125 1.922 11.359 1 46.25 138 SER B CA 1
ATOM 6622 C C . SER B 1 138 ? -37.594 1.785 11.508 1 46.25 138 SER B C 1
ATOM 6624 O O . SER B 1 138 ? -36.844 2.463 10.812 1 46.25 138 SER B O 1
ATOM 6626 N N . ILE B 1 139 ? -37.156 1.173 12.453 1 45.31 139 ILE B N 1
ATOM 6627 C CA . ILE B 1 139 ? -35.781 1.122 12.953 1 45.31 139 ILE B CA 1
ATOM 6628 C C . ILE B 1 139 ? -34.969 0.129 12.125 1 45.31 139 ILE B C 1
ATOM 6630 O O . ILE B 1 139 ? -33.75 0.12 12.195 1 45.31 139 ILE B O 1
ATOM 6634 N N . THR B 1 140 ? -35.594 -0.824 11.484 1 51.97 140 THR B N 1
ATOM 6635 C CA . THR B 1 140 ? -34.906 -1.995 10.969 1 51.97 140 THR B CA 1
ATOM 6636 C C . THR B 1 140 ? -34.375 -1.731 9.562 1 51.97 140 THR B C 1
ATOM 6638 O O . THR B 1 140 ? -33.688 -2.576 8.984 1 51.97 140 THR B O 1
ATOM 6641 N N . GLU B 1 141 ? -34.844 -0.64 8.961 1 64.25 141 GLU B N 1
ATOM 6642 C CA . GLU B 1 141 ? -34.375 -0.491 7.582 1 64.25 141 GLU B CA 1
ATOM 6643 C C . GLU B 1 141 ? -32.906 -0.114 7.516 1 64.25 141 GLU B C 1
ATOM 6645 O O . GLU B 1 141 ? -32.406 0.569 8.406 1 64.25 141 GLU B O 1
ATOM 6650 N N . ILE B 1 142 ? -32.281 -0.711 6.695 1 80.38 142 ILE B N 1
ATOM 6651 C CA . ILE B 1 142 ? -30.875 -0.421 6.414 1 80.38 142 ILE B CA 1
ATOM 6652 C C . ILE B 1 142 ? -30.719 1.048 6.027 1 80.38 142 ILE B C 1
ATOM 6654 O O . ILE B 1 142 ? -31.547 1.593 5.289 1 80.38 142 ILE B O 1
ATOM 6658 N N . ARG B 1 143 ? -30.047 1.775 6.848 1 84.88 143 ARG B N 1
ATOM 6659 C CA . ARG B 1 143 ? -29.75 3.166 6.535 1 84.88 143 ARG B CA 1
ATOM 6660 C C . ARG B 1 143 ? -28.703 3.258 5.426 1 84.88 143 ARG B C 1
ATOM 6662 O O . ARG B 1 143 ? -27.547 2.865 5.617 1 84.88 143 ARG B O 1
ATOM 6669 N N . LYS B 1 144 ? -29.125 3.777 4.355 1 89.81 144 LYS B N 1
ATOM 6670 C CA . LYS B 1 144 ? -28.188 3.949 3.25 1 89.81 144 LYS B CA 1
ATOM 6671 C C . LYS B 1 144 ? -27.25 5.129 3.502 1 89.81 144 LYS B C 1
ATOM 6673 O O . LYS B 1 144 ? -27.688 6.176 3.99 1 89.81 144 LYS B O 1
ATOM 6678 N N . LYS B 1 145 ? -26.062 4.996 3.186 1 92.62 145 LYS B N 1
ATOM 6679 C CA . LYS B 1 145 ? -25.062 6.059 3.344 1 92.62 145 LYS B CA 1
ATOM 6680 C C . LYS B 1 145 ? -25.172 7.07 2.207 1 92.62 145 LYS B C 1
ATOM 6682 O O . LYS B 1 145 ? -25.531 6.719 1.083 1 92.62 145 LYS B O 1
ATOM 6687 N N . THR B 1 146 ? -24.938 8.305 2.576 1 92.69 146 THR B N 1
ATOM 6688 C CA . THR B 1 146 ? -24.875 9.352 1.556 1 92.69 146 THR B CA 1
ATOM 6689 C C . THR B 1 146 ? -23.594 9.242 0.747 1 92.69 146 THR B C 1
ATOM 6691 O O . THR B 1 146 ? -22.641 8.578 1.171 1 92.69 146 THR B O 1
ATOM 6694 N N . SER B 1 147 ? -23.562 9.844 -0.385 1 94.31 147 SER B N 1
ATOM 6695 C CA . SER B 1 147 ? -22.375 9.844 -1.237 1 94.31 147 SER B CA 1
ATOM 6696 C C . SER B 1 147 ? -21.188 10.5 -0.539 1 94.31 147 SER B C 1
ATOM 6698 O O . SER B 1 147 ? -20.047 10.078 -0.717 1 94.31 147 SER B O 1
ATOM 6700 N N . LEU B 1 148 ? -21.484 11.477 0.28 1 93.06 148 LEU B N 1
ATOM 6701 C CA . LEU B 1 148 ? -20.406 12.172 0.997 1 93.06 148 LEU B CA 1
ATOM 6702 C C . LEU B 1 148 ? -19.828 11.281 2.09 1 93.06 148 LEU B C 1
ATOM 6704 O O . LEU B 1 148 ? -18.609 11.289 2.318 1 93.06 148 LEU B O 1
ATOM 6708 N N . GLU B 1 149 ? -20.719 10.594 2.752 1 92.44 149 GLU B N 1
ATOM 6709 C CA . GLU B 1 149 ? -20.234 9.672 3.777 1 92.44 149 GLU B CA 1
ATOM 6710 C C . GLU B 1 149 ? -19.391 8.562 3.168 1 92.44 149 GLU B C 1
ATOM 6712 O O . GLU B 1 149 ? -18.359 8.18 3.73 1 92.44 149 GLU B O 1
ATOM 6717 N N . ALA B 1 150 ? -19.844 8.047 2.062 1 94.62 150 ALA B N 1
ATOM 6718 C CA . ALA B 1 150 ? -19.094 7.008 1.359 1 94.62 150 ALA B CA 1
ATOM 6719 C C . ALA B 1 150 ? -17.734 7.531 0.91 1 94.62 150 ALA B C 1
ATOM 6721 O O . ALA B 1 150 ? -16.719 6.836 1.039 1 94.62 150 ALA B O 1
ATOM 6722 N N . LEU B 1 151 ? -17.781 8.75 0.411 1 94.44 151 LEU B N 1
ATOM 6723 C CA . LEU B 1 151 ? -16.531 9.367 -0.035 1 94.44 151 LEU B CA 1
ATOM 6724 C C . LEU B 1 151 ? -15.578 9.586 1.138 1 94.44 151 LEU B C 1
ATOM 6726 O O . LEU B 1 151 ? -14.367 9.398 1.005 1 94.44 151 LEU B O 1
ATOM 6730 N N . GLY B 1 152 ? -16.141 10.055 2.256 1 93.06 152 GLY B N 1
ATOM 6731 C CA . GLY B 1 152 ? -15.336 10.18 3.457 1 93.06 152 GLY B CA 1
ATOM 6732 C C . GLY B 1 152 ? -14.68 8.883 3.869 1 93.06 152 GLY B C 1
ATOM 6733 O O . GLY B 1 152 ? -13.5 8.867 4.234 1 93.06 152 GLY B O 1
ATOM 6734 N N . PHE B 1 153 ? -15.422 7.801 3.754 1 92.81 153 PHE B N 1
ATOM 6735 C CA . PHE B 1 153 ? -14.883 6.484 4.09 1 92.81 153 PHE B CA 1
ATOM 6736 C C . PHE B 1 153 ? -13.773 6.094 3.121 1 92.81 153 PHE B C 1
ATOM 6738 O O . PHE B 1 153 ? -12.734 5.57 3.537 1 92.81 153 PHE B O 1
ATOM 6745 N N . ILE B 1 154 ? -13.945 6.312 1.808 1 93.5 154 ILE B N 1
ATOM 6746 C CA . ILE B 1 154 ? -13 5.965 0.755 1 93.5 154 ILE B CA 1
ATOM 6747 C C . ILE B 1 154 ? -11.68 6.707 0.983 1 93.5 154 ILE B C 1
ATOM 6749 O O . ILE B 1 154 ? -10.602 6.109 0.909 1 93.5 154 ILE B O 1
ATOM 6753 N N . LEU B 1 155 ? -11.734 7.957 1.321 1 91.69 155 LEU B N 1
ATOM 6754 C CA . LEU B 1 155 ? -10.539 8.781 1.446 1 91.69 155 LEU B CA 1
ATOM 6755 C C . LEU B 1 155 ? -9.844 8.531 2.777 1 91.69 155 LEU B C 1
ATOM 6757 O O . LEU B 1 155 ? -8.609 8.539 2.848 1 91.69 155 LEU B O 1
ATOM 6761 N N . ASP B 1 156 ? -10.602 8.266 3.807 1 88.94 156 ASP B N 1
ATOM 6762 C CA . ASP B 1 156 ? -10.023 8.023 5.125 1 88.94 156 ASP B CA 1
ATOM 6763 C C . ASP B 1 156 ? -9.219 6.73 5.141 1 88.94 156 ASP B C 1
ATOM 6765 O O . ASP B 1 156 ? -8.227 6.621 5.863 1 88.94 156 ASP B O 1
ATOM 6769 N N . HIS B 1 157 ? -9.688 5.812 4.348 1 89.5 157 HIS B N 1
ATOM 6770 C CA . HIS B 1 157 ? -9.047 4.504 4.402 1 89.5 157 HIS B CA 1
ATOM 6771 C C . HIS B 1 157 ? -8.297 4.199 3.107 1 89.5 157 HIS B C 1
ATOM 6773 O O . HIS B 1 157 ? -7.848 3.072 2.896 1 89.5 157 HIS B O 1
ATOM 6779 N N . SER B 1 158 ? -8.211 5.176 2.24 1 88.69 158 SER B N 1
ATOM 6780 C CA . SER B 1 158 ? -7.52 5.012 0.965 1 88.69 158 SER B CA 1
ATOM 6781 C C . SER B 1 158 ? -8.039 3.795 0.208 1 88.69 158 SER B C 1
ATOM 6783 O O . SER B 1 158 ? -7.25 2.969 -0.261 1 88.69 158 SER B O 1
ATOM 6785 N N . VAL B 1 159 ? -9.297 3.668 0.173 1 91.75 159 VAL B N 1
ATOM 6786 C CA . VAL B 1 159 ? -9.945 2.555 -0.512 1 91.75 159 VAL B CA 1
ATOM 6787 C C . VAL B 1 159 ? -9.898 2.779 -2.021 1 91.75 159 VAL B C 1
ATOM 6789 O O . VAL B 1 159 ? -10.242 3.861 -2.504 1 91.75 159 VAL B O 1
ATOM 6792 N N . SER B 1 160 ? -9.445 1.783 -2.736 1 88.25 160 SER B N 1
ATOM 6793 C CA . SER B 1 160 ? -9.438 1.87 -4.191 1 88.25 160 SER B CA 1
ATOM 6794 C C . SER B 1 160 ? -10.844 1.738 -4.766 1 88.25 160 SER B C 1
ATOM 6796 O O . SER B 1 160 ? -11.758 1.294 -4.074 1 88.25 160 SER B O 1
ATOM 6798 N N . ARG B 1 161 ? -11.008 2.213 -6.012 1 88.19 161 ARG B N 1
ATOM 6799 C CA . ARG B 1 161 ? -12.297 2.094 -6.688 1 88.19 161 ARG B CA 1
ATOM 6800 C C . ARG B 1 161 ? -12.742 0.638 -6.75 1 88.19 161 ARG B C 1
ATOM 6802 O O . ARG B 1 161 ? -13.914 0.336 -6.516 1 88.19 161 ARG B O 1
ATOM 6809 N N . ASN B 1 162 ? -11.844 -0.241 -7.055 1 87.25 162 ASN B N 1
ATOM 6810 C CA . ASN B 1 162 ? -12.164 -1.659 -7.164 1 87.25 162 ASN B CA 1
ATOM 6811 C C . ASN B 1 162 ? -12.609 -2.238 -5.824 1 87.25 162 ASN B C 1
ATOM 6813 O O . ASN B 1 162 ? -13.578 -2.996 -5.758 1 87.25 162 ASN B O 1
ATOM 6817 N N . LEU B 1 163 ? -11.836 -1.931 -4.812 1 91.31 163 LEU B N 1
ATOM 6818 C CA . LEU B 1 163 ? -12.203 -2.418 -3.488 1 91.31 163 LEU B CA 1
ATOM 6819 C C . LEU B 1 163 ? -13.57 -1.877 -3.07 1 91.31 163 LEU B C 1
ATOM 6821 O O . LEU B 1 163 ? -14.375 -2.6 -2.477 1 91.31 163 LEU B O 1
ATOM 6825 N N . TYR B 1 164 ? -13.805 -0.615 -3.355 1 94 164 TYR B N 1
ATOM 6826 C CA . TYR B 1 164 ? -15.102 -0.028 -3.018 1 94 164 TYR B CA 1
ATOM 6827 C C . TYR B 1 164 ? -16.234 -0.757 -3.727 1 94 164 TYR B C 1
ATOM 6829 O O . TYR B 1 164 ? -17.25 -1.073 -3.113 1 94 164 TYR B O 1
ATOM 6837 N N . THR B 1 165 ? -16.062 -0.957 -5.043 1 92.81 165 THR B N 1
ATOM 6838 C CA . THR B 1 165 ? -17.078 -1.632 -5.836 1 92.81 165 THR B CA 1
ATOM 6839 C C . THR B 1 165 ? -17.312 -3.047 -5.316 1 92.81 165 THR B C 1
ATOM 6841 O O . THR B 1 165 ? -18.469 -3.498 -5.227 1 92.81 165 THR B O 1
ATOM 6844 N N . ASP B 1 166 ? -16.25 -3.74 -4.965 1 90.81 166 ASP B N 1
ATOM 6845 C CA . ASP B 1 166 ? -16.391 -5.098 -4.445 1 90.81 166 ASP B CA 1
ATOM 6846 C C . ASP B 1 166 ? -17.062 -5.098 -3.082 1 90.81 166 ASP B C 1
ATOM 6848 O O . ASP B 1 166 ? -17.859 -5.996 -2.773 1 90.81 166 ASP B O 1
ATOM 6852 N N . MET B 1 167 ? -16.688 -4.133 -2.262 1 93 167 MET B N 1
ATOM 6853 C CA . MET B 1 167 ? -17.344 -3.984 -0.971 1 93 167 MET B CA 1
ATOM 6854 C C . MET B 1 167 ? -18.844 -3.773 -1.152 1 93 167 MET B C 1
ATOM 6856 O O . MET B 1 167 ? -19.656 -4.379 -0.442 1 93 167 MET B O 1
ATOM 6860 N N . ARG B 1 168 ? -19.188 -2.902 -2.096 1 93 168 ARG B N 1
ATOM 6861 C CA . ARG B 1 168 ? -20.594 -2.629 -2.377 1 93 168 ARG B CA 1
ATOM 6862 C C . ARG B 1 168 ? -21.312 -3.885 -2.867 1 93 168 ARG B C 1
ATOM 6864 O O . ARG B 1 168 ? -22.422 -4.191 -2.418 1 93 168 ARG B O 1
ATOM 6871 N N . LEU B 1 169 ? -20.688 -4.613 -3.785 1 90.44 169 LEU B N 1
ATOM 6872 C CA . LEU B 1 169 ? -21.297 -5.812 -4.352 1 90.44 169 LEU B CA 1
ATOM 6873 C C . LEU B 1 169 ? -21.484 -6.887 -3.283 1 90.44 169 LEU B C 1
ATOM 6875 O O . LEU B 1 169 ? -22.469 -7.613 -3.285 1 90.44 169 LEU B O 1
ATOM 6879 N N . GLU B 1 170 ? -20.5 -6.984 -2.418 1 89.88 170 GLU B N 1
ATOM 6880 C CA . GLU B 1 170 ? -20.625 -7.938 -1.321 1 89.88 170 GLU B CA 1
ATOM 6881 C C . GLU B 1 170 ? -21.781 -7.574 -0.394 1 89.88 170 GLU B C 1
ATOM 6883 O O . GLU B 1 170 ? -22.484 -8.453 0.093 1 89.88 170 GLU B O 1
ATOM 6888 N N . SER B 1 171 ? -21.906 -6.32 -0.13 1 91 171 SER B N 1
ATOM 6889 C CA . SER B 1 171 ? -23.016 -5.855 0.692 1 91 171 SER B CA 1
ATOM 6890 C C . SER B 1 171 ? -24.359 -6.098 0 1 91 171 SER B C 1
ATOM 6892 O O . SER B 1 171 ? -25.328 -6.496 0.643 1 91 171 SER B O 1
ATOM 6894 N N . LYS B 1 172 ? -24.391 -5.898 -1.265 1 88.06 172 LYS B N 1
ATOM 6895 C CA . LYS B 1 172 ? -25.609 -6.125 -2.031 1 88.06 172 LYS B CA 1
ATOM 6896 C C . LYS B 1 172 ? -25.969 -7.605 -2.059 1 88.06 172 LYS B C 1
ATOM 6898 O O . LYS B 1 172 ? -27.141 -7.965 -1.958 1 88.06 172 LYS B O 1
ATOM 6903 N N . ALA B 1 173 ? -24.969 -8.438 -2.229 1 86.44 173 ALA B N 1
ATOM 6904 C CA . ALA B 1 173 ? -25.188 -9.883 -2.25 1 86.44 173 ALA B CA 1
ATOM 6905 C C . ALA B 1 173 ? -25.75 -10.375 -0.919 1 86.44 173 ALA B C 1
ATOM 6907 O O . ALA B 1 173 ? -26.484 -11.359 -0.876 1 86.44 173 ALA B O 1
ATOM 6908 N N . SER B 1 174 ? -25.406 -9.641 0.122 1 89.12 174 SER B N 1
ATOM 6909 C CA . SER B 1 174 ? -25.891 -10 1.45 1 89.12 174 SER B CA 1
ATOM 6910 C C . SER B 1 174 ? -27.188 -9.258 1.777 1 89.12 174 SER B C 1
ATOM 6912 O O . SER B 1 174 ? -27.578 -9.156 2.943 1 89.12 174 SER B O 1
ATOM 6914 N N . ARG B 1 175 ? -27.781 -8.594 0.782 1 84.12 175 ARG B N 1
ATOM 6915 C CA . ARG B 1 175 ? -29.031 -7.852 0.903 1 84.12 175 ARG B CA 1
ATOM 6916 C C . ARG B 1 175 ? -28.859 -6.656 1.834 1 84.12 175 ARG B C 1
ATOM 6918 O O . ARG B 1 175 ? -29.766 -6.348 2.617 1 84.12 175 ARG B O 1
ATOM 6925 N N . ALA B 1 176 ? -27.703 -6.145 1.951 1 88.81 176 ALA B N 1
ATOM 6926 C CA . ALA B 1 176 ? -27.359 -4.969 2.746 1 88.81 176 ALA B CA 1
ATOM 6927 C C . ALA B 1 176 ? -26.75 -3.875 1.873 1 88.81 176 ALA B C 1
ATOM 6929 O O . ALA B 1 176 ? -25.594 -3.486 2.074 1 88.81 176 ALA B O 1
ATOM 6930 N N . ASP B 1 177 ? -27.531 -3.332 1.088 1 88 177 ASP B N 1
ATOM 6931 C CA . ASP B 1 177 ? -27.047 -2.328 0.144 1 88 177 ASP B CA 1
ATOM 6932 C C . ASP B 1 177 ? -26.938 -0.958 0.809 1 88 177 ASP B C 1
ATOM 6934 O O . ASP B 1 177 ? -27.797 -0.104 0.637 1 88 177 ASP B O 1
ATOM 6938 N N . ILE B 1 178 ? -25.875 -0.74 1.449 1 92.06 178 ILE B N 1
ATOM 6939 C CA . ILE B 1 178 ? -25.703 0.484 2.225 1 92.06 178 ILE B CA 1
ATOM 6940 C C . ILE B 1 178 ? -24.844 1.476 1.437 1 92.06 178 ILE B C 1
ATOM 6942 O O . ILE B 1 178 ? -24.922 2.686 1.669 1 92.06 178 ILE B O 1
ATOM 6946 N N . TRP B 1 179 ? -24 1.044 0.476 1 94.94 179 TRP B N 1
ATOM 6947 C CA . TRP B 1 179 ? -23.047 1.899 -0.222 1 94.94 179 TRP B CA 1
ATOM 6948 C C . TRP B 1 179 ? -23.625 2.422 -1.528 1 94.94 179 TRP B C 1
ATOM 6950 O O . TRP B 1 179 ? -24.172 1.65 -2.322 1 94.94 179 TRP B O 1
ATOM 6960 N N . PRO B 1 180 ? -23.562 3.695 -1.747 1 94.88 180 PRO B N 1
ATOM 6961 C CA . PRO B 1 180 ? -24.016 4.242 -3.023 1 94.88 180 PRO B CA 1
ATOM 6962 C C . PRO B 1 180 ? -23.188 3.775 -4.207 1 94.88 180 PRO B C 1
ATOM 6964 O O . PRO B 1 180 ? -22 3.441 -4.043 1 94.88 180 PRO B O 1
ATOM 6967 N N . PRO B 1 181 ? -23.875 3.682 -5.359 1 93.5 181 PRO B N 1
ATOM 6968 C CA . PRO B 1 181 ? -23.094 3.324 -6.543 1 93.5 181 PRO B CA 1
ATOM 6969 C C . PRO B 1 181 ? -21.969 4.316 -6.828 1 93.5 181 PRO B C 1
ATOM 6971 O O . PRO B 1 181 ? -22.062 5.488 -6.453 1 93.5 181 PRO B O 1
ATOM 6974 N N . TYR B 1 182 ? -20.953 3.836 -7.441 1 92.94 182 TYR B N 1
ATOM 6975 C CA . TYR B 1 182 ? -19.734 4.629 -7.613 1 92.94 182 TYR B CA 1
ATOM 6976 C C . TYR B 1 182 ? -20 5.859 -8.469 1 92.94 182 TYR B C 1
ATOM 6978 O O . TYR B 1 182 ? -19.344 6.891 -8.312 1 92.94 182 TYR B O 1
ATOM 6986 N N . ASN B 1 183 ? -20.984 5.805 -9.336 1 91.94 183 ASN B N 1
ATOM 6987 C CA . ASN B 1 183 ? -21.297 6.969 -10.164 1 91.94 183 ASN B CA 1
ATOM 6988 C C . ASN B 1 183 ? -21.766 8.148 -9.312 1 91.94 183 ASN B C 1
ATOM 6990 O O . ASN B 1 183 ? -21.453 9.297 -9.617 1 91.94 183 ASN B O 1
ATOM 6994 N N . GLU B 1 184 ? -22.516 7.852 -8.32 1 93.75 184 GLU B N 1
ATOM 6995 C CA . GLU B 1 184 ? -22.953 8.898 -7.406 1 93.75 184 GLU B CA 1
ATOM 6996 C C . GLU B 1 184 ? -21.781 9.453 -6.598 1 93.75 184 GLU B C 1
ATOM 6998 O O . GLU B 1 184 ? -21.719 10.656 -6.312 1 93.75 184 GLU B O 1
ATOM 7003 N N . VAL B 1 185 ? -20.906 8.555 -6.223 1 94.19 185 VAL B N 1
ATOM 7004 C CA . VAL B 1 185 ? -19.719 8.969 -5.484 1 94.19 185 VAL B CA 1
ATOM 7005 C C . VAL B 1 185 ? -18.844 9.852 -6.367 1 94.19 185 VAL B C 1
ATOM 7007 O O . VAL B 1 185 ? -18.266 10.828 -5.898 1 94.19 185 VAL B O 1
ATOM 7010 N N . ARG B 1 186 ? -18.781 9.516 -7.594 1 92.75 186 ARG B N 1
ATOM 7011 C CA . ARG B 1 186 ? -18.016 10.297 -8.555 1 92.75 186 ARG B CA 1
ATOM 7012 C C . ARG B 1 186 ? -18.578 11.703 -8.711 1 92.75 186 ARG B C 1
ATOM 7014 O O . ARG B 1 186 ? -17.828 12.672 -8.836 1 92.75 186 ARG B O 1
ATOM 7021 N N . GLU B 1 187 ? -19.844 11.75 -8.703 1 92.75 187 GLU B N 1
ATOM 7022 C CA . GLU B 1 187 ? -20.5 13.055 -8.773 1 92.75 187 GLU B CA 1
ATOM 7023 C C . GLU B 1 187 ? -20.203 13.891 -7.531 1 92.75 187 GLU B C 1
ATOM 7025 O O . GLU B 1 187 ? -20.016 15.102 -7.621 1 92.75 187 GLU B O 1
ATOM 7030 N N . ALA B 1 188 ? -20.266 13.273 -6.441 1 94.12 188 ALA B N 1
ATOM 7031 C CA . ALA B 1 188 ? -19.922 13.961 -5.199 1 94.12 188 ALA B CA 1
ATOM 7032 C C . ALA B 1 188 ? -18.484 14.469 -5.223 1 94.12 188 ALA B C 1
ATOM 7034 O O . ALA B 1 188 ? -18.188 15.539 -4.695 1 94.12 188 ALA B O 1
ATOM 7035 N N . LYS B 1 189 ? -17.562 13.727 -5.805 1 93.69 189 LYS B N 1
ATOM 7036 C CA . LYS B 1 189 ? -16.156 14.125 -5.941 1 93.69 189 LYS B CA 1
ATOM 7037 C C . LYS B 1 189 ? -16.031 15.406 -6.758 1 93.69 189 LYS B C 1
ATOM 7039 O O . LYS B 1 189 ? -15.211 16.266 -6.434 1 93.69 189 LYS B O 1
ATOM 7044 N N . ALA B 1 190 ? -16.844 15.438 -7.727 1 92.81 190 ALA B N 1
ATOM 7045 C CA . ALA B 1 190 ? -16.766 16.594 -8.617 1 92.81 190 ALA B CA 1
ATOM 7046 C C . ALA B 1 190 ? -17.156 17.875 -7.883 1 92.81 190 ALA B C 1
ATOM 7048 O O . ALA B 1 190 ? -16.656 18.953 -8.211 1 92.81 190 ALA B O 1
ATOM 7049 N N . GLN B 1 191 ? -17.953 17.734 -6.895 1 93.06 191 GLN B N 1
ATOM 7050 C CA . GLN B 1 191 ? -18.406 18.906 -6.141 1 93.06 191 GLN B CA 1
ATOM 7051 C C . GLN B 1 191 ? -17.328 19.375 -5.168 1 93.06 191 GLN B C 1
ATOM 7053 O O . GLN B 1 191 ? -17.375 20.5 -4.676 1 93.06 191 GLN B O 1
ATOM 7058 N N . LEU B 1 192 ? -16.359 18.562 -4.906 1 95.56 192 LEU B N 1
ATOM 7059 C CA . LEU B 1 192 ? -15.336 18.875 -3.926 1 95.56 192 LEU B CA 1
ATOM 7060 C C . LEU B 1 192 ? -14.203 19.672 -4.57 1 95.56 192 LEU B C 1
ATOM 7062 O O . LEU B 1 192 ? -13.312 20.172 -3.875 1 95.56 192 LEU B O 1
ATOM 7066 N N . ARG B 1 193 ? -14.32 19.906 -5.871 1 95.12 193 ARG B N 1
ATOM 7067 C CA . ARG B 1 193 ? -13.273 20.578 -6.629 1 95.12 193 ARG B CA 1
ATOM 7068 C C . ARG B 1 193 ? -13.812 21.828 -7.305 1 95.12 193 ARG B C 1
ATOM 7070 O O . ARG B 1 193 ? -15.016 21.953 -7.535 1 95.12 193 ARG B O 1
ATOM 7077 N N . PRO B 1 194 ? -12.836 22.734 -7.508 1 95.75 194 PRO B N 1
ATOM 7078 C CA . PRO B 1 194 ? -13.266 23.828 -8.391 1 95.75 194 PRO B CA 1
ATOM 7079 C C . PRO B 1 194 ? -13.68 23.344 -9.773 1 95.75 194 PRO B C 1
ATOM 7081 O O . PRO B 1 194 ? -13.391 22.203 -10.148 1 95.75 194 PRO B O 1
ATOM 7084 N N . PRO B 1 195 ? -14.445 24.125 -10.484 1 93.25 195 PRO B N 1
ATOM 7085 C CA . PRO B 1 195 ? -14.898 23.688 -11.812 1 93.25 195 PRO B CA 1
ATOM 7086 C C . PRO B 1 195 ? -13.766 23.172 -12.688 1 93.25 195 PRO B C 1
ATOM 7088 O O . PRO B 1 195 ? -12.664 23.734 -12.672 1 93.25 195 PRO B O 1
ATOM 7091 N N . LYS B 1 196 ? -14.016 22.125 -13.383 1 91.25 196 LYS B N 1
ATOM 7092 C CA . LYS B 1 196 ? -13.023 21.406 -14.18 1 91.25 196 LYS B CA 1
ATOM 7093 C C . LYS B 1 196 ? -12.367 22.328 -15.203 1 91.25 196 LYS B C 1
ATOM 7095 O O . LYS B 1 196 ? -11.195 22.156 -15.539 1 91.25 196 LYS B O 1
ATOM 7100 N N . GLU B 1 197 ? -13.156 23.266 -15.609 1 91.44 197 GLU B N 1
ATOM 7101 C CA . GLU B 1 197 ? -12.68 24.156 -16.656 1 91.44 197 GLU B CA 1
ATOM 7102 C C . GLU B 1 197 ? -11.586 25.078 -16.141 1 91.44 197 GLU B C 1
ATOM 7104 O O . GLU B 1 197 ? -10.773 25.578 -16.922 1 91.44 197 GLU B O 1
ATOM 7109 N N . THR B 1 198 ? -11.555 25.25 -14.867 1 93.94 198 THR B N 1
ATOM 7110 C CA . THR B 1 198 ? -10.586 26.172 -14.305 1 93.94 198 THR B CA 1
ATOM 7111 C C . THR B 1 198 ? -9.266 25.469 -14.016 1 93.94 198 THR B C 1
ATOM 7113 O O . THR B 1 198 ? -8.242 26.125 -13.805 1 93.94 198 THR B O 1
ATOM 7116 N N . ILE B 1 199 ? -9.227 24.203 -13.969 1 95.25 199 ILE B N 1
ATOM 7117 C CA . ILE B 1 199 ? -8.039 23.438 -13.625 1 95.25 199 ILE B CA 1
ATOM 7118 C C . ILE B 1 199 ? -7.207 23.172 -14.883 1 95.25 199 ILE B C 1
ATOM 7120 O O . ILE B 1 199 ? -7.734 22.703 -15.891 1 95.25 199 ILE B O 1
ATOM 7124 N N . PHE B 1 200 ? -5.992 23.578 -14.781 1 95.56 200 PHE B N 1
ATOM 7125 C CA . PHE B 1 200 ? -5.059 23.391 -15.891 1 95.56 200 PHE B CA 1
ATOM 7126 C C . PHE B 1 200 ? -4.094 22.25 -15.586 1 95.56 200 PHE B C 1
ATOM 7128 O O . PHE B 1 200 ? -3.398 22.266 -14.562 1 95.56 200 PHE B O 1
ATOM 7135 N N . ILE B 1 201 ? -4.062 21.219 -16.469 1 93.75 201 ILE B N 1
ATOM 7136 C CA . ILE B 1 201 ? -3.164 20.094 -16.234 1 93.75 201 ILE B CA 1
ATOM 7137 C C . ILE B 1 201 ? -2.42 19.766 -17.531 1 93.75 201 ILE B C 1
ATOM 7139 O O . ILE B 1 201 ? -3.033 19.641 -18.594 1 93.75 201 ILE B O 1
ATOM 7143 N N . ASP B 1 202 ? -1.181 19.766 -17.422 1 89.19 202 ASP B N 1
ATOM 7144 C CA . ASP B 1 202 ? -0.293 19.328 -18.5 1 89.19 202 ASP B CA 1
ATOM 7145 C C . ASP B 1 202 ? 0.604 18.188 -18.047 1 89.19 202 ASP B C 1
ATOM 7147 O O . ASP B 1 202 ? 0.33 17.531 -17.031 1 89.19 202 ASP B O 1
ATOM 7151 N N . ASP B 1 203 ? 1.654 17.859 -18.812 1 83.38 203 ASP B N 1
ATOM 7152 C CA . ASP B 1 203 ? 2.529 16.734 -18.516 1 83.38 203 ASP B CA 1
ATOM 7153 C C . ASP B 1 203 ? 3.414 17.016 -17.312 1 83.38 203 ASP B C 1
ATOM 7155 O O . ASP B 1 203 ? 3.949 16.094 -16.688 1 83.38 203 ASP B O 1
ATOM 7159 N N . CYS B 1 204 ? 3.52 18.312 -16.969 1 87.06 204 CYS B N 1
ATOM 7160 C CA . CYS B 1 204 ? 4.484 18.609 -15.914 1 87.06 204 CYS B CA 1
ATOM 7161 C C . CYS B 1 204 ? 3.857 19.453 -14.812 1 87.06 204 CYS B C 1
ATOM 7163 O O . CYS B 1 204 ? 4.426 19.594 -13.727 1 87.06 204 CYS B O 1
ATOM 7165 N N . VAL B 1 205 ? 2.705 20 -15.141 1 92.62 205 VAL B N 1
ATOM 7166 C CA . VAL B 1 205 ? 2.164 20.953 -14.18 1 92.62 205 VAL B CA 1
ATOM 7167 C C . VAL B 1 205 ? 0.659 20.75 -14.031 1 92.62 205 VAL B C 1
ATOM 7169 O O . VAL B 1 205 ? -0.035 20.469 -15.008 1 92.62 205 VAL B O 1
ATOM 7172 N N . ALA B 1 206 ? 0.22 20.656 -12.852 1 95.81 206 ALA B N 1
ATOM 7173 C CA . ALA B 1 206 ? -1.195 20.75 -12.508 1 95.81 206 ALA B CA 1
ATOM 7174 C C . ALA B 1 206 ? -1.466 21.969 -11.641 1 95.81 206 ALA B C 1
ATOM 7176 O O . ALA B 1 206 ? -0.827 22.172 -10.602 1 95.81 206 ALA B O 1
ATOM 7177 N N . LYS B 1 207 ? -2.365 22.844 -12.109 1 96.81 207 LYS B N 1
ATOM 7178 C CA . LYS B 1 207 ? -2.561 24.109 -11.398 1 96.81 207 LYS B CA 1
ATOM 7179 C C . LYS B 1 207 ? -4.02 24.547 -11.453 1 96.81 207 LYS B C 1
ATOM 7181 O O . LYS B 1 207 ? -4.734 24.234 -12.406 1 96.81 207 LYS B O 1
ATOM 7186 N N . VAL B 1 208 ? -4.441 25.141 -10.43 1 97.5 208 VAL B N 1
ATOM 7187 C CA . VAL B 1 208 ? -5.723 25.844 -10.336 1 97.5 208 VAL B CA 1
ATOM 7188 C C . VAL B 1 208 ? -5.488 27.312 -9.984 1 97.5 208 VAL B C 1
ATOM 7190 O O . VAL B 1 208 ? -4.664 27.625 -9.117 1 97.5 208 VAL B O 1
ATOM 7193 N N . PRO B 1 209 ? -6.137 28.188 -10.727 1 96.94 209 PRO B N 1
ATOM 7194 C CA . PRO B 1 209 ? -5.977 29.594 -10.344 1 96.94 209 PRO B CA 1
ATOM 7195 C C . PRO B 1 209 ? -6.352 29.844 -8.883 1 96.94 209 PRO B C 1
ATOM 7197 O O . PRO B 1 209 ? -7.324 29.281 -8.383 1 96.94 209 PRO B O 1
ATOM 7200 N N . LEU B 1 210 ? -5.559 30.672 -8.258 1 97.69 210 LEU B N 1
ATOM 7201 C CA . LEU B 1 210 ? -5.742 30.953 -6.836 1 97.69 210 LEU B CA 1
ATOM 7202 C C . LEU B 1 210 ? -7.164 31.422 -6.551 1 97.69 210 LEU B C 1
ATOM 7204 O O . LEU B 1 210 ? -7.789 30.984 -5.586 1 97.69 210 LEU B O 1
ATOM 7208 N N . GLN B 1 211 ? -7.715 32.312 -7.402 1 97.44 211 GLN B N 1
ATOM 7209 C CA . GLN B 1 211 ? -9.055 32.844 -7.219 1 97.44 211 GLN B CA 1
ATOM 7210 C C . GLN B 1 211 ? -10.102 31.734 -7.227 1 97.44 211 GLN B C 1
ATOM 7212 O O . GLN B 1 211 ? -11.016 31.734 -6.402 1 97.44 211 GLN B O 1
ATOM 7217 N N . ALA B 1 212 ? -9.961 30.875 -8.133 1 97.5 212 ALA B N 1
ATOM 7218 C CA . ALA B 1 212 ? -10.922 29.781 -8.266 1 97.5 212 ALA B CA 1
ATOM 7219 C C . ALA B 1 212 ? -10.891 28.875 -7.039 1 97.5 212 ALA B C 1
ATOM 7221 O O . ALA B 1 212 ? -11.938 28.438 -6.559 1 97.5 212 ALA B O 1
ATOM 7222 N N . LEU B 1 213 ? -9.688 28.531 -6.578 1 98 213 LEU B N 1
ATOM 7223 C CA . LEU B 1 213 ? -9.539 27.672 -5.41 1 98 213 LEU B CA 1
ATOM 7224 C C . LEU B 1 213 ? -10.109 28.359 -4.164 1 98 213 LEU B C 1
ATOM 7226 O O . LEU B 1 213 ? -10.797 27.719 -3.365 1 98 213 LEU B O 1
ATOM 7230 N N . LEU B 1 214 ? -9.805 29.625 -3.979 1 98.25 214 LEU B N 1
ATOM 7231 C CA . LEU B 1 214 ? -10.305 30.391 -2.838 1 98.25 214 LEU B CA 1
ATOM 7232 C C . LEU B 1 214 ? -11.828 30.5 -2.881 1 98.25 214 LEU B C 1
ATOM 7234 O O . LEU B 1 214 ? -12.492 30.359 -1.854 1 98.25 214 LEU B O 1
ATOM 7238 N N . ASN B 1 215 ? -12.375 30.781 -4.074 1 97.81 215 ASN B N 1
ATOM 7239 C CA . ASN B 1 215 ? -13.82 30.859 -4.227 1 97.81 215 ASN B CA 1
ATOM 7240 C C . ASN B 1 215 ? -14.492 29.547 -3.807 1 97.81 215 ASN B C 1
ATOM 7242 O O . ASN B 1 215 ? -15.461 29.562 -3.039 1 97.81 215 ASN B O 1
ATOM 7246 N N . HIS B 1 216 ? -13.969 28.531 -4.34 1 97.75 216 HIS B N 1
ATOM 7247 C CA . HIS B 1 216 ? -14.555 27.234 -4.023 1 97.75 216 HIS B CA 1
ATOM 7248 C C . HIS B 1 216 ? -14.453 26.938 -2.531 1 97.75 216 HIS B C 1
ATOM 7250 O O . HIS B 1 216 ? -15.398 26.422 -1.929 1 97.75 216 HIS B O 1
ATOM 7256 N N . THR B 1 217 ? -13.273 27.141 -1.918 1 97.88 217 THR B N 1
ATOM 7257 C CA . THR B 1 217 ? -13.055 26.906 -0.495 1 97.88 217 THR B CA 1
ATOM 7258 C C . THR B 1 217 ? -14.023 27.734 0.345 1 97.88 217 THR B C 1
ATOM 7260 O O . THR B 1 217 ? -14.617 27.219 1.299 1 97.88 217 THR B O 1
ATOM 7263 N N . ALA B 1 218 ? -14.188 29 -0.013 1 97.5 218 ALA B N 1
ATOM 7264 C CA . ALA B 1 218 ? -15.094 29.875 0.706 1 97.5 218 ALA B CA 1
ATOM 7265 C C . ALA B 1 218 ? -16.547 29.406 0.576 1 97.5 218 ALA B C 1
ATOM 7267 O O . ALA B 1 218 ? -17.297 29.422 1.551 1 97.5 218 ALA B O 1
ATOM 7268 N N . GLU B 1 219 ? -16.906 29.047 -0.631 1 96.69 219 GLU B N 1
ATOM 7269 C CA . GLU B 1 219 ? -18.266 28.547 -0.857 1 96.69 219 GLU B CA 1
ATOM 7270 C C . GLU B 1 219 ? -18.547 27.328 0.004 1 96.69 219 GLU B C 1
ATOM 7272 O O . GLU B 1 219 ? -19.641 27.203 0.578 1 96.69 219 GLU B O 1
ATOM 7277 N N . ARG B 1 220 ? -17.594 26.422 0.056 1 96.31 220 ARG B N 1
ATOM 7278 C CA . ARG B 1 220 ? -17.75 25.219 0.849 1 96.31 220 ARG B CA 1
ATOM 7279 C C . ARG B 1 220 ? -17.859 25.531 2.336 1 96.31 220 ARG B C 1
ATOM 7281 O O . ARG B 1 220 ? -18.656 24.938 3.051 1 96.31 220 ARG B O 1
ATOM 7288 N N . LEU B 1 221 ? -17.078 26.484 2.814 1 96.38 221 LEU B N 1
ATOM 7289 C CA . LEU B 1 221 ? -17.078 26.859 4.227 1 96.38 221 LEU B CA 1
ATOM 7290 C C . LEU B 1 221 ? -18.375 27.578 4.586 1 96.38 221 LEU B C 1
ATOM 7292 O O . LEU B 1 221 ? -18.922 27.375 5.672 1 96.38 221 LEU B O 1
ATOM 7296 N N . VAL B 1 222 ? -18.859 28.375 3.676 1 94.81 222 VAL B N 1
ATOM 7297 C CA . VAL B 1 222 ? -20.125 29.078 3.904 1 94.81 222 VAL B CA 1
ATOM 7298 C C . VAL B 1 222 ? -21.266 28.078 3.955 1 94.81 222 VAL B C 1
ATOM 7300 O O . VAL B 1 222 ? -22.188 28.203 4.777 1 94.81 222 VAL B O 1
ATOM 7303 N N . LEU B 1 223 ? -21.188 27.125 3.061 1 93.69 223 LEU B N 1
ATOM 7304 C CA . LEU B 1 223 ? -22.188 26.078 3.078 1 93.69 223 LEU B CA 1
ATOM 7305 C C . LEU B 1 223 ? -22.156 25.297 4.391 1 93.69 223 LEU B C 1
ATOM 7307 O O . LEU B 1 223 ? -23.188 24.922 4.934 1 93.69 223 LEU B O 1
ATOM 7311 N N . LEU B 1 224 ? -21.016 25.047 4.875 1 93.06 224 LEU B N 1
ATOM 7312 C CA . LEU B 1 224 ? -20.812 24.328 6.129 1 93.06 224 LEU B CA 1
ATOM 7313 C C . LEU B 1 224 ? -21.391 25.109 7.301 1 93.06 224 LEU B C 1
ATOM 7315 O O . LEU B 1 224 ? -21.969 24.531 8.227 1 93.06 224 LEU B O 1
ATOM 7319 N N . GLN B 1 225 ? -21.203 26.453 7.266 1 92.94 225 GLN B N 1
ATOM 7320 C CA . GLN B 1 225 ? -21.609 27.297 8.375 1 92.94 225 GLN B CA 1
ATOM 7321 C C . GLN B 1 225 ? -22.844 28.109 8.008 1 92.94 225 GLN B C 1
ATOM 7323 O O . GLN B 1 225 ? -23.016 29.234 8.484 1 92.94 225 GLN B O 1
ATOM 7328 N N . LYS B 1 226 ? -23.641 27.578 7.227 1 90.44 226 LYS B N 1
ATOM 7329 C CA . LYS B 1 226 ? -24.812 28.312 6.727 1 90.44 226 LYS B CA 1
ATOM 7330 C C . LYS B 1 226 ? -25.734 28.734 7.871 1 90.44 226 LYS B C 1
ATOM 7332 O O . LYS B 1 226 ? -26.141 29.891 7.941 1 90.44 226 LYS B O 1
ATOM 7337 N N . GLU B 1 227 ? -25.969 27.844 8.781 1 87.56 227 GLU B N 1
ATOM 7338 C CA . GLU B 1 227 ? -26.875 28.109 9.891 1 87.56 227 GLU B CA 1
ATOM 7339 C C . GLU B 1 227 ? -26.328 29.203 10.805 1 87.56 227 GLU B C 1
ATOM 7341 O O . GLU B 1 227 ? -27.094 30.047 11.281 1 87.56 227 GLU B O 1
ATOM 7346 N N . VAL B 1 228 ? -25.078 29.172 11.008 1 87.19 228 VAL B N 1
ATOM 7347 C CA . VAL B 1 228 ? -24.438 30.141 11.883 1 87.19 228 VAL B CA 1
ATOM 7348 C C . VAL B 1 228 ? -24.469 31.531 11.234 1 87.19 228 VAL B C 1
ATOM 7350 O O . VAL B 1 228 ? -24.75 32.531 11.906 1 87.19 228 VAL B O 1
ATOM 7353 N N . ILE B 1 229 ? -24.266 31.594 10 1 88.69 229 ILE B N 1
ATOM 7354 C CA . ILE B 1 229 ? -24.219 32.875 9.273 1 88.69 229 ILE B CA 1
ATOM 7355 C C . ILE B 1 229 ? -25.625 33.469 9.203 1 88.69 229 ILE B C 1
ATOM 7357 O O . ILE B 1 229 ? -25.797 34.656 9.422 1 88.69 229 ILE B O 1
ATOM 7361 N N . LEU B 1 230 ? -26.578 32.625 8.984 1 86.06 230 LEU B N 1
ATOM 7362 C CA . LEU B 1 230 ? -27.953 33.094 8.898 1 86.06 230 LEU B CA 1
ATOM 7363 C C . LEU B 1 230 ? -28.453 33.594 10.266 1 86.06 230 LEU B C 1
ATOM 7365 O O . LEU B 1 230 ? -29.172 34.594 10.352 1 86.06 230 LEU B O 1
ATOM 7369 N N . HIS B 1 231 ? -28.016 32.875 11.219 1 84.62 231 HIS B N 1
ATOM 7370 C CA . HIS B 1 231 ? -28.391 33.281 12.57 1 84.62 231 HIS B CA 1
ATOM 7371 C C . HIS B 1 231 ? -27.781 34.625 12.93 1 84.62 231 HIS B C 1
ATOM 7373 O O . HIS B 1 231 ? -28.438 35.438 13.555 1 84.62 231 HIS B O 1
ATOM 7379 N N . ALA B 1 232 ? -26.531 34.812 12.57 1 82.88 232 ALA B N 1
ATOM 7380 C CA . ALA B 1 232 ? -25.844 36.062 12.828 1 82.88 232 ALA B CA 1
ATOM 7381 C C . ALA B 1 232 ? -26.516 37.219 12.07 1 82.88 232 ALA B C 1
ATOM 7383 O O . ALA B 1 232 ? -26.625 38.312 12.594 1 82.88 232 ALA B O 1
ATOM 7384 N N . LEU B 1 233 ? -27.031 36.938 10.961 1 84.12 233 LEU B N 1
ATOM 7385 C CA . LEU B 1 233 ? -27.688 37.969 10.133 1 84.12 233 LEU B CA 1
ATOM 7386 C C . LEU B 1 233 ? -29.062 38.281 10.68 1 84.12 233 LEU B C 1
ATOM 7388 O O . LEU B 1 233 ? -29.5 39.438 10.633 1 84.12 233 LEU B O 1
ATOM 7392 N N . ASN B 1 234 ? -29.703 37.344 11.18 1 82.12 234 ASN B N 1
ATOM 7393 C CA . ASN B 1 234 ? -31.047 37.562 11.719 1 82.12 234 ASN B CA 1
ATOM 7394 C C . ASN B 1 234 ? -31.016 38.375 13 1 82.12 234 ASN B C 1
ATOM 7396 O O . ASN B 1 234 ? -31.875 39.219 13.219 1 82.12 234 ASN B O 1
ATOM 7400 N N . ILE B 1 235 ? -30.031 38.031 13.773 1 79.44 235 ILE B N 1
ATOM 7401 C CA . ILE B 1 235 ? -29.906 38.75 15.039 1 79.44 235 ILE B CA 1
ATOM 7402 C C . ILE B 1 235 ? -29.641 40.219 14.773 1 79.44 235 ILE B C 1
ATOM 7404 O O . ILE B 1 235 ? -30.172 41.094 15.461 1 79.44 235 ILE B O 1
ATOM 7408 N N . SER B 1 236 ? -28.828 40.562 13.812 1 79.19 236 SER B N 1
ATOM 7409 C CA . SER B 1 236 ? -28.438 41.938 13.531 1 79.19 236 SER B CA 1
ATOM 7410 C C . SER B 1 236 ? -29.359 42.562 12.492 1 79.19 236 SER B C 1
ATOM 7412 O O . SER B 1 236 ? -29.203 43.75 12.164 1 79.19 236 SER B O 1
ATOM 7414 N N . ASN B 1 237 ? -30.375 41.938 12.031 1 80.44 237 ASN B N 1
ATOM 7415 C CA . ASN B 1 237 ? -31.328 42.406 11.016 1 80.44 237 ASN B CA 1
ATOM 7416 C C . ASN B 1 237 ? -30.609 42.969 9.797 1 80.44 237 ASN B C 1
ATOM 7418 O O . ASN B 1 237 ? -30.938 44.062 9.336 1 80.44 237 ASN B O 1
ATOM 7422 N N . LEU B 1 238 ? -29.594 42.219 9.461 1 83.56 238 LEU B N 1
ATOM 7423 C CA . LEU B 1 238 ? -28.797 42.656 8.312 1 83.56 238 LEU B CA 1
ATOM 7424 C C . LEU B 1 238 ? -29.078 41.812 7.094 1 83.56 238 LEU B C 1
ATOM 7426 O O . LEU B 1 238 ? -29.438 40.625 7.227 1 83.56 238 LEU B O 1
ATOM 7430 N N . THR B 1 239 ? -29.016 42.438 5.887 1 86.81 239 THR B N 1
ATOM 7431 C CA . THR B 1 239 ? -29.203 41.688 4.637 1 86.81 239 THR B CA 1
ATOM 7432 C C . THR B 1 239 ? -27.859 41.375 3.99 1 86.81 239 THR B C 1
ATOM 7434 O O . THR B 1 239 ? -27.781 40.531 3.094 1 86.81 239 THR B O 1
ATOM 7437 N N . GLU B 1 240 ? -26.859 42.031 4.461 1 88.75 240 GLU B N 1
ATOM 7438 C CA . GLU B 1 240 ? -25.516 41.844 3.912 1 88.75 240 GLU B CA 1
ATOM 7439 C C . GLU B 1 240 ? -24.484 41.656 5.02 1 88.75 240 GLU B C 1
ATOM 7441 O O . GLU B 1 240 ? -24.625 42.281 6.094 1 88.75 240 GLU B O 1
ATOM 7446 N N . ILE B 1 241 ? -23.562 40.719 4.805 1 89.5 241 ILE B N 1
ATOM 7447 C CA . ILE B 1 241 ? -22.484 40.531 5.777 1 89.5 241 ILE B CA 1
ATOM 7448 C C . ILE B 1 241 ? -21.156 40.406 5.051 1 89.5 241 ILE B C 1
ATOM 7450 O O . ILE B 1 241 ? -21.078 39.844 3.967 1 89.5 241 ILE B O 1
ATOM 7454 N N . GLU B 1 242 ? -20.156 41.156 5.586 1 92.31 242 GLU B N 1
ATOM 7455 C CA . GLU B 1 242 ? -18.781 41.062 5.066 1 92.31 242 GLU B CA 1
ATOM 7456 C C . GLU B 1 242 ? -17.938 40.125 5.922 1 92.31 242 GLU B C 1
ATOM 7458 O O . GLU B 1 242 ? -17.844 40.281 7.141 1 92.31 242 GLU B O 1
ATOM 7463 N N . ILE B 1 243 ? -17.406 39.125 5.266 1 94.62 243 ILE B N 1
ATOM 7464 C CA . ILE B 1 243 ? -16.594 38.125 5.965 1 94.62 243 ILE B CA 1
ATOM 7465 C C . ILE B 1 243 ? -15.203 38.062 5.336 1 94.62 243 ILE B C 1
ATOM 7467 O O . ILE B 1 243 ? -15.023 38.438 4.176 1 94.62 243 ILE B O 1
ATOM 7471 N N . VAL B 1 244 ? -14.195 37.719 6.137 1 96.56 244 VAL B N 1
ATOM 7472 C CA . VAL B 1 244 ? -12.82 37.562 5.668 1 96.56 244 VAL B CA 1
ATOM 7473 C C . VAL B 1 244 ? -12.352 36.125 5.863 1 96.56 244 VAL B C 1
ATOM 7475 O O . VAL B 1 244 ? -12.453 35.594 6.961 1 96.56 244 VAL B O 1
ATOM 7478 N N . LEU B 1 245 ? -11.953 35.531 4.797 1 97.56 245 LEU B N 1
ATOM 7479 C CA . LEU B 1 245 ? -11.328 34.219 4.883 1 97.56 245 LEU B CA 1
ATOM 7480 C C . LEU B 1 245 ? -9.805 34.344 4.926 1 97.56 245 LEU B C 1
ATOM 7482 O O . LEU B 1 245 ? -9.188 34.781 3.951 1 97.56 245 LEU B O 1
ATOM 7486 N N . SER B 1 246 ? -9.195 33.969 6.051 1 97.06 246 SER B N 1
ATOM 7487 C CA . SER B 1 246 ? -7.742 34 6.215 1 97.06 246 SER B CA 1
ATOM 7488 C C . SER B 1 246 ? -7.145 32.625 5.895 1 97.06 246 SER B C 1
ATOM 7490 O O . SER B 1 246 ? -7.637 31.594 6.367 1 97.06 246 SER B O 1
ATOM 7492 N N . CYS B 1 247 ? -6.145 32.625 5.051 1 97.62 247 CYS B N 1
ATOM 7493 C CA . CYS B 1 247 ? -5.496 31.375 4.645 1 97.62 247 CYS B CA 1
ATOM 7494 C C . CYS B 1 247 ? -3.98 31.5 4.746 1 97.62 247 CYS B C 1
ATOM 7496 O O . CYS B 1 247 ? -3.436 32.594 4.691 1 97.62 247 CYS B O 1
ATOM 7498 N N . SER B 1 248 ? -3.371 30.422 5.027 1 96.62 248 SER B N 1
ATOM 7499 C CA . SER B 1 248 ? -1.919 30.312 4.926 1 96.62 248 SER B CA 1
ATOM 7500 C C . SER B 1 248 ? -1.504 29.609 3.645 1 96.62 248 SER B C 1
ATOM 7502 O O . SER B 1 248 ? -2.207 28.719 3.172 1 96.62 248 SER B O 1
ATOM 7504 N N . TRP B 1 249 ? -0.445 30.031 3.012 1 96.69 249 TRP B N 1
ATOM 7505 C CA . TRP B 1 249 ? 0.024 29.375 1.795 1 96.69 249 TRP B CA 1
ATOM 7506 C C . TRP B 1 249 ? 1.546 29.297 1.772 1 96.69 249 TRP B C 1
ATOM 7508 O O . TRP B 1 249 ? 2.219 29.891 2.609 1 96.69 249 TRP B O 1
ATOM 7518 N N . GLY B 1 250 ? 2.127 28.422 0.946 1 94.19 250 GLY B N 1
ATOM 7519 C CA . GLY B 1 250 ? 3.566 28.266 0.811 1 94.19 250 GLY B CA 1
ATOM 7520 C C . GLY B 1 250 ? 3.959 27.188 -0.184 1 94.19 250 GLY B C 1
ATOM 7521 O O . GLY B 1 250 ? 3.168 26.828 -1.054 1 94.19 250 GLY B O 1
ATOM 7522 N N . PHE B 1 251 ? 5.234 26.875 -0.172 1 91.44 251 PHE B N 1
ATOM 7523 C CA . PHE B 1 251 ? 5.793 25.922 -1.118 1 91.44 251 PHE B CA 1
ATOM 7524 C C . PHE B 1 251 ? 6.73 24.953 -0.414 1 91.44 251 PHE B C 1
ATOM 7526 O O . PHE B 1 251 ? 7.316 25.281 0.62 1 91.44 251 PHE B O 1
ATOM 7533 N N . ASP B 1 252 ? 6.734 23.797 -0.951 1 90.56 252 ASP B N 1
ATOM 7534 C CA . ASP B 1 252 ? 7.645 22.781 -0.454 1 90.56 252 ASP B CA 1
ATOM 7535 C C . ASP B 1 252 ? 8.031 21.797 -1.563 1 90.56 252 ASP B C 1
ATOM 7537 O O . ASP B 1 252 ? 7.215 21.469 -2.42 1 90.56 252 ASP B O 1
ATOM 7541 N N . GLY B 1 253 ? 9.305 21.453 -1.552 1 87.69 253 GLY B N 1
ATOM 7542 C CA . GLY B 1 253 ? 9.805 20.484 -2.527 1 87.69 253 GLY B CA 1
ATOM 7543 C C . GLY B 1 253 ? 10.047 19.109 -1.94 1 87.69 253 GLY B C 1
ATOM 7544 O O . GLY B 1 253 ? 10.422 18.984 -0.775 1 87.69 253 GLY B O 1
ATOM 7545 N N . SER B 1 254 ? 9.742 18.094 -2.744 1 84.56 254 SER B N 1
ATOM 7546 C CA . SER B 1 254 ? 10.008 16.719 -2.342 1 84.56 254 SER B CA 1
ATOM 7547 C C . SER B 1 254 ? 10.781 15.969 -3.42 1 84.56 254 SER B C 1
ATOM 7549 O O . SER B 1 254 ? 10.648 16.266 -4.609 1 84.56 254 SER B O 1
ATOM 7551 N N . SER B 1 255 ? 11.633 15.078 -2.963 1 76 255 SER B N 1
ATOM 7552 C CA . SER B 1 255 ? 12.414 14.258 -3.883 1 76 255 SER B CA 1
ATOM 7553 C C . SER B 1 255 ? 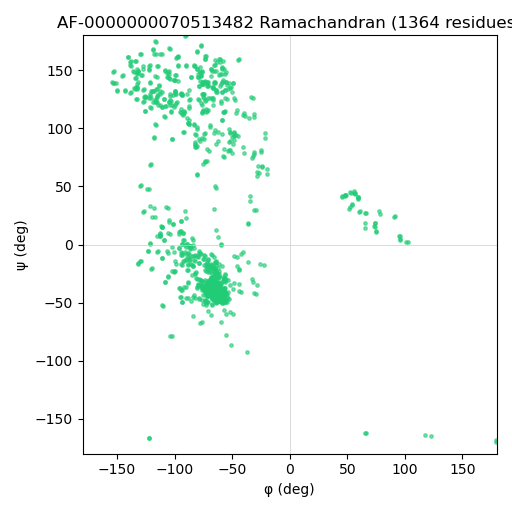12.109 12.781 -3.697 1 76 255 SER B C 1
ATOM 7555 O O . SER B 1 255 ? 11.375 12.398 -2.781 1 76 255 SER B O 1
ATOM 7557 N N . GLY B 1 256 ? 12.555 11.891 -4.641 1 65.38 256 GLY B N 1
ATOM 7558 C CA . GLY B 1 256 ? 12.469 10.445 -4.516 1 65.38 256 GLY B CA 1
ATOM 7559 C C . GLY B 1 256 ? 11.188 9.875 -5.102 1 65.38 256 GLY B C 1
ATOM 7560 O O . GLY B 1 256 ? 10.695 8.844 -4.633 1 65.38 256 GLY B O 1
ATOM 7561 N N . PHE B 1 257 ? 10.578 10.492 -5.977 1 65.81 257 PHE B N 1
ATOM 7562 C CA . PHE B 1 257 ? 9.383 9.961 -6.625 1 65.81 257 PHE B CA 1
ATOM 7563 C C . PHE B 1 257 ? 9.75 8.875 -7.629 1 65.81 257 PHE B C 1
ATOM 7565 O O . PHE B 1 257 ? 10.836 8.914 -8.227 1 65.81 257 PHE B O 1
ATOM 7572 N N . SER B 1 258 ? 8.953 7.805 -7.641 1 57.59 258 SER B N 1
ATOM 7573 C CA . SER B 1 258 ? 9.164 6.695 -8.57 1 57.59 258 SER B CA 1
ATOM 7574 C C . SER B 1 258 ? 9.07 7.164 -10.016 1 57.59 258 SER B C 1
ATOM 7576 O O . SER B 1 258 ? 8.258 8.031 -10.344 1 57.59 258 SER B O 1
ATOM 7578 N N . SER B 1 259 ? 9.992 6.691 -10.836 1 58.47 259 SER B N 1
ATOM 7579 C CA . SER B 1 259 ? 9.945 6.965 -12.266 1 58.47 259 SER B CA 1
ATOM 7580 C C . SER B 1 259 ? 9.211 5.859 -13.023 1 58.47 259 SER B C 1
ATOM 7582 O O . SER B 1 259 ? 9.477 4.676 -12.805 1 58.47 259 SER B O 1
ATOM 7584 N N . TYR B 1 260 ? 8.07 6.195 -13.539 1 55.97 260 TYR B N 1
ATOM 7585 C CA . TYR B 1 260 ? 7.309 5.191 -14.281 1 55.97 260 TYR B CA 1
ATOM 7586 C C . TYR B 1 260 ? 7.688 5.203 -15.758 1 55.97 260 TYR B C 1
ATOM 7588 O O . TYR B 1 260 ? 8.281 6.168 -16.25 1 55.97 260 TYR B O 1
ATOM 7596 N N . LYS B 1 261 ? 7.492 4.051 -16.422 1 50.12 261 LYS B N 1
ATOM 7597 C CA . LYS B 1 261 ? 7.797 3.826 -17.828 1 50.12 261 LYS B CA 1
ATOM 7598 C C . LYS B 1 261 ? 6.93 4.707 -18.719 1 50.12 261 LYS B C 1
ATOM 7600 O O . LYS B 1 261 ? 6.086 4.203 -19.469 1 50.12 261 LYS B O 1
ATOM 7605 N N . GLN B 1 262 ? 6.805 5.996 -18.469 1 53.66 262 GLN B N 1
ATOM 7606 C CA . GLN B 1 262 ? 5.949 6.867 -19.266 1 53.66 262 GLN B CA 1
ATOM 7607 C C . GLN B 1 262 ? 6.777 7.812 -20.125 1 53.66 262 GLN B C 1
ATOM 7609 O O . GLN B 1 262 ? 7.871 8.227 -19.734 1 53.66 262 GLN B O 1
ATOM 7614 N N . GLN B 1 263 ? 6.492 7.762 -21.469 1 51.22 263 GLN B N 1
ATOM 7615 C CA . GLN B 1 263 ? 7.172 8.609 -22.453 1 51.22 263 GLN B CA 1
ATOM 7616 C C . GLN B 1 263 ? 6.965 10.086 -22.141 1 51.22 263 GLN B C 1
ATOM 7618 O O . GLN B 1 263 ? 5.879 10.492 -21.703 1 51.22 263 GLN B O 1
ATOM 7623 N N . TYR B 1 264 ? 8.133 10.82 -21.984 1 52.16 264 TYR B N 1
ATOM 7624 C CA . TYR B 1 264 ? 8.039 12.273 -21.938 1 52.16 264 TYR B CA 1
ATOM 7625 C C . TYR B 1 264 ? 7.676 12.844 -23.297 1 52.16 264 TYR B C 1
ATOM 7627 O O . TYR B 1 264 ? 8.398 12.641 -24.281 1 52.16 264 TYR B O 1
ATOM 7635 N N . LYS B 1 265 ? 6.434 12.828 -23.656 1 44.34 265 LYS B N 1
ATOM 7636 C CA . LYS B 1 265 ? 6.148 13.391 -24.969 1 44.34 265 LYS B CA 1
ATOM 7637 C C . LYS B 1 265 ? 6.625 14.836 -25.062 1 44.34 265 LYS B C 1
ATOM 7639 O O . LYS B 1 265 ? 6.633 15.43 -26.156 1 44.34 265 LYS B O 1
ATOM 7644 N N . GLY B 1 266 ? 6.324 15.656 -24.125 1 40.94 266 GLY B N 1
ATOM 7645 C CA . GLY B 1 266 ? 6.504 17.062 -24.469 1 40.94 266 GLY B CA 1
ATOM 7646 C C . GLY B 1 266 ? 7.957 17.438 -24.688 1 40.94 266 GLY B C 1
ATOM 7647 O O . GLY B 1 266 ? 8.859 16.812 -24.125 1 40.94 266 GLY B O 1
ATOM 7648 N N . GLU B 1 267 ? 8.219 17.984 -25.859 1 39.41 267 GLU B N 1
ATOM 7649 C CA . GLU B 1 267 ? 9.398 18.625 -26.438 1 39.41 267 GLU B CA 1
ATOM 7650 C C . GLU B 1 267 ? 10.242 19.297 -25.359 1 39.41 267 GLU B C 1
ATOM 7652 O O . GLU B 1 267 ? 11.359 19.734 -25.625 1 39.41 267 GLU B O 1
ATOM 7657 N N . GLN B 1 268 ? 9.625 19.969 -24.422 1 37.56 268 GLN B N 1
ATOM 7658 C CA . GLN B 1 268 ? 10.531 20.891 -23.719 1 37.56 268 GLN B CA 1
ATOM 7659 C C . GLN B 1 268 ? 11.438 20.125 -22.766 1 37.56 268 GLN B C 1
ATOM 7661 O O . GLN B 1 268 ? 11.023 19.75 -21.672 1 37.56 268 GLN B O 1
ATOM 7666 N N . LYS B 1 269 ? 12.336 19.375 -23.125 1 42.34 269 LYS B N 1
ATOM 7667 C CA . LYS B 1 269 ? 13.539 18.859 -22.469 1 42.34 269 LYS B CA 1
ATOM 7668 C C . LYS B 1 269 ? 14.078 19.875 -21.469 1 42.34 269 LYS B C 1
ATOM 7670 O O . LYS B 1 269 ? 15.016 20.625 -21.766 1 42.34 269 LYS B O 1
ATOM 7675 N N . ASN B 1 270 ? 13.281 20.719 -20.844 1 44.09 270 ASN B N 1
ATOM 7676 C CA . ASN B 1 270 ? 14.047 21.531 -19.906 1 44.09 270 ASN B CA 1
ATOM 7677 C C . ASN B 1 270 ? 14.758 20.656 -18.875 1 44.09 270 ASN B C 1
ATOM 7679 O O . ASN B 1 270 ? 14.156 19.734 -18.312 1 44.09 270 ASN B O 1
ATOM 7683 N N . GLU B 1 271 ? 16.016 20.531 -18.984 1 51.69 271 GLU B N 1
ATOM 7684 C CA . GLU B 1 271 ? 17.078 19.875 -18.234 1 51.69 271 GLU B CA 1
ATOM 7685 C C . GLU B 1 271 ? 16.688 19.641 -16.781 1 51.69 271 GLU B C 1
ATOM 7687 O O . GLU B 1 271 ? 17.172 18.719 -16.141 1 51.69 271 GLU B O 1
ATOM 7692 N N . ASN B 1 272 ? 15.594 20.422 -16.328 1 60.69 272 ASN B N 1
ATOM 7693 C CA . ASN B 1 272 ? 15.391 20.328 -14.891 1 60.69 272 ASN B CA 1
ATOM 7694 C C . ASN B 1 272 ? 14.125 19.531 -14.555 1 60.69 272 ASN B C 1
ATOM 7696 O O . ASN B 1 272 ? 13.719 19.469 -13.398 1 60.69 272 ASN B O 1
ATOM 7700 N N . VAL B 1 273 ? 13.5 19 -15.625 1 61.12 273 VAL B N 1
ATOM 7701 C CA . VAL B 1 273 ? 12.266 18.281 -15.367 1 61.12 273 VAL B CA 1
ATOM 7702 C C . VAL B 1 273 ? 12.578 16.812 -15.062 1 61.12 273 VAL B C 1
ATOM 7704 O O . VAL B 1 273 ? 13.281 16.156 -15.836 1 61.12 273 VAL B O 1
ATOM 7707 N N . SER B 1 274 ? 12.484 16.484 -13.797 1 67.06 274 SER B N 1
ATOM 7708 C CA . SER B 1 274 ? 12.703 15.102 -13.391 1 67.06 274 SER B CA 1
ATOM 7709 C C . SER B 1 274 ? 11.484 14.531 -12.672 1 67.06 274 SER B C 1
ATOM 7711 O O . SER B 1 274 ? 10.867 15.219 -11.852 1 67.06 274 SER B O 1
ATOM 7713 N N . ASP B 1 275 ? 10.984 13.406 -13.07 1 70.88 275 ASP B N 1
ATOM 7714 C CA . ASP B 1 275 ? 9.891 12.703 -12.398 1 70.88 275 ASP B CA 1
ATOM 7715 C C . ASP B 1 275 ? 10.273 12.352 -10.961 1 70.88 275 ASP B C 1
ATOM 7717 O O . ASP B 1 275 ? 9.43 11.93 -10.172 1 70.88 275 ASP B O 1
ATOM 7721 N N . GLU B 1 276 ? 11.461 12.766 -10.711 1 75.75 276 GLU B N 1
ATOM 7722 C CA . GLU B 1 276 ? 11.945 12.367 -9.391 1 75.75 276 GLU B CA 1
ATOM 7723 C C . GLU B 1 276 ? 11.672 13.453 -8.352 1 75.75 276 GLU B C 1
ATOM 7725 O O . GLU B 1 276 ? 11.688 13.188 -7.148 1 75.75 276 GLU B O 1
ATOM 7730 N N . ASN B 1 277 ? 11.383 14.742 -8.859 1 85.56 277 ASN B N 1
ATOM 7731 C CA . ASN B 1 277 ? 11.156 15.852 -7.941 1 85.56 277 ASN B CA 1
ATOM 7732 C C . ASN B 1 277 ? 9.773 16.469 -8.141 1 85.56 277 ASN B C 1
ATOM 7734 O O . ASN B 1 277 ? 9.289 16.562 -9.266 1 85.56 277 ASN B O 1
ATOM 7738 N N . LEU B 1 278 ? 9.164 16.781 -7.07 1 90.88 278 LEU B N 1
ATOM 7739 C CA . LEU B 1 278 ? 7.863 17.438 -7.094 1 90.88 278 LEU B CA 1
ATOM 7740 C C . LEU B 1 278 ? 7.879 18.719 -6.266 1 90.88 278 LEU B C 1
ATOM 7742 O O . LEU B 1 278 ? 8.32 18.703 -5.113 1 90.88 278 LEU B O 1
ATOM 7746 N N . PHE B 1 279 ? 7.531 19.891 -6.883 1 92.88 279 PHE B N 1
ATOM 7747 C CA . PHE B 1 279 ? 7.371 21.188 -6.23 1 92.88 279 PHE B CA 1
ATOM 7748 C C . PHE B 1 279 ? 5.898 21.531 -6.055 1 92.88 279 PHE B C 1
ATOM 7750 O O . PHE B 1 279 ? 5.168 21.688 -7.039 1 92.88 279 PHE B O 1
ATOM 7757 N N . ALA B 1 280 ? 5.5 21.578 -4.766 1 95.5 280 ALA B N 1
ATOM 7758 C CA . ALA B 1 280 ? 4.078 21.766 -4.48 1 95.5 280 ALA B CA 1
ATOM 7759 C C . ALA B 1 280 ? 3.822 23.109 -3.822 1 95.5 280 ALA B C 1
ATOM 7761 O O . ALA B 1 280 ? 4.555 23.516 -2.918 1 95.5 280 ALA B O 1
ATOM 7762 N N . THR B 1 281 ? 2.914 23.859 -4.32 1 96.81 281 THR B N 1
ATOM 7763 C CA . THR B 1 281 ? 2.363 25.062 -3.695 1 96.81 281 THR B CA 1
ATOM 7764 C C . THR B 1 281 ? 0.985 24.781 -3.105 1 96.81 281 THR B C 1
ATOM 7766 O O . THR B 1 281 ? 0.089 24.312 -3.809 1 96.81 281 THR B O 1
ATOM 7769 N N . THR B 1 282 ? 0.816 25.031 -1.838 1 97.25 282 THR B N 1
ATOM 7770 C CA . THR B 1 282 ? -0.404 24.609 -1.164 1 97.25 282 THR B CA 1
ATOM 7771 C C . THR B 1 282 ? -1.031 25.766 -0.39 1 97.25 282 THR B C 1
ATOM 7773 O O . THR B 1 282 ? -0.388 26.797 -0.172 1 97.25 282 THR B O 1
ATOM 7776 N N . LEU B 1 283 ? -2.271 25.562 -0.04 1 97.44 283 LEU B N 1
ATOM 7777 C CA . LEU B 1 283 ? -3.086 26.516 0.693 1 97.44 283 LEU B CA 1
ATOM 7778 C C . LEU B 1 283 ? -3.82 25.844 1.847 1 97.44 283 LEU B C 1
ATOM 7780 O O . LEU B 1 283 ? -4.336 24.734 1.696 1 97.44 283 LEU B O 1
ATOM 7784 N N . ILE B 1 284 ? -3.836 26.484 3.041 1 97.62 284 ILE B N 1
ATOM 7785 C CA . ILE B 1 284 ? -4.559 25.969 4.203 1 97.62 284 ILE B CA 1
ATOM 7786 C C . ILE B 1 284 ? -5.508 27.047 4.727 1 97.62 284 ILE B C 1
ATOM 7788 O O . ILE B 1 284 ? -5.07 28.125 5.156 1 97.62 284 ILE B O 1
ATOM 7792 N N . PRO B 1 285 ? -6.84 26.828 4.668 1 98 285 PRO B N 1
ATOM 7793 C CA . PRO B 1 285 ? -7.762 27.766 5.297 1 98 285 PRO B CA 1
ATOM 7794 C C . PRO B 1 285 ? -7.641 27.781 6.82 1 98 285 PRO B C 1
ATOM 7796 O O . PRO B 1 285 ? -7.609 26.719 7.453 1 98 285 PRO B O 1
ATOM 7799 N N . LEU B 1 286 ? -7.617 28.969 7.418 1 96.88 286 LEU B N 1
ATOM 7800 C CA . LEU B 1 286 ? -7.375 29.078 8.852 1 96.88 286 LEU B CA 1
ATOM 7801 C C . LEU B 1 286 ? -8.641 29.516 9.586 1 96.88 286 LEU B C 1
ATOM 7803 O O . LEU B 1 286 ? -9.023 28.906 10.586 1 96.88 286 LEU B O 1
ATOM 7807 N N . ARG B 1 287 ? -9.203 30.656 9.062 1 95.56 287 ARG B N 1
ATOM 7808 C CA . ARG B 1 287 ? -10.305 31.234 9.828 1 95.56 287 ARG B CA 1
ATOM 7809 C C . ARG B 1 287 ? -11.242 32.031 8.93 1 95.56 287 ARG B C 1
ATOM 7811 O O . ARG B 1 287 ? -10.797 32.688 7.977 1 95.56 287 ARG B O 1
ATOM 7818 N N . LEU B 1 288 ? -12.508 31.875 9.195 1 95.06 288 LEU B N 1
ATOM 7819 C CA . LEU B 1 288 ? -13.562 32.688 8.617 1 95.06 288 LEU B CA 1
ATOM 7820 C C . LEU B 1 288 ? -14.156 33.625 9.664 1 95.06 288 LEU B C 1
ATOM 7822 O O . LEU B 1 288 ? -14.75 33.188 10.648 1 95.06 288 LEU B O 1
ATOM 7826 N N . SER B 1 289 ? -13.883 34.938 9.516 1 93.12 289 SER B N 1
ATOM 7827 C CA . SER B 1 289 ? -14.336 35.938 10.508 1 93.12 289 SER B CA 1
ATOM 7828 C C . SER B 1 289 ? -14.961 37.156 9.836 1 93.12 289 SER B C 1
ATOM 7830 O O . SER B 1 289 ? -14.719 37.406 8.648 1 93.12 289 SER B O 1
ATOM 7832 N N . THR B 1 290 ? -15.773 37.844 10.602 1 89.19 290 THR B N 1
ATOM 7833 C CA . THR B 1 290 ? -16.328 39.094 10.117 1 89.19 290 THR B CA 1
ATOM 7834 C C . THR B 1 290 ? -15.32 40.219 10.281 1 89.19 290 THR B C 1
ATOM 7836 O O . THR B 1 290 ? -14.312 40.062 10.969 1 89.19 290 THR B O 1
ATOM 7839 N N . GLU B 1 291 ? -15.594 41.312 9.648 1 82.75 291 GLU B N 1
ATOM 7840 C CA . GLU B 1 291 ? -14.719 42.469 9.75 1 82.75 291 GLU B CA 1
ATOM 7841 C C . GLU B 1 291 ? -14.664 43 11.188 1 82.75 291 GLU B C 1
ATOM 7843 O O . GLU B 1 291 ? -13.641 43.531 11.609 1 82.75 291 GLU B O 1
ATOM 7848 N N . ASN B 1 292 ? -15.773 42.75 11.891 1 79.5 292 ASN B N 1
ATOM 7849 C CA . ASN B 1 292 ? -15.852 43.219 13.266 1 79.5 292 ASN B CA 1
ATOM 7850 C C . ASN B 1 292 ? -15.172 42.25 14.234 1 79.5 292 ASN B C 1
ATOM 7852 O O . ASN B 1 292 ? -15.117 42.5 15.438 1 79.5 292 ASN B O 1
ATOM 7856 N N . GLY B 1 293 ? -14.688 41.156 13.703 1 79.38 293 GLY B N 1
ATOM 7857 C CA . GLY B 1 293 ? -13.906 40.281 14.547 1 79.38 293 GLY B CA 1
ATOM 7858 C C . GLY B 1 293 ? -14.68 39.062 15.008 1 79.38 293 GLY B C 1
ATOM 7859 O O . GLY B 1 293 ? -14.148 38.219 15.75 1 79.38 293 GLY B O 1
ATOM 7860 N N . LEU B 1 294 ? -15.828 38.875 14.625 1 84.81 294 LEU B N 1
ATOM 7861 C CA . LEU B 1 294 ? -16.594 37.688 15 1 84.81 294 LEU B CA 1
ATOM 7862 C C . LEU B 1 294 ? -16.109 36.469 14.219 1 84.81 294 LEU B C 1
ATOM 7864 O O . LEU B 1 294 ? -16.062 36.5 12.984 1 84.81 294 LEU B O 1
ATOM 7868 N N . ILE B 1 295 ? -15.797 35.469 14.992 1 90.5 295 ILE B N 1
ATOM 7869 C CA . ILE B 1 295 ? -15.281 34.25 14.367 1 90.5 295 ILE B CA 1
ATOM 7870 C C . ILE B 1 295 ? -16.453 33.344 13.977 1 90.5 295 ILE B C 1
ATOM 7872 O O . ILE B 1 295 ? -17.234 32.906 14.836 1 90.5 295 ILE B O 1
ATOM 7876 N N . ILE B 1 296 ? -16.594 33.062 12.734 1 91.44 296 ILE B N 1
ATOM 7877 C CA . ILE B 1 296 ? -17.641 32.188 12.219 1 91.44 296 ILE B CA 1
ATOM 7878 C C . ILE B 1 296 ? -17.141 30.75 12.195 1 91.44 296 ILE B C 1
ATOM 7880 O O . ILE B 1 296 ? -17.875 29.828 12.539 1 91.44 296 ILE B O 1
ATOM 7884 N N . TRP B 1 297 ? -15.969 30.625 11.711 1 93.62 297 TRP B N 1
ATOM 7885 C CA . TRP B 1 297 ? -15.352 29.312 11.594 1 93.62 297 TRP B CA 1
ATOM 7886 C C . TRP B 1 297 ? -13.852 29.375 11.875 1 93.62 297 TRP B C 1
ATOM 7888 O O . TRP B 1 297 ? -13.18 30.312 11.438 1 93.62 297 TRP B O 1
ATOM 7898 N N . ASN B 1 298 ? -13.391 28.469 12.703 1 92.69 298 ASN B N 1
ATOM 7899 C CA . ASN B 1 298 ? -11.977 28.359 13.039 1 92.69 298 ASN B CA 1
ATOM 7900 C C . ASN B 1 298 ? -11.438 26.953 12.789 1 92.69 298 ASN B C 1
ATOM 7902 O O . ASN B 1 298 ? -12.031 25.969 13.219 1 92.69 298 ASN B O 1
ATOM 7906 N N . ASN B 1 299 ? -10.359 26.875 12.031 1 93.69 299 ASN B N 1
ATOM 7907 C CA . ASN B 1 299 ? -9.766 25.578 11.727 1 93.69 299 ASN B CA 1
ATOM 7908 C C . ASN B 1 299 ? -8.891 25.078 12.883 1 93.69 299 ASN B C 1
ATOM 7910 O O . ASN B 1 299 ? -7.695 25.359 12.922 1 93.69 299 ASN B O 1
ATOM 7914 N N . ASN B 1 300 ? -9.398 24.25 13.633 1 86.5 300 ASN B N 1
ATOM 7915 C CA . ASN B 1 300 ? -8.672 23.75 14.789 1 86.5 300 ASN B CA 1
ATOM 7916 C C . ASN B 1 300 ? -7.695 22.641 14.398 1 86.5 300 ASN B C 1
ATOM 7918 O O . ASN B 1 300 ? -6.844 22.234 15.195 1 86.5 300 ASN B O 1
ATOM 7922 N N . ASN B 1 301 ? -7.805 22.188 13.188 1 90.19 301 ASN B N 1
ATOM 7923 C CA . ASN B 1 301 ? -6.918 21.156 12.672 1 90.19 301 ASN B CA 1
ATOM 7924 C C . ASN B 1 301 ? -6.184 21.625 11.414 1 90.19 301 ASN B C 1
ATOM 7926 O O . ASN B 1 301 ? -6.141 20.906 10.414 1 90.19 301 ASN B O 1
ATOM 7930 N N . SER B 1 302 ? -5.652 22.781 11.492 1 92 302 SER B N 1
ATOM 7931 C CA . SER B 1 302 ? -5.023 23.391 10.328 1 92 302 SER B CA 1
ATOM 7932 C C . SER B 1 302 ? -3.795 22.609 9.883 1 92 302 SER B C 1
ATOM 7934 O O . SER B 1 302 ? -3.391 22.672 8.719 1 92 302 SER B O 1
ATOM 7936 N N . GLN B 1 303 ? -3.215 21.828 10.75 1 90.62 303 GLN B N 1
ATOM 7937 C CA . GLN B 1 303 ? -1.992 21.109 10.414 1 90.62 303 GLN B CA 1
ATOM 7938 C C . GLN B 1 303 ? -2.301 19.688 9.922 1 90.62 303 GLN B C 1
ATOM 7940 O O . GLN B 1 303 ? -1.395 18.875 9.766 1 90.62 303 GLN B O 1
ATOM 7945 N N . SER B 1 304 ? -3.525 19.469 9.68 1 90.19 304 SER B N 1
ATOM 7946 C CA . SER B 1 304 ? -3.936 18.203 9.078 1 90.19 304 SER B CA 1
ATOM 7947 C C . SER B 1 304 ? -3.844 18.266 7.559 1 90.19 304 SER B C 1
ATOM 7949 O O . SER B 1 304 ? -4.152 19.297 6.953 1 90.19 304 SER B O 1
ATOM 7951 N N . GLU B 1 305 ? -3.473 17.172 7.027 1 92.81 305 GLU B N 1
ATOM 7952 C CA . GLU B 1 305 ? -3.406 17.094 5.57 1 92.81 305 GLU B CA 1
ATOM 7953 C C . GLU B 1 305 ? -4.789 17.25 4.949 1 92.81 305 GLU B C 1
ATOM 7955 O O . GLU B 1 305 ? -4.91 17.594 3.77 1 92.81 305 GLU B O 1
ATOM 7960 N N . ARG B 1 306 ? -5.801 17.125 5.777 1 93.12 306 ARG B N 1
ATOM 7961 C CA . ARG B 1 306 ? -7.18 17.172 5.305 1 93.12 306 ARG B CA 1
ATOM 7962 C C . ARG B 1 306 ? -7.586 18.609 4.957 1 93.12 306 ARG B C 1
ATOM 7964 O O . ARG B 1 306 ? -8.609 18.828 4.309 1 93.12 306 ARG B O 1
ATOM 7971 N N . PHE B 1 307 ? -6.762 19.547 5.289 1 95.31 307 PHE B N 1
ATOM 7972 C CA . PHE B 1 307 ? -7.109 20.938 4.984 1 95.31 307 PHE B CA 1
ATOM 7973 C C . PHE B 1 307 ? -6.055 21.578 4.086 1 95.31 307 PHE B C 1
ATOM 7975 O O . PHE B 1 307 ? -6.133 22.766 3.783 1 95.31 307 PHE B O 1
ATOM 7982 N N . CYS B 1 308 ? -5.074 20.812 3.742 1 96.88 308 CYS B N 1
ATOM 7983 C CA . CYS B 1 308 ? -4.012 21.328 2.875 1 96.88 308 CYS B CA 1
ATOM 7984 C C . CYS B 1 308 ? -4.379 21.156 1.407 1 96.88 308 CYS B C 1
ATOM 7986 O O . CYS B 1 308 ? -4.23 20.062 0.85 1 96.88 308 CYS B O 1
ATOM 7988 N N . ARG B 1 309 ? -4.762 22.219 0.797 1 97.62 309 ARG B N 1
ATOM 7989 C CA . ARG B 1 309 ? -5.262 22.172 -0.574 1 97.62 309 ARG B CA 1
ATOM 7990 C C . ARG B 1 309 ? -4.176 22.578 -1.563 1 97.62 309 ARG B C 1
ATOM 7992 O O . ARG B 1 309 ? -3.512 23.609 -1.377 1 97.62 309 ARG B O 1
ATOM 7999 N N . PRO B 1 310 ? -3.979 21.828 -2.602 1 97.62 310 PRO B N 1
ATOM 8000 C CA . PRO B 1 310 ? -2.926 22.156 -3.564 1 97.62 310 PRO B CA 1
ATOM 8001 C C . PRO B 1 310 ? -3.336 23.266 -4.523 1 97.62 310 PRO B C 1
ATOM 8003 O O . PRO B 1 310 ? -4.473 23.297 -5 1 97.62 310 PRO B O 1
ATOM 8006 N N . ILE B 1 311 ? -2.447 24.234 -4.785 1 97.94 311 ILE B N 1
ATOM 8007 C CA . ILE B 1 311 ? -2.623 25.266 -5.797 1 97.94 311 ILE B CA 1
ATOM 8008 C C . ILE B 1 311 ? -1.952 24.828 -7.102 1 97.94 311 ILE B C 1
ATOM 8010 O O . ILE B 1 311 ? -2.533 24.969 -8.18 1 97.94 311 ILE B O 1
ATOM 8014 N N . GLU B 1 312 ? -0.737 24.328 -6.879 1 97.31 312 GLU B N 1
ATOM 8015 C CA . GLU B 1 312 ? 0.063 23.938 -8.039 1 97.31 312 GLU B CA 1
ATOM 8016 C C . GLU B 1 312 ? 1.009 22.781 -7.688 1 97.31 312 GLU B C 1
ATOM 8018 O O . GLU B 1 312 ? 1.602 22.766 -6.609 1 97.31 312 GLU B O 1
ATOM 8023 N N . LEU B 1 313 ? 1.004 21.812 -8.539 1 95.5 313 LEU B N 1
ATOM 8024 C CA . LEU B 1 313 ? 1.993 20.734 -8.492 1 95.5 313 LEU B CA 1
ATOM 8025 C C . LEU B 1 313 ? 2.846 20.734 -9.758 1 95.5 313 LEU B C 1
ATOM 8027 O O . LEU B 1 313 ? 2.314 20.703 -10.867 1 95.5 313 LEU B O 1
ATOM 8031 N N . ARG B 1 314 ? 4.156 20.812 -9.547 1 92.62 314 ARG B N 1
ATOM 8032 C CA . ARG B 1 314 ? 5.066 20.859 -10.688 1 92.62 314 ARG B CA 1
ATOM 8033 C C . ARG B 1 314 ? 6.215 19.875 -10.516 1 92.62 314 ARG B C 1
ATOM 8035 O O . ARG B 1 314 ? 6.836 19.812 -9.453 1 92.62 314 ARG B O 1
ATOM 8042 N N . TYR B 1 315 ? 6.465 19.141 -11.625 1 89.25 315 TYR B N 1
ATOM 8043 C CA . TYR B 1 315 ? 7.621 18.25 -11.617 1 89.25 315 TYR B CA 1
ATOM 8044 C C . TYR B 1 315 ? 8.906 19.031 -11.906 1 89.25 315 TYR B C 1
ATOM 8046 O O . TYR B 1 315 ? 9.406 19.016 -13.039 1 89.25 315 TYR B O 1
ATOM 8054 N N . ILE B 1 316 ? 9.453 19.594 -10.852 1 87.69 316 ILE B N 1
ATOM 8055 C CA . ILE B 1 316 ? 10.664 20.391 -10.977 1 87.69 316 ILE B CA 1
ATOM 8056 C C . ILE B 1 316 ? 11.438 20.359 -9.664 1 87.69 316 ILE B C 1
ATOM 8058 O O . ILE B 1 316 ? 10.852 20.172 -8.594 1 87.69 316 ILE B O 1
ATOM 8062 N N . LYS B 1 317 ? 12.664 20.453 -9.766 1 85.88 317 LYS B N 1
ATOM 8063 C CA . LYS B 1 317 ? 13.5 20.531 -8.57 1 85.88 317 LYS B CA 1
ATOM 8064 C C . LYS B 1 317 ? 13.383 21.891 -7.902 1 85.88 317 LYS B C 1
ATOM 8066 O O . LYS B 1 317 ? 13.305 22.922 -8.586 1 85.88 317 LYS B O 1
ATOM 8071 N N . GLU B 1 318 ? 13.352 21.844 -6.609 1 87.44 318 GLU B N 1
ATOM 8072 C CA . GLU B 1 318 ? 13.281 23.078 -5.832 1 87.44 318 GLU B CA 1
ATOM 8073 C C . GLU B 1 318 ? 14.586 23.875 -5.926 1 87.44 318 GLU B C 1
ATOM 8075 O O . GLU B 1 318 ? 15.602 23.469 -5.359 1 87.44 318 GLU B O 1
ATOM 8080 N N . THR B 1 319 ? 14.633 24.891 -6.723 1 88.38 319 THR B N 1
ATOM 8081 C CA . THR B 1 319 ? 15.781 25.781 -6.844 1 88.38 319 THR B CA 1
ATOM 8082 C C . THR B 1 319 ? 15.422 27.203 -6.402 1 88.38 319 THR B C 1
ATOM 8084 O O . THR B 1 319 ? 14.242 27.516 -6.234 1 88.38 319 THR B O 1
ATOM 8087 N N . LYS B 1 320 ? 16.453 28.031 -6.152 1 91.44 320 LYS B N 1
ATOM 8088 C CA . LYS B 1 320 ? 16.25 29.406 -5.738 1 91.44 320 LYS B CA 1
ATOM 8089 C C . LYS B 1 320 ? 15.398 30.172 -6.754 1 91.44 320 LYS B C 1
ATOM 8091 O O . LYS B 1 320 ? 14.484 30.906 -6.379 1 91.44 320 LYS B O 1
ATOM 8096 N N . ASP B 1 321 ? 15.633 29.906 -7.957 1 91.88 321 ASP B N 1
ATOM 8097 C CA . ASP B 1 321 ? 14.938 30.625 -9.016 1 91.88 321 ASP B CA 1
ATOM 8098 C C . ASP B 1 321 ? 13.461 30.219 -9.078 1 91.88 321 ASP B C 1
ATOM 8100 O O . ASP B 1 321 ? 12.586 31.062 -9.273 1 91.88 321 ASP B O 1
ATOM 8104 N N . VAL B 1 322 ? 13.234 28.953 -8.906 1 92.44 322 VAL B N 1
ATOM 8105 C CA . VAL B 1 322 ? 11.867 28.453 -8.977 1 92.44 322 VAL B CA 1
ATOM 8106 C C . VAL B 1 322 ? 11.047 29.016 -7.812 1 92.44 322 VAL B C 1
ATOM 8108 O O . VAL B 1 322 ? 9.883 29.391 -7.988 1 92.44 322 VAL B O 1
ATOM 8111 N N . ILE B 1 323 ? 11.68 29.125 -6.648 1 93.88 323 ILE B N 1
ATOM 8112 C CA . ILE B 1 323 ? 11.016 29.625 -5.453 1 93.88 323 ILE B CA 1
ATOM 8113 C C . ILE B 1 323 ? 10.648 31.094 -5.641 1 93.88 323 ILE B C 1
ATOM 8115 O O . ILE B 1 323 ? 9.516 31.5 -5.371 1 93.88 323 ILE B O 1
ATOM 8119 N N . LEU B 1 324 ? 11.562 31.859 -6.098 1 95.12 324 LEU B N 1
ATOM 8120 C CA . LEU B 1 324 ? 11.344 33.281 -6.254 1 95.12 324 LEU B CA 1
ATOM 8121 C C . LEU B 1 324 ? 10.32 33.562 -7.348 1 95.12 324 LEU B C 1
ATOM 8123 O O . LEU B 1 324 ? 9.492 34.469 -7.215 1 95.12 324 LEU B O 1
ATOM 8127 N N . GLN B 1 325 ? 10.391 32.781 -8.391 1 95 325 GLN B N 1
ATOM 8128 C CA . GLN B 1 325 ? 9.422 32.938 -9.469 1 95 325 GLN B CA 1
ATOM 8129 C C . GLN B 1 325 ? 8.016 32.594 -9 1 95 325 GLN B C 1
ATOM 8131 O O . GLN B 1 325 ? 7.055 33.281 -9.336 1 95 325 GLN B O 1
ATOM 8136 N N . GLN B 1 326 ? 7.906 31.5 -8.297 1 94.38 326 GLN B N 1
ATOM 8137 C CA . GLN B 1 326 ? 6.602 31.062 -7.801 1 94.38 326 GLN B CA 1
ATOM 8138 C C . GLN B 1 326 ? 6.043 32.062 -6.789 1 94.38 326 GLN B C 1
ATOM 8140 O O . GLN B 1 326 ? 4.84 32.312 -6.766 1 94.38 326 GLN B O 1
ATOM 8145 N N . LYS B 1 327 ? 6.91 32.594 -5.898 1 95.75 327 LYS B N 1
ATOM 8146 C CA . LYS B 1 327 ? 6.48 33.594 -4.938 1 95.75 327 LYS B CA 1
ATOM 8147 C C . LYS B 1 327 ? 5.934 34.844 -5.648 1 95.75 327 LYS B C 1
ATOM 8149 O O . LYS B 1 327 ? 4.867 35.344 -5.293 1 95.75 327 LYS B O 1
ATOM 8154 N N . GLU B 1 328 ? 6.648 35.281 -6.652 1 96 328 GLU B N 1
ATOM 8155 C CA . GLU B 1 328 ? 6.23 36.469 -7.398 1 96 328 GLU B CA 1
ATOM 8156 C C . GLU B 1 328 ? 4.918 36.219 -8.141 1 96 328 GLU B C 1
ATOM 8158 O O . GLU B 1 328 ? 4.031 37.062 -8.141 1 96 328 GLU B O 1
ATOM 8163 N N . ALA B 1 329 ? 4.828 35.094 -8.703 1 95.69 329 ALA B N 1
ATOM 8164 C CA . ALA B 1 329 ? 3.623 34.75 -9.453 1 95.69 329 ALA B CA 1
ATOM 8165 C C . ALA B 1 329 ? 2.398 34.719 -8.547 1 95.69 329 ALA B C 1
ATOM 8167 O O . ALA B 1 329 ? 1.343 35.25 -8.898 1 95.69 329 ALA B O 1
ATOM 8168 N N . LEU B 1 330 ? 2.492 34.125 -7.398 1 96.19 330 LEU B N 1
ATOM 8169 C CA . LEU B 1 330 ? 1.353 34.031 -6.496 1 96.19 330 LEU B CA 1
ATOM 8170 C C . LEU B 1 330 ? 1.04 35.344 -5.836 1 96.19 330 LEU B C 1
ATOM 8172 O O . LEU B 1 330 ? -0.124 35.656 -5.57 1 96.19 330 LEU B O 1
ATOM 8176 N N . GLU B 1 331 ? 2.072 36.125 -5.504 1 96.12 331 GLU B N 1
ATOM 8177 C CA . GLU B 1 331 ? 1.841 37.438 -4.941 1 96.12 331 GLU B CA 1
ATOM 8178 C C . GLU B 1 331 ? 1.096 38.344 -5.926 1 96.12 331 GLU B C 1
ATOM 8180 O O . GLU B 1 331 ? 0.249 39.156 -5.527 1 96.12 331 GLU B O 1
ATOM 8185 N N . ASN B 1 332 ? 1.435 38.219 -7.191 1 96.62 332 ASN B N 1
ATOM 8186 C CA . ASN B 1 332 ? 0.702 38.938 -8.219 1 96.62 332 ASN B CA 1
ATOM 8187 C C . ASN B 1 332 ? -0.766 38.531 -8.266 1 96.62 332 ASN B C 1
ATOM 8189 O O . ASN B 1 332 ? -1.648 39.375 -8.43 1 96.62 332 ASN B O 1
ATOM 8193 N N . GLU B 1 333 ? -1.012 37.219 -8.109 1 96.81 333 GLU B N 1
ATOM 8194 C CA . GLU B 1 333 ? -2.389 36.75 -8.086 1 96.81 333 GLU B CA 1
ATOM 8195 C C . GLU B 1 333 ? -3.121 37.219 -6.836 1 96.81 333 GLU B C 1
ATOM 8197 O O . GLU B 1 333 ? -4.32 37.531 -6.887 1 96.81 333 GLU B O 1
ATOM 8202 N N . ILE B 1 334 ? -2.422 37.344 -5.746 1 97.19 334 ILE B N 1
ATOM 8203 C CA . ILE B 1 334 ? -3.016 37.75 -4.48 1 97.19 334 ILE B CA 1
ATOM 8204 C C . ILE B 1 334 ? -3.434 39.219 -4.574 1 97.19 334 ILE B C 1
ATOM 8206 O O . ILE B 1 334 ? -4.488 39.625 -4.062 1 97.19 334 ILE B O 1
ATOM 8210 N N . GLU B 1 335 ? -2.662 40 -5.234 1 95.44 335 GLU B N 1
ATOM 8211 C CA . GLU B 1 335 ? -2.957 41.438 -5.375 1 95.44 335 GLU B CA 1
ATOM 8212 C C . GLU B 1 335 ? -4.172 41.656 -6.273 1 95.44 335 GLU B C 1
ATOM 8214 O O . GLU B 1 335 ? -4.859 42.688 -6.152 1 95.44 335 GLU B O 1
ATOM 8219 N N . GLN B 1 336 ? -4.504 40.688 -7.051 1 96.38 336 GLN B N 1
ATOM 8220 C CA . GLN B 1 336 ? -5.586 40.812 -8.016 1 96.38 336 GLN B CA 1
ATOM 8221 C C . GLN B 1 336 ? -6.836 40.094 -7.559 1 96.38 336 GLN B C 1
ATOM 8223 O O . GLN B 1 336 ? -7.797 39.938 -8.32 1 96.38 336 GLN B O 1
ATOM 8228 N N . LEU B 1 337 ? -6.828 39.656 -6.359 1 97 337 LEU B N 1
ATOM 8229 C CA . LEU B 1 337 ? -7.965 38.875 -5.867 1 97 337 LEU B CA 1
ATOM 8230 C C . LEU B 1 337 ? -9.219 39.75 -5.805 1 97 337 LEU B C 1
ATOM 8232 O O . LEU B 1 337 ? -9.148 40.938 -5.453 1 97 337 LEU B O 1
ATOM 8236 N N . GLN B 1 338 ? -10.305 39.188 -6.18 1 96.94 338 GLN B N 1
ATOM 8237 C CA . GLN B 1 338 ? -11.594 39.875 -6.145 1 96.94 338 GLN B CA 1
ATOM 8238 C C . GLN B 1 338 ? -12.477 39.312 -5.031 1 96.94 338 GLN B C 1
ATOM 8240 O O . GLN B 1 338 ? -12.336 38.156 -4.625 1 96.94 338 GLN B O 1
ATOM 8245 N N . THR B 1 339 ? -13.289 40.25 -4.551 1 96.62 339 THR B N 1
ATOM 8246 C CA . THR B 1 339 ? -14.242 39.844 -3.52 1 96.62 339 THR B CA 1
ATOM 8247 C C . THR B 1 339 ? -15.297 38.875 -4.09 1 96.62 339 THR B C 1
ATOM 8249 O O . THR B 1 339 ? -15.773 39.094 -5.211 1 96.62 339 THR B O 1
ATOM 8252 N N . LEU B 1 340 ? -15.57 37.812 -3.348 1 97 340 LEU B N 1
ATOM 8253 C CA . LEU B 1 340 ? -16.547 36.812 -3.77 1 97 340 LEU B CA 1
ATOM 8254 C C . LEU B 1 340 ? -17.922 37.125 -3.18 1 97 340 LEU B C 1
ATOM 8256 O O . LEU B 1 340 ? -18.047 37.375 -1.981 1 97 340 LEU B O 1
ATOM 8260 N N . LYS B 1 341 ? -18.859 37.156 -4.02 1 96.44 341 LYS B N 1
ATOM 8261 C CA . LYS B 1 341 ? -20.25 37.312 -3.578 1 96.44 341 LYS B CA 1
ATOM 8262 C C . LYS B 1 341 ? -21.016 36 -3.602 1 96.44 341 LYS B C 1
ATOM 8264 O O . LYS B 1 341 ? -21.078 35.344 -4.637 1 96.44 341 LYS B O 1
ATOM 8269 N N . ILE B 1 342 ? -21.484 35.625 -2.471 1 95.38 342 ILE B N 1
ATOM 8270 C CA . ILE B 1 342 ? -22.281 34.438 -2.346 1 95.38 342 ILE B CA 1
ATOM 8271 C C . ILE B 1 342 ? -23.703 34.812 -1.906 1 95.38 342 ILE B C 1
ATOM 8273 O O . ILE B 1 342 ? -23.891 35.594 -0.975 1 95.38 342 ILE B O 1
ATOM 8277 N N . VAL B 1 343 ? -24.656 34.25 -2.553 1 92.5 343 VAL B N 1
ATOM 8278 C CA . VAL B 1 343 ? -26.047 34.531 -2.211 1 92.5 343 VAL B CA 1
ATOM 8279 C C . VAL B 1 343 ? -26.688 33.281 -1.584 1 92.5 343 VAL B C 1
ATOM 8281 O O . VAL B 1 343 ? -26.688 32.219 -2.186 1 92.5 343 VAL B O 1
ATOM 8284 N N . VAL B 1 344 ? -27.078 33.5 -0.396 1 89.5 344 VAL B N 1
ATOM 8285 C CA . VAL B 1 344 ? -27.781 32.406 0.319 1 89.5 344 VAL B CA 1
ATOM 8286 C C . VAL B 1 344 ? -29.125 32.938 0.835 1 89.5 344 VAL B C 1
ATOM 8288 O O . VAL B 1 344 ? -29.172 33.875 1.606 1 89.5 344 VAL B O 1
ATOM 8291 N N . ASP B 1 345 ? -30.234 32.281 0.55 1 84.88 345 ASP B N 1
ATOM 8292 C CA . ASP B 1 345 ? -31.578 32.594 1.001 1 84.88 345 ASP B CA 1
ATOM 8293 C C . ASP B 1 345 ? -31.859 34.094 0.857 1 84.88 345 ASP B C 1
ATOM 8295 O O . ASP B 1 345 ? -32.281 34.75 1.817 1 84.88 345 ASP B O 1
ATOM 8299 N N . ASN B 1 346 ? -31.453 34.75 -0.194 1 83.81 346 ASN B N 1
ATOM 8300 C CA . ASN B 1 346 ? -31.688 36.125 -0.562 1 83.81 346 ASN B CA 1
ATOM 8301 C C . ASN B 1 346 ? -30.844 37.094 0.267 1 83.81 346 ASN B C 1
ATOM 8303 O O . ASN B 1 346 ? -31.188 38.25 0.433 1 83.81 346 ASN B O 1
ATOM 8307 N N . ARG B 1 347 ? -29.969 36.531 0.918 1 89.38 347 ARG B N 1
ATOM 8308 C CA . ARG B 1 347 ? -28.984 37.344 1.614 1 89.38 347 ARG B CA 1
ATOM 8309 C C . ARG B 1 347 ? -27.625 37.281 0.913 1 89.38 347 ARG B C 1
ATOM 8311 O O . ARG B 1 347 ? -27.266 36.25 0.365 1 89.38 347 ARG B O 1
ATOM 8318 N N . SER B 1 348 ? -26.938 38.438 0.946 1 92.56 348 SER B N 1
ATOM 8319 C CA . SER B 1 348 ? -25.672 38.5 0.244 1 92.56 348 SER B CA 1
ATOM 8320 C C . SER B 1 348 ? -24.5 38.438 1.217 1 92.56 348 SER B C 1
ATOM 8322 O O . SER B 1 348 ? -24.438 39.219 2.188 1 92.56 348 SER B O 1
ATOM 8324 N N . ILE B 1 349 ? -23.594 37.562 0.94 1 93.94 349 ILE B N 1
ATOM 8325 C CA . ILE B 1 349 ? -22.391 37.406 1.731 1 93.94 349 ILE B CA 1
ATOM 8326 C C . ILE B 1 349 ? -21.172 37.781 0.892 1 93.94 349 ILE B C 1
ATOM 8328 O O . ILE B 1 349 ? -20.922 37.188 -0.164 1 93.94 349 ILE B O 1
ATOM 8332 N N . PHE B 1 350 ? -20.438 38.781 1.342 1 95.5 350 PHE B N 1
ATOM 8333 C CA . PHE B 1 350 ? -19.203 39.219 0.668 1 95.5 350 PHE B CA 1
ATOM 8334 C C . PHE B 1 350 ? -17.984 38.656 1.38 1 95.5 350 PHE B C 1
ATOM 8336 O O . PHE B 1 350 ? -17.766 38.938 2.562 1 95.5 350 PHE B O 1
ATOM 8343 N N . VAL B 1 351 ? -17.203 37.875 0.662 1 96.56 351 VAL B N 1
ATOM 8344 C CA . VAL B 1 351 ? -16.047 37.219 1.267 1 96.56 351 VAL B CA 1
ATOM 8345 C C . VAL B 1 351 ? -14.766 37.875 0.749 1 96.56 351 VAL B C 1
ATOM 8347 O O . VAL B 1 351 ? -14.516 37.875 -0.459 1 96.56 351 VAL B O 1
ATOM 8350 N N . HIS B 1 352 ? -13.984 38.438 1.626 1 96.81 352 HIS B N 1
ATOM 8351 C CA . HIS B 1 352 ? -12.648 38.938 1.344 1 96.81 352 HIS B CA 1
ATOM 8352 C C . HIS B 1 352 ? -11.586 37.906 1.727 1 96.81 352 HIS B C 1
ATOM 8354 O O . HIS B 1 352 ? -11.828 37.031 2.57 1 96.81 352 HIS B O 1
ATOM 8360 N N . PHE B 1 353 ? -10.438 38.031 1.021 1 97.5 353 PHE B N 1
ATOM 8361 C CA . PHE B 1 353 ? -9.422 37 1.253 1 97.5 353 PHE B CA 1
ATOM 8362 C C . PHE B 1 353 ? -8.148 37.656 1.816 1 97.5 353 PHE B C 1
ATOM 8364 O O . PHE B 1 353 ? -7.707 38.688 1.341 1 97.5 353 PHE B O 1
ATOM 8371 N N . ALA B 1 354 ? -7.637 37.062 2.881 1 95.62 354 ALA B N 1
ATOM 8372 C CA . ALA B 1 354 ? -6.352 37.438 3.473 1 95.62 354 ALA B CA 1
ATOM 8373 C C . ALA B 1 354 ? -5.387 36.25 3.469 1 95.62 354 ALA B C 1
ATOM 8375 O O . ALA B 1 354 ? -5.648 35.219 4.102 1 95.62 354 ALA B O 1
ATOM 8376 N N . LEU B 1 355 ? -4.285 36.375 2.775 1 96.69 355 LEU B N 1
ATOM 8377 C CA . LEU B 1 355 ? -3.348 35.281 2.631 1 96.69 355 LEU B CA 1
ATOM 8378 C C . LEU B 1 355 ? -2.029 35.594 3.332 1 96.69 355 LEU B C 1
ATOM 8380 O O . LEU B 1 355 ? -1.547 36.719 3.287 1 96.69 355 LEU B O 1
ATOM 8384 N N . HIS B 1 356 ? -1.493 34.562 4.039 1 94.44 356 HIS B N 1
ATOM 8385 C CA . HIS B 1 356 ? -0.236 34.688 4.77 1 94.44 356 HIS B CA 1
ATOM 8386 C C . HIS B 1 356 ? 0.773 33.656 4.297 1 94.44 356 HIS B C 1
ATOM 8388 O O . HIS B 1 356 ? 0.47 32.438 4.262 1 94.44 356 HIS B O 1
ATOM 8394 N N . LEU B 1 357 ? 1.932 34.094 3.918 1 95.12 357 LEU B N 1
ATOM 8395 C CA . LEU B 1 357 ? 2.994 33.156 3.506 1 95.12 357 LEU B CA 1
ATOM 8396 C C . LEU B 1 357 ? 3.725 32.594 4.719 1 95.12 357 LEU B C 1
ATOM 8398 O O . LEU B 1 357 ? 4.684 33.188 5.207 1 95.12 357 LEU B O 1
ATOM 8402 N N . THR B 1 358 ? 3.309 31.438 5.172 1 92.94 358 THR B N 1
ATOM 8403 C CA . THR B 1 358 ? 3.906 30.891 6.391 1 92.94 358 THR B CA 1
ATOM 8404 C C . THR B 1 358 ? 4.301 29.438 6.199 1 92.94 358 THR B C 1
ATOM 8406 O O . THR B 1 358 ? 5.066 28.891 6.996 1 92.94 358 THR B O 1
ATOM 8409 N N . LEU B 1 359 ? 3.779 28.812 5.176 1 93.31 359 LEU B N 1
ATOM 8410 C CA . LEU B 1 359 ? 4.094 27.406 4.938 1 93.31 359 LEU B CA 1
ATOM 8411 C C . LEU B 1 359 ? 5.441 27.25 4.242 1 93.31 359 LEU B C 1
ATOM 8413 O O . LEU B 1 359 ? 5.52 26.719 3.137 1 93.31 359 LEU B O 1
ATOM 8417 N N . ILE B 1 360 ? 6.469 27.734 4.895 1 90.25 360 ILE B N 1
ATOM 8418 C CA . ILE B 1 360 ? 7.805 27.703 4.305 1 90.25 360 ILE B CA 1
ATOM 8419 C C . ILE B 1 360 ? 8.812 27.172 5.328 1 90.25 360 ILE B C 1
ATOM 8421 O O . ILE B 1 360 ? 8.641 27.375 6.531 1 90.25 360 ILE B O 1
ATOM 8425 N N . ASP B 1 361 ? 9.781 26.484 4.824 1 88.25 361 ASP B N 1
ATOM 8426 C CA . ASP B 1 361 ? 10.828 25.984 5.707 1 88.25 361 ASP B CA 1
ATOM 8427 C C . ASP B 1 361 ? 11.977 26.984 5.832 1 88.25 361 ASP B C 1
ATOM 8429 O O . ASP B 1 361 ? 11.906 28.078 5.289 1 88.25 361 ASP B O 1
ATOM 8433 N N . GLY B 1 362 ? 12.953 26.609 6.609 1 84.69 362 GLY B N 1
ATOM 8434 C CA . GLY B 1 362 ? 14.07 27.5 6.867 1 84.69 362 GLY B CA 1
ATOM 8435 C C . GLY B 1 362 ? 14.867 27.844 5.621 1 84.69 362 GLY B C 1
ATOM 8436 O O . GLY B 1 362 ? 15.328 28.969 5.457 1 84.69 362 GLY B O 1
ATOM 8437 N N . LYS B 1 363 ? 14.969 26.891 4.777 1 85.81 363 LYS B N 1
ATOM 8438 C CA . LYS B 1 363 ? 15.711 27.109 3.539 1 85.81 363 LYS B CA 1
ATOM 8439 C C . LYS B 1 363 ? 15.023 28.125 2.641 1 85.81 363 LYS B C 1
ATOM 8441 O O . LYS B 1 363 ? 15.672 29.016 2.084 1 85.81 363 LYS B O 1
ATOM 8446 N N . VAL B 1 364 ? 13.766 27.984 2.518 1 89.56 364 VAL B N 1
ATOM 8447 C CA . VAL B 1 364 ? 12.992 28.875 1.662 1 89.56 364 VAL B CA 1
ATOM 8448 C C . VAL B 1 364 ? 12.992 30.281 2.252 1 89.56 364 VAL B C 1
ATOM 8450 O O . VAL B 1 364 ? 13.07 31.281 1.519 1 89.56 364 VAL B O 1
ATOM 8453 N N . LEU B 1 365 ? 12.898 30.312 3.543 1 90.88 365 LEU B N 1
ATOM 8454 C CA . LEU B 1 365 ? 12.914 31.625 4.211 1 90.88 365 LEU B CA 1
ATOM 8455 C C . LEU B 1 365 ? 14.227 32.344 3.945 1 90.88 365 LEU B C 1
ATOM 8457 O O . LEU B 1 365 ? 14.227 33.562 3.699 1 90.88 365 LEU B O 1
ATOM 8461 N N . ALA B 1 366 ? 15.32 31.656 3.994 1 90.88 366 ALA B N 1
ATOM 8462 C CA . ALA B 1 366 ? 16.625 32.25 3.732 1 90.88 366 ALA B CA 1
ATOM 8463 C C . ALA B 1 366 ? 16.719 32.781 2.301 1 90.88 366 ALA B C 1
ATOM 8465 O O . ALA B 1 366 ? 17.312 33.812 2.047 1 90.88 366 ALA B O 1
ATOM 8466 N N . ILE B 1 367 ? 16.094 32.094 1.43 1 90.88 367 ILE B N 1
ATOM 8467 C CA . ILE B 1 367 ? 16.109 32.469 0.021 1 90.88 367 ILE B CA 1
ATOM 8468 C C . ILE B 1 367 ? 15.266 33.719 -0.187 1 90.88 367 ILE B C 1
ATOM 8470 O O . ILE B 1 367 ? 15.688 34.656 -0.885 1 90.88 367 ILE B O 1
ATOM 8474 N N . ILE B 1 368 ? 14.133 33.781 0.42 1 91.94 368 ILE B N 1
ATOM 8475 C CA . ILE B 1 368 ? 13.203 34.875 0.252 1 91.94 368 ILE B CA 1
ATOM 8476 C C . ILE B 1 368 ? 13.789 36.156 0.854 1 91.94 368 ILE B C 1
ATOM 8478 O O . ILE B 1 368 ? 13.609 37.25 0.314 1 91.94 368 ILE B O 1
ATOM 8482 N N . THR B 1 369 ? 14.492 35.969 2.012 1 90.81 369 THR B N 1
ATOM 8483 C CA . THR B 1 369 ? 15.07 37.125 2.695 1 90.81 369 THR B CA 1
ATOM 8484 C C . THR B 1 369 ? 16.484 37.406 2.182 1 90.81 369 THR B C 1
ATOM 8486 O O . THR B 1 369 ? 17.141 38.312 2.652 1 90.81 369 THR B O 1
ATOM 8489 N N . ASN B 1 370 ? 16.984 36.656 1.265 1 88.81 370 ASN B N 1
ATOM 8490 C CA . ASN B 1 370 ? 18.312 36.812 0.673 1 88.81 370 ASN B CA 1
ATOM 8491 C C . ASN B 1 370 ? 19.406 36.781 1.735 1 88.81 370 ASN B C 1
ATOM 8493 O O . ASN B 1 370 ? 20.25 37.688 1.795 1 88.81 370 ASN B O 1
ATOM 8497 N N . THR B 1 371 ? 19.281 35.844 2.646 1 89.88 371 THR B N 1
ATOM 8498 C CA . THR B 1 371 ? 20.25 35.656 3.717 1 89.88 371 THR B CA 1
ATOM 8499 C C . THR B 1 371 ? 20.938 34.312 3.584 1 89.88 371 THR B C 1
ATOM 8501 O O . THR B 1 371 ? 20.375 33.375 2.998 1 89.88 371 THR B O 1
ATOM 8504 N N . SER B 1 372 ? 22.141 34.25 4.098 1 87.56 372 SER B N 1
ATOM 8505 C CA . SER B 1 372 ? 22.828 32.969 4.133 1 87.56 372 SER B CA 1
ATOM 8506 C C . SER B 1 372 ? 22.156 32 5.102 1 87.56 372 SER B C 1
ATOM 8508 O O . SER B 1 372 ? 21.547 32.438 6.086 1 87.56 372 SER B O 1
ATOM 8510 N N . MET B 1 373 ? 22.266 30.797 4.828 1 87.12 373 MET B N 1
ATOM 8511 C CA . MET B 1 373 ? 21.656 29.766 5.66 1 87.12 373 MET B CA 1
ATOM 8512 C C . MET B 1 373 ? 22.266 29.75 7.059 1 87.12 373 MET B C 1
ATOM 8514 O O . MET B 1 373 ? 21.656 29.25 8.008 1 87.12 373 MET B O 1
ATOM 8518 N N . GLN B 1 374 ? 23.406 30.359 7.172 1 89.62 374 GLN B N 1
ATOM 8519 C CA . GLN B 1 374 ? 24.078 30.344 8.461 1 89.62 374 GLN B CA 1
ATOM 8520 C C . GLN B 1 374 ? 23.703 31.562 9.297 1 89.62 374 GLN B C 1
ATOM 8522 O O . GLN B 1 374 ? 23.938 31.594 10.508 1 89.62 374 GLN B O 1
ATOM 8527 N N . ASN B 1 375 ? 23.109 32.531 8.648 1 92.5 375 ASN B N 1
ATOM 8528 C CA . ASN B 1 375 ? 22.719 33.75 9.336 1 92.5 375 ASN B CA 1
ATOM 8529 C C . ASN B 1 375 ? 21.25 33.719 9.758 1 92.5 375 ASN B C 1
ATOM 8531 O O . ASN B 1 375 ? 20.484 32.875 9.297 1 92.5 375 ASN B O 1
ATOM 8535 N N . CYS B 1 376 ? 20.953 34.531 10.648 1 92.81 376 CYS B N 1
ATOM 8536 C CA . CYS B 1 376 ? 19.562 34.656 11.047 1 92.81 376 CYS B CA 1
ATOM 8537 C C . CYS B 1 376 ? 18.75 35.375 9.969 1 92.81 376 CYS B C 1
ATOM 8539 O O . CYS B 1 376 ? 19.094 36.469 9.562 1 92.81 376 CYS B O 1
ATOM 8541 N N . PRO B 1 377 ? 17.75 34.781 9.516 1 92.12 377 PRO B N 1
ATOM 8542 C CA . PRO B 1 377 ? 16.969 35.375 8.453 1 92.12 377 PRO B CA 1
ATOM 8543 C C . PRO B 1 377 ? 16.156 36.594 8.93 1 92.12 377 PRO B C 1
ATOM 8545 O O . PRO B 1 377 ? 15.656 37.375 8.117 1 92.12 377 PRO B O 1
ATOM 8548 N N . ILE B 1 378 ? 16.016 36.812 10.234 1 91.81 378 ILE B N 1
ATOM 8549 C CA . ILE B 1 378 ? 15.188 37.875 10.789 1 91.81 378 ILE B CA 1
ATOM 8550 C C . ILE B 1 378 ? 16.047 39.125 11.047 1 91.81 378 ILE B C 1
ATOM 8552 O O . ILE B 1 378 ? 15.688 40.219 10.617 1 91.81 378 ILE B O 1
ATOM 8556 N N . CYS B 1 379 ? 17.172 39 11.703 1 91.69 379 CYS B N 1
ATOM 8557 C CA . CYS B 1 379 ? 18 40.125 12.062 1 91.69 379 CYS B CA 1
ATOM 8558 C C . CYS B 1 379 ? 19.297 40.125 11.266 1 91.69 379 CYS B C 1
ATOM 8560 O O . CYS B 1 379 ? 20.078 41.094 11.32 1 91.69 379 CYS B O 1
ATOM 8562 N N . HIS B 1 380 ? 19.719 39.125 10.539 1 89.56 380 HIS B N 1
ATOM 8563 C CA . HIS B 1 380 ? 20.875 39 9.656 1 89.56 380 HIS B CA 1
ATOM 8564 C C . HIS B 1 380 ? 22.172 38.875 10.453 1 89.56 380 HIS B C 1
ATOM 8566 O O . HIS B 1 380 ? 23.25 39.031 9.898 1 89.56 380 HIS B O 1
ATOM 8572 N N . ALA B 1 381 ? 22 38.594 11.711 1 91.69 381 ALA B N 1
ATOM 8573 C CA . ALA B 1 381 ? 23.203 38.406 12.531 1 91.69 381 ALA B CA 1
ATOM 8574 C C . ALA B 1 381 ? 23.969 37.156 12.078 1 91.69 381 ALA B C 1
ATOM 8576 O O . ALA B 1 381 ? 23.391 36.25 11.5 1 91.69 381 ALA B O 1
ATOM 8577 N N . THR B 1 382 ? 25.25 37.156 12.328 1 91.31 382 THR B N 1
ATOM 8578 C CA . THR B 1 382 ? 26.125 36.031 11.969 1 91.31 382 THR B CA 1
ATOM 8579 C C . THR B 1 382 ? 26.344 35.125 13.172 1 91.31 382 THR B C 1
ATOM 8581 O O . THR B 1 382 ? 26.125 35.531 14.312 1 91.31 382 THR B O 1
ATOM 8584 N N . PRO B 1 383 ? 26.766 33.938 12.938 1 90.94 383 PRO B N 1
ATOM 8585 C CA . PRO B 1 383 ? 26.969 32.969 14.016 1 90.94 383 PRO B CA 1
ATOM 8586 C C . PRO B 1 383 ? 27.938 33.469 15.086 1 90.94 383 PRO B C 1
ATOM 8588 O O . PRO B 1 383 ? 27.797 33.094 16.266 1 90.94 383 PRO B O 1
ATOM 8591 N N . LYS B 1 384 ? 28.859 34.281 14.766 1 87.94 384 LYS B N 1
ATOM 8592 C CA . LYS B 1 384 ? 29.844 34.781 15.719 1 87.94 384 LYS B CA 1
ATOM 8593 C C . LYS B 1 384 ? 29.188 35.688 16.766 1 87.94 384 LYS B C 1
ATOM 8595 O O . LYS B 1 384 ? 29.672 35.781 17.891 1 87.94 384 LYS B O 1
ATOM 8600 N N . ASN B 1 385 ? 28.016 36.156 16.453 1 90.38 385 ASN B N 1
ATOM 8601 C CA . ASN B 1 385 ? 27.344 37.125 17.328 1 90.38 385 ASN B CA 1
ATOM 8602 C C . ASN B 1 385 ? 26.188 36.469 18.094 1 90.38 385 ASN B C 1
ATOM 8604 O O . ASN B 1 385 ? 25.641 37.031 19.031 1 90.38 385 ASN B O 1
ATOM 8608 N N . PHE B 1 386 ? 25.891 35.25 17.766 1 92.5 386 PHE B N 1
ATOM 8609 C CA . PHE B 1 386 ? 24.656 34.625 18.266 1 92.5 386 PHE B CA 1
ATOM 8610 C C . PHE B 1 386 ? 24.703 34.469 19.781 1 92.5 386 PHE B C 1
ATOM 8612 O O . PHE B 1 386 ? 23.688 34.562 20.469 1 92.5 386 PHE B O 1
ATOM 8619 N N . ASN B 1 387 ? 25.938 34.25 20.328 1 92.56 387 ASN B N 1
ATOM 8620 C CA . ASN B 1 387 ? 26.031 33.938 21.75 1 92.56 387 ASN B CA 1
ATOM 8621 C C . ASN B 1 387 ? 26.281 35.219 22.562 1 92.56 387 ASN B C 1
ATOM 8623 O O . ASN B 1 387 ? 26.422 35.156 23.797 1 92.56 387 ASN B O 1
ATOM 8627 N N . ASP B 1 388 ? 26.359 36.312 21.859 1 90.5 388 ASP B N 1
ATOM 8628 C CA . ASP B 1 388 ? 26.516 37.594 22.562 1 90.5 388 ASP B CA 1
ATOM 8629 C C . ASP B 1 388 ? 25.172 38.25 22.828 1 90.5 388 ASP B C 1
ATOM 8631 O O . ASP B 1 388 ? 24.703 39.062 22.031 1 90.5 388 ASP B O 1
ATOM 8635 N N . LEU B 1 389 ? 24.672 38.062 23.984 1 90.12 389 LEU B N 1
ATOM 8636 C CA . LEU B 1 389 ? 23.312 38.469 24.312 1 90.12 389 LEU B CA 1
ATOM 8637 C C . LEU B 1 389 ? 23.234 39.969 24.578 1 90.12 389 LEU B C 1
ATOM 8639 O O . LEU B 1 389 ? 22.156 40.531 24.672 1 90.12 389 LEU B O 1
ATOM 8643 N N . SER B 1 390 ? 24.344 40.562 24.609 1 84.94 390 SER B N 1
ATOM 8644 C CA . SER B 1 390 ? 24.375 42 24.812 1 84.94 390 SER B CA 1
ATOM 8645 C C . SER B 1 390 ? 23.766 42.75 23.625 1 84.94 390 SER B C 1
ATOM 8647 O O . SER B 1 390 ? 23.25 43.844 23.781 1 84.94 390 SER B O 1
ATOM 8649 N N . HIS B 1 391 ? 23.859 42.125 22.516 1 80.75 391 HIS B N 1
ATOM 8650 C CA . HIS B 1 391 ? 23.312 42.75 21.312 1 80.75 391 HIS B CA 1
ATOM 8651 C C . HIS B 1 391 ? 21.797 42.781 21.359 1 80.75 391 HIS B C 1
ATOM 8653 O O . HIS B 1 391 ? 21.172 43.625 20.688 1 80.75 391 HIS B O 1
ATOM 8659 N N . ALA B 1 392 ? 21.234 41.969 22.125 1 74.94 392 ALA B N 1
ATOM 8660 C CA . ALA B 1 392 ? 19.781 41.969 22.281 1 74.94 392 ALA B CA 1
ATOM 8661 C C . ALA B 1 392 ? 19.328 43.156 23.125 1 74.94 392 ALA B C 1
ATOM 8663 O O . ALA B 1 392 ? 18.312 43.781 22.812 1 74.94 392 ALA B O 1
ATOM 8664 N N . THR B 1 393 ? 20.109 43.406 24.109 1 70.5 393 THR B N 1
ATOM 8665 C CA . THR B 1 393 ? 19.766 44.5 25.047 1 70.5 393 THR B CA 1
ATOM 8666 C C . THR B 1 393 ? 20.047 45.844 24.438 1 70.5 393 THR B C 1
ATOM 8668 O O . THR B 1 393 ? 19.281 46.812 24.625 1 70.5 393 THR B O 1
ATOM 8671 N N . ALA B 1 394 ? 21.141 45.844 23.688 1 67.12 394 ALA B N 1
ATOM 8672 C CA . ALA B 1 394 ? 21.578 47.125 23.125 1 67.12 394 ALA B CA 1
ATOM 8673 C C . ALA B 1 394 ? 20.844 47.438 21.828 1 67.12 394 ALA B C 1
ATOM 8675 O O . ALA B 1 394 ? 20.984 48.531 21.281 1 67.12 394 ALA B O 1
ATOM 8676 N N . LYS B 1 395 ? 19.906 46.656 21.406 1 67.25 395 LYS B N 1
ATOM 8677 C CA . LYS B 1 395 ? 19.125 46.812 20.188 1 67.25 395 LYS B CA 1
ATOM 8678 C C . LYS B 1 395 ? 20.031 47.094 18.984 1 67.25 395 LYS B C 1
ATOM 8680 O O . LYS B 1 395 ? 19.75 48 18.203 1 67.25 395 LYS B O 1
ATOM 8685 N N . THR B 1 396 ? 21.125 46.406 18.922 1 69.88 396 THR B N 1
ATOM 8686 C CA . THR B 1 396 ? 22.047 46.656 17.812 1 69.88 396 THR B CA 1
ATOM 8687 C C . THR B 1 396 ? 21.922 45.562 16.75 1 69.88 396 THR B C 1
ATOM 8689 O O . THR B 1 396 ? 21.094 45.688 15.844 1 69.88 396 THR B O 1
ATOM 8692 N N . SER B 1 397 ? 22.5 44.406 16.953 1 75.44 397 SER B N 1
ATOM 8693 C CA . SER B 1 397 ? 22.625 43.406 15.906 1 75.44 397 SER B CA 1
ATOM 8694 C C . SER B 1 397 ? 21.422 42.469 15.883 1 75.44 397 SER B C 1
ATOM 8696 O O . SER B 1 397 ? 21.172 41.812 14.883 1 75.44 397 SER B O 1
ATOM 8698 N N . PHE B 1 398 ? 20.641 42.531 16.906 1 87.62 398 PHE B N 1
ATOM 8699 C CA . PHE B 1 398 ? 19.531 41.594 16.953 1 87.62 398 PHE B CA 1
ATOM 8700 C C . PHE B 1 398 ? 18.219 42.281 16.625 1 87.62 398 PHE B C 1
ATOM 8702 O O . PHE B 1 398 ? 17.141 41.75 16.906 1 87.62 398 PHE B O 1
ATOM 8709 N N . PHE B 1 399 ? 18.312 43.406 16 1 87.5 399 PHE B N 1
ATOM 8710 C CA . PHE B 1 399 ? 17.094 44.125 15.617 1 87.5 399 PHE B CA 1
ATOM 8711 C C . PHE B 1 399 ? 16.484 43.5 14.367 1 87.5 399 PHE B C 1
ATOM 8713 O O . PHE B 1 399 ? 17.141 43.375 13.336 1 87.5 399 PHE B O 1
ATOM 8720 N N . PRO B 1 400 ? 15.258 43.156 14.562 1 89.56 400 PRO B N 1
ATOM 8721 C CA . PRO B 1 400 ? 14.641 42.438 13.438 1 89.56 400 PRO B CA 1
ATOM 8722 C C . PRO B 1 400 ? 14.25 43.375 12.297 1 89.56 400 PRO B C 1
ATOM 8724 O O . PRO B 1 400 ? 13.938 44.562 12.523 1 89.56 400 PRO B O 1
ATOM 8727 N N . ASP B 1 401 ? 14.359 42.906 11.117 1 88.94 401 ASP B N 1
ATOM 8728 C CA . ASP B 1 401 ? 13.75 43.562 9.953 1 88.94 401 ASP B CA 1
ATOM 8729 C C . ASP B 1 401 ? 12.234 43.375 9.953 1 88.94 401 ASP B C 1
ATOM 8731 O O . ASP B 1 401 ? 11.742 42.25 9.891 1 88.94 401 ASP B O 1
ATOM 8735 N N . PRO B 1 402 ? 11.477 44.406 10.055 1 89.19 402 PRO B N 1
ATOM 8736 C CA . PRO B 1 402 ? 10.023 44.312 10.18 1 89.19 402 PRO B CA 1
ATOM 8737 C C . PRO B 1 402 ? 9.383 43.531 9.047 1 89.19 402 PRO B C 1
ATOM 8739 O O . PRO B 1 402 ? 8.352 42.875 9.258 1 89.19 402 PRO B O 1
ATOM 8742 N N . LYS B 1 403 ? 9.977 43.5 7.949 1 87.88 403 LYS B N 1
ATOM 8743 C CA . LYS B 1 403 ? 9.406 42.812 6.797 1 87.88 403 LYS B CA 1
ATOM 8744 C C . LYS B 1 403 ? 9.531 41.312 6.949 1 87.88 403 LYS B C 1
ATOM 8746 O O . LYS B 1 403 ? 8.805 40.531 6.297 1 87.88 403 LYS B O 1
ATOM 8751 N N . THR B 1 404 ? 10.383 40.906 7.82 1 91.06 404 THR B N 1
ATOM 8752 C CA . THR B 1 404 ? 10.664 39.469 7.949 1 91.06 404 THR B CA 1
ATOM 8753 C C . THR B 1 404 ? 9.797 38.844 9.039 1 91.06 404 THR B C 1
ATOM 8755 O O . THR B 1 404 ? 9.688 37.625 9.125 1 91.06 404 THR B O 1
ATOM 8758 N N . LEU B 1 405 ? 9.094 39.625 9.797 1 91.5 405 LEU B N 1
ATOM 8759 C CA . LEU B 1 405 ? 8.344 39.125 10.945 1 91.5 405 LEU B CA 1
ATOM 8760 C C . LEU B 1 405 ? 7.039 38.469 10.5 1 91.5 405 LEU B C 1
ATOM 8762 O O . LEU B 1 405 ? 6.402 37.75 11.273 1 91.5 405 LEU B O 1
ATOM 8766 N N . GLN B 1 406 ? 6.707 38.531 9.258 1 89.56 406 GLN B N 1
ATOM 8767 C CA . GLN B 1 406 ? 5.434 38.031 8.758 1 89.56 406 GLN B CA 1
ATOM 8768 C C . GLN B 1 406 ? 5.527 36.531 8.445 1 89.56 406 GLN B C 1
ATOM 8770 O O . GLN B 1 406 ? 4.504 35.844 8.336 1 89.56 406 GLN B O 1
ATOM 8775 N N . TYR B 1 407 ? 6.727 35.938 8.312 1 89 407 TYR B N 1
ATOM 8776 C CA . TYR B 1 407 ? 6.895 34.562 7.809 1 89 407 TYR B CA 1
ATOM 8777 C C . TYR B 1 407 ? 6.758 33.531 8.93 1 89 407 TYR B C 1
ATOM 8779 O O . TYR B 1 407 ? 6.723 32.344 8.68 1 89 407 TYR B O 1
ATOM 8787 N N . GLY B 1 408 ? 6.586 33.875 10.141 1 83.88 408 GLY B N 1
ATOM 8788 C CA . GLY B 1 408 ? 6.352 32.969 11.242 1 83.88 408 GLY B CA 1
ATOM 8789 C C . GLY B 1 408 ? 7.539 32.062 11.539 1 83.88 408 GLY B C 1
ATOM 8790 O O . GLY B 1 408 ? 8.672 32.406 11.195 1 83.88 408 GLY B O 1
ATOM 8791 N N . ILE B 1 409 ? 7.258 30.953 12.297 1 89.62 409 ILE B N 1
ATOM 8792 C CA . ILE B 1 409 ? 8.219 29.922 12.648 1 89.62 409 ILE B CA 1
ATOM 8793 C C . ILE B 1 409 ? 7.672 28.547 12.242 1 89.62 409 ILE B C 1
ATOM 8795 O O . ILE B 1 409 ? 6.473 28.297 12.367 1 89.62 409 ILE B O 1
ATOM 8799 N N . SER B 1 410 ? 8.484 27.781 11.625 1 88.38 410 SER B N 1
ATOM 8800 C CA . SER B 1 410 ? 8.102 26.422 11.273 1 88.38 410 SER B CA 1
ATOM 8801 C C . SER B 1 410 ? 8.32 25.469 12.445 1 88.38 410 SER B C 1
ATOM 8803 O O . SER B 1 410 ? 9.438 24.969 12.648 1 88.38 410 SER B O 1
ATOM 8805 N N . PRO B 1 411 ? 7.242 25.109 13.102 1 90.38 411 PRO B N 1
ATOM 8806 C CA . PRO B 1 411 ? 7.414 24.312 14.312 1 90.38 411 PRO B CA 1
ATOM 8807 C C . PRO B 1 411 ? 8.055 22.953 14.047 1 90.38 411 PRO B C 1
ATOM 8809 O O . PRO B 1 411 ? 8.867 22.484 14.836 1 90.38 411 PRO B O 1
ATOM 8812 N N . LEU B 1 412 ? 7.68 22.375 12.992 1 89.62 412 LEU B N 1
ATOM 8813 C CA . LEU B 1 412 ? 8.234 21.062 12.688 1 89.62 412 LEU B CA 1
ATOM 8814 C C . LEU B 1 412 ? 9.75 21.141 12.539 1 89.62 412 LEU B C 1
ATOM 8816 O O . LEU B 1 412 ? 10.477 20.312 13.102 1 89.62 412 LEU B O 1
ATOM 8820 N N . HIS B 1 413 ? 10.172 22.047 11.805 1 90.31 413 HIS B N 1
ATOM 8821 C CA . HIS B 1 413 ? 11.602 22.203 11.586 1 90.31 413 HIS B CA 1
ATOM 8822 C C . HIS B 1 413 ? 12.305 22.672 12.859 1 90.31 413 HIS B C 1
ATOM 8824 O O . HIS B 1 413 ? 13.477 22.359 13.07 1 90.31 413 HIS B O 1
ATOM 8830 N N . ALA B 1 414 ? 11.57 23.375 13.648 1 93.94 414 ALA B N 1
ATOM 8831 C CA . ALA B 1 414 ? 12.125 23.766 14.945 1 93.94 414 ALA B CA 1
ATOM 8832 C C . ALA B 1 414 ? 12.461 22.531 15.789 1 93.94 414 ALA B C 1
ATOM 8834 O O . ALA B 1 414 ? 13.523 22.469 16.406 1 93.94 414 ALA B O 1
ATOM 8835 N N . TRP B 1 415 ? 11.57 21.562 15.781 1 94.62 415 TRP B N 1
ATOM 8836 C CA . TRP B 1 415 ? 11.805 20.328 16.5 1 94.62 415 TRP B CA 1
ATOM 8837 C C . TRP B 1 415 ? 13.078 19.641 16.016 1 94.62 415 TRP B C 1
ATOM 8839 O O . TRP B 1 415 ? 13.93 19.234 16.812 1 94.62 415 TRP B O 1
ATOM 8849 N N . ILE B 1 416 ? 13.203 19.547 14.805 1 93.31 416 ILE B N 1
ATOM 8850 C CA . ILE B 1 416 ? 14.32 18.828 14.195 1 93.31 416 ILE B CA 1
ATOM 8851 C C . ILE B 1 416 ? 15.625 19.562 14.469 1 93.31 416 ILE B C 1
ATOM 8853 O O . ILE B 1 416 ? 16.625 18.953 14.883 1 93.31 416 ILE B O 1
ATOM 8857 N N . ARG B 1 417 ? 15.625 20.844 14.297 1 94.38 417 ARG B N 1
ATOM 8858 C CA . ARG B 1 417 ? 16.844 21.641 14.43 1 94.38 417 ARG B CA 1
ATOM 8859 C C . ARG B 1 417 ? 17.297 21.703 15.883 1 94.38 417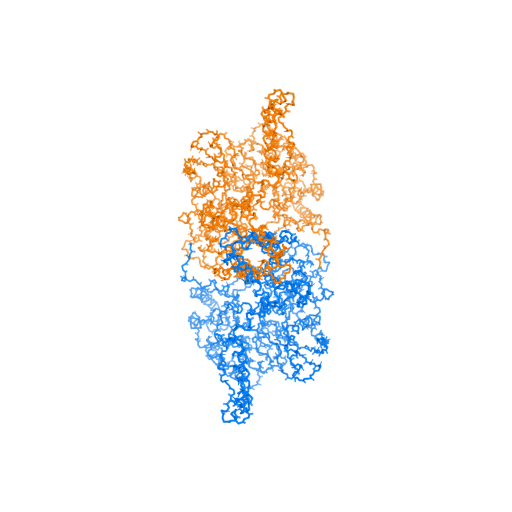 ARG B C 1
ATOM 8861 O O . ARG B 1 417 ? 18.5 21.75 16.156 1 94.38 417 ARG B O 1
ATOM 8868 N N . LEU B 1 418 ? 16.391 21.766 16.766 1 96.75 418 LEU B N 1
ATOM 8869 C CA . LEU B 1 418 ? 16.781 21.766 18.172 1 96.75 418 LEU B CA 1
ATOM 8870 C C . LEU B 1 418 ? 17.344 20.406 18.578 1 96.75 418 LEU B C 1
ATOM 8872 O O . LEU B 1 418 ? 18.266 20.328 19.391 1 96.75 418 LEU B O 1
ATOM 8876 N N . LEU B 1 419 ? 16.75 19.344 18.047 1 96.75 419 LEU B N 1
ATOM 8877 C CA . LEU B 1 419 ? 17.328 18.031 18.281 1 96.75 419 LEU B CA 1
ATOM 8878 C C . LEU B 1 419 ? 18.766 17.969 17.766 1 96.75 419 LEU B C 1
ATOM 8880 O O . LEU B 1 419 ? 19.672 17.5 18.469 1 96.75 419 LEU B O 1
ATOM 8884 N N . GLU B 1 420 ? 18.969 18.5 16.594 1 95.94 420 GLU B N 1
ATOM 8885 C CA . GLU B 1 420 ? 20.297 18.5 16 1 95.94 420 GLU B CA 1
ATOM 8886 C C . GLU B 1 420 ? 21.281 19.328 16.812 1 95.94 420 GLU B C 1
ATOM 8888 O O . GLU B 1 420 ? 22.438 18.969 16.953 1 95.94 420 GLU B O 1
ATOM 8893 N N . CYS B 1 421 ? 20.781 20.422 17.25 1 96.44 421 CYS B N 1
ATOM 8894 C CA . CYS B 1 421 ? 21.594 21.281 18.109 1 96.44 421 CYS B CA 1
ATOM 8895 C C . CYS B 1 421 ? 22.078 20.516 19.328 1 96.44 421 CYS B C 1
ATOM 8897 O O . CYS B 1 421 ? 23.266 20.547 19.641 1 96.44 421 CYS B O 1
ATOM 8899 N N . CYS B 1 422 ? 21.172 19.844 19.984 1 97.06 422 CYS B N 1
ATOM 8900 C CA . CYS B 1 422 ? 21.531 19.062 21.156 1 97.06 422 CYS B CA 1
ATOM 8901 C C . CYS B 1 422 ? 22.531 17.969 20.812 1 97.06 422 CYS B C 1
ATOM 8903 O O . CYS B 1 422 ? 23.5 17.766 21.547 1 97.06 422 CYS B O 1
ATOM 8905 N N . LEU B 1 423 ? 22.312 17.312 19.719 1 96.44 423 LEU B N 1
ATOM 8906 C CA . LEU B 1 423 ? 23.203 16.25 19.281 1 96.44 423 LEU B CA 1
ATOM 8907 C C . LEU B 1 423 ? 24.594 16.797 18.984 1 96.44 423 LEU B C 1
ATOM 8909 O O . LEU B 1 423 ? 25.594 16.219 19.422 1 96.44 423 LEU B O 1
ATOM 8913 N N . HIS B 1 424 ? 24.672 17.906 18.328 1 95.94 424 HIS B N 1
ATOM 8914 C CA . HIS B 1 424 ? 25.953 18.469 17.922 1 95.94 424 HIS B CA 1
ATOM 8915 C C . HIS B 1 424 ? 26.766 18.953 19.125 1 95.94 424 HIS B C 1
ATOM 8917 O O . HIS B 1 424 ? 27.984 18.844 19.141 1 95.94 424 HIS B O 1
ATOM 8923 N N . ILE B 1 425 ? 26.078 19.484 20.047 1 96.5 425 ILE B N 1
ATOM 8924 C CA . ILE B 1 425 ? 26.75 19.875 21.281 1 96.5 425 ILE B CA 1
ATOM 8925 C C . ILE B 1 425 ? 27.25 18.641 22.016 1 96.5 425 ILE B C 1
ATOM 8927 O O . ILE B 1 425 ? 28.406 18.594 22.469 1 96.5 425 ILE B O 1
ATOM 8931 N N . ALA B 1 426 ? 26.406 17.656 22.062 1 96.5 426 ALA B N 1
ATOM 8932 C CA . ALA B 1 426 ? 26.75 16.422 22.75 1 96.5 426 ALA B CA 1
ATOM 8933 C C . ALA B 1 426 ? 27.969 15.758 22.125 1 96.5 426 ALA B C 1
ATOM 8935 O O . ALA B 1 426 ? 28.828 15.227 22.828 1 96.5 426 ALA B O 1
ATOM 8936 N N . TYR B 1 427 ? 28.031 15.797 20.812 1 96 427 TYR B N 1
ATOM 8937 C CA . TYR B 1 427 ? 29.141 15.188 20.109 1 96 427 TYR B CA 1
ATOM 8938 C C . TYR B 1 427 ? 30.453 15.898 20.438 1 96 427 TYR B C 1
ATOM 8940 O O . TYR B 1 427 ? 31.531 15.32 20.281 1 96 427 TYR B O 1
ATOM 8948 N N . ARG B 1 428 ? 30.406 17.141 20.875 1 95.56 428 ARG B N 1
ATOM 8949 C CA . ARG B 1 428 ? 31.594 17.969 21.016 1 95.56 428 ARG B CA 1
ATOM 8950 C C . ARG B 1 428 ? 31.891 18.266 22.484 1 95.56 428 ARG B C 1
ATOM 8952 O O . ARG B 1 428 ? 32.75 19.078 22.797 1 95.56 428 ARG B O 1
ATOM 8959 N N . LEU B 1 429 ? 31.234 17.672 23.391 1 93.88 429 LEU B N 1
ATOM 8960 C CA . LEU B 1 429 ? 31.344 17.984 24.812 1 93.88 429 LEU B CA 1
ATOM 8961 C C . LEU B 1 429 ? 32.781 17.781 25.281 1 93.88 429 LEU B C 1
ATOM 8963 O O . LEU B 1 429 ? 33.25 18.5 26.156 1 93.88 429 LEU B O 1
ATOM 8967 N N . ASP B 1 430 ? 33.5 16.797 24.688 1 91.56 430 ASP B N 1
ATOM 8968 C CA . ASP B 1 430 ? 34.875 16.484 25.094 1 91.56 430 ASP B CA 1
ATOM 8969 C C . ASP B 1 430 ? 35.844 17.5 24.516 1 91.56 430 ASP B C 1
ATOM 8971 O O . ASP B 1 430 ? 36.906 17.781 25.125 1 91.56 430 ASP B O 1
ATOM 8975 N N . ILE B 1 431 ? 35.562 18.031 23.406 1 93.19 431 ILE B N 1
ATOM 8976 C CA . ILE B 1 431 ? 36.438 18.953 22.703 1 93.19 431 ILE B CA 1
ATOM 8977 C C . ILE B 1 431 ? 36.062 20.391 23.062 1 93.19 431 ILE B C 1
ATOM 8979 O O . ILE B 1 431 ? 36.938 21.25 23.188 1 93.19 431 ILE B O 1
ATOM 8983 N N . GLN B 1 432 ? 34.781 20.734 23.203 1 93 432 GLN B N 1
ATOM 8984 C CA . GLN B 1 432 ? 34.219 22.031 23.516 1 93 432 GLN B CA 1
ATOM 8985 C C . GLN B 1 432 ? 34.656 23.094 22.516 1 93 432 GLN B C 1
ATOM 8987 O O . GLN B 1 432 ? 35.125 24.156 22.906 1 93 432 GLN B O 1
ATOM 8992 N N . LYS B 1 433 ? 34.625 22.734 21.266 1 91.81 433 LYS B N 1
ATOM 8993 C CA . LYS B 1 433 ? 34.906 23.625 20.141 1 91.81 433 LYS B CA 1
ATOM 8994 C C . LYS B 1 433 ? 33.844 23.516 19.062 1 91.81 433 LYS B C 1
ATOM 8996 O O . LYS B 1 433 ? 33.281 22.438 18.859 1 91.81 433 LYS B O 1
ATOM 9001 N N . TRP B 1 434 ? 33.656 24.594 18.406 1 89.88 434 TRP B N 1
ATOM 9002 C CA . TRP B 1 434 ? 32.688 24.641 17.344 1 89.88 434 TRP B CA 1
ATOM 9003 C C . TRP B 1 434 ? 33.188 23.875 16.109 1 89.88 434 TRP B C 1
ATOM 9005 O O . TRP B 1 434 ? 32.5 22.969 15.617 1 89.88 434 TRP B O 1
ATOM 9015 N N . GLN B 1 435 ? 34.375 24.172 15.648 1 89.5 435 GLN B N 1
ATOM 9016 C CA . GLN B 1 435 ? 34.969 23.531 14.477 1 89.5 435 GLN B CA 1
ATOM 9017 C C . GLN B 1 435 ? 35.938 22.422 14.883 1 89.5 435 GLN B C 1
ATOM 9019 O O . GLN B 1 435 ? 36.781 22.625 15.766 1 89.5 435 GLN B O 1
ATOM 9024 N N . VAL B 1 436 ? 35.75 21.266 14.297 1 88.94 436 VAL B N 1
ATOM 9025 C CA . VAL B 1 436 ? 36.594 20.109 14.539 1 88.94 436 VAL B CA 1
ATOM 9026 C C . VAL B 1 436 ? 37.562 19.938 13.375 1 88.94 436 VAL B C 1
ATOM 9028 O O . VAL B 1 436 ? 37.25 19.266 12.398 1 88.94 436 VAL B O 1
ATOM 9031 N N . ARG B 1 437 ? 38.75 20.516 13.398 1 87.19 437 ARG B N 1
ATOM 9032 C CA . ARG B 1 437 ? 39.688 20.5 12.281 1 87.19 437 ARG B CA 1
ATOM 9033 C C . ARG B 1 437 ? 40.875 19.609 12.57 1 87.19 437 ARG B C 1
ATOM 9035 O O . ARG B 1 437 ? 41.406 18.938 11.672 1 87.19 437 ARG B O 1
ATOM 9042 N N . PHE B 1 438 ? 41.25 19.547 13.883 1 88.31 438 PHE B N 1
ATOM 9043 C CA . PHE B 1 438 ? 42.438 18.797 14.25 1 88.31 438 PHE B CA 1
ATOM 9044 C C . PHE B 1 438 ? 42.156 17.297 14.273 1 88.31 438 PHE B C 1
ATOM 9046 O O . PHE B 1 438 ? 41.031 16.875 14.578 1 88.31 438 PHE B O 1
ATOM 9053 N N . HIS B 1 439 ? 43.188 16.547 13.938 1 89 439 HIS B N 1
ATOM 9054 C CA . HIS B 1 439 ? 43.031 15.109 13.789 1 89 439 HIS B CA 1
ATOM 9055 C C . HIS B 1 439 ? 42.594 14.461 15.094 1 89 439 HIS B C 1
ATOM 9057 O O . HIS B 1 439 ? 41.719 13.594 15.094 1 89 439 HIS B O 1
ATOM 9063 N N . ASP B 1 440 ? 43.25 14.859 16.109 1 89.75 440 ASP B N 1
ATOM 9064 C CA . ASP B 1 440 ? 42.906 14.289 17.406 1 89.75 440 ASP B CA 1
ATOM 9065 C C . ASP B 1 440 ? 41.438 14.617 17.781 1 89.75 440 ASP B C 1
ATOM 9067 O O . ASP B 1 440 ? 40.75 13.789 18.359 1 89.75 440 ASP B O 1
ATOM 9071 N N . ASP B 1 441 ? 41.062 15.766 17.438 1 91.19 441 ASP B N 1
ATOM 9072 C CA . ASP B 1 441 ? 39.688 16.203 17.719 1 91.19 441 ASP B CA 1
ATOM 9073 C C . ASP B 1 441 ? 38.688 15.43 16.891 1 91.19 441 ASP B C 1
ATOM 9075 O O . ASP B 1 441 ? 37.594 15.141 17.344 1 91.19 441 ASP B O 1
ATOM 9079 N N . LYS B 1 442 ? 39.062 15.102 15.703 1 92.12 442 LYS B N 1
ATOM 9080 C CA . LYS B 1 442 ? 38.188 14.359 14.805 1 92.12 442 LYS B CA 1
ATOM 9081 C C . LYS B 1 442 ? 37.938 12.945 15.328 1 92.12 442 LYS B C 1
ATOM 9083 O O . LYS B 1 442 ? 36.812 12.422 15.203 1 92.12 442 LYS B O 1
ATOM 9088 N N . ILE B 1 443 ? 38.906 12.359 15.852 1 92.31 443 ILE B N 1
ATOM 9089 C CA . ILE B 1 443 ? 38.781 11.008 16.391 1 92.31 443 ILE B CA 1
ATOM 9090 C C . ILE B 1 443 ? 37.875 11.031 17.625 1 92.31 443 ILE B C 1
ATOM 9092 O O . ILE B 1 443 ? 37 10.188 17.75 1 92.31 443 ILE B O 1
ATOM 9096 N N . LYS B 1 444 ? 38.156 12.023 18.484 1 92.69 444 LYS B N 1
ATOM 9097 C CA . LYS B 1 444 ? 37.312 12.148 19.688 1 92.69 444 LYS B CA 1
ATOM 9098 C C . LYS B 1 444 ? 35.844 12.398 19.328 1 92.69 444 LYS B C 1
ATOM 9100 O O . LYS B 1 444 ? 34.969 11.875 19.969 1 92.69 444 LYS B O 1
ATOM 9105 N N . PHE B 1 445 ? 35.781 13.219 18.344 1 94.12 445 PHE B N 1
ATOM 9106 C CA . PHE B 1 445 ? 34.438 13.531 17.859 1 94.12 445 PHE B CA 1
ATOM 9107 C C . PHE B 1 445 ? 33.75 12.281 17.344 1 94.12 445 PHE B C 1
ATOM 9109 O O . PHE B 1 445 ? 32.594 12.023 17.688 1 94.12 445 PHE B O 1
ATOM 9116 N N . ALA B 1 446 ? 34.344 11.469 16.547 1 93.88 446 ALA B N 1
ATOM 9117 C CA . ALA B 1 446 ? 33.781 10.258 15.938 1 93.88 446 ALA B CA 1
ATOM 9118 C C . ALA B 1 446 ? 33.469 9.211 17 1 93.88 446 ALA B C 1
ATOM 9120 O O . ALA B 1 446 ? 32.438 8.531 16.906 1 93.88 446 ALA B O 1
ATOM 9121 N N . GLU B 1 447 ? 34.312 9.086 17.906 1 93.69 447 GLU B N 1
ATOM 9122 C CA . GLU B 1 447 ? 34.125 8.117 18.984 1 93.69 447 GLU B CA 1
ATOM 9123 C C . GLU B 1 447 ? 32.906 8.508 19.844 1 93.69 447 GLU B C 1
ATOM 9125 O O . GLU B 1 447 ? 32.094 7.656 20.203 1 93.69 447 GLU B O 1
ATOM 9130 N N . ARG B 1 448 ? 32.812 9.781 20.203 1 94.06 448 ARG B N 1
ATOM 9131 C CA . ARG B 1 448 ? 31.703 10.242 21.031 1 94.06 448 ARG B CA 1
ATOM 9132 C C . ARG B 1 448 ? 30.391 10.148 20.266 1 94.06 448 ARG B C 1
ATOM 9134 O O . ARG B 1 448 ? 29.359 9.82 20.859 1 94.06 448 ARG B O 1
ATOM 9141 N N . LYS B 1 449 ? 30.484 10.531 19.047 1 94.75 449 LYS B N 1
ATOM 9142 C CA . LYS B 1 449 ? 29.297 10.406 18.203 1 94.75 449 LYS B CA 1
ATOM 9143 C C . LYS B 1 449 ? 28.781 8.969 18.172 1 94.75 449 LYS B C 1
ATOM 9145 O O . LYS B 1 449 ? 27.594 8.727 18.344 1 94.75 449 LYS B O 1
ATOM 9150 N N . ALA B 1 450 ? 29.641 8.023 17.969 1 93.94 450 ALA B N 1
ATOM 9151 C CA . ALA B 1 450 ? 29.281 6.613 17.953 1 93.94 450 ALA B CA 1
ATOM 9152 C C . ALA B 1 450 ? 28.719 6.176 19.312 1 93.94 450 ALA B C 1
ATOM 9154 O O . ALA B 1 450 ? 27.781 5.387 19.375 1 93.94 450 ALA B O 1
ATOM 9155 N N . TYR B 1 451 ? 29.344 6.68 20.312 1 93.88 451 TYR B N 1
ATOM 9156 C CA . TYR B 1 451 ? 28.906 6.359 21.656 1 93.88 451 TYR B CA 1
ATOM 9157 C C . TYR B 1 451 ? 27.5 6.871 21.906 1 93.88 451 TYR B C 1
ATOM 9159 O O . TYR B 1 451 ? 26.656 6.137 22.422 1 93.88 451 TYR B O 1
ATOM 9167 N N . ILE B 1 452 ? 27.234 8.078 21.531 1 95.25 452 ILE B N 1
ATOM 9168 C CA . ILE B 1 452 ? 25.922 8.695 21.766 1 95.25 452 ILE B CA 1
ATOM 9169 C C . ILE B 1 452 ? 24.859 7.977 20.938 1 95.25 452 ILE B C 1
ATOM 9171 O O . ILE B 1 452 ? 23.75 7.738 21.422 1 95.25 452 ILE B O 1
ATOM 9175 N N . GLN B 1 453 ? 25.156 7.703 19.703 1 93.06 453 GLN B N 1
ATOM 9176 C CA . GLN B 1 453 ? 24.219 6.984 18.844 1 93.06 453 GLN B CA 1
ATOM 9177 C C . GLN B 1 453 ? 23.859 5.629 19.453 1 93.06 453 GLN B C 1
ATOM 9179 O O . GLN B 1 453 ? 22.688 5.223 19.422 1 93.06 453 GLN B O 1
ATOM 9184 N N . LYS B 1 454 ? 24.812 4.941 20.047 1 91.25 454 LYS B N 1
ATOM 9185 C CA . LYS B 1 454 ? 24.594 3.646 20.672 1 91.25 454 LYS B CA 1
ATOM 9186 C C . LYS B 1 454 ? 23.719 3.793 21.922 1 91.25 454 LYS B C 1
ATOM 9188 O O . LYS B 1 454 ? 22.828 2.984 22.156 1 91.25 454 LYS B O 1
ATOM 9193 N N . VAL B 1 455 ? 24.016 4.773 22.719 1 93.19 455 VAL B N 1
ATOM 9194 C CA . VAL B 1 455 ? 23.297 5 23.953 1 93.19 455 VAL B CA 1
ATOM 9195 C C . VAL B 1 455 ? 21.844 5.348 23.656 1 93.19 455 VAL B C 1
ATOM 9197 O O . VAL B 1 455 ? 20.922 4.852 24.312 1 93.19 455 VAL B O 1
ATOM 9200 N N . LEU B 1 456 ? 21.641 6.238 22.672 1 93.06 456 LEU B N 1
ATOM 9201 C CA . LEU B 1 456 ? 20.281 6.637 22.312 1 93.06 456 LEU B CA 1
ATOM 9202 C C . LEU B 1 456 ? 19.5 5.457 21.75 1 93.06 456 LEU B C 1
ATOM 9204 O O . LEU B 1 456 ? 18.297 5.332 21.984 1 93.06 456 LEU B O 1
ATOM 9208 N N . TRP B 1 457 ? 20.188 4.691 21.031 1 86.12 457 TRP B N 1
ATOM 9209 C CA . TRP B 1 457 ? 19.547 3.492 20.484 1 86.12 457 TRP B CA 1
ATOM 9210 C C . TRP B 1 457 ? 19.156 2.531 21.609 1 86.12 457 TRP B C 1
ATOM 9212 O O . TRP B 1 457 ? 18.062 1.982 21.609 1 86.12 457 TRP B O 1
ATOM 9222 N N . LYS B 1 458 ? 19.969 2.275 22.531 1 85.44 458 LYS B N 1
ATOM 9223 C CA . LYS B 1 458 ? 19.75 1.325 23.625 1 85.44 458 LYS B CA 1
ATOM 9224 C C . LYS B 1 458 ? 18.703 1.834 24.594 1 85.44 458 LYS B C 1
ATOM 9226 O O . LYS B 1 458 ? 17.828 1.075 25.031 1 85.44 458 LYS B O 1
ATOM 9231 N N . LYS B 1 459 ? 18.719 3.109 24.875 1 89.44 459 LYS B N 1
ATOM 9232 C CA . LYS B 1 459 ? 17.891 3.631 25.953 1 89.44 459 LYS B CA 1
ATOM 9233 C C . LYS B 1 459 ? 16.578 4.188 25.406 1 89.44 459 LYS B C 1
ATOM 9235 O O . LYS B 1 459 ? 15.531 4.07 26.062 1 89.44 459 LYS B O 1
ATOM 9240 N N . LEU B 1 460 ? 16.625 4.836 24.234 1 88.94 460 LEU B N 1
ATOM 9241 C CA . LEU B 1 460 ? 15.43 5.484 23.703 1 88.94 460 LEU B CA 1
ATOM 9242 C C . LEU B 1 460 ? 14.977 4.816 22.422 1 88.94 460 LEU B C 1
ATOM 9244 O O . LEU B 1 460 ? 13.93 5.164 21.859 1 88.94 460 LEU B O 1
ATOM 9248 N N . SER B 1 461 ? 15.711 3.885 21.906 1 78.94 461 SER B N 1
ATOM 9249 C CA . SER B 1 461 ? 15.406 3.193 20.656 1 78.94 461 SER B CA 1
ATOM 9250 C C . SER B 1 461 ? 15.312 4.172 19.484 1 78.94 461 SER B C 1
ATOM 9252 O O . SER B 1 461 ? 14.375 4.102 18.688 1 78.94 461 SER B O 1
ATOM 9254 N N . LEU B 1 462 ? 16.219 5.125 19.484 1 86.69 462 LEU B N 1
ATOM 9255 C CA . LEU B 1 462 ? 16.203 6.141 18.438 1 86.69 462 LEU B CA 1
ATOM 9256 C C . LEU B 1 462 ? 17.469 6.051 17.578 1 86.69 462 LEU B C 1
ATOM 9258 O O . LEU B 1 462 ? 18.578 5.934 18.109 1 86.69 462 LEU B O 1
ATOM 9262 N N . LYS B 1 463 ? 17.281 5.98 16.359 1 82.88 463 LYS B N 1
ATOM 9263 C CA . LYS B 1 463 ? 18.391 6.113 15.414 1 82.88 463 LYS B CA 1
ATOM 9264 C C . LYS B 1 463 ? 18.562 7.562 14.969 1 82.88 463 LYS B C 1
ATOM 9266 O O . LYS B 1 463 ? 17.672 8.133 14.336 1 82.88 463 LYS B O 1
ATOM 9271 N N . VAL B 1 464 ? 19.688 8.078 15.375 1 89.94 464 VAL B N 1
ATOM 9272 C CA . VAL B 1 464 ? 19.875 9.492 15.07 1 89.94 464 VAL B CA 1
ATOM 9273 C C . VAL B 1 464 ? 21.078 9.656 14.125 1 89.94 464 VAL B C 1
ATOM 9275 O O . VAL B 1 464 ? 22.031 8.891 14.188 1 89.94 464 VAL B O 1
ATOM 9278 N N . ASP B 1 465 ? 20.969 10.594 13.25 1 88.81 465 ASP B N 1
ATOM 9279 C CA . ASP B 1 465 ? 22.031 11.008 12.336 1 88.81 465 ASP B CA 1
ATOM 9280 C C . ASP B 1 465 ? 22.484 9.852 11.453 1 88.81 465 ASP B C 1
ATOM 9282 O O . ASP B 1 465 ? 23.688 9.641 11.258 1 88.81 465 ASP B O 1
ATOM 9286 N N . MET B 1 466 ? 21.578 9.023 11 1 83.88 466 MET B N 1
ATOM 9287 C CA . MET B 1 466 ? 21.859 7.922 10.086 1 83.88 466 MET B CA 1
ATOM 9288 C C . MET B 1 466 ? 21.25 8.18 8.711 1 83.88 466 MET B C 1
ATOM 9290 O O . MET B 1 466 ? 20.109 8.648 8.609 1 83.88 466 MET B O 1
ATOM 9294 N N . PRO B 1 467 ? 22.047 7.992 7.73 1 76.88 467 PRO B N 1
ATOM 9295 C CA . PRO B 1 467 ? 21.516 8.18 6.383 1 76.88 467 PRO B CA 1
ATOM 9296 C C . PRO B 1 467 ? 20.406 7.18 6.043 1 76.88 467 PRO B C 1
ATOM 9298 O O . PRO B 1 467 ? 20.469 6.016 6.449 1 76.88 467 PRO B O 1
ATOM 9301 N N . LYS B 1 468 ? 19.266 7.621 5.48 1 68.44 468 LYS B N 1
ATOM 9302 C CA . LYS B 1 468 ? 18.188 6.75 5.035 1 68.44 468 LYS B CA 1
ATOM 9303 C C . LYS B 1 468 ? 18.531 6.059 3.721 1 68.44 468 LYS B C 1
ATOM 9305 O O . LYS B 1 468 ? 19.344 6.566 2.947 1 68.44 468 LYS B O 1
ATOM 9310 N N . GLN B 1 469 ? 17.969 4.84 3.594 1 59.06 469 GLN B N 1
ATOM 9311 C CA . GLN B 1 469 ? 18.188 4.109 2.352 1 59.06 469 GLN B CA 1
ATOM 9312 C C . GLN B 1 469 ? 17.688 4.898 1.148 1 59.06 469 GLN B C 1
ATOM 9314 O O . GLN B 1 469 ? 16.609 5.516 1.208 1 59.06 469 GLN B O 1
ATOM 9319 N N . GLY B 1 470 ? 18.344 5.102 0.107 1 55.44 470 GLY B N 1
ATOM 9320 C CA . GLY B 1 470 ? 17.953 5.758 -1.133 1 55.44 470 GLY B CA 1
ATOM 9321 C C . GLY B 1 470 ? 18.359 7.219 -1.183 1 55.44 470 GLY B C 1
ATOM 9322 O O . GLY B 1 470 ? 18.016 7.93 -2.131 1 55.44 470 GLY B O 1
ATOM 9323 N N . GLY B 1 471 ? 19.141 7.621 -0.147 1 56.06 471 GLY B N 1
ATOM 9324 C CA . GLY B 1 471 ? 19.656 8.977 -0.172 1 56.06 471 GLY B CA 1
ATOM 9325 C C . GLY B 1 471 ? 18.609 10.023 0.137 1 56.06 471 GLY B C 1
ATOM 9326 O O . GLY B 1 471 ? 18.734 11.18 -0.274 1 56.06 471 GLY B O 1
ATOM 9327 N N . SER B 1 472 ? 17.469 9.594 0.759 1 59.19 472 SER B N 1
ATOM 9328 C CA . SER B 1 472 ? 16.359 10.523 0.915 1 59.19 472 SER B CA 1
ATOM 9329 C C . SER B 1 472 ? 16.453 11.281 2.232 1 59.19 472 SER B C 1
ATOM 9331 O O . SER B 1 472 ? 15.445 11.742 2.768 1 59.19 472 SER B O 1
ATOM 9333 N N . GLY B 1 473 ? 17.719 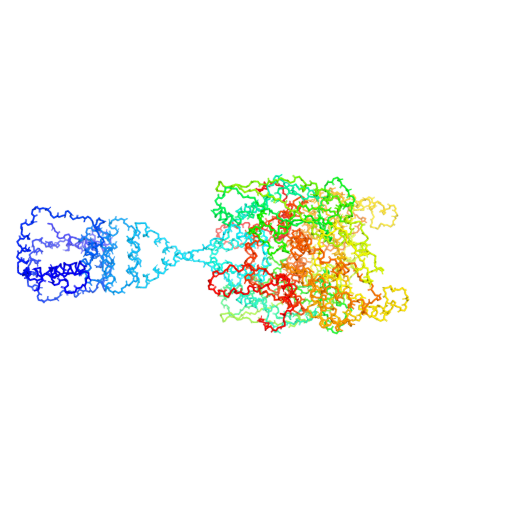11.469 2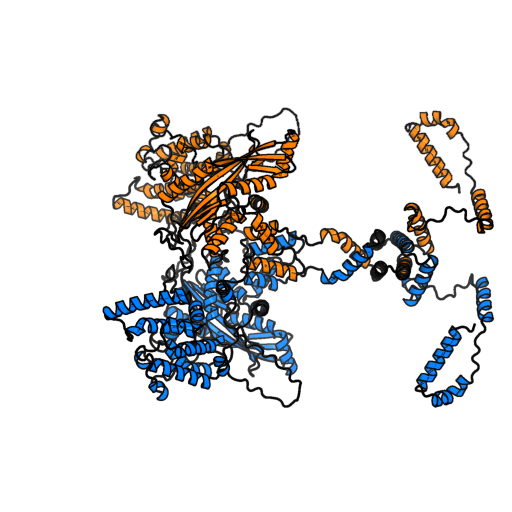.719 1 66.19 473 GLY B N 1
ATOM 9334 C CA . GLY B 1 473 ? 17.844 12.273 3.922 1 66.19 473 GLY B CA 1
ATOM 9335 C C . GLY B 1 473 ? 18.422 11.516 5.098 1 66.19 473 GLY B C 1
ATOM 9336 O O . GLY B 1 473 ? 19.188 10.562 4.91 1 66.19 473 GLY B O 1
ATOM 9337 N N . THR B 1 474 ? 18.219 12.148 6.309 1 77.44 474 THR B N 1
ATOM 9338 C CA . THR B 1 474 ? 18.766 11.547 7.52 1 77.44 474 THR B CA 1
ATOM 9339 C C . THR B 1 474 ? 17.641 11.055 8.422 1 77.44 474 THR B C 1
ATOM 9341 O O . THR B 1 474 ? 16.469 11.359 8.195 1 77.44 474 THR B O 1
ATOM 9344 N N . SER B 1 475 ? 17.953 10.266 9.32 1 76.56 475 SER B N 1
ATOM 9345 C CA . SER B 1 475 ? 17.016 9.68 10.258 1 76.56 475 SER B CA 1
ATOM 9346 C C . SER B 1 475 ? 16.438 10.727 11.203 1 76.56 475 SER B C 1
ATOM 9348 O O . SER B 1 475 ? 15.5 10.453 11.953 1 76.56 475 SER B O 1
ATOM 9350 N N . ASN B 1 476 ? 16.984 11.938 11.172 1 86.38 476 ASN B N 1
ATOM 9351 C CA . ASN B 1 476 ? 16.484 13 12.031 1 86.38 476 ASN B CA 1
ATOM 9352 C C . ASN B 1 476 ? 15.188 13.594 11.484 1 86.38 476 ASN B C 1
ATOM 9354 O O . ASN B 1 476 ? 15.219 14.57 10.734 1 86.38 476 ASN B O 1
ATOM 9358 N N . ASP B 1 477 ? 14.086 13.039 11.867 1 85.69 477 ASP B N 1
ATOM 9359 C CA . ASP B 1 477 ? 12.797 13.539 11.406 1 85.69 477 ASP B CA 1
ATOM 9360 C C . ASP B 1 477 ? 11.969 14.07 12.578 1 85.69 477 ASP B C 1
ATOM 9362 O O . ASP B 1 477 ? 12.445 14.133 13.711 1 85.69 477 ASP B O 1
ATOM 9366 N N . GLY B 1 478 ? 10.883 14.617 12.25 1 86.94 478 GLY B N 1
ATOM 9367 C CA . GLY B 1 478 ? 10.016 15.211 13.25 1 86.94 478 GLY B CA 1
ATOM 9368 C C . GLY B 1 478 ? 9.594 14.242 14.336 1 86.94 478 GLY B C 1
ATOM 9369 O O . GLY B 1 478 ? 9.586 14.586 15.516 1 86.94 478 GLY B O 1
ATOM 9370 N N . ASN B 1 479 ? 9.359 13.055 13.977 1 82.38 479 ASN B N 1
ATOM 9371 C CA . ASN B 1 479 ? 8.945 12.047 14.945 1 82.38 479 ASN B CA 1
ATOM 9372 C C . ASN B 1 479 ? 10.086 11.688 15.898 1 82.38 479 ASN B C 1
ATOM 9374 O O . ASN B 1 479 ? 9.867 11.508 17.094 1 82.38 479 ASN B O 1
ATOM 9378 N N . THR B 1 480 ? 11.25 11.531 15.312 1 88.88 480 THR B N 1
ATOM 9379 C CA . THR B 1 480 ? 12.414 11.234 16.125 1 88.88 480 THR B CA 1
ATOM 9380 C C . THR B 1 480 ? 12.656 12.352 17.141 1 88.88 480 THR B C 1
ATOM 9382 O O . THR B 1 480 ? 12.953 12.078 18.312 1 88.88 480 THR B O 1
ATOM 9385 N N . ALA B 1 481 ? 12.461 13.547 16.672 1 93.31 481 ALA B N 1
ATOM 9386 C CA . ALA B 1 481 ? 12.68 14.688 17.562 1 93.31 481 ALA B CA 1
ATOM 9387 C C . ALA B 1 481 ? 11.648 14.719 18.688 1 93.31 481 ALA B C 1
ATOM 9389 O O . ALA B 1 481 ? 11.992 14.945 19.844 1 93.31 481 ALA B O 1
ATOM 9390 N N . ARG B 1 482 ? 10.477 14.547 18.359 1 90.75 482 ARG B N 1
ATOM 9391 C CA . ARG B 1 482 ? 9.406 14.586 19.344 1 90.75 482 ARG B CA 1
ATOM 9392 C C . ARG B 1 482 ? 9.578 13.477 20.375 1 90.75 482 ARG B C 1
ATOM 9394 O O . ARG B 1 482 ? 9.344 13.688 21.578 1 90.75 482 ARG B O 1
ATOM 9401 N N . ARG B 1 483 ? 10.016 12.359 19.938 1 90.12 483 ARG B N 1
ATOM 9402 C CA . ARG B 1 483 ? 10.25 11.242 20.859 1 90.12 483 ARG B CA 1
ATOM 9403 C C . ARG B 1 483 ? 11.438 11.523 21.766 1 90.12 483 ARG B C 1
ATOM 9405 O O . ARG B 1 483 ? 11.43 11.148 22.938 1 90.12 483 ARG B O 1
ATOM 9412 N N . ALA B 1 484 ? 12.375 12.078 21.188 1 94 484 ALA B N 1
ATOM 9413 C CA . ALA B 1 484 ? 13.57 12.398 21.969 1 94 484 ALA B CA 1
ATOM 9414 C C . ALA B 1 484 ? 13.242 13.352 23.125 1 94 484 ALA B C 1
ATOM 9416 O O . ALA B 1 484 ? 13.703 13.156 24.25 1 94 484 ALA B O 1
ATOM 9417 N N . PHE B 1 485 ? 12.414 14.312 22.875 1 95 485 PHE B N 1
ATOM 9418 C CA . PHE B 1 485 ? 12.125 15.352 23.875 1 95 485 PHE B CA 1
ATOM 9419 C C . PHE B 1 485 ? 11 14.914 24.797 1 95 485 PHE B C 1
ATOM 9421 O O . PHE B 1 485 ? 10.617 15.656 25.703 1 95 485 PHE B O 1
ATOM 9428 N N . GLN B 1 486 ? 10.469 13.789 24.578 1 91 486 GLN B N 1
ATOM 9429 C CA . GLN B 1 486 ? 9.359 13.312 25.406 1 91 486 GLN B CA 1
ATOM 9430 C C . GLN B 1 486 ? 9.773 13.148 26.859 1 91 486 GLN B C 1
ATOM 9432 O O . GLN B 1 486 ? 9.008 13.469 27.766 1 91 486 GLN B O 1
ATOM 9437 N N . ASP B 1 487 ? 10.945 12.617 27.078 1 92.75 487 ASP B N 1
ATOM 9438 C CA . ASP B 1 487 ? 11.555 12.5 28.391 1 92.75 487 ASP B CA 1
ATOM 9439 C C . ASP B 1 487 ? 12.859 13.289 28.484 1 92.75 487 ASP B C 1
ATOM 9441 O O . ASP B 1 487 ? 13.945 12.734 28.297 1 92.75 487 ASP B O 1
ATOM 9445 N N . PRO B 1 488 ? 12.68 14.531 28.922 1 94.5 488 PRO B N 1
ATOM 9446 C CA . PRO B 1 488 ? 13.852 15.414 28.906 1 94.5 488 PRO B CA 1
ATOM 9447 C C . PRO B 1 488 ? 14.953 14.953 29.859 1 94.5 488 PRO B C 1
ATOM 9449 O O . PRO B 1 488 ? 16.141 15.125 29.562 1 94.5 488 PRO B O 1
ATOM 9452 N N . ALA B 1 489 ? 14.586 14.383 30.984 1 95.25 489 ALA B N 1
ATOM 9453 C CA . ALA B 1 489 ? 15.594 13.93 31.953 1 95.25 489 ALA B CA 1
ATOM 9454 C C . ALA B 1 489 ? 16.453 12.812 31.359 1 95.25 489 ALA B C 1
ATOM 9456 O O . ALA B 1 489 ? 17.672 12.859 31.422 1 95.25 489 ALA B O 1
ATOM 9457 N N . LEU B 1 490 ? 15.828 11.836 30.812 1 95.81 490 LEU B N 1
ATOM 9458 C CA . LEU B 1 490 ? 16.531 10.719 30.203 1 95.81 490 LEU B CA 1
ATOM 9459 C C . LEU B 1 490 ? 17.344 11.188 29 1 95.81 490 LEU B C 1
ATOM 9461 O O . LEU B 1 490 ? 18.469 10.734 28.781 1 95.81 490 LEU B O 1
ATOM 9465 N N . PHE B 1 491 ? 16.75 12.055 28.234 1 96.5 491 PHE B N 1
ATOM 9466 C CA . PHE B 1 491 ? 17.422 12.586 27.062 1 96.5 491 PHE B CA 1
ATOM 9467 C C . PHE B 1 491 ? 18.672 13.352 27.453 1 96.5 491 PHE B C 1
ATOM 9469 O O . PHE B 1 491 ? 19.734 13.188 26.844 1 96.5 491 PHE B O 1
ATOM 9476 N N . ALA B 1 492 ? 18.562 14.102 28.5 1 96.81 492 ALA B N 1
ATOM 9477 C CA . ALA B 1 492 ? 19.703 14.867 29 1 96.81 492 ALA B CA 1
ATOM 9478 C C . ALA B 1 492 ? 20.812 13.945 29.5 1 96.81 492 ALA B C 1
ATOM 9480 O O . ALA B 1 492 ? 22 14.188 29.234 1 96.81 492 ALA B O 1
ATOM 9481 N N . THR B 1 493 ? 20.422 12.906 30.172 1 95.88 493 THR B N 1
ATOM 9482 C CA . THR B 1 493 ? 21.391 11.945 30.703 1 95.88 493 THR B CA 1
ATOM 9483 C C . THR B 1 493 ? 22.109 11.219 29.562 1 95.88 493 THR B C 1
ATOM 9485 O O . THR B 1 493 ? 23.312 10.984 29.641 1 95.88 493 THR B O 1
ATOM 9488 N N . CYS B 1 494 ? 21.406 10.898 28.547 1 96.06 494 CYS B N 1
ATOM 9489 C CA . CYS B 1 494 ? 22 10.195 27.422 1 96.06 494 CYS B CA 1
ATOM 9490 C C . CYS B 1 494 ? 23 11.07 26.688 1 96.06 494 CYS B C 1
ATOM 9492 O O . CYS B 1 494 ? 24.047 10.586 26.234 1 96.06 494 CYS B O 1
ATOM 9494 N N . LEU B 1 495 ? 22.703 12.367 26.594 1 96.5 495 LEU B N 1
ATOM 9495 C CA . LEU B 1 495 ? 23.547 13.289 25.828 1 96.5 495 LEU B CA 1
ATOM 9496 C C . LEU B 1 495 ? 24.641 13.875 26.719 1 96.5 495 LEU B C 1
ATOM 9498 O O . LEU B 1 495 ? 25.656 14.367 26.219 1 96.5 495 LEU B O 1
ATOM 9502 N N . GLY B 1 496 ? 24.453 13.875 28 1 95.06 496 GLY B N 1
ATOM 9503 C CA . GLY B 1 496 ? 25.375 14.523 28.922 1 95.06 496 GLY B CA 1
ATOM 9504 C C . GLY B 1 496 ? 25.203 16.031 28.969 1 95.06 496 GLY B C 1
ATOM 9505 O O . GLY B 1 496 ? 26.188 16.766 29.125 1 95.06 496 GLY B O 1
ATOM 9506 N N . LEU B 1 497 ? 24.047 16.531 28.672 1 96.69 497 LEU B N 1
ATOM 9507 C CA . LEU B 1 497 ? 23.766 17.969 28.641 1 96.69 497 LEU B CA 1
ATOM 9508 C C . LEU B 1 497 ? 22.969 18.391 29.875 1 96.69 497 LEU B C 1
ATOM 9510 O O . LEU B 1 497 ? 22.5 17.531 30.625 1 96.69 497 LEU B O 1
ATOM 9514 N N . LYS B 1 498 ? 22.891 19.672 30.031 1 95.75 498 LYS B N 1
ATOM 9515 C CA . LYS B 1 498 ? 22.141 20.219 31.156 1 95.75 498 LYS B CA 1
ATOM 9516 C C . LYS B 1 498 ? 20.641 19.938 31.016 1 95.75 498 LYS B C 1
ATOM 9518 O O . LYS B 1 498 ? 20.047 20.297 30 1 95.75 498 LYS B O 1
ATOM 9523 N N . GLN B 1 499 ? 20.047 19.375 31.969 1 96.25 499 GLN B N 1
ATOM 9524 C CA . GLN B 1 499 ? 18.656 18.969 31.938 1 96.25 499 GLN B CA 1
ATOM 9525 C C . GLN B 1 499 ? 17.734 20.172 31.797 1 96.25 499 GLN B C 1
ATOM 9527 O O . GLN B 1 499 ? 16.719 20.125 31.094 1 96.25 499 GLN B O 1
ATOM 9532 N N . THR B 1 500 ? 18.062 21.219 32.438 1 96.19 500 THR B N 1
ATOM 9533 C CA . THR B 1 500 ? 17.219 22.422 32.438 1 96.19 500 THR B CA 1
ATOM 9534 C C . THR B 1 500 ? 17.094 22.984 31.031 1 96.19 500 THR B C 1
ATOM 9536 O O . THR B 1 500 ? 16.031 23.469 30.641 1 96.19 500 THR B O 1
ATOM 9539 N N . LEU B 1 501 ? 18.125 22.922 30.312 1 97 501 LEU B N 1
ATOM 9540 C CA . LEU B 1 501 ? 18.109 23.422 28.953 1 97 501 LEU B CA 1
ATOM 9541 C C . LEU B 1 501 ? 17.188 22.578 28.078 1 97 501 LEU B C 1
ATOM 9543 O O . LEU B 1 501 ? 16.391 23.109 27.297 1 97 501 LEU B O 1
ATOM 9547 N N . ILE B 1 502 ? 17.328 21.266 28.203 1 97.25 502 ILE B N 1
ATOM 9548 C CA . ILE B 1 502 ? 16.531 20.344 27.406 1 97.25 502 ILE B CA 1
ATOM 9549 C C . ILE B 1 502 ? 15.047 20.5 27.766 1 97.25 502 ILE B C 1
ATOM 9551 O O . ILE B 1 502 ? 14.18 20.469 26.891 1 97.25 502 ILE B O 1
ATOM 9555 N N . GLU B 1 503 ? 14.781 20.656 29 1 96.81 503 GLU B N 1
ATOM 9556 C CA . GLU B 1 503 ? 13.414 20.875 29.453 1 96.81 503 GLU B CA 1
ATOM 9557 C C . GLU B 1 503 ? 12.844 22.172 28.906 1 96.81 503 GLU B C 1
ATOM 9559 O O . GLU B 1 503 ? 11.688 22.234 28.484 1 96.81 503 GLU B O 1
ATOM 9564 N N . ASN B 1 504 ? 13.648 23.203 28.984 1 97.44 504 ASN B N 1
ATOM 9565 C CA . ASN B 1 504 ? 13.219 24.484 28.438 1 97.44 504 ASN B CA 1
ATOM 9566 C C . ASN B 1 504 ? 12.938 24.391 26.938 1 97.44 504 ASN B C 1
ATOM 9568 O O . ASN B 1 504 ? 11.953 24.953 26.453 1 97.44 504 ASN B O 1
ATOM 9572 N N . PHE B 1 505 ? 13.852 23.734 26.266 1 97.81 505 PHE B N 1
ATOM 9573 C CA . PHE B 1 505 ? 13.648 23.547 24.828 1 97.81 505 PHE B CA 1
ATOM 9574 C C . PHE B 1 505 ? 12.328 22.828 24.562 1 97.81 505 PHE B C 1
ATOM 9576 O O . PHE B 1 505 ? 11.586 23.219 23.656 1 97.81 505 PHE B O 1
ATOM 9583 N N . ARG B 1 506 ? 12.047 21.781 25.312 1 96.81 506 ARG B N 1
ATOM 9584 C CA . ARG B 1 506 ? 10.805 21.031 25.156 1 96.81 506 ARG B CA 1
ATOM 9585 C C . ARG B 1 506 ? 9.594 21.953 25.359 1 96.81 506 ARG B C 1
ATOM 9587 O O . ARG B 1 506 ? 8.656 21.922 24.562 1 96.81 506 ARG B O 1
ATOM 9594 N N . ILE B 1 507 ? 9.633 22.734 26.359 1 95.94 507 ILE B N 1
ATOM 9595 C CA . ILE B 1 507 ? 8.516 23.609 26.703 1 95.94 507 ILE B CA 1
ATOM 9596 C C . ILE B 1 507 ? 8.32 24.641 25.578 1 95.94 507 ILE B C 1
ATOM 9598 O O . ILE B 1 507 ? 7.184 24.906 25.172 1 95.94 507 ILE B O 1
ATOM 9602 N N . ILE B 1 508 ? 9.391 25.188 25.109 1 96.94 508 ILE B N 1
ATOM 9603 C CA . ILE B 1 508 ? 9.336 26.188 24.047 1 96.94 508 ILE B CA 1
ATOM 9604 C C . ILE B 1 508 ? 8.742 25.547 22.781 1 96.94 508 ILE B C 1
ATOM 9606 O O . ILE B 1 508 ? 7.887 26.141 22.125 1 96.94 508 ILE B O 1
ATOM 9610 N N . LEU B 1 509 ? 9.188 24.359 22.5 1 96.12 509 LEU B N 1
ATOM 9611 C CA . LEU B 1 509 ? 8.742 23.656 21.297 1 96.12 509 LEU B CA 1
ATOM 9612 C C . LEU B 1 509 ? 7.254 23.344 21.375 1 96.12 509 LEU B C 1
ATOM 9614 O O . LEU B 1 509 ? 6.523 23.5 20.406 1 96.12 509 LEU B O 1
ATOM 9618 N N . ILE B 1 510 ? 6.785 22.906 22.531 1 94.38 510 ILE B N 1
ATOM 9619 C CA . ILE B 1 510 ? 5.371 22.609 22.719 1 94.38 510 ILE B CA 1
ATOM 9620 C C . ILE B 1 510 ? 4.551 23.891 22.625 1 94.38 510 ILE B C 1
ATOM 9622 O O . ILE B 1 510 ? 3.482 23.906 22 1 94.38 510 ILE B O 1
ATOM 9626 N N . ALA B 1 511 ? 5.066 24.922 23.141 1 94.44 511 ALA B N 1
ATOM 9627 C CA . ALA B 1 511 ? 4.375 26.219 23.109 1 94.44 511 ALA B CA 1
ATOM 9628 C C . ALA B 1 511 ? 4.23 26.719 21.672 1 94.44 511 ALA B C 1
ATOM 9630 O O . ALA B 1 511 ? 3.174 27.234 21.297 1 94.44 511 ALA B O 1
ATOM 9631 N N . LEU B 1 512 ? 5.281 26.594 20.938 1 93.88 512 LEU B N 1
ATOM 9632 C CA . LEU B 1 512 ? 5.27 27.062 19.562 1 93.88 512 LEU B CA 1
ATOM 9633 C C . LEU B 1 512 ? 4.312 26.234 18.719 1 93.88 512 LEU B C 1
ATOM 9635 O O . LEU B 1 512 ? 3.777 26.719 17.719 1 93.88 512 LEU B O 1
ATOM 9639 N N . SER B 1 513 ? 4.109 25.016 19.078 1 90.88 513 SER B N 1
ATOM 9640 C CA . SER B 1 513 ? 3.273 24.094 18.312 1 90.88 513 SER B CA 1
ATOM 9641 C C . SER B 1 513 ? 1.822 24.156 18.781 1 90.88 513 SER B C 1
ATOM 9643 O O . SER B 1 513 ? 0.949 23.516 18.172 1 90.88 513 SER B O 1
ATOM 9645 N N . CYS B 1 514 ? 1.572 24.953 19.766 1 87.38 514 CYS B N 1
ATOM 9646 C CA . CYS B 1 514 ? 0.233 25.031 20.328 1 87.38 514 CYS B CA 1
ATOM 9647 C C . CYS B 1 514 ? -0.666 25.922 19.484 1 87.38 514 CYS B C 1
ATOM 9649 O O . CYS B 1 514 ? -0.188 26.859 18.828 1 87.38 514 CYS B O 1
ATOM 9651 N N . LYS B 1 515 ? -2.012 25.656 19.469 1 86.69 515 LYS B N 1
ATOM 9652 C CA . LYS B 1 515 ? -2.971 26.406 18.672 1 86.69 515 LYS B CA 1
ATOM 9653 C C . LYS B 1 515 ? -3.639 27.5 19.484 1 86.69 515 LYS B C 1
ATOM 9655 O O . LYS B 1 515 ? -4.566 28.156 19.016 1 86.69 515 LYS B O 1
ATOM 9660 N N . PHE B 1 516 ? -3.086 27.703 20.641 1 87.69 516 PHE B N 1
ATOM 9661 C CA . PHE B 1 516 ? -3.594 28.766 21.5 1 87.69 516 PHE B CA 1
ATOM 9662 C C . PHE B 1 516 ? -2.646 29.969 21.516 1 87.69 516 PHE B C 1
ATOM 9664 O O . PHE B 1 516 ? -1.432 29.797 21.375 1 87.69 516 PHE B O 1
ATOM 9671 N N . PRO B 1 517 ? -3.275 31.047 21.672 1 90.38 517 PRO B N 1
ATOM 9672 C CA . PRO B 1 517 ? -2.422 32.25 21.688 1 90.38 517 PRO B CA 1
ATOM 9673 C C . PRO B 1 517 ? -1.473 32.281 22.875 1 90.38 517 PRO B C 1
ATOM 9675 O O . PRO B 1 517 ? -1.873 31.938 24 1 90.38 517 PRO B O 1
ATOM 9678 N N . LEU B 1 518 ? -0.267 32.688 22.641 1 93.62 518 LEU B N 1
ATOM 9679 C CA . LEU B 1 518 ? 0.766 32.812 23.656 1 93.62 518 LEU B CA 1
ATOM 9680 C C . LEU B 1 518 ? 0.897 34.25 24.141 1 93.62 518 LEU B C 1
ATOM 9682 O O . LEU B 1 518 ? 0.649 35.188 23.375 1 93.62 518 LEU B O 1
ATOM 9686 N N . ASN B 1 519 ? 1.208 34.312 25.438 1 93.88 519 ASN B N 1
ATOM 9687 C CA . ASN B 1 519 ? 1.594 35.625 25.938 1 93.88 519 ASN B CA 1
ATOM 9688 C C . ASN B 1 519 ? 3.012 36 25.516 1 93.88 519 ASN B C 1
ATOM 9690 O O . ASN B 1 519 ? 3.984 35.469 26.047 1 93.88 519 ASN B O 1
ATOM 9694 N N . ALA B 1 520 ? 3.135 37 24.703 1 94.19 520 ALA B N 1
ATOM 9695 C CA . ALA B 1 520 ? 4.406 37.344 24.078 1 94.19 520 ALA B CA 1
ATOM 9696 C C . ALA B 1 520 ? 5.438 37.75 25.109 1 94.19 520 ALA B C 1
ATOM 9698 O O . ALA B 1 520 ? 6.621 37.438 25 1 94.19 520 ALA B O 1
ATOM 9699 N N . ASN B 1 521 ? 5.023 38.438 26.141 1 93.88 521 ASN B N 1
ATOM 9700 C CA . ASN B 1 521 ? 5.953 38.938 27.156 1 93.88 521 ASN B CA 1
ATOM 9701 C C . ASN B 1 521 ? 6.504 37.812 28.016 1 93.88 521 ASN B C 1
ATOM 9703 O O . ASN B 1 521 ? 7.715 37.719 28.234 1 93.88 521 ASN B O 1
ATOM 9707 N N . LEU B 1 522 ? 5.598 37.031 28.469 1 95.31 522 LEU B N 1
ATOM 9708 C CA . LEU B 1 522 ? 6.039 35.906 29.297 1 95.31 522 LEU B CA 1
ATOM 9709 C C . LEU B 1 522 ? 6.914 34.969 28.484 1 95.31 522 LEU B C 1
ATOM 9711 O O . LEU B 1 522 ? 7.883 34.406 29.016 1 95.31 522 LEU B O 1
ATOM 9715 N N . PHE B 1 523 ? 6.512 34.844 27.312 1 96 523 PHE B N 1
ATOM 9716 C CA . PHE B 1 523 ? 7.266 33.938 26.438 1 96 523 PHE B CA 1
ATOM 9717 C C . PHE B 1 523 ? 8.656 34.5 26.156 1 96 523 PHE B C 1
ATOM 9719 O O . PHE B 1 523 ? 9.633 33.781 26.094 1 96 523 PHE B O 1
ATOM 9726 N N . GLU B 1 524 ? 8.758 35.781 25.953 1 95.25 524 GLU B N 1
ATOM 9727 C CA . GLU B 1 524 ? 10.031 36.438 25.734 1 95.25 524 GLU B CA 1
ATOM 9728 C C . GLU B 1 524 ? 10.969 36.25 26.938 1 95.25 524 GLU B C 1
ATOM 9730 O O . GLU B 1 524 ? 12.156 35.969 26.75 1 95.25 524 GLU B O 1
ATOM 9735 N N . GLU B 1 525 ? 10.438 36.375 28.109 1 95.88 525 GLU B N 1
ATOM 9736 C CA . GLU B 1 525 ? 11.234 36.219 29.312 1 95.88 525 GLU B CA 1
ATOM 9737 C C . GLU B 1 525 ? 11.734 34.781 29.438 1 95.88 525 GLU B C 1
ATOM 9739 O O . GLU B 1 525 ? 12.883 34.531 29.812 1 95.88 525 GLU B O 1
ATOM 9744 N N . TYR B 1 526 ? 10.859 33.906 29.156 1 96.62 526 TYR B N 1
ATOM 9745 C CA . TYR B 1 526 ? 11.234 32.5 29.234 1 96.62 526 TYR B CA 1
ATOM 9746 C C . TYR B 1 526 ? 12.336 32.188 28.234 1 96.62 526 TYR B C 1
ATOM 9748 O O . TYR B 1 526 ? 13.297 31.469 28.562 1 96.62 526 TYR B O 1
ATOM 9756 N N . CYS B 1 527 ? 12.227 32.688 27.016 1 96.62 527 CYS B N 1
ATOM 9757 C CA . CYS B 1 527 ? 13.219 32.469 25.969 1 96.62 527 CYS B CA 1
ATOM 9758 C C . CYS B 1 527 ? 14.539 33.125 26.328 1 96.62 527 CYS B C 1
ATOM 9760 O O . CYS B 1 527 ? 15.609 32.562 26.094 1 96.62 527 CYS B O 1
ATOM 9762 N N . ARG B 1 528 ? 14.5 34.219 26.891 1 94.94 528 ARG B N 1
ATOM 9763 C CA . ARG B 1 528 ? 15.711 34.938 27.297 1 94.94 528 ARG B CA 1
ATOM 9764 C C . ARG B 1 528 ? 16.453 34.188 28.391 1 94.94 528 ARG B C 1
ATOM 9766 O O . ARG B 1 528 ? 17.672 34.062 28.344 1 94.94 528 ARG B O 1
ATOM 9773 N N . SER B 1 529 ? 15.68 33.75 29.328 1 96 529 SER B N 1
ATOM 9774 C CA . SER B 1 529 ? 16.281 32.969 30.391 1 96 529 SER B CA 1
ATOM 9775 C C . SER B 1 529 ? 16.938 31.703 29.844 1 96 529 SER B C 1
ATOM 9777 O O . SER B 1 529 ? 18.016 31.297 30.312 1 96 529 SER B O 1
ATOM 9779 N N . THR B 1 530 ? 16.281 31.109 28.875 1 97.38 530 THR B N 1
ATOM 9780 C CA . THR B 1 530 ? 16.828 29.906 28.25 1 97.38 530 THR B CA 1
ATOM 9781 C C . THR B 1 530 ? 18.109 30.219 27.484 1 97.38 530 THR B C 1
ATOM 9783 O O . THR B 1 530 ? 19.062 29.438 27.516 1 97.38 530 THR B O 1
ATOM 9786 N N . ALA B 1 531 ? 18.094 31.344 26.797 1 96.88 531 ALA B N 1
ATOM 9787 C CA . ALA B 1 531 ? 19.281 31.766 26.062 1 96.88 531 ALA B CA 1
ATOM 9788 C C . ALA B 1 531 ? 20.469 32 27 1 96.88 531 ALA B C 1
ATOM 9790 O O . ALA B 1 531 ? 21.609 31.688 26.672 1 96.88 531 ALA B O 1
ATOM 9791 N N . GLU B 1 532 ? 20.219 32.5 28.141 1 96.31 532 GLU B N 1
ATOM 9792 C CA . GLU B 1 532 ? 21.25 32.75 29.141 1 96.31 532 GLU B CA 1
ATOM 9793 C C . GLU B 1 532 ? 21.844 31.438 29.641 1 96.31 532 GLU B C 1
ATOM 9795 O O . GLU B 1 532 ? 23.062 31.328 29.797 1 96.31 532 GLU B O 1
ATOM 9800 N N . ILE B 1 533 ? 20.984 30.531 29.844 1 96.62 533 ILE B N 1
ATOM 9801 C CA . ILE B 1 533 ? 21.453 29.219 30.281 1 96.62 533 ILE B CA 1
ATOM 9802 C C . ILE B 1 533 ? 22.312 28.594 29.188 1 96.62 533 ILE B C 1
ATOM 9804 O O . ILE B 1 533 ? 23.375 28.016 29.469 1 96.62 533 ILE B O 1
ATOM 9808 N N . TYR B 1 534 ? 21.844 28.719 27.953 1 97.12 534 TYR B N 1
ATOM 9809 C CA . TYR B 1 534 ? 22.578 28.172 26.812 1 97.12 534 TYR B CA 1
ATOM 9810 C C . TYR B 1 534 ? 23.969 28.766 26.719 1 97.12 534 TYR B C 1
ATOM 9812 O O . TYR B 1 534 ? 24.953 28.031 26.594 1 97.12 534 TYR B O 1
ATOM 9820 N N . VAL B 1 535 ? 24.094 30.062 26.797 1 95.31 535 VAL B N 1
ATOM 9821 C CA . VAL B 1 535 ? 25.359 30.766 26.625 1 95.31 535 VAL B CA 1
ATOM 9822 C C . VAL B 1 535 ? 26.266 30.5 27.828 1 95.31 535 VAL B C 1
ATOM 9824 O O . VAL B 1 535 ? 27.484 30.375 27.672 1 95.31 535 VAL B O 1
ATOM 9827 N N . SER B 1 536 ? 25.688 30.406 28.953 1 95.12 536 SER B N 1
ATOM 9828 C CA . SER B 1 536 ? 26.469 30.141 30.156 1 95.12 536 SER B CA 1
ATOM 9829 C C . SER B 1 536 ? 27.094 28.75 30.109 1 95.12 536 SER B C 1
ATOM 9831 O O . SER B 1 536 ? 28.234 28.547 30.516 1 95.12 536 SER B O 1
ATOM 9833 N N . GLU B 1 537 ? 26.375 27.812 29.641 1 94.94 537 GLU B N 1
ATOM 9834 C CA . GLU B 1 537 ? 26.812 26.422 29.688 1 94.94 537 GLU B CA 1
ATOM 9835 C C . GLU B 1 537 ? 27.594 26.047 28.438 1 94.94 537 GLU B C 1
ATOM 9837 O O . GLU B 1 537 ? 28.531 25.25 28.484 1 94.94 537 GLU B O 1
ATOM 9842 N N . TYR B 1 538 ? 27.188 26.578 27.297 1 95.75 538 TYR B N 1
ATOM 9843 C CA . TYR B 1 538 ? 27.781 26.156 26.031 1 95.75 538 TYR B CA 1
ATOM 9844 C C . TYR B 1 538 ? 28.234 27.344 25.203 1 95.75 538 TYR B C 1
ATOM 9846 O O . TYR B 1 538 ? 27.938 27.422 24 1 95.75 538 TYR B O 1
ATOM 9854 N N . LYS B 1 539 ? 28.922 28.172 25.672 1 92.62 539 LYS B N 1
ATOM 9855 C CA . LYS B 1 539 ? 29.391 29.391 25.031 1 92.62 539 LYS B CA 1
ATOM 9856 C C . LYS B 1 539 ? 30.25 29.078 23.812 1 92.62 539 LYS B C 1
ATOM 9858 O O . LYS B 1 539 ? 30.266 29.828 22.828 1 92.62 539 LYS B O 1
ATOM 9863 N N . TRP B 1 540 ? 30.875 27.953 23.797 1 93.94 540 TRP B N 1
ATOM 9864 C CA . TRP B 1 540 ? 31.812 27.594 22.75 1 93.94 540 TRP B CA 1
ATOM 9865 C C . TRP B 1 540 ? 31.094 27.109 21.5 1 93.94 540 TRP B C 1
ATOM 9867 O O . TRP B 1 540 ? 31.703 26.938 20.438 1 93.94 540 TRP B O 1
ATOM 9877 N N . TYR B 1 541 ? 29.859 26.875 21.562 1 95.62 541 TYR B N 1
ATOM 9878 C CA . TYR B 1 541 ? 29.062 26.484 20.406 1 95.62 541 TYR B CA 1
ATOM 9879 C C . TYR B 1 541 ? 28 27.516 20.078 1 95.62 541 TYR B C 1
ATOM 9881 O O . TYR B 1 541 ? 26.938 27.547 20.688 1 95.62 541 TYR B O 1
ATOM 9889 N N . PRO B 1 542 ? 28.25 28.281 19.078 1 94.75 542 PRO B N 1
ATOM 9890 C CA . PRO B 1 542 ? 27.25 29.281 18.719 1 94.75 542 PRO B CA 1
ATOM 9891 C C . PRO B 1 542 ? 25.891 28.672 18.406 1 94.75 542 PRO B C 1
ATOM 9893 O O . PRO B 1 542 ? 25.812 27.609 17.766 1 94.75 542 PRO B O 1
ATOM 9896 N N . MET B 1 543 ? 24.859 29.359 18.875 1 94.44 543 MET B N 1
ATOM 9897 C CA . MET B 1 543 ? 23.516 28.891 18.578 1 94.44 543 MET B CA 1
ATOM 9898 C C . MET B 1 543 ? 23.297 28.766 17.078 1 94.44 543 MET B C 1
ATOM 9900 O O . MET B 1 543 ? 23.719 29.625 16.312 1 94.44 543 MET B O 1
ATOM 9904 N N . PRO B 1 544 ? 22.719 27.625 16.656 1 94.25 544 PRO B N 1
ATOM 9905 C CA . PRO B 1 544 ? 22.297 27.594 15.25 1 94.25 544 PRO B CA 1
ATOM 9906 C C . PRO B 1 544 ? 21.266 28.672 14.914 1 94.25 544 PRO B C 1
ATOM 9908 O O . PRO B 1 544 ? 20.562 29.156 15.805 1 94.25 544 PRO B O 1
ATOM 9911 N N . PRO B 1 545 ? 21.188 29 13.719 1 93 545 PRO B N 1
ATOM 9912 C CA . PRO B 1 545 ? 20.312 30.109 13.32 1 93 545 PRO B CA 1
ATOM 9913 C C . PRO B 1 545 ? 18.875 29.891 13.75 1 93 545 PRO B C 1
ATOM 9915 O O . PRO B 1 545 ? 18.188 30.844 14.148 1 93 545 PRO B O 1
ATOM 9918 N N . THR B 1 546 ? 18.375 28.688 13.703 1 94.25 546 THR B N 1
ATOM 9919 C CA . THR B 1 546 ? 17 28.406 14.086 1 94.25 546 THR B CA 1
ATOM 9920 C C . THR B 1 546 ? 16.812 28.609 15.586 1 94.25 546 THR B C 1
ATOM 9922 O O . THR B 1 546 ? 15.766 29.125 16.016 1 94.25 546 THR B O 1
ATOM 9925 N N . VAL B 1 547 ? 17.781 28.203 16.344 1 96.06 547 VAL B N 1
ATOM 9926 C CA . VAL B 1 547 ? 17.703 28.391 17.781 1 96.06 547 VAL B CA 1
ATOM 9927 C C . VAL B 1 547 ? 17.734 29.875 18.125 1 96.06 547 VAL B C 1
ATOM 9929 O O . VAL B 1 547 ? 16.969 30.344 18.969 1 96.06 547 VAL B O 1
ATOM 9932 N N . HIS B 1 548 ? 18.609 30.578 17.484 1 94.94 548 HIS B N 1
ATOM 9933 C CA . HIS B 1 548 ? 18.672 32.031 17.656 1 94.94 548 HIS B CA 1
ATOM 9934 C C . HIS B 1 548 ? 17.344 32.688 17.312 1 94.94 548 HIS B C 1
ATOM 9936 O O . HIS B 1 548 ? 16.844 33.531 18.062 1 94.94 548 HIS B O 1
ATOM 9942 N N . LYS B 1 549 ? 16.797 32.312 16.203 1 94.25 549 LYS B N 1
ATOM 9943 C CA . LYS B 1 549 ? 15.508 32.844 15.758 1 94.25 549 LYS B CA 1
ATOM 9944 C C . LYS B 1 549 ? 14.422 32.625 16.797 1 94.25 549 LYS B C 1
ATOM 9946 O O . LYS B 1 549 ? 13.633 33.5 17.094 1 94.25 549 LYS B O 1
ATOM 9951 N N . ILE B 1 550 ? 14.406 31.438 17.406 1 96.12 550 ILE B N 1
ATOM 9952 C CA . ILE B 1 550 ? 13.375 31.062 18.375 1 96.12 550 ILE B CA 1
ATOM 9953 C C . ILE B 1 550 ? 13.586 31.812 19.688 1 96.12 550 ILE B C 1
ATOM 9955 O O . ILE B 1 550 ? 12.641 32.375 20.234 1 96.12 550 ILE B O 1
ATOM 9959 N N . LEU B 1 551 ? 14.781 31.891 20.094 1 96.12 551 LEU B N 1
ATOM 9960 C CA . LEU B 1 551 ? 15.055 32.438 21.422 1 96.12 551 LEU B CA 1
ATOM 9961 C C . LEU B 1 551 ? 15.031 33.969 21.406 1 96.12 551 LEU B C 1
ATOM 9963 O O . LEU B 1 551 ? 14.617 34.594 22.375 1 96.12 551 LEU B O 1
ATOM 9967 N N . MET B 1 552 ? 15.383 34.562 20.281 1 94.5 552 MET B N 1
ATOM 9968 C CA . MET B 1 552 ? 15.547 36.031 20.281 1 94.5 552 MET B CA 1
ATOM 9969 C C . MET B 1 552 ? 14.375 36.688 19.578 1 94.5 552 MET B C 1
ATOM 9971 O O . MET B 1 552 ? 14.039 37.844 19.891 1 94.5 552 MET B O 1
ATOM 9975 N N . HIS B 1 553 ? 13.758 36 18.656 1 94.19 553 HIS B N 1
ATOM 9976 C CA . HIS B 1 553 ? 12.836 36.75 17.797 1 94.19 553 HIS B CA 1
ATOM 9977 C C . HIS B 1 553 ? 11.43 36.156 17.859 1 94.19 553 HIS B C 1
ATOM 9979 O O . HIS B 1 553 ? 10.492 36.719 17.281 1 94.19 553 HIS B O 1
ATOM 9985 N N . SER B 1 554 ? 11.203 35.031 18.531 1 94.62 554 SER B N 1
ATOM 9986 C CA . SER B 1 554 ? 9.898 34.375 18.531 1 94.62 554 SER B CA 1
ATOM 9987 C C . SER B 1 554 ? 8.828 35.281 19.141 1 94.62 554 SER B C 1
ATOM 9989 O O . SER B 1 554 ? 7.691 35.312 18.656 1 94.62 554 SER B O 1
ATOM 9991 N N . SER B 1 555 ? 9.141 36 20.172 1 93.44 555 SER B N 1
ATOM 9992 C CA . SER B 1 555 ? 8.164 36.875 20.797 1 93.44 555 SER B CA 1
ATOM 9993 C C . SER B 1 555 ? 7.73 37.969 19.844 1 93.44 555 SER B C 1
ATOM 9995 O O . SER B 1 555 ? 6.551 38.344 19.812 1 93.44 555 SER B O 1
ATOM 9997 N N . GLN B 1 556 ? 8.641 38.531 19.109 1 93.75 556 GLN B N 1
ATOM 9998 C CA . GLN B 1 556 ? 8.328 39.562 18.125 1 93.75 556 GLN B CA 1
ATOM 9999 C C . GLN B 1 556 ? 7.445 39 17.016 1 93.75 556 GLN B C 1
ATOM 10001 O O . GLN B 1 556 ? 6.539 39.688 16.531 1 93.75 556 GLN B O 1
ATOM 10006 N N . ILE B 1 557 ? 7.719 37.844 16.641 1 94 557 ILE B N 1
ATOM 10007 C CA . ILE B 1 557 ? 6.934 37.188 15.594 1 94 557 ILE B CA 1
ATOM 10008 C C . ILE B 1 557 ? 5.512 36.938 16.094 1 94 557 ILE B C 1
ATOM 10010 O O . ILE B 1 557 ? 4.543 37.188 15.367 1 94 557 ILE B O 1
ATOM 10014 N N . ILE B 1 558 ? 5.422 36.5 17.328 1 93.81 558 ILE B N 1
ATOM 10015 C CA . ILE B 1 558 ? 4.125 36.219 17.938 1 93.81 558 ILE B CA 1
ATOM 10016 C C . ILE B 1 558 ? 3.311 37.5 18.016 1 93.81 558 ILE B C 1
ATOM 10018 O O . ILE B 1 558 ? 2.113 37.5 17.719 1 93.81 558 ILE B O 1
ATOM 10022 N N . ARG B 1 559 ? 3.898 38.594 18.328 1 92.5 559 ARG B N 1
ATOM 10023 C CA . ARG B 1 559 ? 3.221 39.875 18.438 1 92.5 559 ARG B CA 1
ATOM 10024 C C . ARG B 1 559 ? 2.723 40.344 17.062 1 92.5 559 ARG B C 1
ATOM 10026 O O . ARG B 1 559 ? 1.679 41 16.969 1 92.5 559 ARG B O 1
ATOM 10033 N N . ASN B 1 560 ? 3.434 40 16.109 1 92.06 560 ASN B N 1
ATOM 10034 C CA . ASN B 1 560 ? 3.109 40.469 14.766 1 92.06 560 ASN B CA 1
ATOM 10035 C C . ASN B 1 560 ? 2.127 39.531 14.07 1 92.06 560 ASN B C 1
ATOM 10037 O O . ASN B 1 560 ? 1.57 39.875 13.023 1 92.06 560 ASN B O 1
ATOM 10041 N N . SER B 1 561 ? 1.862 38.5 14.633 1 90.31 561 SER B N 1
ATOM 10042 C CA . SER B 1 561 ? 1.016 37.5 13.969 1 90.31 561 SER B CA 1
ATOM 10043 C C . SER B 1 561 ? -0.423 37.594 14.469 1 90.31 561 SER B C 1
ATOM 10045 O O . SER B 1 561 ? -0.661 37.781 15.656 1 90.31 561 SER B O 1
ATOM 10047 N N . ALA B 1 562 ? -1.361 37.406 13.5 1 85.94 562 ALA B N 1
ATOM 10048 C CA . ALA B 1 562 ? -2.777 37.406 13.852 1 85.94 562 ALA B CA 1
ATOM 10049 C C . ALA B 1 562 ? -3.227 36.031 14.367 1 85.94 562 ALA B C 1
ATOM 10051 O O . ALA B 1 562 ? -4.266 35.938 15.023 1 85.94 562 ALA B O 1
ATOM 10052 N N . PHE B 1 563 ? -2.406 35.031 14.164 1 92.62 563 PHE B N 1
ATOM 10053 C CA . PHE B 1 563 ? -2.764 33.688 14.531 1 92.62 563 PHE B CA 1
ATOM 10054 C C . PHE B 1 563 ? -1.682 33.062 15.406 1 92.62 563 PHE B C 1
ATOM 10056 O O . PHE B 1 563 ? -0.521 33.469 15.359 1 92.62 563 PHE B O 1
ATOM 10063 N N . PRO B 1 564 ? -2.109 32.094 16.25 1 91.31 564 PRO B N 1
ATOM 10064 C CA . PRO B 1 564 ? -1.076 31.344 16.953 1 91.31 564 PRO B CA 1
ATOM 10065 C C . PRO B 1 564 ? -0.135 30.609 16 1 91.31 564 PRO B C 1
ATOM 10067 O O . PRO B 1 564 ? -0.571 30.109 14.969 1 91.31 564 PRO B O 1
ATOM 10070 N N . LEU B 1 565 ? 1.038 30.5 16.375 1 90.38 565 LEU B N 1
ATOM 10071 C CA . LEU B 1 565 ? 2.064 29.938 15.5 1 90.38 565 LEU B CA 1
ATOM 10072 C C . LEU B 1 565 ? 1.768 28.469 15.188 1 90.38 565 LEU B C 1
ATOM 10074 O O . LEU B 1 565 ? 2.137 27.969 14.125 1 90.38 565 LEU B O 1
ATOM 10078 N N . GLY B 1 566 ? 1.136 27.797 16.094 1 90.62 566 GLY B N 1
ATOM 10079 C CA . GLY B 1 566 ? 0.78 26.406 15.852 1 90.62 566 GLY B CA 1
ATOM 10080 C C . GLY B 1 566 ? -0.173 26.234 14.688 1 90.62 566 GLY B C 1
ATOM 10081 O O . GLY B 1 566 ? -0.229 25.156 14.086 1 90.62 566 GLY B O 1
ATOM 10082 N N . MET B 1 567 ? -0.919 27.234 14.367 1 93.56 567 MET B N 1
ATOM 10083 C CA . MET B 1 567 ? -1.86 27.172 13.25 1 93.56 567 MET B CA 1
ATOM 10084 C C . MET B 1 567 ? -1.16 27.484 11.938 1 93.56 567 MET B C 1
ATOM 10086 O O . MET B 1 567 ? -1.672 27.172 10.859 1 93.56 567 MET B O 1
ATOM 10090 N N . LEU B 1 568 ? -0.014 28.094 12.062 1 93.06 568 LEU B N 1
ATOM 10091 C CA . LEU B 1 568 ? 0.697 28.562 10.883 1 93.06 568 LEU B CA 1
ATOM 10092 C C . LEU B 1 568 ? 1.827 27.609 10.508 1 93.06 568 LEU B C 1
ATOM 10094 O O . LEU B 1 568 ? 2.715 27.969 9.734 1 93.06 568 LEU B O 1
ATOM 10098 N N . GLY B 1 569 ? 1.772 26.438 11 1 89.06 569 GLY B N 1
ATOM 10099 C CA . GLY B 1 569 ? 2.842 25.484 10.773 1 89.06 569 GLY B CA 1
ATOM 10100 C C . GLY B 1 569 ? 2.803 24.859 9.391 1 89.06 569 GLY B C 1
ATOM 10101 O O . GLY B 1 569 ? 1.867 25.094 8.625 1 89.06 569 GLY B O 1
ATOM 10102 N N . GLU B 1 570 ? 3.854 24.109 9.039 1 89.44 570 GLU B N 1
ATOM 10103 C CA . GLU B 1 570 ? 3.979 23.5 7.719 1 89.44 570 GLU B CA 1
ATOM 10104 C C . GLU B 1 570 ? 3.85 21.984 7.789 1 89.44 570 GLU B C 1
ATOM 10106 O O . GLU B 1 570 ? 4.258 21.281 6.863 1 89.44 570 GLU B O 1
ATOM 10111 N N . GLU B 1 571 ? 3.377 21.484 8.828 1 89.25 571 GLU B N 1
ATOM 10112 C CA . GLU B 1 571 ? 3.281 20.031 9.016 1 89.25 571 GLU B CA 1
ATOM 10113 C C . GLU B 1 571 ? 2.338 19.406 7.988 1 89.25 571 GLU B C 1
ATOM 10115 O O . GLU B 1 571 ? 2.598 18.312 7.488 1 89.25 571 GLU B O 1
ATOM 10120 N N . ALA B 1 572 ? 1.265 20.094 7.746 1 92.88 572 ALA B N 1
ATOM 10121 C CA . ALA B 1 572 ? 0.295 19.594 6.781 1 92.88 572 ALA B CA 1
ATOM 10122 C C . ALA B 1 572 ? 0.917 19.469 5.391 1 92.88 572 ALA B C 1
ATOM 10124 O O . ALA B 1 572 ? 0.649 18.516 4.664 1 92.88 572 ALA B O 1
ATOM 10125 N N . SER B 1 573 ? 1.729 20.406 5.055 1 91.69 573 SER B N 1
ATOM 10126 C CA . SER B 1 573 ? 2.363 20.406 3.74 1 91.69 573 SER B CA 1
ATOM 10127 C C . SER B 1 573 ? 3.361 19.266 3.615 1 91.69 573 SER B C 1
ATOM 10129 O O . SER B 1 573 ? 3.467 18.625 2.559 1 91.69 573 SER B O 1
ATOM 10131 N N . GLU B 1 574 ? 4.082 19.016 4.672 1 88 574 GLU B N 1
ATOM 10132 C CA . GLU B 1 574 ? 5.031 17.906 4.684 1 88 574 GLU B CA 1
ATOM 10133 C C . GLU B 1 574 ? 4.316 16.562 4.582 1 88 574 GLU B C 1
ATOM 10135 O O . GLU B 1 574 ? 4.773 15.664 3.875 1 88 574 GLU B O 1
ATOM 10140 N N . ALA B 1 575 ? 3.314 16.484 5.289 1 89.38 575 ALA B N 1
ATOM 10141 C CA . ALA B 1 575 ? 2.514 15.266 5.23 1 89.38 575 ALA B CA 1
ATOM 10142 C C . ALA B 1 575 ? 1.897 15.078 3.848 1 89.38 575 ALA B C 1
ATOM 10144 O O . ALA B 1 575 ? 1.786 13.953 3.357 1 89.38 575 ALA B O 1
ATOM 10145 N N . ARG B 1 576 ? 1.491 16.156 3.283 1 93 576 ARG B N 1
ATOM 10146 C CA . ARG B 1 576 ? 0.878 16.109 1.961 1 93 576 ARG B CA 1
ATOM 10147 C C . ARG B 1 576 ? 1.865 15.594 0.919 1 93 576 ARG B C 1
ATOM 10149 O O . ARG B 1 576 ? 1.473 14.906 -0.032 1 93 576 ARG B O 1
ATOM 10156 N N . ASN B 1 577 ? 3.088 15.945 1.029 1 88.75 577 ASN B N 1
ATOM 10157 C CA . ASN B 1 577 ? 4.102 15.453 0.101 1 88.75 577 ASN B CA 1
ATOM 10158 C C . ASN B 1 577 ? 4.188 13.93 0.123 1 88.75 577 ASN B C 1
ATOM 10160 O O . ASN B 1 577 ? 4.379 13.297 -0.918 1 88.75 577 ASN B O 1
ATOM 10164 N N . LYS B 1 578 ? 4.094 13.453 1.273 1 86.38 578 LYS B N 1
ATOM 10165 C CA . LYS B 1 578 ? 4.059 12 1.375 1 86.38 578 LYS B CA 1
ATOM 10166 C C . LYS B 1 578 ? 2.814 11.43 0.7 1 86.38 578 LYS B C 1
ATOM 10168 O O . LYS B 1 578 ? 2.875 10.375 0.063 1 86.38 578 LYS B O 1
ATOM 10173 N N . ASN B 1 579 ? 1.725 12.117 0.825 1 91.5 579 ASN B N 1
ATOM 10174 C CA . ASN B 1 579 ? 0.481 11.688 0.192 1 91.5 579 ASN B CA 1
ATOM 10175 C C . ASN B 1 579 ? 0.597 11.695 -1.33 1 91.5 579 ASN B C 1
ATOM 10177 O O . ASN B 1 579 ? 0.089 10.797 -1.999 1 91.5 579 ASN B O 1
ATOM 10181 N N . TYR B 1 580 ? 1.244 12.766 -1.795 1 92.56 580 TYR B N 1
ATOM 10182 C CA . TYR B 1 580 ? 1.395 12.836 -3.244 1 92.56 580 TYR B CA 1
ATOM 10183 C C . TYR B 1 580 ? 2.117 11.609 -3.779 1 92.56 580 TYR B C 1
ATOM 10185 O O . TYR B 1 580 ? 1.739 11.062 -4.816 1 92.56 580 TYR B O 1
ATOM 10193 N N . LYS B 1 581 ? 3.105 11.227 -3.068 1 87.06 581 LYS B N 1
ATOM 10194 C CA . LYS B 1 581 ? 3.854 10.031 -3.463 1 87.06 581 LYS B CA 1
ATOM 10195 C C . LYS B 1 581 ? 2.971 8.789 -3.426 1 87.06 581 LYS B C 1
ATOM 10197 O O . LYS B 1 581 ? 2.992 7.977 -4.352 1 87.06 581 LYS B O 1
ATOM 10202 N N . ASN B 1 582 ? 2.223 8.648 -2.41 1 87.25 582 ASN B N 1
ATOM 10203 C CA . ASN B 1 582 ? 1.323 7.512 -2.256 1 87.25 582 ASN B CA 1
ATOM 10204 C C . ASN B 1 582 ? 0.233 7.508 -3.322 1 87.25 582 ASN B C 1
ATOM 10206 O O . ASN B 1 582 ? -0.122 6.453 -3.852 1 87.25 582 ASN B O 1
ATOM 10210 N N . PHE B 1 583 ? -0.346 8.703 -3.531 1 90 583 PHE B N 1
ATOM 10211 C CA . PHE B 1 583 ? -1.386 8.82 -4.547 1 90 583 PHE B CA 1
ATOM 10212 C C . PHE B 1 583 ? -0.857 8.398 -5.914 1 90 583 PHE B C 1
ATOM 10214 O O . PHE B 1 583 ? -1.543 7.707 -6.664 1 90 583 PHE B O 1
ATOM 10221 N N . ARG B 1 584 ? 0.298 8.859 -6.137 1 87.25 584 ARG B N 1
ATOM 10222 C CA . ARG B 1 584 ? 0.915 8.57 -7.426 1 87.25 584 ARG B CA 1
ATOM 10223 C C . ARG B 1 584 ? 1.188 7.082 -7.582 1 87.25 584 ARG B C 1
ATOM 10225 O O . ARG B 1 584 ? 1.004 6.52 -8.664 1 87.25 584 ARG B O 1
ATOM 10232 N N . GLU B 1 585 ? 1.545 6.477 -6.551 1 82.44 585 GLU B N 1
ATOM 10233 C CA . GLU B 1 585 ? 1.932 5.066 -6.598 1 82.44 585 GLU B CA 1
ATOM 10234 C C . GLU B 1 585 ? 0.707 4.156 -6.602 1 82.44 585 GLU B C 1
ATOM 10236 O O . GLU B 1 585 ? 0.675 3.154 -7.316 1 82.44 585 GLU B O 1
ATOM 10241 N N . PHE B 1 586 ? -0.337 4.559 -5.832 1 82.69 586 PHE B N 1
ATOM 10242 C CA . PHE B 1 586 ? -1.359 3.553 -5.566 1 82.69 586 PHE B CA 1
ATOM 10243 C C . PHE B 1 586 ? -2.715 4.004 -6.098 1 82.69 586 PHE B C 1
ATOM 10245 O O . PHE B 1 586 ? -3.625 3.191 -6.266 1 82.69 586 PHE B O 1
ATOM 10252 N N . HIS B 1 587 ? -2.863 5.234 -6.301 1 87.62 587 HIS B N 1
ATOM 10253 C CA . HIS B 1 587 ? -4.211 5.715 -6.582 1 87.62 587 HIS B CA 1
ATOM 10254 C C . HIS B 1 587 ? -4.25 6.539 -7.863 1 87.62 587 HIS B C 1
ATOM 10256 O O . HIS B 1 587 ? -4.988 7.523 -7.953 1 87.62 587 HIS B O 1
ATOM 10262 N N . SER B 1 588 ? -3.42 6.281 -8.727 1 88.75 588 SER B N 1
ATOM 10263 C CA . SER B 1 588 ? -3.396 7.027 -9.984 1 88.75 588 SER B CA 1
ATOM 10264 C C . SER B 1 588 ? -3.174 6.098 -11.172 1 88.75 588 SER B C 1
ATOM 10266 O O . SER B 1 588 ? -2.576 5.027 -11.023 1 88.75 588 SER B O 1
ATOM 10268 N N . ARG B 1 589 ? -3.686 6.59 -12.328 1 82.69 589 ARG B N 1
ATOM 10269 C CA . ARG B 1 589 ? -3.416 5.875 -13.57 1 82.69 589 ARG B CA 1
ATOM 10270 C C . ARG B 1 589 ? -1.954 6.016 -13.984 1 82.69 589 ARG B C 1
ATOM 10272 O O . ARG B 1 589 ? -1.36 7.086 -13.82 1 82.69 589 ARG B O 1
ATOM 10279 N N . LYS B 1 590 ? -1.335 4.934 -14.492 1 76.62 590 LYS B N 1
ATOM 10280 C CA . LYS B 1 590 ? 0.098 4.961 -14.766 1 76.62 590 LYS B CA 1
ATOM 10281 C C . LYS B 1 590 ? 0.367 4.891 -16.266 1 76.62 590 LYS B C 1
ATOM 10283 O O . LYS B 1 590 ? 1.522 4.879 -16.703 1 76.62 590 LYS B O 1
ATOM 10288 N N . HIS B 1 591 ? -0.593 5.008 -17.016 1 70.69 591 HIS B N 1
ATOM 10289 C CA . HIS B 1 591 ? -0.381 4.812 -18.438 1 70.69 591 HIS B CA 1
ATOM 10290 C C . HIS B 1 591 ? 0.026 6.117 -19.125 1 70.69 591 HIS B C 1
ATOM 10292 O O . HIS B 1 591 ? 0.65 6.098 -20.188 1 70.69 591 HIS B O 1
ATOM 10298 N N . ASN B 1 592 ? -0.514 7.18 -18.562 1 76.94 592 ASN B N 1
ATOM 10299 C CA . ASN B 1 592 ? -0.248 8.508 -19.094 1 76.94 592 ASN B CA 1
ATOM 10300 C C . ASN B 1 592 ? 0.079 9.508 -17.984 1 76.94 592 ASN B C 1
ATOM 10302 O O . ASN B 1 592 ? -0.514 9.461 -16.906 1 76.94 592 ASN B O 1
ATOM 10306 N N . ARG B 1 593 ? 1.047 10.438 -18.344 1 80.81 593 ARG B N 1
ATOM 10307 C CA . ARG B 1 593 ? 1.483 11.406 -17.344 1 80.81 593 ARG B CA 1
ATOM 10308 C C . ARG B 1 593 ? 0.354 12.367 -16.984 1 80.81 593 ARG B C 1
ATOM 10310 O O . ARG B 1 593 ? 0.203 12.742 -15.82 1 80.81 593 ARG B O 1
ATOM 10317 N N . ILE B 1 594 ? -0.3 12.75 -18 1 87.44 594 ILE B N 1
ATOM 10318 C CA . ILE B 1 594 ? -1.382 13.703 -17.781 1 87.44 594 ILE B CA 1
ATOM 10319 C C . ILE B 1 594 ? -2.457 13.062 -16.891 1 87.44 594 ILE B C 1
ATOM 10321 O O . ILE B 1 594 ? -2.939 13.68 -15.945 1 87.44 594 ILE B O 1
ATOM 10325 N N . ALA B 1 595 ? -2.744 11.859 -17.219 1 88.94 595 ALA B N 1
ATOM 10326 C CA . ALA B 1 595 ? -3.742 11.141 -16.422 1 88.94 595 ALA B CA 1
ATOM 10327 C C . ALA B 1 595 ? -3.248 10.906 -15 1 88.94 595 ALA B C 1
ATOM 10329 O O . ALA B 1 595 ? -4.02 11.016 -14.047 1 88.94 595 ALA B O 1
ATOM 10330 N N . ASN B 1 596 ? -1.997 10.625 -14.914 1 88.75 596 ASN B N 1
ATOM 10331 C CA . ASN B 1 596 ? -1.401 10.383 -13.609 1 88.75 596 ASN B CA 1
ATOM 10332 C C . ASN B 1 596 ? -1.461 11.633 -12.727 1 88.75 596 ASN B C 1
ATOM 10334 O O . ASN B 1 596 ? -1.925 11.57 -11.586 1 88.75 596 ASN B O 1
ATOM 10338 N N . LEU B 1 597 ? -1.026 12.711 -13.289 1 90.94 597 LEU B N 1
ATOM 10339 C CA . LEU B 1 597 ? -0.988 13.961 -12.539 1 90.94 597 LEU B CA 1
ATOM 10340 C C . LEU B 1 597 ? -2.398 14.461 -12.234 1 90.94 597 LEU B C 1
ATOM 10342 O O . LEU B 1 597 ? -2.641 15.055 -11.188 1 90.94 597 LEU B O 1
ATOM 10346 N N . THR B 1 598 ? -3.318 14.188 -13.125 1 94.06 598 THR B N 1
ATOM 10347 C CA . THR B 1 598 ? -4.711 14.57 -12.906 1 94.06 598 THR B CA 1
ATOM 10348 C C . THR B 1 598 ? -5.289 13.844 -11.695 1 94.06 598 THR B C 1
ATOM 10350 O O . THR B 1 598 ? -5.941 14.461 -10.852 1 94.06 598 THR B O 1
ATOM 10353 N N . ASP B 1 599 ? -5.004 12.594 -11.641 1 93.31 599 ASP B N 1
ATOM 10354 C CA . ASP B 1 599 ? -5.539 11.797 -10.539 1 93.31 599 ASP B CA 1
ATOM 10355 C C . ASP B 1 599 ? -4.934 12.227 -9.203 1 93.31 599 ASP B C 1
ATOM 10357 O O . ASP B 1 599 ? -5.637 12.297 -8.195 1 93.31 599 ASP B O 1
ATOM 10361 N N . VAL B 1 600 ? -3.656 12.477 -9.211 1 94.19 600 VAL B N 1
ATOM 10362 C CA . VAL B 1 600 ? -2.973 12.898 -7.988 1 94.19 600 VAL B CA 1
ATOM 10363 C C . VAL B 1 600 ? -3.531 14.242 -7.516 1 94.19 600 VAL B C 1
ATOM 10365 O O . VAL B 1 600 ? -3.869 14.398 -6.344 1 94.19 600 VAL B O 1
ATOM 10368 N N . PHE B 1 601 ? -3.648 15.172 -8.414 1 96.44 601 PHE B N 1
ATOM 10369 C CA . PHE B 1 601 ? -4.117 16.516 -8.102 1 96.44 601 PHE B CA 1
ATOM 10370 C C . PHE B 1 601 ? -5.566 16.484 -7.633 1 96.44 601 PHE B C 1
ATOM 10372 O O . PHE B 1 601 ? -5.91 17.125 -6.633 1 96.44 601 PHE B O 1
ATOM 10379 N N . ASN B 1 602 ? -6.355 15.75 -8.32 1 95.5 602 ASN B N 1
ATOM 10380 C CA . ASN B 1 602 ? -7.766 15.648 -7.957 1 95.5 602 ASN B CA 1
ATOM 10381 C C . ASN B 1 602 ? -7.949 14.992 -6.594 1 95.5 602 ASN B C 1
ATOM 10383 O O . ASN B 1 602 ? -8.781 15.422 -5.793 1 95.5 602 ASN B O 1
ATOM 10387 N N . ARG B 1 603 ? -7.25 13.984 -6.379 1 95.25 603 ARG B N 1
ATOM 10388 C CA . ARG B 1 603 ? -7.383 13.289 -5.102 1 95.25 603 ARG B CA 1
ATOM 10389 C C . ARG B 1 603 ? -6.965 14.188 -3.945 1 95.25 603 ARG B C 1
ATOM 10391 O O . ARG B 1 603 ? -7.547 14.133 -2.861 1 95.25 603 ARG B O 1
ATOM 10398 N N . ALA B 1 604 ? -5.918 14.969 -4.188 1 95.94 604 ALA B N 1
ATOM 10399 C CA . ALA B 1 604 ? -5.48 15.914 -3.166 1 95.94 604 ALA B CA 1
ATOM 10400 C C . ALA B 1 604 ? -6.555 16.953 -2.889 1 95.94 604 ALA B C 1
ATOM 10402 O O . ALA B 1 604 ? -6.781 17.328 -1.735 1 95.94 604 ALA B O 1
ATOM 10403 N N . LEU B 1 605 ? -7.199 17.391 -3.928 1 97.06 605 LEU B N 1
ATOM 10404 C CA . LEU B 1 605 ? -8.289 18.359 -3.77 1 97.06 605 LEU B CA 1
ATOM 10405 C C . LEU B 1 605 ? -9.477 17.719 -3.061 1 97.06 605 LEU B C 1
ATOM 10407 O O . LEU B 1 605 ? -10.078 18.328 -2.174 1 97.06 605 LEU B O 1
ATOM 10411 N N . ASP B 1 606 ? -9.766 16.516 -3.396 1 96.12 606 ASP B N 1
ATOM 10412 C CA . ASP B 1 606 ? -10.883 15.805 -2.785 1 96.12 606 ASP B CA 1
ATOM 10413 C C . ASP B 1 606 ? -10.664 15.625 -1.283 1 96.12 606 ASP B C 1
ATOM 10415 O O . ASP B 1 606 ? -11.586 15.852 -0.489 1 96.12 606 ASP B O 1
ATOM 10419 N N . SER B 1 607 ? -9.523 15.211 -0.955 1 95.5 607 SER B N 1
ATOM 10420 C CA . SER B 1 607 ? -9.234 14.859 0.43 1 95.5 607 SER B CA 1
ATOM 10421 C C . SER B 1 607 ? -9.086 16.094 1.301 1 95.5 607 SER B C 1
ATOM 10423 O O . SER B 1 607 ? -9.094 16.016 2.529 1 95.5 607 SER B O 1
ATOM 10425 N N . SER B 1 608 ? -8.984 17.281 0.705 1 96.25 608 SER B N 1
ATOM 10426 C CA . SER B 1 608 ? -8.773 18.5 1.478 1 96.25 608 SER B CA 1
ATOM 10427 C C . SER B 1 608 ? -10.008 19.391 1.434 1 96.25 608 SER B C 1
ATOM 10429 O O . SER B 1 608 ? -9.938 20.578 1.772 1 96.25 608 SER B O 1
ATOM 10431 N N . ASP B 1 609 ? -11.148 18.844 1.004 1 96.12 609 ASP B N 1
ATOM 10432 C CA . ASP B 1 609 ? -12.406 19.594 1.048 1 96.12 609 ASP B CA 1
ATOM 10433 C C . ASP B 1 609 ? -12.797 19.922 2.486 1 96.12 609 ASP B C 1
ATOM 10435 O O . ASP B 1 609 ? -12.781 19.047 3.354 1 96.12 609 ASP B O 1
ATOM 10439 N N . PRO B 1 610 ? -13.125 21.156 2.729 1 94.94 610 PRO B N 1
ATOM 10440 C CA . PRO B 1 610 ? -13.375 21.547 4.113 1 94.94 610 PRO B CA 1
ATOM 10441 C C . PRO B 1 610 ? -14.57 20.828 4.727 1 94.94 610 PRO B C 1
ATOM 10443 O O . PRO B 1 610 ? -14.547 20.484 5.91 1 94.94 610 PRO B O 1
ATOM 10446 N N . ILE B 1 611 ? -15.641 20.609 3.988 1 94.5 611 ILE B N 1
ATOM 10447 C CA . ILE B 1 611 ? -16.828 19.969 4.52 1 94.5 611 ILE B CA 1
ATOM 10448 C C . ILE B 1 611 ? -16.531 18.516 4.844 1 94.5 611 ILE B C 1
ATOM 10450 O O . ILE B 1 611 ? -16.812 18.047 5.953 1 94.5 611 ILE B O 1
ATOM 10454 N N . LEU B 1 612 ? -16 17.875 3.883 1 94 612 LEU B N 1
ATOM 10455 C CA . LEU B 1 612 ? -15.672 16.469 4.062 1 94 612 LEU B CA 1
ATOM 10456 C C . LEU B 1 612 ? -14.656 16.281 5.184 1 94 612 LEU B C 1
ATOM 10458 O O . LEU B 1 612 ? -14.773 15.344 5.98 1 94 612 LEU B O 1
ATOM 10462 N N . SER B 1 613 ? -13.664 17.125 5.203 1 93.19 613 SER B N 1
ATOM 10463 C CA . SER B 1 613 ? -12.617 17.031 6.215 1 93.19 613 SER B CA 1
ATOM 10464 C C . SER B 1 613 ? -13.18 17.234 7.613 1 93.19 613 SER B C 1
ATOM 10466 O O . SER B 1 613 ? -12.781 16.547 8.555 1 93.19 613 SER B O 1
ATOM 10468 N N . THR B 1 614 ? -14.086 18.172 7.746 1 90.56 614 THR B N 1
ATOM 10469 C CA . THR B 1 614 ? -14.711 18.406 9.047 1 90.56 614 THR B CA 1
ATOM 10470 C C . THR B 1 614 ? -15.539 17.203 9.477 1 90.56 614 THR B C 1
ATOM 10472 O O . THR B 1 614 ? -15.508 16.812 10.641 1 90.56 614 THR B O 1
ATOM 10475 N N . MET B 1 615 ? -16.234 16.672 8.57 1 86.56 615 MET B N 1
ATOM 10476 C CA . MET B 1 615 ? -17.031 15.484 8.859 1 86.56 615 MET B CA 1
ATOM 10477 C C . MET B 1 615 ? -16.156 14.32 9.297 1 86.56 615 MET B C 1
ATOM 10479 O O . MET B 1 615 ? -16.469 13.633 10.266 1 86.56 615 MET B O 1
ATOM 10483 N N . CYS B 1 616 ? -15.078 14.141 8.641 1 83.5 616 CYS B N 1
ATOM 10484 C CA . CYS B 1 616 ? -14.188 13.016 8.898 1 83.5 616 CYS B CA 1
ATOM 10485 C C . CYS B 1 616 ? -13.445 13.195 10.219 1 83.5 616 CYS B C 1
ATOM 10487 O O . CYS B 1 616 ? -13.312 12.242 10.992 1 83.5 616 CYS B O 1
ATOM 10489 N N . LEU B 1 617 ? -12.984 14.328 10.469 1 80.12 617 LEU B N 1
ATOM 10490 C CA . LEU B 1 617 ? -12.18 14.578 11.664 1 80.12 617 LEU B CA 1
ATOM 10491 C C . LEU B 1 617 ? -13.055 14.547 12.914 1 80.12 617 LEU B C 1
ATOM 10493 O O . LEU B 1 617 ? -12.586 14.156 13.984 1 80.12 617 LEU B O 1
ATOM 10497 N N . ASN B 1 618 ? -14.234 14.969 12.805 1 71 618 ASN B N 1
ATOM 10498 C CA . ASN B 1 618 ? -15.141 14.875 13.938 1 71 618 ASN B CA 1
ATOM 10499 C C . ASN B 1 618 ? -15.367 13.422 14.352 1 71 618 ASN B C 1
ATOM 10501 O O . ASN B 1 618 ? -15.422 13.117 15.547 1 71 618 ASN B O 1
ATOM 10505 N N . SER B 1 619 ? -15.391 12.609 13.414 1 67.62 619 SER B N 1
ATOM 10506 C CA . SER B 1 619 ? -15.578 11.195 13.695 1 67.62 619 SER B CA 1
ATOM 10507 C C . SER B 1 619 ? -14.344 10.594 14.367 1 67.62 619 SER B C 1
ATOM 10509 O O . SER B 1 619 ? -14.469 9.766 15.273 1 67.62 619 SER B O 1
ATOM 10511 N N . ARG B 1 620 ? -13.164 11.062 14.07 1 68.06 620 ARG B N 1
ATOM 10512 C CA . ARG B 1 620 ? -11.906 10.555 14.609 1 68.06 620 ARG B CA 1
ATOM 10513 C C . ARG B 1 620 ? -11.664 11.086 16.016 1 68.06 620 ARG B C 1
ATOM 10515 O O . ARG B 1 620 ? -11.164 10.367 16.875 1 68.06 620 ARG B O 1
ATOM 10522 N N . SER B 1 621 ? -11.891 12.422 16.172 1 62.97 621 SER B N 1
ATOM 10523 C CA . SER B 1 621 ? -11.664 13.086 17.453 1 62.97 621 SER B CA 1
ATOM 10524 C C . SER B 1 621 ? -12.461 12.43 18.562 1 62.97 621 SER B C 1
ATOM 10526 O O . SER B 1 621 ? -12.016 12.383 19.719 1 62.97 621 SER B O 1
ATOM 10528 N N . ARG B 1 622 ? -13.492 11.953 18.219 1 52.72 622 ARG B N 1
ATOM 10529 C CA . ARG B 1 622 ? -14.312 11.289 19.219 1 52.72 622 ARG B CA 1
ATOM 10530 C C . ARG B 1 622 ? -13.648 10.008 19.719 1 52.72 622 ARG B C 1
ATOM 10532 O O . ARG B 1 622 ? -13.82 9.617 20.875 1 52.72 622 ARG B O 1
ATOM 10539 N N . LYS B 1 623 ? -12.711 9.578 18.922 1 57.41 623 LYS B N 1
ATOM 10540 C CA . LYS B 1 623 ? -12.117 8.281 19.25 1 57.41 623 LYS B CA 1
ATOM 10541 C C . LYS B 1 623 ? -10.773 8.453 19.953 1 57.41 623 LYS B C 1
ATOM 10543 O O . LYS B 1 623 ? -10.352 7.574 20.703 1 57.41 623 LYS B O 1
ATOM 10548 N N . ARG B 1 624 ? -10.133 9.594 19.766 1 59.34 624 ARG B N 1
ATOM 10549 C CA . ARG B 1 624 ? -8.742 9.711 20.203 1 59.34 624 ARG B CA 1
ATOM 10550 C C . ARG B 1 624 ? -8.664 10.469 21.531 1 59.34 624 ARG B C 1
ATOM 10552 O O . ARG B 1 624 ? -9.398 11.438 21.75 1 59.34 624 ARG B O 1
ATOM 10559 N N . LYS B 1 625 ? -7.941 9.812 22.484 1 59.12 625 LYS B N 1
ATOM 10560 C CA . LYS B 1 625 ? -7.637 10.477 23.75 1 59.12 625 LYS B CA 1
ATOM 10561 C C . LYS B 1 625 ? -6.652 11.625 23.547 1 59.12 625 LYS B C 1
ATOM 10563 O O . LYS B 1 625 ? -5.621 11.453 22.891 1 59.12 625 LYS B O 1
ATOM 10568 N N . ARG B 1 626 ? -6.965 12.891 24 1 62.75 626 ARG B N 1
ATOM 10569 C CA . ARG B 1 626 ? -6.125 14.078 23.875 1 62.75 626 ARG B CA 1
ATOM 10570 C C . ARG B 1 626 ? -5.156 14.188 25.047 1 62.75 626 ARG B C 1
ATOM 10572 O O . ARG B 1 626 ? -5.508 13.867 26.188 1 62.75 626 ARG B O 1
ATOM 10579 N N . LEU B 1 627 ? -3.795 14.461 24.781 1 68 627 LEU B N 1
ATOM 10580 C CA . LEU B 1 627 ? -2.791 14.68 25.828 1 68 627 LEU B CA 1
ATOM 10581 C C . LEU B 1 627 ? -2.904 16.094 26.406 1 68 627 LEU B C 1
ATOM 10583 O O . LEU B 1 627 ? -3.16 17.047 25.672 1 68 627 LEU B O 1
ATOM 10587 N N . SER B 1 628 ? -2.738 16.203 27.672 1 76.94 628 SER B N 1
ATOM 10588 C CA . SER B 1 628 ? -2.812 17.484 28.344 1 76.94 628 SER B CA 1
ATOM 10589 C C . SER B 1 628 ? -1.515 18.266 28.188 1 76.94 628 SER B C 1
ATOM 10591 O O . SER B 1 628 ? -0.432 17.688 28.125 1 76.94 628 SER B O 1
ATOM 10593 N N . LEU B 1 629 ? -1.611 19.609 28.109 1 86.06 629 LEU B N 1
ATOM 10594 C CA . LEU B 1 629 ? -0.461 20.5 28.016 1 86.06 629 LEU B CA 1
ATOM 10595 C C . LEU B 1 629 ? 0.289 20.562 29.344 1 86.06 629 LEU B C 1
ATOM 10597 O O . LEU B 1 629 ? -0.33 20.594 30.406 1 86.06 629 LEU B O 1
ATOM 10601 N N . PRO B 1 630 ? 1.577 20.562 29.266 1 89.06 630 PRO B N 1
ATOM 10602 C CA . PRO B 1 630 ? 2.344 20.75 30.5 1 89.06 630 PRO B CA 1
ATOM 10603 C C . PRO B 1 630 ? 2.025 22.062 31.188 1 89.06 630 PRO B C 1
ATOM 10605 O O . PRO B 1 630 ? 1.687 23.047 30.531 1 89.06 630 PRO B O 1
ATOM 10608 N N . GLU B 1 631 ? 2.162 22.078 32.438 1 89.38 631 GLU B N 1
ATOM 10609 C CA . GLU B 1 631 ? 1.826 23.25 33.25 1 89.38 631 GLU B CA 1
ATOM 10610 C C . GLU B 1 631 ? 2.656 24.469 32.844 1 89.38 631 GLU B C 1
ATOM 10612 O O . GLU B 1 631 ? 2.148 25.578 32.812 1 89.38 631 GLU B O 1
ATOM 10617 N N . ALA B 1 632 ? 3.863 24.25 32.562 1 91.81 632 ALA B N 1
ATOM 10618 C CA . ALA B 1 632 ? 4.742 25.344 32.188 1 91.81 632 ALA B CA 1
ATOM 10619 C C . ALA B 1 632 ? 4.242 26.016 30.906 1 91.81 632 ALA B C 1
ATOM 10621 O O . ALA B 1 632 ? 4.363 27.234 30.75 1 91.81 632 ALA B O 1
ATOM 10622 N N . VAL B 1 633 ? 3.717 25.312 30.047 1 92.88 633 VAL B N 1
ATOM 10623 C CA . VAL B 1 633 ? 3.203 25.859 28.797 1 92.88 633 VAL B CA 1
ATOM 10624 C C . VAL B 1 633 ? 1.899 26.609 29.062 1 92.88 633 VAL B C 1
ATOM 10626 O O . VAL B 1 633 ? 1.657 27.672 28.469 1 92.88 633 VAL B O 1
ATOM 10629 N N . ARG B 1 634 ? 1.078 26.109 29.938 1 91.44 634 ARG B N 1
ATOM 10630 C CA . ARG B 1 634 ? -0.189 26.75 30.266 1 91.44 634 ARG B CA 1
ATOM 10631 C C . ARG B 1 634 ? 0.038 28.141 30.859 1 91.44 634 ARG B C 1
ATOM 10633 O O . ARG B 1 634 ? -0.757 29.047 30.625 1 91.44 634 ARG B O 1
ATOM 10640 N N . ASN B 1 635 ? 1.074 28.188 31.516 1 91.56 635 ASN B N 1
ATOM 10641 C CA . ASN B 1 635 ? 1.403 29.469 32.125 1 91.56 635 ASN B CA 1
ATOM 10642 C C . ASN B 1 635 ? 1.842 30.484 31.094 1 91.56 635 ASN B C 1
ATOM 10644 O O . ASN B 1 635 ? 1.854 31.688 31.359 1 91.56 635 ASN B O 1
ATOM 10648 N N . LEU B 1 636 ? 2.158 30.078 29.953 1 92.94 636 LEU B N 1
ATOM 10649 C CA . LEU B 1 636 ? 2.641 30.969 28.906 1 92.94 636 LEU B CA 1
ATOM 10650 C C . LEU B 1 636 ? 1.503 31.391 27.984 1 92.94 636 LEU B C 1
ATOM 10652 O O . LEU B 1 636 ? 1.693 32.219 27.109 1 92.94 636 LEU B O 1
ATOM 10656 N N . LEU B 1 637 ? 0.323 30.859 28.219 1 91.31 637 LEU B N 1
ATOM 10657 C CA . LEU B 1 637 ? -0.818 31.141 27.359 1 91.31 637 LEU B CA 1
ATOM 10658 C C . LEU B 1 637 ? -1.475 32.469 27.766 1 91.31 637 LEU B C 1
ATOM 10660 O O . LEU B 1 637 ? -1.336 32.906 28.906 1 91.31 637 LEU B O 1
ATOM 10664 N N . LEU B 1 638 ? -2.121 33.062 26.75 1 88.06 638 LEU B N 1
ATOM 10665 C CA . LEU B 1 638 ? -2.863 34.281 27.016 1 88.06 638 LEU B CA 1
ATOM 10666 C C . LEU B 1 638 ? -4.191 33.969 27.703 1 88.06 638 LEU B C 1
ATOM 10668 O O . LEU B 1 638 ? -4.93 33.094 27.266 1 88.06 638 LEU B O 1
ATOM 10672 N N . ILE B 1 639 ? -4.473 34.469 28.859 1 74.25 639 ILE B N 1
ATOM 10673 C CA . ILE B 1 639 ? -5.715 34.281 29.609 1 74.25 639 ILE B CA 1
ATOM 10674 C C . ILE B 1 639 ? -6.824 35.125 28.984 1 74.25 639 ILE B C 1
ATOM 10676 O O . ILE B 1 639 ? -6.652 36.312 28.781 1 74.25 639 ILE B O 1
ATOM 10680 N N . PRO B 1 640 ? -7.855 34.469 28.438 1 66.06 640 PRO B N 1
ATOM 10681 C CA . PRO B 1 640 ? -8.938 35.25 27.859 1 66.06 640 PRO B CA 1
ATOM 10682 C C . PRO B 1 640 ? -9.57 36.219 28.859 1 66.06 640 PRO B C 1
ATOM 10684 O O . PRO B 1 640 ? -9.664 35.906 30.047 1 66.06 640 PRO B O 1
ATOM 10687 N N . THR B 1 641 ? -9.438 37.5 28.656 1 53.66 641 THR B N 1
ATOM 10688 C CA . THR B 1 641 ? -10.156 38.469 29.484 1 53.66 641 THR B CA 1
ATOM 10689 C C . THR B 1 641 ? -11.656 38.219 29.422 1 53.66 641 THR B C 1
ATOM 10691 O O . THR B 1 641 ? -12.266 38.312 28.359 1 53.66 641 THR B O 1
ATOM 10694 N N . VAL B 1 642 ? -12.172 37.281 30.031 1 46 642 VAL B N 1
ATOM 10695 C CA . VAL B 1 642 ? -13.617 37.125 30.094 1 46 642 VAL B CA 1
ATOM 10696 C C . VAL B 1 642 ? -14.266 38.438 30.562 1 46 642 VAL B C 1
ATOM 10698 O O . VAL B 1 642 ? -13.938 38.938 31.625 1 46 642 VAL B O 1
ATOM 10701 N N . HIS B 1 643 ? -14.727 39.281 29.75 1 38.28 643 HIS B N 1
ATOM 10702 C CA . HIS B 1 643 ? -15.641 40.312 30.219 1 38.28 643 HIS B CA 1
ATOM 10703 C C . HIS B 1 643 ? -16.812 39.719 30.984 1 38.28 643 HIS B C 1
ATOM 10705 O O . HIS B 1 643 ? -17.547 38.875 30.438 1 38.28 643 HIS B O 1
ATOM 10711 N N . SER B 1 644 ? -16.766 39.5 32.25 1 36.25 644 SER B N 1
ATOM 10712 C CA . SER B 1 644 ? -17.844 39.062 33.125 1 36.25 644 SER B CA 1
ATOM 10713 C C . SER B 1 644 ? -19.078 39.969 32.969 1 36.25 644 SER B C 1
ATOM 10715 O O . SER B 1 644 ? -19.047 41.156 33.281 1 36.25 644 SER B O 1
ATOM 10717 N N . PRO B 1 645 ? -20 39.906 32.031 1 35.88 645 PRO B N 1
ATOM 10718 C CA . PRO B 1 645 ? -21.266 40.5 32.438 1 35.88 645 PRO B CA 1
ATOM 10719 C C . PRO B 1 645 ? -21.766 39.969 33.781 1 35.88 645 PRO B C 1
ATOM 10721 O O . PRO B 1 645 ? -21.422 38.844 34.156 1 35.88 645 PRO B O 1
ATOM 10724 N N . THR B 1 646 ? -22.312 40.844 34.844 1 32.78 646 THR B N 1
ATOM 10725 C CA . THR B 1 646 ? -22.875 40.688 36.188 1 32.78 646 THR B CA 1
ATOM 10726 C C . THR B 1 646 ? -24 39.656 36.188 1 32.78 646 THR B C 1
ATOM 10728 O O . THR B 1 646 ? -24.656 39.438 37.219 1 32.78 646 THR B O 1
ATOM 10731 N N . SER B 1 647 ? -24.875 39.438 35.219 1 31.42 647 SER B N 1
ATOM 10732 C CA . SER B 1 647 ? -26 38.594 35.625 1 31.42 647 SER B CA 1
ATOM 10733 C C . SER B 1 647 ? -25.531 37.25 36.188 1 31.42 647 SER B C 1
ATOM 10735 O O . SER B 1 647 ? -24.516 36.719 35.75 1 31.42 647 SER B O 1
ATOM 10737 N N . GLU B 1 648 ? -25.969 36.812 37.469 1 28.2 648 GLU B N 1
ATOM 10738 C CA . GLU B 1 648 ? -25.875 35.688 38.375 1 28.2 648 GLU B CA 1
ATOM 10739 C C . GLU B 1 648 ? -26.016 34.375 37.625 1 28.2 648 GLU B C 1
ATOM 10741 O O . GLU B 1 648 ? -26.234 33.312 38.25 1 28.2 648 GLU B O 1
ATOM 10746 N N . ALA B 1 649 ? -26.359 34.281 36.344 1 27.73 649 ALA B N 1
ATOM 10747 C CA . ALA B 1 649 ? -26.688 32.906 35.969 1 27.73 649 ALA B CA 1
ATOM 10748 C C . ALA B 1 649 ? -25.672 31.922 36.531 1 27.73 649 ALA B C 1
ATOM 10750 O O . ALA B 1 649 ? -24.562 32.281 36.875 1 27.73 649 ALA B O 1
ATOM 10751 N N . HIS B 1 650 ? -26.188 30.578 36.594 1 26.88 650 HIS B N 1
ATOM 10752 C CA . HIS B 1 650 ? -25.703 29.266 37.031 1 26.88 650 HIS B CA 1
ATOM 10753 C C . HIS B 1 650 ? -24.25 29.062 36.625 1 26.88 650 HIS B C 1
ATOM 10755 O O . HIS B 1 650 ? -23.812 29.516 35.562 1 26.88 650 HIS B O 1
ATOM 10761 N N . THR B 1 651 ? -23.344 29 37.594 1 26.25 651 THR B N 1
ATOM 10762 C CA . THR B 1 651 ? -21.984 28.469 37.594 1 26.25 651 THR B CA 1
ATOM 10763 C C . THR B 1 651 ? -21.875 27.25 36.688 1 26.25 651 THR B C 1
ATOM 10765 O O . THR B 1 651 ? -22.219 26.141 37.094 1 26.25 651 THR B O 1
ATOM 10768 N N . VAL B 1 652 ? -22.578 27.297 35.562 1 25.5 652 VAL B N 1
ATOM 10769 C CA . VAL B 1 652 ? -22.219 26.109 34.812 1 25.5 652 VAL B CA 1
ATOM 10770 C C . VAL B 1 652 ? -20.688 25.969 34.781 1 25.5 652 VAL B C 1
ATOM 10772 O O . VAL B 1 652 ? -19.984 26.891 34.375 1 25.5 652 VAL B O 1
ATOM 10775 N N . GLU B 1 653 ? -20.141 25.281 35.75 1 26.05 653 GLU B N 1
ATOM 10776 C CA . GLU B 1 653 ? -18.797 24.719 35.688 1 26.05 653 GLU B CA 1
ATOM 10777 C C . GLU B 1 653 ? -18.406 24.438 34.219 1 26.05 653 GLU B C 1
ATOM 10779 O O . GLU B 1 653 ? -19.031 23.578 33.594 1 26.05 653 GLU B O 1
ATOM 10784 N N . ALA B 1 654 ? -18.25 25.531 33.5 1 26.3 654 ALA B N 1
ATOM 10785 C CA . ALA B 1 654 ? -17.594 25.328 32.219 1 26.3 654 ALA B CA 1
ATOM 10786 C C . ALA B 1 654 ? -16.578 24.172 32.312 1 26.3 654 ALA B C 1
ATOM 10788 O O . ALA B 1 654 ? -15.648 24.219 33.125 1 26.3 654 ALA B O 1
ATOM 10789 N N . GLU B 1 655 ? -17.047 22.984 32.312 1 26.33 655 GLU B N 1
ATOM 10790 C CA . GLU B 1 655 ? -16.188 21.859 32.031 1 26.33 655 GLU B CA 1
ATOM 10791 C C . GLU B 1 655 ? -14.938 22.281 31.266 1 26.33 655 GLU B C 1
ATOM 10793 O O . GLU B 1 655 ? -15.047 22.938 30.234 1 26.33 655 GLU B O 1
ATOM 10798 N N . ALA B 1 656 ? -13.836 22.609 31.953 1 25.75 656 ALA B N 1
ATOM 10799 C CA . ALA B 1 656 ? -12.461 22.734 31.469 1 25.75 656 ALA B CA 1
ATOM 10800 C C . ALA B 1 656 ? -12.281 21.984 30.141 1 25.75 656 ALA B C 1
ATOM 10802 O O . ALA B 1 656 ? -12.344 20.75 30.109 1 25.75 656 ALA B O 1
ATOM 10803 N N . ALA B 1 657 ? -12.945 22.469 29.188 1 28.81 657 ALA B N 1
ATOM 10804 C CA . ALA B 1 657 ? -12.516 21.969 27.891 1 28.81 657 ALA B CA 1
ATOM 10805 C C . ALA B 1 657 ? -11.023 21.641 27.906 1 28.81 657 ALA B C 1
ATOM 10807 O O . ALA B 1 657 ? -10.188 22.484 28.203 1 28.81 657 ALA B O 1
ATOM 10808 N N . GLU B 1 658 ? -10.656 20.531 28.438 1 30.03 658 GLU B N 1
ATOM 10809 C CA . GLU B 1 658 ? -9.328 19.922 28.328 1 30.03 658 GLU B CA 1
ATOM 10810 C C . GLU B 1 658 ? -8.625 20.406 27.062 1 30.03 658 GLU B C 1
ATOM 10812 O O . GLU B 1 658 ? -9.141 20.234 25.953 1 30.03 658 GLU B O 1
ATOM 10817 N N . LEU B 1 659 ? -8.047 21.641 27.141 1 29.75 659 LEU B N 1
ATOM 10818 C CA . LEU B 1 659 ? -7.074 22.125 26.172 1 29.75 659 LEU B CA 1
ATOM 10819 C C . LEU B 1 659 ? -6.297 20.969 25.562 1 29.75 659 LEU B C 1
ATOM 10821 O O . LEU B 1 659 ? -5.465 20.344 26.219 1 29.75 659 LEU B O 1
ATOM 10825 N N . ASP B 1 660 ? -7.027 20.141 24.906 1 32.12 660 ASP B N 1
ATOM 10826 C CA . ASP B 1 660 ? -6.43 19.016 24.172 1 32.12 660 ASP B CA 1
ATOM 10827 C C . ASP B 1 660 ? -5.258 19.484 23.312 1 32.12 660 ASP B C 1
ATOM 10829 O O . ASP B 1 660 ? -5.348 20.531 22.656 1 32.12 660 ASP B O 1
ATOM 10833 N N . TRP B 1 661 ? -4.141 19.391 23.875 1 27.14 661 TRP B N 1
ATOM 10834 C CA . TRP B 1 661 ? -2.982 19.5 22.984 1 27.14 661 TRP B CA 1
ATOM 10835 C C . TRP B 1 661 ? -3.229 18.766 21.672 1 27.14 661 TRP B C 1
ATOM 10837 O O . TRP B 1 661 ? -3.58 17.594 21.656 1 27.14 661 TRP B O 1
ATOM 10847 N N . ILE B 1 662 ? -3.93 19.375 20.859 1 32.12 662 ILE B N 1
ATOM 10848 C CA . ILE B 1 662 ? -4.184 18.875 19.516 1 32.12 662 ILE B CA 1
ATOM 10849 C C . ILE B 1 662 ? -2.936 18.172 18.984 1 32.12 662 ILE B C 1
ATOM 10851 O O . ILE B 1 662 ? -2.902 17.734 17.828 1 32.12 662 ILE B O 1
ATOM 10855 N N . GLY B 1 663 ? -1.769 18.422 19.672 1 29.64 663 GLY B N 1
ATOM 10856 C CA . GLY B 1 663 ? -0.708 18.234 18.688 1 29.64 663 GLY B CA 1
ATOM 10857 C C . GLY B 1 663 ? -0.812 16.906 17.938 1 29.64 663 GLY B C 1
ATOM 10858 O O . GLY B 1 663 ? -0.765 16.875 16.703 1 29.64 663 GLY B O 1
ATOM 10859 N N . LEU B 1 664 ? -0.205 15.828 18.578 1 27.64 664 LEU B N 1
ATOM 10860 C CA . LEU B 1 664 ? 0.266 14.656 17.844 1 27.64 664 LEU B CA 1
ATOM 10861 C C . LEU B 1 664 ? -0.906 13.812 17.359 1 27.64 664 LEU B C 1
ATOM 10863 O O . LEU B 1 664 ? -1.721 13.352 18.156 1 27.64 664 LEU B O 1
ATOM 10867 N N . SER B 1 665 ? -1.534 14.312 16.453 1 28.66 665 SER B N 1
ATOM 10868 C CA . SER B 1 665 ? -2.576 13.477 15.875 1 28.66 665 SER B CA 1
ATOM 10869 C C . SER B 1 665 ? -2.191 12 15.93 1 28.66 665 SER B C 1
ATOM 10871 O O . SER B 1 665 ? -1.008 11.656 15.859 1 28.66 665 SER B O 1
ATOM 10873 N N . GLU B 1 666 ? -3.074 11.195 16.5 1 29.61 666 GLU B N 1
ATOM 10874 C CA . GLU B 1 666 ? -2.951 9.75 16.625 1 29.61 666 GLU B CA 1
ATOM 10875 C C . GLU B 1 666 ? -2.469 9.117 15.32 1 29.61 666 GLU B C 1
ATOM 10877 O O . GLU B 1 666 ? -2.207 7.914 15.266 1 29.61 666 GLU B O 1
ATOM 10882 N N . THR B 1 667 ? -2.654 9.781 14.312 1 29.06 667 THR B N 1
ATOM 10883 C CA . THR B 1 667 ? -2.119 9.117 13.125 1 29.06 667 THR B CA 1
ATOM 10884 C C . THR B 1 667 ? -0.634 8.812 13.305 1 29.06 667 THR B C 1
ATOM 10886 O O . THR B 1 667 ? -0.105 7.898 12.664 1 29.06 667 THR B O 1
ATOM 10889 N N . ASP B 1 668 ? 0.002 9.664 14.094 1 27.53 668 ASP B N 1
ATOM 10890 C CA . ASP B 1 668 ? 1.374 9.422 14.523 1 27.53 668 ASP B CA 1
ATOM 10891 C C . ASP B 1 668 ? 1.416 8.398 15.656 1 27.53 668 ASP B C 1
ATOM 10893 O O . ASP B 1 668 ? 2.447 7.762 15.883 1 27.53 668 ASP B O 1
ATOM 10897 N N . GLU B 1 669 ? 0.456 8.344 16.547 1 28.28 669 GLU B N 1
ATOM 10898 C CA . GLU B 1 669 ? 0.369 7.258 17.531 1 28.28 669 GLU B CA 1
ATOM 10899 C C . GLU B 1 669 ? 0.134 5.914 16.844 1 28.28 669 GLU B C 1
ATOM 10901 O O . GLU B 1 669 ? 0.555 4.871 17.344 1 28.28 669 GLU B O 1
ATOM 10906 N N . GLN B 1 670 ? -0.635 5.863 15.906 1 27.53 670 GLN B N 1
ATOM 10907 C CA . GLN B 1 670 ? -0.659 4.586 15.203 1 27.53 670 GLN B CA 1
ATOM 10908 C C . GLN B 1 670 ? 0.732 4.203 14.711 1 27.53 670 GLN B C 1
ATOM 10910 O O . GLN B 1 670 ? 1.05 3.02 14.586 1 27.53 670 GLN B O 1
ATOM 10915 N N . GLN B 1 671 ? 1.548 5.23 14.508 1 26.45 671 GLN B N 1
ATOM 10916 C CA . GLN B 1 671 ? 2.963 4.875 14.477 1 26.45 671 GLN B CA 1
ATOM 10917 C C . GLN B 1 671 ? 3.508 4.676 15.891 1 26.45 671 GLN B C 1
ATOM 10919 O O . GLN B 1 671 ? 4.441 3.898 16.094 1 26.45 671 GLN B O 1
ATOM 10924 N N . LEU B 1 672 ? 3.047 5.473 16.922 1 25.52 672 LEU B N 1
ATOM 10925 C CA . LEU B 1 672 ? 3.492 5.227 18.297 1 25.52 672 LEU B CA 1
ATOM 10926 C C . LEU B 1 672 ? 2.781 4.016 18.891 1 25.52 672 LEU B C 1
ATOM 10928 O O . LEU B 1 672 ? 3.287 3.393 19.828 1 25.52 672 LEU B O 1
ATOM 10932 N N . ASP B 1 673 ? 1.544 3.873 18.797 1 26.64 673 ASP B N 1
ATOM 10933 C CA . ASP B 1 673 ? 1.019 2.611 19.312 1 26.64 673 ASP B CA 1
ATOM 10934 C C . ASP B 1 673 ? 1.859 1.431 18.828 1 26.64 673 ASP B C 1
ATOM 10936 O O . ASP B 1 673 ? 1.636 0.292 19.25 1 26.64 673 ASP B O 1
ATOM 10940 N N . LYS B 1 674 ? 2.721 1.661 17.906 1 26.86 674 LYS B N 1
ATOM 10941 C CA . LYS B 1 674 ? 3.711 0.594 17.797 1 26.86 674 LYS B CA 1
ATOM 10942 C C . LYS B 1 674 ? 4.551 0.496 19.062 1 26.86 674 LYS B C 1
ATOM 10944 O O . LYS B 1 674 ? 5.273 -0.483 19.266 1 26.86 674 LYS B O 1
ATOM 10949 N N . LEU B 1 675 ? 4.664 1.633 19.828 1 24.72 675 LEU B N 1
ATOM 10950 C CA . LEU B 1 675 ? 5.516 1.461 21 1 24.72 675 LEU B CA 1
ATOM 10951 C C . LEU B 1 675 ? 4.727 0.851 22.156 1 24.72 675 LEU B C 1
ATOM 10953 O O . LEU B 1 675 ? 5.312 0.348 23.125 1 24.7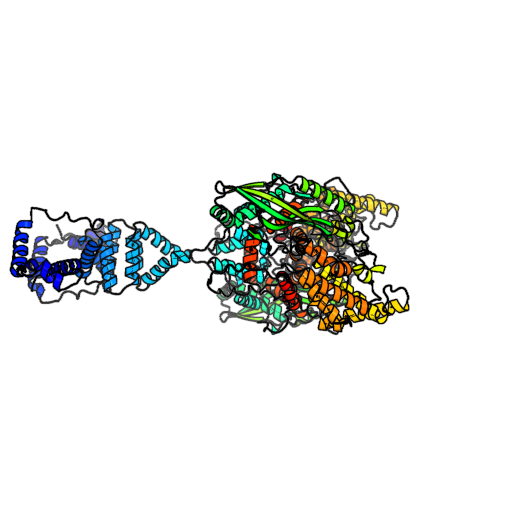2 675 LEU B O 1
ATOM 10957 N N . GLU B 1 676 ? 3.543 1.333 22.422 1 26.5 676 GLU B N 1
ATOM 10958 C CA . GLU B 1 676 ? 3.037 0.736 23.656 1 26.5 676 GLU B CA 1
ATOM 10959 C C . GLU B 1 676 ? 2.783 -0.759 23.484 1 26.5 676 GLU B C 1
ATOM 10961 O O . GLU B 1 676 ? 1.688 -1.165 23.078 1 26.5 676 GLU B O 1
ATOM 10966 N N . LEU B 1 677 ? 3.457 -1.393 22.719 1 25.52 677 LEU B N 1
ATOM 10967 C CA . LEU B 1 677 ? 3.398 -2.85 22.656 1 25.52 677 LEU B CA 1
ATOM 10968 C C . LEU B 1 677 ? 3.434 -3.453 24.047 1 25.52 677 LEU B C 1
ATOM 10970 O O . LEU B 1 677 ? 3.514 -4.676 24.203 1 25.52 677 LEU B O 1
ATOM 10974 N N . LEU B 1 678 ? 3.908 -2.637 25.078 1 23.58 678 LEU B N 1
ATOM 10975 C CA . LEU B 1 678 ? 4.375 -3.633 26.047 1 23.58 678 LEU B CA 1
ATOM 10976 C C . LEU B 1 678 ? 3.232 -4.535 26.484 1 23.58 678 LEU B C 1
ATOM 10978 O O . LEU B 1 678 ? 3.412 -5.746 26.641 1 23.58 678 LEU B O 1
ATOM 10982 N N . ASP B 1 679 ? 2.203 -4.02 27.203 1 22.86 679 ASP B N 1
ATOM 10983 C CA . ASP B 1 679 ? 1.716 -4.945 28.219 1 22.86 679 ASP B CA 1
ATOM 10984 C C . ASP B 1 679 ? 0.683 -5.906 27.641 1 22.86 679 ASP B C 1
ATOM 10986 O O . ASP B 1 679 ? 0.34 -6.91 28.266 1 22.86 679 ASP B O 1
ATOM 10990 N N . GLU B 1 680 ? -0.37 -5.41 26.875 1 23.81 680 GLU B N 1
ATOM 10991 C CA . GLU B 1 680 ? -1.443 -6.398 26.906 1 23.81 680 GLU B CA 1
ATOM 10992 C C . GLU B 1 680 ? -1.047 -7.676 26.172 1 23.81 680 GLU B C 1
ATOM 10994 O O . GLU B 1 680 ? -0.204 -7.641 25.266 1 23.81 680 GLU B O 1
ATOM 10999 N N . GLU B 1 681 ? -1.638 -8.898 26.672 1 23.59 681 GLU B N 1
ATOM 11000 C CA . GLU B 1 681 ? -1.62 -10.32 26.328 1 23.59 681 GLU B CA 1
ATOM 11001 C C . GLU B 1 681 ? -1.966 -10.539 24.859 1 23.59 681 GLU B C 1
ATOM 11003 O O . GLU B 1 681 ? -2.91 -9.938 24.344 1 23.59 681 GLU B O 1
ATOM 11008 N N . SER B 1 682 ? -1.008 -10.75 23.953 1 22.67 682 SER B N 1
ATOM 11009 C CA . SER B 1 682 ? -0.962 -11.352 22.625 1 22.67 682 SER B CA 1
ATOM 11010 C C . SER B 1 682 ? -2.066 -12.391 22.438 1 22.67 682 SER B C 1
ATOM 11012 O O . SER B 1 682 ? -2.049 -13.438 23.094 1 22.67 682 SER B O 1
ATOM 11014 N N . GLU B 1 683 ? -3.398 -11.969 22.531 1 20.06 683 GLU B N 1
ATOM 11015 C CA . GLU B 1 683 ? -4.32 -13.031 22.125 1 20.06 683 GLU B CA 1
ATOM 11016 C C . GLU B 1 683 ? -3.969 -13.57 20.75 1 20.06 683 GLU B C 1
ATOM 11018 O O . GLU B 1 683 ? -4.016 -12.836 19.75 1 20.06 683 GLU B O 1
ATOM 11023 N N . CYS B 1 684 ? -2.941 -14.492 20.594 1 18.06 684 CYS B N 1
ATOM 11024 C CA . CYS B 1 684 ? -2.797 -15.562 19.625 1 18.06 684 CYS B CA 1
ATOM 11025 C C . CYS B 1 684 ? -4.121 -16.297 19.406 1 18.06 684 CYS B C 1
ATOM 11027 O O . CYS B 1 684 ? -4.836 -16.578 20.375 1 18.06 684 CYS B O 1
#

Secondary structure (DSSP, 8-state):
---HHHHHHHHHHHHHHHHHTTT-HHHHHHHSHHHHTS------HHHHHHHHHHHHHHTTT---S-----GGGS-HHHHHHHHHHHHHHTTT-HHHHHHHHHHHHHHHT-HHHHHHHHHHTT-SSHHHHHHHHHHTTTT-S--PPPHHHHHHHHHHTT--HHHHHHHHHHHHHTT---SPPHHHHHHHHHHTSS-GGG-EE-SSEEE--HHHHHHHHHHHHHHHTHHHHHHHHHHHT-SEEEEEEEEEEEEEEEE-----S-----S---TT--TTEEEEEEEEEEEEEETT--EEEE-TTTTSGGG-EEEEEE-S---HHHHHHHHHHHHHHHHT--PEEEEETTEEEEEEEEEEEEE--HHHHHHHTT--TTS-TTT---GGGTT-THHHHTTSTT---GGGGGG---HHHHHHHHHHHHHHHHHTTTT--S---SHHHHHHHHHHHHHHHHHHHHHH----S-BPTTS--BS--HHHHHHHTTSHHHHHHHHT--HHHHHHHHHHHHHHH-SS-B-HHHHHHHHHHHHHHHHHHHTTSPPPHHHHIIIIIHHHHHHH-SS-GGGG-SHHHHHHHHHHHHHHHHSS--S-HHHHHHHHHHHHHHHT-HHHHHHHHHHHHTTSPPEEPPHHHHTTBPP--------------------EE--S-TTTHHHHTTT--S-S----/---HHHHHHHHHHHHHHHHHTTT-HHHHHHHSHHHHTS------HHHHHHHHHHHHHHTTT---S-----GGGS-HHHHHHHHHHHHHHTTT-HHHHHHHHHHHHHHHT-HHHHHHHHHHTT-SSHHHHHHHHHHTHHHHS--PPPHHHHHHHHHHTT--HHHHHHHHHHHHHTT---SPPHHHHHHHHHHTSS-GGG-EE-SSEEE--HHHHHHHHHHHHHHHTHHHHHHHHHHHT-SEEEEEEEEEEEEEEEE-----S----SS---TT--TTEEEEEEEEEEEEEETTS-EEEE-TTTTSGGG-EEEEEE-S---HHHHHHHHHHHHHHHHT--PEEEEETTEEEEEEEEEEEEE--HHHHHHHTT--TTS-TTT---GGGTT-THHHHTTSTTPPPGGGGGG---HHHHHHHHHHHHHHHHHTTTT--S---SHHHHHHHHHHHHHHHHHHHHHH----S-BPTTS--BS--HHHHHHHTTSHHHHHHHHT--HHHHHHHHHHHHHHH-SS-B-HHHHHHHHHHHHHHHHHHHTTSPPPHHHHIIIIIHHHHHHH-SS-GGGG-SHHHHHHHHHHHHHHHHSS--S-HHHHHHHHHHHHHHHT-HHHHHHHHHHHHTTSPPEEPPHHHHTTB----------------------EE--S-HHHHHHHTTTTTSSS----